Protein AF-A0A804KHV7-F1 (afdb_monomer_lite)

Organism: Musa acuminata subsp. malaccensis (NCBI:txid214687)

InterPro domains:
  IPR037490 WPP domain-associated protein [PTHR33883] (45-618)

Sequence (886 aa):
MQAETENFPVLDEKIGVPVMENMLSSSSFKGSDHVGDDSASYEKFILDMDSYWDELNDRLSLSRMVNDTVIKGMVSAMVEEAAEKIASKEAEIAVLNEKLMSCKSHVAAGQNLEITSSQSLMMEAEIDERRLESCKSCLSSCGDCKYVNNVSRLRIMVENQIQWLKNDLQHLKSLDIVSREGIGPCNILHETKSIKKLLEVDQKVDVLKDILGLVFKEICAIICSKKVVLSELQWEHELQREINTIVLQDYVRGLQDEYETKLYHQTVFIKNSNKNWQKKASELKAMRDELHAIMEEVNYYENFEEWTVTKRKDHFPAKVLGNHNFPSQPEENETMMMEKSGDSGENMLDFAHLNHMNKEELLFYFKTEMTKMRRRHDSALLEKTEELFRLKREFLKERGSSVLRKDKELEHLREKVPGFILKLDEILVEKETLLELYNHDDELQSFKEKNCSLAYENKRVRNLLMEKTNELKCLSAQISDAANQKALHSSAEANYLNQLRKLASVIEDGKTETNFRDQLCNIILRGLIDEHRCIMQDTEIKIKLLMGINTTIFRGVICDAITCMNPTISKYSKEKLSLEALLLQKENALRSEIEENCKLKQDVVSLSSSMKEKENLNMSFEATLLEKENALRLEIEKNSKLKQVIASISSSLEEKERLASESGSTLLQQKQQLDIVHRELNMLRDHKSMQEEQLSSCKLELISLTSKLNKTLQQNHYYELELDKLNEKLKLVSDALKEEETQKTMLLGVIEGKDGEQVKQLRSISESMVELSKGFADLERHLIESSKRNESRLKVLSHQLNPLVQLASQQKKNCFLYKKKIETSWSNLQKAEAEVDLLGDDVEALLGLLGKIYLALDHYSPVLQHYPGVMEILKLVQRELNGENK

pLDDT: mean 71.76, std 19.01, range [26.03, 93.5]

Radius of gyration: 79.36 Å; chains: 1; bounding box: 224×85×242 Å

Structure (mmCIF, N/CA/C/O backbone):
data_AF-A0A804KHV7-F1
#
_entry.id   AF-A0A804KHV7-F1
#
loop_
_atom_site.group_PDB
_atom_site.id
_atom_site.type_symbol
_atom_site.label_atom_id
_atom_site.label_alt_id
_atom_site.label_comp_id
_atom_site.label_asym_id
_atom_site.label_entity_id
_atom_site.label_seq_id
_atom_site.pdbx_PDB_ins_code
_atom_site.Cartn_x
_atom_site.Cartn_y
_atom_site.Cartn_z
_atom_site.occupancy
_atom_site.B_iso_or_equiv
_atom_site.auth_seq_id
_atom_site.auth_comp_id
_atom_site.auth_asym_id
_atom_site.auth_atom_id
_atom_site.pdbx_PDB_model_num
ATOM 1 N N . MET A 1 1 ? 37.352 -23.693 11.778 1.00 35.28 1 MET A N 1
ATOM 2 C CA . MET A 1 1 ? 37.648 -25.022 11.208 1.00 35.28 1 MET A CA 1
ATOM 3 C C . MET A 1 1 ? 37.489 -24.915 9.704 1.00 35.28 1 MET A C 1
ATOM 5 O O . MET A 1 1 ? 36.445 -24.451 9.280 1.00 35.28 1 MET A O 1
ATOM 9 N N . GLN A 1 2 ? 38.567 -25.266 8.995 1.00 31.67 2 GLN A N 1
ATOM 10 C CA . GLN A 1 2 ? 38.747 -25.460 7.547 1.00 31.67 2 GLN A CA 1
ATOM 11 C C . GLN A 1 2 ? 38.339 -24.332 6.585 1.00 31.67 2 GLN A C 1
ATOM 13 O O . GLN A 1 2 ? 37.187 -24.171 6.207 1.00 31.67 2 GLN A O 1
ATOM 18 N N . ALA A 1 3 ? 39.371 -23.592 6.171 1.00 32.25 3 ALA A N 1
ATOM 19 C CA . ALA A 1 3 ? 39.434 -22.848 4.925 1.00 32.25 3 ALA A CA 1
ATOM 20 C C . ALA A 1 3 ? 39.929 -23.799 3.822 1.00 32.25 3 ALA A C 1
ATOM 22 O O . ALA A 1 3 ? 40.967 -24.438 4.002 1.00 32.25 3 ALA A O 1
ATOM 23 N N . GLU A 1 4 ? 39.210 -23.873 2.706 1.00 30.56 4 GLU A N 1
ATOM 24 C CA . GLU A 1 4 ? 39.674 -24.510 1.472 1.00 30.56 4 GLU A CA 1
ATOM 25 C C . GLU A 1 4 ? 39.982 -23.414 0.448 1.00 30.56 4 GLU A C 1
ATOM 27 O O . GLU A 1 4 ? 39.105 -22.774 -0.125 1.00 30.56 4 GLU A O 1
ATOM 32 N N . THR A 1 5 ? 41.276 -23.149 0.300 1.00 33.22 5 THR A N 1
ATOM 33 C CA . THR A 1 5 ? 41.893 -22.480 -0.844 1.00 33.22 5 THR A CA 1
ATOM 34 C C . THR A 1 5 ? 41.994 -23.477 -1.993 1.00 33.22 5 THR A C 1
ATOM 36 O O . THR A 1 5 ? 42.780 -24.421 -1.897 1.00 33.22 5 THR A O 1
ATOM 39 N N . GLU A 1 6 ? 41.258 -23.254 -3.080 1.00 32.47 6 GLU A N 1
ATOM 40 C CA . GLU A 1 6 ? 41.487 -23.954 -4.346 1.00 32.47 6 GLU A CA 1
ATOM 41 C C . GLU A 1 6 ? 42.303 -23.089 -5.313 1.00 32.47 6 GLU A C 1
ATOM 43 O O . GLU A 1 6 ? 42.045 -21.904 -5.532 1.00 32.47 6 GLU A O 1
ATOM 48 N N . ASN A 1 7 ? 43.347 -23.733 -5.830 1.00 30.48 7 ASN A N 1
ATOM 49 C CA . ASN A 1 7 ? 44.374 -23.231 -6.726 1.00 30.48 7 ASN A CA 1
ATOM 50 C C . ASN A 1 7 ? 43.846 -23.071 -8.160 1.00 30.48 7 ASN A C 1
ATOM 52 O O . ASN A 1 7 ? 43.249 -23.999 -8.699 1.00 30.48 7 ASN A O 1
ATOM 56 N N . PHE A 1 8 ? 44.204 -21.972 -8.826 1.00 28.52 8 PHE A N 1
ATOM 57 C CA . PHE A 1 8 ? 44.210 -21.884 -10.290 1.00 28.52 8 PHE A CA 1
ATOM 58 C C . PHE A 1 8 ? 45.661 -21.930 -10.795 1.00 28.52 8 PHE A C 1
ATOM 60 O O . PHE A 1 8 ? 46.489 -21.171 -10.280 1.00 28.52 8 PHE A O 1
ATOM 67 N N . PRO A 1 9 ? 46.007 -22.777 -11.785 1.00 34.88 9 PRO A N 1
ATOM 68 C CA . PRO A 1 9 ? 47.331 -22.761 -12.383 1.00 34.88 9 PRO A CA 1
ATOM 69 C C . PRO A 1 9 ? 47.429 -21.635 -13.420 1.00 34.88 9 PRO A C 1
ATOM 71 O O . PRO A 1 9 ? 46.638 -21.544 -14.357 1.00 34.88 9 PRO A O 1
ATOM 74 N N . VAL A 1 10 ? 48.434 -20.785 -13.233 1.00 30.91 10 VAL A N 1
ATOM 75 C CA . VAL A 1 10 ? 48.926 -19.823 -14.220 1.00 30.91 10 VAL A CA 1
ATOM 76 C C . VAL A 1 10 ? 49.689 -20.610 -15.286 1.00 30.91 10 VAL A C 1
ATOM 78 O O . VAL A 1 10 ? 50.712 -21.220 -14.977 1.00 30.91 10 VAL A O 1
ATOM 81 N N . LEU A 1 11 ? 49.194 -20.612 -16.524 1.00 31.12 11 LEU A N 1
ATOM 82 C CA . LEU A 1 11 ? 49.962 -21.043 -17.690 1.00 31.12 11 LEU A CA 1
ATOM 83 C C . LEU A 1 11 ? 50.580 -19.808 -18.349 1.00 31.12 11 LEU A C 1
ATOM 85 O O . LEU A 1 11 ? 49.893 -18.956 -18.907 1.00 31.12 11 LEU A O 1
ATOM 89 N N . ASP A 1 12 ? 51.895 -19.732 -18.190 1.00 32.19 12 ASP A N 1
ATOM 90 C CA . ASP A 1 12 ? 52.832 -18.811 -18.817 1.00 32.19 12 ASP A CA 1
ATOM 91 C C . ASP A 1 12 ? 53.153 -19.358 -20.218 1.00 32.19 12 ASP A C 1
ATOM 93 O O . ASP A 1 12 ? 53.807 -20.394 -20.340 1.00 32.19 12 ASP A O 1
ATOM 97 N N . GLU A 1 13 ? 52.666 -18.710 -21.278 1.00 30.97 13 GLU A N 1
ATOM 98 C CA . GLU A 1 13 ? 53.008 -19.074 -22.657 1.00 30.97 13 GLU A CA 1
ATOM 99 C C . GLU A 1 13 ? 53.696 -17.889 -23.347 1.00 30.97 13 GLU A C 1
ATOM 101 O O . GLU A 1 13 ? 53.089 -16.997 -23.942 1.00 30.97 13 GLU A O 1
ATOM 106 N N . LYS A 1 14 ? 55.027 -17.882 -23.216 1.00 33.81 14 LYS A N 1
ATOM 107 C CA . LYS A 1 14 ? 55.955 -17.078 -24.013 1.00 33.81 14 LYS A CA 1
ATOM 108 C C . LYS A 1 14 ? 55.836 -17.468 -25.486 1.00 33.81 14 LYS A C 1
ATOM 110 O O . LYS A 1 14 ? 56.376 -18.492 -25.899 1.00 33.81 14 LYS A O 1
ATOM 115 N N . ILE A 1 15 ? 55.234 -16.606 -26.298 1.00 32.62 15 ILE A N 1
ATOM 116 C CA . ILE A 1 15 ? 55.357 -16.684 -27.756 1.00 32.62 15 ILE A CA 1
ATOM 117 C C . ILE A 1 15 ? 56.624 -15.926 -28.162 1.00 32.62 15 ILE A C 1
ATOM 119 O O . ILE A 1 15 ? 56.685 -14.696 -28.138 1.00 32.62 15 ILE A O 1
ATOM 123 N N . GLY A 1 16 ? 57.663 -16.696 -28.483 1.00 30.00 16 GLY A N 1
ATOM 124 C CA . GLY A 1 16 ? 58.903 -16.216 -29.078 1.00 30.00 16 GLY A CA 1
ATOM 125 C C . GLY A 1 16 ? 58.705 -15.818 -30.540 1.00 30.00 16 GLY A C 1
ATOM 126 O O . GLY A 1 16 ? 58.146 -16.564 -31.339 1.00 30.00 16 GLY A O 1
ATOM 127 N N . VAL A 1 17 ? 59.200 -14.631 -30.878 1.00 31.81 17 VAL A N 1
ATOM 128 C CA . VAL A 1 17 ? 59.386 -14.133 -32.244 1.00 31.81 17 VAL A CA 1
ATOM 129 C C . VAL A 1 17 ? 60.575 -14.864 -32.879 1.00 31.81 17 VAL A C 1
ATOM 131 O O . VAL A 1 17 ? 61.651 -14.838 -32.278 1.00 31.81 17 VAL A O 1
ATOM 134 N N . PRO A 1 18 ? 60.472 -15.446 -34.088 1.00 34.97 18 PRO A N 1
ATOM 135 C CA . PRO A 1 18 ? 61.651 -15.792 -34.858 1.00 34.97 18 PRO A CA 1
ATOM 136 C C . PRO A 1 18 ? 61.977 -14.650 -35.824 1.00 34.97 18 PRO A C 1
ATOM 138 O O . PRO A 1 18 ? 61.339 -14.459 -36.859 1.00 34.97 18 PRO A O 1
ATOM 141 N N . VAL A 1 19 ? 63.011 -13.898 -35.456 1.00 33.78 19 VAL A N 1
ATOM 142 C CA . VAL A 1 19 ? 63.902 -13.220 -36.399 1.00 33.78 19 VAL A CA 1
ATOM 143 C C . VAL A 1 19 ? 64.631 -14.322 -37.167 1.00 33.78 19 VAL A C 1
ATOM 145 O O . VAL A 1 19 ? 65.267 -15.169 -36.543 1.00 33.78 19 VAL A O 1
ATOM 148 N N . MET A 1 20 ? 64.545 -14.334 -38.498 1.00 31.25 20 MET A N 1
ATOM 149 C CA . MET A 1 20 ? 65.472 -15.111 -39.321 1.00 31.25 20 MET A CA 1
ATOM 150 C C . MET A 1 20 ? 66.292 -14.151 -40.177 1.00 31.25 20 MET A C 1
ATOM 152 O O . MET A 1 20 ? 65.833 -13.604 -41.178 1.00 31.25 20 MET A O 1
ATOM 156 N N . GLU A 1 21 ? 67.506 -13.924 -39.682 1.00 29.05 21 GLU A N 1
ATOM 157 C CA . GLU A 1 21 ? 68.639 -13.335 -40.374 1.00 29.05 21 GLU A CA 1
ATOM 158 C C . GLU A 1 21 ? 68.957 -14.095 -41.665 1.00 29.05 21 GLU A C 1
ATOM 160 O O . GLU A 1 21 ? 69.075 -15.321 -41.692 1.00 29.05 21 GLU A O 1
ATOM 165 N N . ASN A 1 22 ? 69.165 -13.323 -42.729 1.00 34.22 22 ASN A N 1
ATOM 166 C CA . ASN A 1 22 ? 69.813 -13.760 -43.953 1.00 34.22 22 ASN A CA 1
ATOM 167 C C . ASN A 1 22 ? 71.254 -14.206 -43.657 1.00 34.22 22 ASN A C 1
ATOM 169 O O . ASN A 1 22 ? 72.116 -13.374 -43.379 1.00 34.22 22 ASN A O 1
ATOM 173 N N . MET A 1 23 ? 71.537 -15.500 -43.811 1.00 30.75 23 MET A N 1
ATOM 174 C CA . MET A 1 23 ? 72.894 -16.005 -44.021 1.00 30.75 23 MET A CA 1
ATOM 175 C C . MET A 1 23 ? 73.064 -16.425 -45.482 1.00 30.75 23 MET A C 1
ATOM 177 O O . MET A 1 23 ? 72.668 -17.515 -45.883 1.00 30.75 23 MET A O 1
ATOM 181 N N . LEU A 1 24 ? 73.685 -15.552 -46.278 1.00 31.52 24 LEU A N 1
ATOM 182 C CA . LEU A 1 24 ? 74.320 -15.918 -47.541 1.00 31.52 24 LEU A CA 1
ATOM 183 C C . LEU A 1 24 ? 75.812 -16.124 -47.270 1.00 31.52 24 LEU A C 1
ATOM 185 O O . LEU A 1 24 ? 76.565 -15.160 -47.138 1.00 31.52 24 LEU A O 1
ATOM 189 N N . SER A 1 25 ? 76.225 -17.388 -47.198 1.00 29.25 25 SER A N 1
ATOM 190 C CA . SER A 1 25 ? 77.632 -17.791 -47.198 1.00 29.25 25 SER A CA 1
ATOM 191 C C . SER A 1 25 ? 77.998 -18.378 -48.558 1.00 29.25 25 SER A C 1
ATOM 193 O O . SER A 1 25 ? 77.521 -19.435 -48.961 1.00 29.25 25 SER A O 1
ATOM 195 N N . SER A 1 26 ? 78.835 -17.611 -49.251 1.00 29.91 26 SER A N 1
ATOM 196 C CA . SER A 1 26 ? 79.895 -18.006 -50.179 1.00 29.91 26 SER A CA 1
ATOM 197 C C . SER A 1 26 ? 80.128 -19.506 -50.436 1.00 29.91 26 SER A C 1
ATOM 199 O O . SER A 1 26 ? 80.486 -20.272 -49.546 1.00 29.91 26 SER A O 1
ATOM 201 N N . SER A 1 27 ? 80.172 -19.877 -51.719 1.00 28.61 27 SER A N 1
ATOM 202 C CA . SER A 1 27 ? 81.196 -20.815 -52.189 1.00 28.61 27 SER A CA 1
ATOM 203 C C . SER A 1 27 ? 81.655 -20.456 -53.603 1.00 28.61 27 SER A C 1
ATOM 205 O O . SER A 1 27 ? 80.921 -20.502 -54.584 1.00 28.61 27 SER A O 1
ATOM 207 N N . SER A 1 28 ? 82.912 -20.030 -53.676 1.00 34.06 28 SER A N 1
ATOM 208 C CA . SER A 1 28 ? 83.706 -19.959 -54.892 1.00 34.06 28 SER A CA 1
ATOM 209 C C . SER A 1 28 ? 84.052 -21.376 -55.346 1.00 34.06 28 SER A C 1
ATOM 211 O O . SER A 1 28 ? 84.602 -22.132 -54.540 1.00 34.06 28 SER A O 1
ATOM 213 N N . PHE A 1 29 ? 83.860 -21.712 -56.622 1.00 31.45 29 PHE A N 1
ATOM 214 C CA . PHE A 1 29 ? 84.530 -22.875 -57.199 1.00 31.45 29 PHE A CA 1
ATOM 215 C C . PHE A 1 29 ? 85.285 -22.501 -58.471 1.00 31.45 29 PHE A C 1
ATOM 217 O O . PHE A 1 29 ? 84.760 -21.894 -59.400 1.00 31.45 29 PHE A O 1
ATOM 224 N N . LYS A 1 30 ? 86.577 -22.819 -58.417 1.00 34.72 30 LYS A N 1
ATOM 225 C CA . LYS A 1 30 ? 87.605 -22.636 -59.434 1.00 34.72 30 LYS A CA 1
ATOM 226 C C . LYS A 1 30 ? 87.319 -23.538 -60.629 1.00 34.72 30 LYS A C 1
ATOM 228 O O . LYS A 1 30 ? 87.054 -24.723 -60.448 1.00 34.72 30 LYS A O 1
ATOM 233 N N . GLY A 1 31 ? 87.483 -22.982 -61.826 1.00 32.75 31 GLY A N 1
ATOM 234 C CA . GLY A 1 31 ? 87.606 -23.757 -63.053 1.00 32.75 31 GLY A CA 1
ATOM 235 C C . GLY A 1 31 ? 88.819 -24.686 -62.989 1.00 32.75 31 GLY A C 1
ATOM 236 O O . GLY A 1 31 ? 89.920 -24.271 -62.621 1.00 32.75 31 GLY A O 1
ATOM 237 N N . SER A 1 32 ? 88.584 -25.947 -63.328 1.00 33.31 32 SER A N 1
ATOM 238 C CA . SER A 1 32 ? 89.599 -26.942 -63.640 1.00 33.31 32 SER A CA 1
ATOM 239 C C . SER A 1 32 ? 89.068 -27.731 -64.823 1.00 33.31 32 SER A C 1
ATOM 241 O O . SER A 1 32 ? 88.134 -28.517 -64.679 1.00 33.31 32 SER A O 1
ATOM 243 N N . ASP A 1 33 ? 89.665 -27.483 -65.981 1.00 39.06 33 ASP A N 1
ATOM 244 C CA . ASP A 1 33 ? 89.420 -28.190 -67.226 1.00 39.06 33 ASP A CA 1
ATOM 245 C C . ASP A 1 33 ? 89.655 -29.696 -67.056 1.00 39.06 33 ASP A C 1
ATOM 247 O O . ASP A 1 33 ? 90.768 -30.137 -66.762 1.00 39.06 33 ASP A O 1
ATOM 251 N N . HIS A 1 34 ? 88.619 -30.497 -67.293 1.00 38.12 34 HIS A N 1
ATOM 252 C CA . HIS A 1 34 ? 88.805 -31.844 -67.813 1.00 38.12 34 HIS A CA 1
ATOM 253 C C . HIS A 1 34 ? 87.618 -32.211 -68.703 1.00 38.12 34 HIS A C 1
ATOM 255 O O . HIS A 1 34 ? 86.507 -32.446 -68.239 1.00 38.12 34 HIS A O 1
ATOM 261 N N . VAL A 1 35 ? 87.882 -32.238 -70.007 1.00 48.12 35 VAL A N 1
ATOM 262 C CA . VAL A 1 35 ? 87.002 -32.804 -71.030 1.00 48.12 35 VAL A CA 1
ATOM 263 C C . VAL A 1 35 ? 86.885 -34.303 -70.757 1.00 48.12 35 VAL A C 1
ATOM 265 O O . VAL A 1 35 ? 87.901 -35.002 -70.701 1.00 48.12 35 VAL A O 1
ATOM 268 N N . GLY A 1 36 ? 85.659 -34.778 -70.548 1.00 44.97 36 GLY A N 1
ATOM 269 C CA . GLY A 1 36 ? 85.364 -36.185 -70.306 1.00 44.97 36 GLY A CA 1
ATOM 270 C C . GLY A 1 36 ? 83.913 -36.418 -69.891 1.00 44.97 36 GLY A C 1
ATOM 271 O O . GLY A 1 36 ? 83.615 -36.422 -68.705 1.00 44.97 36 GLY A O 1
ATOM 272 N N . ASP A 1 37 ? 83.074 -36.694 -70.891 1.00 48.19 37 ASP A N 1
ATOM 273 C CA . ASP A 1 37 ? 81.790 -37.410 -70.797 1.00 48.19 37 ASP A CA 1
ATOM 274 C C . ASP A 1 37 ? 80.527 -36.607 -70.395 1.00 48.19 37 ASP A C 1
ATOM 276 O O . ASP A 1 37 ? 79.935 -36.783 -69.330 1.00 48.19 37 ASP A O 1
ATOM 280 N N . ASP A 1 38 ? 80.049 -35.765 -71.322 1.00 49.25 38 ASP A N 1
ATOM 281 C CA . ASP A 1 38 ? 78.792 -34.996 -71.213 1.00 49.25 38 ASP A CA 1
ATOM 282 C C . ASP A 1 38 ? 77.510 -35.857 -71.214 1.00 49.25 38 ASP A C 1
ATOM 284 O O . ASP A 1 38 ? 76.415 -35.332 -71.015 1.00 49.25 38 ASP A O 1
ATOM 288 N N . SER A 1 39 ? 77.604 -37.181 -71.395 1.00 52.91 39 SER A N 1
ATOM 289 C CA . SER A 1 39 ? 76.431 -38.063 -71.299 1.00 52.91 39 SER A CA 1
ATOM 290 C C . SER A 1 39 ? 76.088 -38.423 -69.849 1.00 52.91 39 SER A C 1
ATOM 292 O O . SER A 1 39 ? 74.913 -38.501 -69.503 1.00 52.91 39 SER A O 1
ATOM 294 N N . ALA A 1 40 ? 77.089 -38.600 -68.978 1.00 54.06 40 ALA A N 1
ATOM 295 C CA . ALA A 1 40 ? 76.873 -39.030 -67.593 1.00 54.06 40 ALA A CA 1
ATOM 296 C C . ALA A 1 40 ? 76.444 -37.878 -66.663 1.00 54.06 40 ALA A C 1
ATOM 298 O O . ALA A 1 40 ? 75.754 -38.105 -65.667 1.00 54.06 40 ALA A O 1
ATOM 299 N N . SER A 1 41 ? 76.824 -36.634 -66.981 1.00 54.62 41 SER A N 1
ATOM 300 C CA . SER A 1 41 ? 76.408 -35.456 -66.205 1.00 54.62 41 SER A CA 1
ATOM 301 C C . SER A 1 41 ? 74.944 -35.090 -66.466 1.00 54.62 41 SER A C 1
ATOM 303 O O . SER A 1 41 ? 74.239 -34.719 -65.530 1.00 54.62 41 SER A O 1
ATOM 305 N N . TYR A 1 42 ? 74.467 -35.273 -67.702 1.00 53.47 42 TYR A N 1
ATOM 306 C CA . TYR A 1 42 ? 73.080 -35.012 -68.080 1.00 53.47 42 TYR A CA 1
ATOM 307 C C . TYR A 1 42 ? 72.129 -36.070 -67.506 1.00 53.47 42 TYR A C 1
ATOM 309 O O . TYR A 1 42 ? 71.077 -35.725 -66.980 1.00 53.47 42 TYR A O 1
ATOM 317 N N . GLU A 1 43 ? 72.526 -37.347 -67.506 1.00 58.00 43 GLU A N 1
ATOM 318 C CA . GLU A 1 43 ? 71.741 -38.434 -66.901 1.00 58.00 43 GLU A CA 1
ATOM 319 C C . GLU A 1 43 ? 71.659 -38.301 -65.371 1.00 58.00 43 GLU A C 1
ATOM 321 O O . GLU A 1 43 ? 70.593 -38.479 -64.785 1.00 58.00 43 GLU A O 1
ATOM 326 N N . LYS A 1 44 ? 72.755 -37.888 -64.718 1.00 59.47 44 LYS A N 1
ATOM 327 C CA . LYS A 1 44 ? 72.765 -37.584 -63.280 1.00 59.47 44 LYS A CA 1
ATOM 328 C C . LYS A 1 44 ? 71.946 -36.335 -62.937 1.00 59.47 44 LYS A C 1
ATOM 330 O O . LYS A 1 44 ? 71.268 -36.332 -61.920 1.00 59.47 44 LYS A O 1
ATOM 335 N N . PHE A 1 45 ? 71.977 -35.301 -63.777 1.00 59.16 45 PHE A N 1
ATOM 336 C CA . PHE A 1 45 ? 71.165 -34.095 -63.592 1.00 59.16 45 PHE A CA 1
ATOM 337 C C . PHE A 1 45 ? 69.668 -34.374 -63.789 1.00 59.16 45 PHE A C 1
ATOM 339 O O . PHE A 1 45 ? 68.851 -33.820 -63.063 1.00 59.16 45 PHE A O 1
ATOM 346 N N . ILE A 1 46 ? 69.298 -35.262 -64.720 1.00 61.41 46 ILE A N 1
ATOM 347 C CA . ILE A 1 46 ? 67.907 -35.708 -64.889 1.00 61.41 46 ILE A CA 1
ATOM 348 C C . ILE A 1 46 ? 67.459 -36.552 -63.691 1.00 61.41 46 ILE A C 1
ATOM 350 O O . ILE A 1 46 ? 66.394 -36.281 -63.153 1.00 61.41 46 ILE A O 1
ATOM 354 N N . LEU A 1 47 ? 68.278 -37.494 -63.211 1.00 63.59 47 LEU A N 1
ATOM 355 C CA . LEU A 1 47 ? 67.955 -38.290 -62.019 1.00 63.59 47 LEU A CA 1
ATOM 356 C C . LEU A 1 47 ? 67.863 -37.442 -60.737 1.00 63.59 47 LEU A C 1
ATOM 358 O O . LEU A 1 47 ? 66.987 -37.690 -59.911 1.00 63.59 47 LEU A O 1
ATOM 362 N N . ASP A 1 48 ? 68.718 -36.425 -60.576 1.00 62.50 48 ASP A N 1
ATOM 363 C CA . ASP A 1 48 ? 68.629 -35.471 -59.459 1.00 62.50 48 ASP A CA 1
ATOM 364 C C . ASP A 1 48 ? 67.377 -34.583 -59.578 1.00 62.50 48 ASP A C 1
ATOM 366 O O . ASP A 1 48 ? 66.751 -34.275 -58.566 1.00 62.50 48 ASP A O 1
ATOM 370 N N . MET A 1 49 ? 66.967 -34.202 -60.794 1.00 67.19 49 MET A N 1
ATOM 371 C CA . MET A 1 49 ? 65.728 -33.447 -61.022 1.00 67.19 49 MET A CA 1
ATOM 372 C C . MET A 1 49 ? 64.478 -34.306 -60.810 1.00 67.19 49 MET A C 1
ATOM 374 O O . MET A 1 49 ? 63.515 -33.811 -60.229 1.00 67.19 49 MET A O 1
ATOM 378 N N . ASP A 1 50 ? 64.496 -35.579 -61.208 1.00 71.75 50 ASP A N 1
ATOM 379 C CA . ASP A 1 50 ? 63.418 -36.534 -60.934 1.00 71.75 50 ASP A CA 1
ATOM 380 C C . ASP A 1 50 ? 63.298 -36.788 -59.423 1.00 71.75 50 ASP A C 1
ATOM 382 O O . ASP A 1 50 ? 62.202 -36.704 -58.876 1.00 71.75 50 ASP A O 1
ATOM 386 N N . SER A 1 51 ? 64.423 -36.945 -58.711 1.00 71.94 51 SER A N 1
ATOM 387 C CA . SER A 1 51 ? 64.438 -37.024 -57.243 1.00 71.94 51 SER A CA 1
ATOM 388 C C . SER A 1 51 ? 63.888 -35.757 -56.578 1.00 71.94 51 SER A C 1
ATOM 390 O O . SER A 1 51 ? 63.228 -35.850 -55.544 1.00 71.94 51 SER A O 1
ATOM 392 N N . TYR A 1 52 ? 64.156 -34.573 -57.137 1.00 74.12 52 TYR A N 1
ATOM 393 C CA . TYR A 1 52 ? 63.644 -33.303 -56.615 1.00 74.12 52 TYR A CA 1
ATOM 394 C C . TYR A 1 52 ? 62.141 -33.141 -56.879 1.00 74.12 52 TYR A C 1
ATOM 396 O O . TYR A 1 52 ? 61.412 -32.598 -56.047 1.00 74.12 52 TYR A O 1
ATOM 404 N N . TRP A 1 53 ? 61.664 -33.619 -58.031 1.00 76.88 53 TRP A N 1
ATOM 405 C CA . TRP A 1 53 ? 60.242 -33.657 -58.366 1.00 76.88 53 TRP A CA 1
ATOM 406 C C . TRP A 1 53 ? 59.476 -34.656 -57.506 1.00 76.88 53 TRP A C 1
ATOM 408 O O . TRP A 1 53 ? 58.370 -34.330 -57.069 1.00 76.88 53 TRP A O 1
ATOM 418 N N . ASP A 1 54 ? 60.067 -35.811 -57.210 1.00 77.81 54 ASP A N 1
ATOM 419 C CA . ASP A 1 54 ? 59.512 -36.798 -56.287 1.00 77.81 54 ASP A CA 1
ATOM 420 C C . ASP A 1 54 ? 59.461 -36.243 -54.857 1.00 77.81 54 ASP A C 1
ATOM 422 O O . ASP A 1 54 ? 58.404 -36.284 -54.229 1.00 77.81 54 ASP A O 1
ATOM 426 N N . GLU A 1 55 ? 60.528 -35.595 -54.370 1.00 77.44 55 GLU A N 1
ATOM 427 C CA . GLU A 1 55 ? 60.526 -34.940 -53.053 1.00 77.44 55 GLU A CA 1
ATOM 428 C C . GLU A 1 55 ? 59.492 -33.802 -52.979 1.00 77.44 55 GLU A C 1
ATOM 430 O O . GLU A 1 55 ? 58.787 -33.643 -51.975 1.00 77.44 55 GLU A O 1
ATOM 435 N N . LEU A 1 56 ? 59.349 -33.011 -54.047 1.00 77.50 56 LEU A N 1
ATOM 436 C CA . LEU A 1 56 ? 58.328 -31.971 -54.115 1.00 77.50 56 LEU A CA 1
ATOM 437 C C . LEU A 1 56 ? 56.922 -32.579 -54.106 1.00 77.50 56 LEU A C 1
ATOM 439 O O . LEU A 1 56 ? 56.065 -32.073 -53.382 1.00 77.50 56 LEU A O 1
ATOM 443 N N . ASN A 1 57 ? 56.682 -33.661 -54.851 1.00 79.00 57 ASN A N 1
ATOM 444 C CA . ASN A 1 57 ? 55.405 -34.377 -54.865 1.00 79.00 57 ASN A CA 1
ATOM 445 C C . ASN A 1 57 ? 55.083 -35.020 -53.513 1.00 79.00 57 ASN A C 1
ATOM 447 O O . ASN A 1 57 ? 53.930 -34.958 -53.078 1.00 79.00 57 ASN A O 1
ATOM 451 N N . ASP A 1 58 ? 56.077 -35.574 -52.823 1.00 82.06 58 ASP A N 1
ATOM 452 C CA . ASP A 1 58 ? 55.932 -36.125 -51.477 1.00 82.06 58 ASP A CA 1
ATOM 453 C C . ASP A 1 58 ? 55.597 -35.021 -50.473 1.00 82.06 58 ASP A C 1
ATOM 455 O O . ASP A 1 58 ? 54.669 -35.167 -49.676 1.00 82.06 58 ASP A O 1
ATOM 459 N N . ARG A 1 59 ? 56.260 -33.859 -50.554 1.00 79.38 59 ARG A N 1
ATOM 460 C CA . ARG A 1 59 ? 55.934 -32.688 -49.720 1.00 79.38 59 ARG A CA 1
ATOM 461 C C . ARG A 1 59 ? 54.552 -32.119 -50.026 1.00 79.38 59 ARG A C 1
ATOM 463 O O . ARG A 1 59 ? 53.848 -31.716 -49.100 1.00 79.38 59 ARG A O 1
ATOM 470 N N . LEU A 1 60 ? 54.135 -32.099 -51.291 1.00 76.69 60 LEU A N 1
ATOM 471 C CA . LEU A 1 60 ? 52.802 -31.644 -51.701 1.00 76.69 60 LEU A CA 1
ATOM 472 C C . LEU A 1 60 ? 51.715 -32.631 -51.258 1.00 76.69 60 LEU A C 1
ATOM 474 O O . LEU A 1 60 ? 50.643 -32.212 -50.820 1.00 76.69 60 LEU A O 1
ATOM 478 N N . SER A 1 61 ? 52.009 -33.930 -51.304 1.00 80.06 61 SER A N 1
ATOM 479 C CA . SER A 1 61 ? 51.132 -34.999 -50.820 1.00 80.06 61 SER A CA 1
ATOM 480 C C . SER A 1 61 ? 51.023 -34.992 -49.297 1.00 80.06 61 SER A C 1
ATOM 482 O O . SER A 1 61 ? 49.916 -35.079 -48.773 1.00 80.06 61 SER A O 1
ATOM 484 N N . LEU A 1 62 ? 52.131 -34.788 -48.578 1.00 78.12 62 LEU A N 1
ATOM 485 C CA . LEU A 1 62 ? 52.142 -34.566 -47.130 1.00 78.12 62 LEU A CA 1
ATOM 486 C C . LEU A 1 62 ? 51.365 -33.300 -46.762 1.00 78.12 62 LEU A C 1
ATOM 488 O O . LEU A 1 62 ? 50.551 -33.339 -45.849 1.00 78.12 62 LEU A O 1
ATOM 492 N N . SER A 1 63 ? 51.554 -32.194 -47.487 1.00 81.56 63 SER A N 1
ATOM 493 C CA . SER A 1 63 ? 50.817 -30.948 -47.247 1.00 81.56 63 SER A CA 1
ATOM 494 C C . SER A 1 63 ? 49.313 -31.116 -47.477 1.00 81.56 63 SER A C 1
ATOM 496 O O . SER A 1 63 ? 48.524 -30.669 -46.643 1.00 81.56 63 SER A O 1
ATOM 498 N N . ARG A 1 64 ? 48.902 -31.814 -48.546 1.00 82.44 64 ARG A N 1
ATOM 499 C CA . ARG A 1 64 ? 47.492 -32.172 -48.771 1.00 82.44 64 ARG A CA 1
ATOM 500 C C . ARG A 1 64 ? 46.959 -33.082 -47.675 1.00 82.44 64 ARG A C 1
ATOM 502 O O . ARG A 1 64 ? 45.915 -32.784 -47.121 1.00 82.44 64 ARG A O 1
ATOM 509 N N . MET A 1 65 ? 47.689 -34.129 -47.306 1.00 83.69 65 MET A N 1
ATOM 510 C CA . MET A 1 65 ? 47.273 -35.071 -46.267 1.00 83.69 65 MET A CA 1
ATOM 511 C C . MET A 1 65 ? 47.163 -34.405 -44.891 1.00 83.69 65 MET A C 1
ATOM 513 O O . MET A 1 65 ? 46.216 -34.679 -44.156 1.00 83.69 65 MET A O 1
ATOM 517 N N . VAL A 1 66 ? 48.077 -33.496 -44.543 1.00 85.44 66 VAL A N 1
ATOM 518 C CA . VAL A 1 66 ? 48.002 -32.700 -43.310 1.00 85.44 66 VAL A CA 1
ATOM 519 C C . VAL A 1 66 ? 46.804 -31.757 -43.360 1.00 85.44 66 VAL A C 1
ATOM 521 O O . VAL A 1 66 ? 46.032 -31.740 -42.406 1.00 85.44 66 VAL A O 1
ATOM 524 N N . ASN A 1 67 ? 46.585 -31.038 -44.465 1.00 80.81 67 ASN A N 1
ATOM 525 C CA . ASN A 1 67 ? 45.409 -30.177 -44.614 1.00 80.81 67 ASN A CA 1
ATOM 526 C C . ASN A 1 67 ? 44.102 -30.971 -44.536 1.00 80.81 67 ASN A C 1
ATOM 528 O O . ASN A 1 67 ? 43.202 -30.573 -43.805 1.00 80.81 67 ASN A O 1
ATOM 532 N N . ASP A 1 68 ? 44.010 -32.115 -45.208 1.00 85.19 68 ASP A N 1
ATOM 533 C CA . ASP A 1 68 ? 42.839 -32.989 -45.154 1.00 85.19 68 ASP A CA 1
ATOM 534 C C . ASP A 1 68 ? 42.621 -33.535 -43.739 1.00 85.19 68 ASP A C 1
ATOM 536 O O . ASP A 1 68 ? 41.484 -33.621 -43.281 1.00 85.19 68 ASP A O 1
ATOM 540 N N . THR A 1 69 ? 43.692 -33.845 -43.003 1.00 84.81 69 THR A N 1
ATOM 541 C CA . THR A 1 69 ? 43.605 -34.311 -41.610 1.00 84.81 69 THR A CA 1
ATOM 542 C C . THR A 1 69 ? 43.162 -33.193 -40.665 1.00 84.81 69 THR A C 1
ATOM 544 O O . THR A 1 69 ? 42.314 -33.427 -39.806 1.00 84.81 69 THR A O 1
ATOM 547 N N . VAL A 1 70 ? 43.671 -31.970 -40.842 1.00 84.56 70 VAL A N 1
ATOM 548 C CA . VAL A 1 70 ? 43.271 -30.791 -40.056 1.00 84.56 70 VAL A CA 1
ATOM 549 C C . VAL A 1 70 ? 41.820 -30.420 -40.348 1.00 84.56 70 VAL A C 1
ATOM 551 O O . VAL A 1 70 ? 41.036 -30.268 -39.414 1.00 84.56 70 VAL A O 1
ATOM 554 N N . ILE A 1 71 ? 41.427 -30.356 -41.623 1.00 85.81 71 ILE A N 1
ATOM 555 C CA . ILE A 1 71 ? 40.043 -30.089 -42.030 1.00 85.81 71 ILE A CA 1
ATOM 556 C C . ILE A 1 71 ? 39.124 -31.183 -41.489 1.00 85.81 71 ILE A C 1
ATOM 558 O O . ILE A 1 71 ? 38.088 -30.874 -40.910 1.00 85.81 71 ILE A O 1
ATOM 562 N N . LYS A 1 72 ? 39.508 -32.460 -41.591 1.00 89.00 72 LYS A N 1
ATOM 563 C CA . LYS A 1 72 ? 38.729 -33.571 -41.035 1.00 89.00 72 LYS A CA 1
ATOM 564 C C . LYS A 1 72 ? 38.618 -33.494 -39.511 1.00 89.00 72 LYS A C 1
ATOM 566 O O . LYS A 1 72 ? 37.546 -33.780 -38.986 1.00 89.00 72 LYS A O 1
ATOM 571 N N . GLY A 1 73 ? 39.675 -33.084 -38.810 1.00 87.50 73 GLY A N 1
ATOM 572 C CA . GLY A 1 73 ? 39.658 -32.844 -37.366 1.00 87.50 73 GLY A CA 1
ATOM 573 C C . GLY A 1 73 ? 38.713 -31.707 -36.977 1.00 87.50 73 GLY A C 1
ATOM 574 O O . GLY A 1 73 ? 37.868 -31.889 -36.106 1.00 87.50 73 GLY A O 1
ATOM 575 N N . MET A 1 74 ? 38.778 -30.574 -37.684 1.00 82.75 74 MET A N 1
ATOM 576 C CA . MET A 1 74 ? 37.870 -29.439 -37.484 1.00 82.75 74 MET A CA 1
ATOM 577 C C . MET A 1 74 ? 36.415 -29.814 -37.773 1.00 82.75 74 MET A C 1
ATOM 579 O O . MET A 1 74 ? 35.537 -29.524 -36.969 1.00 82.75 74 MET A O 1
ATOM 583 N N . VAL A 1 75 ? 36.156 -30.502 -38.887 1.00 87.12 75 VAL A N 1
ATOM 584 C CA . VAL A 1 75 ? 34.813 -30.971 -39.250 1.00 87.12 75 VAL A CA 1
ATOM 585 C C . VAL A 1 75 ? 34.296 -31.970 -38.218 1.00 87.12 75 VAL A C 1
ATOM 587 O O . VAL A 1 75 ? 33.138 -31.874 -37.833 1.00 87.12 75 VAL A O 1
ATOM 590 N N . SER A 1 76 ? 35.133 -32.883 -37.718 1.00 83.81 76 SER A N 1
ATOM 591 C CA . SER A 1 76 ? 34.722 -33.841 -36.682 1.00 83.81 76 SER A CA 1
ATOM 592 C C . SER A 1 76 ? 34.377 -33.135 -35.368 1.00 83.81 76 SER A C 1
ATOM 594 O O . SER A 1 76 ? 33.331 -33.422 -34.799 1.00 83.81 76 SER A O 1
ATOM 596 N N . ALA A 1 77 ? 35.182 -32.156 -34.942 1.00 84.88 77 ALA A N 1
ATOM 597 C CA . ALA A 1 77 ? 34.903 -31.354 -33.750 1.00 84.88 77 ALA A CA 1
ATOM 598 C C . ALA A 1 77 ? 33.620 -30.517 -33.900 1.00 84.88 77 ALA A C 1
ATOM 600 O O . ALA A 1 77 ? 32.800 -30.470 -32.988 1.00 84.88 77 ALA A O 1
ATOM 601 N N . MET A 1 78 ? 33.398 -29.911 -35.071 1.00 82.94 78 MET A N 1
ATOM 602 C CA . MET A 1 78 ? 32.160 -29.179 -35.362 1.00 82.94 78 MET A CA 1
ATOM 603 C C . MET A 1 78 ? 30.933 -30.098 -35.391 1.00 82.94 78 MET A C 1
ATOM 605 O O . MET A 1 78 ? 29.859 -29.698 -34.950 1.00 82.94 78 MET A O 1
ATOM 609 N N . VAL A 1 79 ? 31.071 -31.320 -35.916 1.00 89.44 79 VAL A N 1
ATOM 610 C CA . VAL A 1 79 ? 29.996 -32.323 -35.926 1.00 89.44 79 VAL A CA 1
ATOM 611 C C . VAL A 1 79 ? 29.678 -32.791 -34.508 1.00 89.44 79 VAL A C 1
ATOM 613 O O . VAL A 1 79 ? 28.504 -32.931 -34.179 1.00 89.44 79 VAL A O 1
ATOM 616 N N . GLU A 1 80 ? 30.687 -32.993 -33.663 1.00 89.25 80 GLU A N 1
ATOM 617 C CA . GLU A 1 80 ? 30.508 -33.384 -32.263 1.00 89.25 80 GLU A CA 1
ATOM 618 C C . GLU A 1 80 ? 29.845 -32.264 -31.443 1.00 89.25 80 GLU A C 1
ATOM 620 O O . GLU A 1 80 ? 28.846 -32.512 -30.771 1.00 89.25 80 GLU A O 1
ATOM 625 N N . GLU A 1 81 ? 30.285 -31.011 -31.606 1.00 89.69 81 GLU A N 1
ATOM 626 C CA . GLU A 1 81 ? 29.651 -29.841 -30.977 1.00 89.69 81 GLU A CA 1
ATOM 627 C C . GLU A 1 81 ? 28.196 -29.652 -31.451 1.00 89.69 81 GLU A C 1
ATOM 629 O O . GLU A 1 81 ? 27.299 -29.330 -30.666 1.00 89.69 81 GLU A O 1
ATOM 634 N N . ALA A 1 82 ? 27.931 -29.869 -32.744 1.00 86.75 82 ALA A N 1
ATOM 635 C CA . ALA A 1 82 ? 26.580 -29.816 -33.290 1.00 86.75 82 ALA A CA 1
ATOM 636 C C . ALA A 1 82 ? 25.703 -30.951 -32.743 1.00 86.75 82 ALA A C 1
ATOM 638 O O . ALA A 1 82 ? 24.551 -30.703 -32.390 1.00 86.75 82 ALA A O 1
ATOM 639 N N . ALA A 1 83 ? 26.235 -32.170 -32.632 1.00 87.25 83 ALA A N 1
ATOM 640 C CA . ALA A 1 83 ? 25.527 -33.309 -32.058 1.00 87.25 83 ALA A CA 1
ATOM 641 C C . ALA A 1 83 ? 25.197 -33.080 -30.575 1.00 87.25 83 ALA A C 1
ATOM 643 O O . ALA A 1 83 ? 24.077 -33.363 -30.155 1.00 87.25 83 ALA A O 1
ATOM 644 N N . GLU A 1 84 ? 26.115 -32.499 -29.800 1.00 87.25 84 GLU A N 1
ATOM 645 C CA . GLU A 1 84 ? 25.886 -32.154 -28.394 1.00 87.25 84 GLU A CA 1
ATOM 646 C C . GLU A 1 84 ? 24.815 -31.059 -28.241 1.00 87.25 84 GLU A C 1
ATOM 648 O O . GLU A 1 84 ? 23.901 -31.184 -27.420 1.00 87.25 84 GLU A O 1
ATOM 653 N N . LYS A 1 85 ? 24.846 -30.022 -29.091 1.00 88.81 85 LYS A N 1
ATOM 654 C CA . LYS A 1 85 ? 23.797 -28.986 -29.142 1.00 88.81 85 LYS A CA 1
ATOM 655 C C . LYS A 1 85 ? 22.436 -29.553 -29.542 1.00 88.81 85 LYS A C 1
ATOM 657 O O . LYS A 1 85 ? 21.427 -29.162 -28.955 1.00 88.81 85 LYS A O 1
ATOM 662 N N . ILE A 1 86 ? 22.395 -30.466 -30.514 1.00 87.88 86 ILE A N 1
ATOM 663 C CA . ILE A 1 86 ? 21.163 -31.150 -30.927 1.00 87.88 86 ILE A CA 1
ATOM 664 C C . ILE A 1 86 ? 20.633 -32.001 -29.774 1.00 87.88 86 ILE A C 1
ATOM 666 O O . ILE A 1 86 ? 19.479 -31.826 -29.403 1.00 87.88 86 ILE A O 1
ATOM 670 N N . ALA A 1 87 ? 21.467 -32.825 -29.136 1.00 87.69 87 ALA A N 1
ATOM 671 C CA . ALA A 1 87 ? 21.064 -33.653 -27.999 1.00 87.69 87 ALA A CA 1
ATOM 672 C C . ALA A 1 87 ? 20.556 -32.810 -26.813 1.00 87.69 87 ALA A C 1
ATOM 674 O O . ALA A 1 87 ? 19.548 -33.144 -26.190 1.00 87.69 87 ALA A O 1
ATOM 675 N N . SER A 1 88 ? 21.204 -31.675 -26.531 1.00 89.50 88 SER A N 1
ATOM 676 C CA . SER A 1 88 ? 20.750 -30.710 -25.523 1.00 89.50 88 SER A CA 1
ATOM 677 C C . SER A 1 88 ? 19.364 -30.142 -25.857 1.00 89.50 88 SER A C 1
ATOM 679 O O . SER A 1 88 ? 18.484 -30.100 -24.994 1.00 89.50 88 SER A O 1
ATOM 681 N N . LYS A 1 89 ? 19.133 -29.760 -27.120 1.00 88.56 89 LYS A N 1
ATOM 682 C CA . LYS A 1 89 ? 17.832 -29.257 -27.580 1.00 88.56 89 LYS A CA 1
ATOM 683 C C . LYS A 1 89 ? 16.758 -30.339 -27.637 1.00 88.56 89 LYS A C 1
ATOM 685 O O . LYS A 1 89 ? 15.616 -30.059 -27.287 1.00 88.56 89 LYS A O 1
ATOM 690 N N . GLU A 1 90 ? 17.099 -31.568 -27.998 1.00 89.75 90 GLU A N 1
ATOM 691 C CA . GLU A 1 90 ? 16.187 -32.713 -27.952 1.00 89.75 90 GLU A CA 1
ATOM 692 C C . GLU A 1 90 ? 15.766 -33.043 -26.514 1.00 89.75 90 GLU A C 1
ATOM 694 O O . GLU A 1 90 ? 14.587 -33.306 -26.273 1.00 89.75 90 GLU A O 1
ATOM 699 N N . ALA A 1 91 ? 16.678 -32.942 -25.540 1.00 84.75 91 ALA A N 1
ATOM 700 C CA . ALA A 1 91 ? 16.347 -33.080 -24.122 1.00 84.75 91 ALA A CA 1
ATOM 701 C C . ALA A 1 91 ? 15.411 -31.958 -23.632 1.00 84.75 91 ALA A C 1
ATOM 703 O O . ALA A 1 91 ? 14.441 -32.224 -22.921 1.00 84.75 91 ALA A O 1
ATOM 704 N N . GLU A 1 92 ? 15.643 -30.710 -24.052 1.00 87.75 92 GLU A N 1
ATOM 705 C CA . GLU A 1 92 ? 14.758 -29.574 -23.753 1.00 87.75 92 GLU A CA 1
ATOM 706 C C . GLU A 1 92 ? 13.357 -29.772 -24.365 1.00 87.75 92 GLU A C 1
ATOM 708 O O . GLU A 1 92 ? 12.342 -29.580 -23.690 1.00 87.75 92 GLU A O 1
ATOM 713 N N . ILE A 1 93 ? 13.288 -30.250 -25.613 1.00 82.38 93 ILE A N 1
ATOM 714 C CA . ILE A 1 93 ? 12.036 -30.603 -26.300 1.00 82.38 93 ILE A CA 1
ATOM 715 C C . ILE A 1 93 ? 11.319 -31.755 -25.587 1.00 82.38 93 ILE A C 1
ATOM 717 O O . ILE A 1 93 ? 10.096 -31.715 -25.462 1.00 82.38 93 ILE A O 1
ATOM 721 N N . ALA A 1 94 ? 12.036 -32.764 -25.090 1.00 86.25 94 ALA A N 1
ATOM 722 C CA . ALA A 1 94 ? 11.442 -33.864 -24.332 1.00 86.25 94 ALA A CA 1
ATOM 723 C C . ALA A 1 94 ? 10.786 -33.368 -23.031 1.00 86.25 94 ALA A C 1
ATOM 725 O O . ALA A 1 94 ? 9.638 -33.719 -22.760 1.00 86.25 94 ALA A O 1
ATOM 726 N N . VAL A 1 95 ? 11.454 -32.478 -22.287 1.00 81.31 95 VAL A N 1
ATOM 727 C CA . VAL A 1 95 ? 10.904 -31.850 -21.069 1.00 81.31 95 VAL A CA 1
ATOM 728 C C . VAL A 1 95 ? 9.690 -30.970 -21.389 1.00 81.31 95 VAL A C 1
ATOM 730 O O . VAL A 1 95 ? 8.693 -30.984 -20.664 1.00 81.31 95 VAL A O 1
ATOM 733 N N . LEU A 1 96 ? 9.736 -30.208 -22.485 1.00 78.50 96 LEU A N 1
ATOM 734 C CA . LEU A 1 96 ? 8.597 -29.407 -22.942 1.00 78.50 96 LEU A CA 1
ATOM 735 C C . LEU A 1 96 ? 7.421 -30.283 -23.384 1.00 78.50 96 LEU A C 1
ATOM 737 O O . LEU A 1 96 ? 6.276 -29.968 -23.064 1.00 78.50 96 LEU A O 1
ATOM 741 N N . ASN A 1 97 ? 7.683 -31.404 -24.054 1.00 75.81 97 ASN A N 1
ATOM 742 C CA . ASN A 1 97 ? 6.656 -32.369 -24.429 1.00 75.81 97 ASN A CA 1
ATOM 743 C C . ASN A 1 97 ? 6.056 -33.069 -23.208 1.00 75.81 97 ASN A C 1
ATOM 745 O O . ASN A 1 97 ? 4.845 -33.256 -23.167 1.00 75.81 97 ASN A O 1
ATOM 749 N N . GLU A 1 98 ? 6.843 -33.397 -22.186 1.00 78.94 98 GLU A N 1
ATOM 750 C CA . GLU A 1 98 ? 6.327 -33.932 -20.923 1.00 78.94 98 GLU A CA 1
ATOM 751 C C . GLU A 1 98 ? 5.400 -32.918 -20.227 1.00 78.94 98 GLU A C 1
ATOM 753 O O . GLU A 1 98 ? 4.287 -33.262 -19.818 1.00 78.94 98 GLU A O 1
ATOM 758 N N . LYS A 1 99 ? 5.784 -31.632 -20.203 1.00 75.44 99 LYS A N 1
ATOM 759 C CA . LYS A 1 99 ? 4.927 -30.533 -19.718 1.00 75.44 99 LYS A CA 1
ATOM 760 C C . LYS A 1 99 ? 3.662 -30.353 -20.564 1.00 75.44 99 LYS A C 1
ATOM 762 O O . LYS A 1 99 ? 2.582 -30.139 -20.014 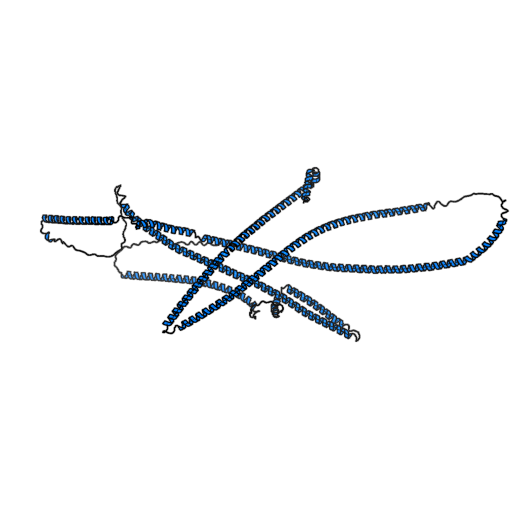1.00 75.44 99 LYS A O 1
ATOM 767 N N . LEU A 1 100 ? 3.762 -30.489 -21.886 1.00 68.00 100 LEU A N 1
ATOM 768 C CA . LEU A 1 100 ? 2.623 -30.431 -22.805 1.00 68.00 100 LEU A CA 1
ATOM 769 C C . LEU A 1 100 ? 1.675 -31.622 -22.607 1.00 68.00 100 LEU A C 1
ATOM 771 O O . LEU A 1 100 ? 0.459 -31.456 -22.662 1.00 68.00 100 LEU A O 1
ATOM 775 N N . MET A 1 101 ? 2.206 -32.818 -22.351 1.00 64.69 101 MET A N 1
ATOM 776 C CA . MET A 1 101 ? 1.413 -34.016 -22.064 1.00 64.69 101 MET A CA 1
ATOM 777 C C . MET A 1 101 ? 0.735 -33.931 -20.692 1.00 64.69 101 MET A C 1
ATOM 779 O O . MET A 1 101 ? -0.418 -34.344 -20.565 1.00 64.69 101 MET A O 1
ATOM 783 N N . SER A 1 102 ? 1.384 -33.298 -19.711 1.00 58.75 102 SER A N 1
ATOM 784 C CA . SER A 1 102 ? 0.769 -32.908 -18.435 1.00 58.75 102 SER A CA 1
ATOM 785 C C . SER A 1 102 ? -0.353 -31.868 -18.618 1.00 58.75 102 SER A C 1
ATOM 787 O O . SER A 1 102 ? -1.388 -31.939 -17.961 1.00 58.75 102 SER A O 1
ATOM 789 N N . CYS A 1 103 ? -0.231 -30.954 -19.589 1.00 50.94 103 CYS A N 1
ATOM 790 C CA . CYS A 1 103 ? -1.325 -30.047 -19.962 1.00 50.94 103 CYS A CA 1
ATOM 791 C C . CYS A 1 103 ? -2.453 -30.765 -20.727 1.00 50.94 103 CYS A C 1
ATOM 793 O O . CYS A 1 103 ? -3.631 -30.483 -20.517 1.00 50.94 103 CYS A O 1
ATOM 795 N N . LYS A 1 104 ? -2.128 -31.730 -21.597 1.00 46.81 104 LYS A N 1
ATOM 796 C CA . LYS A 1 104 ? -3.123 -32.497 -22.365 1.00 46.81 104 LYS A CA 1
ATOM 797 C C . LYS A 1 104 ? -3.940 -33.457 -21.505 1.00 46.81 104 LYS A C 1
ATOM 799 O O . LYS A 1 104 ? -5.108 -33.657 -21.821 1.00 46.81 104 LYS A O 1
ATOM 804 N N . SER A 1 105 ? -3.397 -34.010 -20.420 1.00 48.72 105 SER A N 1
ATOM 805 C CA . SER A 1 105 ? -4.183 -34.840 -19.493 1.00 48.72 105 SER A CA 1
ATOM 806 C C . SER A 1 105 ? -5.276 -34.039 -18.766 1.00 48.72 105 SER A C 1
ATOM 808 O O . SER A 1 105 ? -6.318 -34.605 -18.442 1.00 48.72 105 SER A O 1
ATOM 810 N N . HIS A 1 106 ? -5.107 -32.719 -18.612 1.00 44.50 106 HIS A N 1
ATOM 811 C CA . HIS A 1 106 ? -6.156 -31.804 -18.143 1.00 44.50 106 HIS A CA 1
ATOM 812 C C . HIS A 1 106 ? -7.152 -31.381 -19.240 1.00 44.50 106 HIS A C 1
ATOM 814 O O . HIS A 1 106 ? -8.312 -31.108 -18.937 1.00 44.50 106 HIS A O 1
ATOM 820 N N . VAL A 1 107 ? -6.740 -31.368 -20.512 1.00 40.94 107 VAL A N 1
ATOM 821 C CA . VAL A 1 107 ? -7.590 -30.974 -21.658 1.00 40.94 107 VAL A CA 1
ATOM 822 C C . VAL A 1 107 ? -8.372 -32.154 -22.256 1.00 40.94 107 VAL A C 1
ATOM 824 O O . VAL A 1 107 ? -9.430 -31.954 -22.847 1.00 40.94 107 VAL A O 1
ATOM 827 N N . ALA A 1 108 ? -7.932 -33.398 -22.057 1.00 36.66 108 ALA A N 1
ATOM 828 C CA . ALA A 1 108 ? -8.627 -34.589 -22.558 1.00 36.66 108 ALA A CA 1
ATOM 829 C C . ALA A 1 108 ? -9.997 -34.844 -21.889 1.00 36.66 108 ALA A C 1
ATOM 831 O O . ALA A 1 108 ? -10.808 -35.588 -22.432 1.00 36.66 108 ALA A O 1
ATOM 832 N N . ALA A 1 109 ? -10.296 -34.191 -20.759 1.00 44.09 109 ALA A N 1
ATOM 833 C CA . ALA A 1 109 ? -11.637 -34.173 -20.164 1.00 44.09 109 ALA A CA 1
ATOM 834 C C . ALA A 1 109 ? -12.548 -33.058 -20.729 1.00 44.09 109 ALA A C 1
ATOM 836 O O . ALA A 1 109 ? -13.715 -32.974 -20.355 1.00 44.09 109 ALA A O 1
ATOM 837 N N . GLY A 1 110 ? -12.025 -32.202 -21.614 1.00 44.88 110 GLY A N 1
ATOM 838 C CA . GLY A 1 110 ? -12.676 -30.987 -22.110 1.00 44.88 110 GLY A CA 1
ATOM 839 C C . GLY A 1 110 ? -12.758 -30.882 -23.634 1.00 44.88 110 GLY A C 1
ATOM 840 O O . GLY A 1 110 ? -12.880 -29.780 -24.158 1.00 44.88 110 GLY A O 1
ATOM 841 N N . GLN A 1 111 ? -12.684 -31.989 -24.374 1.00 39.19 111 GLN A N 1
ATOM 842 C CA . GLN A 1 111 ? -12.901 -31.958 -25.821 1.00 39.19 111 GLN A CA 1
ATOM 843 C C . GLN A 1 111 ? -14.360 -32.257 -26.144 1.00 39.19 111 GLN A C 1
ATOM 845 O O . GLN A 1 111 ? -14.745 -33.410 -26.294 1.00 39.19 111 GLN A O 1
ATOM 850 N N . ASN A 1 112 ? -15.160 -31.191 -26.193 1.00 40.03 112 ASN A N 1
ATOM 851 C CA . ASN A 1 112 ? -16.174 -30.952 -27.223 1.00 40.03 112 ASN A CA 1
ATOM 852 C C . ASN A 1 112 ? -16.845 -29.604 -26.948 1.00 40.03 112 ASN A C 1
ATOM 854 O O . ASN A 1 112 ? -17.950 -29.559 -26.419 1.00 40.03 112 ASN A O 1
ATOM 858 N N . LEU A 1 113 ? -16.191 -28.500 -27.307 1.00 36.59 113 LEU A N 1
ATOM 859 C CA . LEU A 1 113 ? -16.920 -27.285 -27.658 1.00 36.59 113 LEU A CA 1
ATOM 860 C C . LEU A 1 113 ? -16.063 -26.412 -28.573 1.00 36.59 113 LEU A C 1
ATOM 862 O O . LEU A 1 113 ? -14.985 -25.949 -28.204 1.00 36.59 113 LEU A O 1
ATOM 866 N N . GLU A 1 114 ? -16.562 -26.265 -29.797 1.00 34.19 114 GLU A N 1
ATOM 867 C CA . GLU A 1 114 ? -16.084 -25.338 -30.808 1.00 34.19 114 GLU A CA 1
ATOM 868 C C . GLU A 1 114 ? -16.046 -23.910 -30.265 1.00 34.19 114 GLU A C 1
ATOM 870 O O . GLU A 1 114 ? -16.924 -23.445 -29.537 1.00 34.19 114 GLU A O 1
ATOM 875 N N . ILE A 1 115 ? -14.980 -23.225 -30.652 1.00 39.22 115 ILE A N 1
ATOM 876 C CA . ILE A 1 115 ? -14.694 -21.840 -30.329 1.00 39.22 115 ILE A CA 1
ATOM 877 C C . ILE A 1 115 ? -15.644 -20.957 -31.142 1.00 39.22 115 ILE A C 1
ATOM 879 O O . ILE A 1 115 ? -15.487 -20.832 -32.354 1.00 39.22 115 ILE A O 1
ATOM 883 N N . THR A 1 116 ? -16.572 -20.275 -30.473 1.00 31.14 116 THR A N 1
ATOM 884 C CA . THR A 1 116 ? -17.176 -19.045 -31.002 1.00 31.14 116 THR A CA 1
ATOM 885 C C . THR A 1 116 ? -17.002 -17.907 -30.008 1.00 31.14 116 THR A C 1
ATOM 887 O O . THR A 1 116 ? -17.598 -17.883 -28.936 1.00 31.14 116 THR A O 1
ATOM 890 N N . SER A 1 117 ? -16.109 -17.010 -30.422 1.00 35.59 117 SER A N 1
ATOM 891 C CA . SER A 1 117 ? -15.908 -15.605 -30.065 1.00 35.59 117 SER A CA 1
ATOM 892 C C . SER A 1 117 ? -16.848 -14.968 -29.036 1.00 35.59 117 SER A C 1
ATOM 894 O O . SER A 1 117 ? -18.058 -14.861 -29.226 1.00 35.59 117 SER A O 1
ATOM 896 N N . SER A 1 118 ? -16.204 -14.409 -28.018 1.00 39.00 118 SER A N 1
ATOM 897 C CA . SER A 1 118 ? -16.704 -13.521 -26.978 1.00 39.00 118 SER A CA 1
ATOM 898 C C . SER A 1 118 ? -17.621 -12.394 -27.476 1.00 39.00 118 SER A C 1
ATOM 900 O O . SER A 1 118 ? -17.190 -11.504 -28.208 1.00 39.00 118 SER A O 1
ATOM 902 N N . GLN A 1 119 ? -18.846 -12.348 -26.952 1.00 32.12 119 GLN A N 1
ATOM 903 C CA . GLN A 1 119 ? -19.619 -11.117 -26.786 1.00 32.12 119 GLN A CA 1
ATOM 904 C C . GLN A 1 119 ? -20.079 -11.036 -25.329 1.00 32.12 119 GLN A C 1
ATOM 906 O O . GLN A 1 119 ? -20.944 -11.779 -24.877 1.00 32.12 119 GLN A O 1
ATOM 911 N N . SER A 1 120 ? -19.431 -10.143 -24.585 1.00 35.81 120 SER A N 1
ATOM 912 C CA . SER A 1 120 ? -19.793 -9.768 -23.223 1.00 35.81 120 SER A CA 1
ATOM 913 C C . SER A 1 120 ? -20.903 -8.724 -23.281 1.00 35.81 120 SER A C 1
ATOM 915 O O . SER A 1 120 ? -20.647 -7.579 -23.649 1.00 35.81 120 SER A O 1
ATOM 917 N N . LEU A 1 121 ? -22.125 -9.115 -22.920 1.00 32.34 121 LEU A N 1
ATOM 918 C CA . LEU A 1 121 ? -23.168 -8.207 -22.452 1.00 32.34 121 LEU A CA 1
ATOM 919 C C . LEU A 1 121 ? -23.965 -8.882 -21.333 1.00 32.34 121 LEU A C 1
ATOM 921 O O . LEU A 1 121 ? -24.170 -10.092 -21.325 1.00 32.34 121 LEU A O 1
ATOM 925 N N . MET A 1 122 ? -24.361 -8.053 -20.371 1.00 32.88 122 MET A N 1
ATOM 926 C CA . MET A 1 122 ? -25.129 -8.386 -19.177 1.00 32.88 122 MET A CA 1
ATOM 927 C C . MET A 1 122 ? -26.280 -9.364 -19.433 1.00 32.88 122 MET A C 1
ATOM 929 O O . MET A 1 122 ? -27.124 -9.103 -20.286 1.00 32.88 122 MET A O 1
ATOM 933 N N . MET A 1 123 ? -26.395 -10.396 -18.594 1.00 28.19 123 MET A N 1
ATOM 934 C CA . MET A 1 123 ? -27.682 -11.032 -18.323 1.00 28.19 123 MET A CA 1
ATOM 935 C C . MET A 1 123 ? -27.691 -11.614 -16.905 1.00 28.19 123 MET A C 1
ATOM 937 O O . MET A 1 123 ? -26.916 -12.507 -16.564 1.00 28.19 123 MET A O 1
ATOM 941 N N . GLU A 1 124 ? -28.546 -11.037 -16.060 1.00 31.95 124 GLU A N 1
ATOM 942 C CA . GLU A 1 124 ? -29.091 -11.710 -14.885 1.00 31.95 124 GLU A CA 1
ATOM 943 C C . GLU A 1 124 ? -29.832 -12.986 -15.308 1.00 31.95 124 GLU A C 1
ATOM 945 O O . GLU A 1 124 ? -30.422 -13.036 -16.382 1.00 31.95 124 GLU A O 1
ATOM 950 N N . ALA A 1 125 ? -29.853 -13.954 -14.389 1.00 39.50 125 ALA A N 1
ATOM 951 C CA . ALA A 1 125 ? -30.793 -15.070 -14.322 1.00 39.50 125 ALA A CA 1
ATOM 952 C C . ALA A 1 125 ? -30.799 -16.059 -15.503 1.00 39.50 125 ALA A C 1
ATOM 954 O O . ALA A 1 125 ? -31.637 -15.981 -16.387 1.00 39.50 125 ALA A O 1
ATOM 955 N N . GLU A 1 126 ? -29.941 -17.078 -15.416 1.00 35.16 126 GLU A N 1
ATOM 956 C CA . GLU A 1 126 ? -30.354 -18.488 -15.526 1.00 35.16 126 GLU A CA 1
ATOM 957 C C . GLU A 1 126 ? -29.168 -19.380 -15.132 1.00 35.16 126 GLU A C 1
ATOM 959 O O . GLU A 1 126 ? -28.084 -19.333 -15.718 1.00 35.16 126 GLU A O 1
ATOM 964 N N . ILE A 1 127 ? -29.343 -20.158 -14.061 1.00 40.84 127 ILE A N 1
ATOM 965 C CA . ILE A 1 127 ? -28.369 -21.167 -13.641 1.00 40.84 127 ILE A CA 1
ATOM 966 C C . ILE A 1 127 ? -28.484 -22.315 -14.647 1.00 40.84 127 ILE A C 1
ATOM 968 O O . ILE A 1 127 ? -29.320 -23.200 -14.498 1.00 40.84 127 ILE A O 1
ATOM 972 N N . ASP A 1 128 ? -27.670 -22.255 -15.702 1.00 35.59 128 ASP A N 1
ATOM 973 C CA . ASP A 1 128 ? -27.556 -23.310 -16.709 1.00 35.59 128 ASP A CA 1
ATOM 974 C C . ASP A 1 128 ? -27.101 -24.614 -16.029 1.00 35.59 128 ASP A C 1
ATOM 976 O O . ASP A 1 128 ? -26.037 -24.686 -15.402 1.00 35.59 128 ASP A O 1
ATOM 980 N N . GLU A 1 129 ? -27.922 -25.654 -16.154 1.00 42.62 129 GLU A N 1
ATOM 981 C CA . GLU A 1 129 ? -27.729 -27.000 -15.608 1.00 42.62 129 GLU A CA 1
ATOM 982 C C . GLU A 1 129 ? -26.393 -27.623 -16.072 1.00 42.62 129 GLU A C 1
ATOM 984 O O . GLU A 1 129 ? -25.793 -28.436 -15.365 1.00 42.62 129 GLU A O 1
ATOM 989 N N . ARG A 1 130 ? -25.824 -27.135 -17.187 1.00 43.06 130 ARG A N 1
ATOM 990 C CA . ARG A 1 130 ? -24.473 -27.492 -17.657 1.00 43.06 130 ARG A CA 1
ATOM 991 C C . ARG A 1 130 ? -23.332 -27.008 -16.756 1.00 43.06 130 ARG A C 1
ATOM 993 O O . ARG A 1 130 ? -22.308 -27.687 -16.672 1.00 43.06 130 ARG A O 1
ATOM 1000 N N . ARG A 1 131 ? -23.487 -25.896 -16.023 1.00 43.78 131 ARG A N 1
ATOM 1001 C CA . ARG A 1 131 ? -22.483 -25.450 -15.029 1.00 43.78 131 ARG A CA 1
ATOM 1002 C C . ARG A 1 131 ? -22.452 -26.357 -13.797 1.00 43.78 131 ARG A C 1
ATOM 1004 O O . ARG A 1 131 ? -21.405 -26.496 -13.166 1.00 43.78 131 ARG A O 1
ATOM 1011 N N . LEU A 1 132 ? -23.569 -27.011 -13.472 1.00 43.59 132 LEU A N 1
ATOM 1012 C CA . LEU A 1 132 ? -23.665 -27.929 -12.336 1.00 43.59 132 LEU A CA 1
ATOM 1013 C C . LEU A 1 132 ? -22.885 -29.232 -12.582 1.00 43.59 132 LEU A C 1
ATOM 1015 O O . LEU A 1 132 ? -22.288 -29.773 -11.650 1.00 43.59 132 LEU A O 1
ATOM 1019 N N . GLU A 1 133 ? -22.836 -29.697 -13.832 1.00 42.84 133 GLU A N 1
ATOM 1020 C CA . GLU A 1 133 ? -22.113 -30.914 -14.222 1.00 42.84 133 GLU A CA 1
ATOM 1021 C C . GLU A 1 133 ? -20.589 -30.701 -14.199 1.00 42.84 133 GLU A C 1
ATOM 1023 O O . GLU A 1 133 ? -19.857 -31.540 -13.674 1.00 42.84 133 GLU A O 1
ATOM 1028 N N . SER A 1 134 ? -20.109 -29.527 -14.631 1.00 43.56 134 SER A N 1
ATOM 1029 C CA . SER A 1 134 ? -18.691 -29.147 -14.504 1.00 43.56 134 SER A CA 1
ATOM 1030 C C . SER A 1 134 ? -18.257 -28.959 -13.041 1.00 43.56 134 SER A C 1
ATOM 1032 O O . SER A 1 134 ? -17.106 -29.215 -12.700 1.00 43.56 134 SER A O 1
ATOM 1034 N N . CYS A 1 135 ? -19.171 -28.569 -12.145 1.00 41.25 135 CYS A N 1
ATOM 1035 C CA . CYS A 1 135 ? -18.898 -28.453 -10.708 1.00 41.25 135 CYS A CA 1
ATOM 1036 C C . CYS A 1 135 ? -18.807 -29.810 -9.980 1.00 41.25 135 CYS A C 1
ATOM 1038 O O . CYS A 1 135 ? -18.250 -29.870 -8.880 1.00 41.25 135 CYS A O 1
ATOM 1040 N N . LYS A 1 136 ? -19.312 -30.910 -10.562 1.00 47.12 136 LYS A N 1
ATOM 1041 C CA . LYS A 1 136 ? -19.213 -32.253 -9.957 1.00 47.12 136 LYS A CA 1
ATOM 1042 C C . LYS A 1 136 ? -17.775 -32.766 -9.891 1.00 47.12 136 LYS A C 1
ATOM 1044 O O . LYS A 1 136 ? -17.431 -33.414 -8.906 1.00 47.12 136 LYS A O 1
ATOM 1049 N N . SER A 1 137 ? -16.922 -32.435 -10.863 1.00 46.59 137 SER A N 1
ATOM 1050 C CA . SER A 1 137 ? -15.500 -32.816 -10.819 1.00 46.59 137 SER A CA 1
ATOM 1051 C C . SER A 1 137 ? -14.716 -32.020 -9.764 1.00 46.59 137 SER A C 1
ATOM 1053 O O . SER A 1 137 ? -13.794 -32.547 -9.142 1.00 46.59 137 SER A O 1
ATOM 1055 N N . CYS A 1 138 ? -15.130 -30.780 -9.473 1.00 41.47 138 CYS A N 1
ATOM 1056 C CA . CYS A 1 138 ? -14.550 -29.971 -8.399 1.00 41.47 138 CYS A CA 1
ATOM 1057 C C . CYS A 1 138 ? -14.987 -30.426 -6.997 1.00 41.47 138 CYS A C 1
ATOM 1059 O O . CYS A 1 138 ? -14.242 -30.232 -6.038 1.00 41.47 138 CYS A O 1
ATOM 1061 N N . LEU A 1 139 ? -16.170 -31.034 -6.852 1.00 43.66 139 LEU A N 1
ATOM 1062 C CA . LEU A 1 139 ? -16.679 -31.524 -5.563 1.00 43.66 139 LEU A CA 1
ATOM 1063 C C . LEU A 1 139 ? -15.801 -32.639 -4.970 1.00 43.66 139 LEU A C 1
ATOM 1065 O O . LEU A 1 139 ? -15.615 -32.667 -3.755 1.00 43.66 139 LEU A O 1
ATOM 1069 N N . SER A 1 140 ? -15.195 -33.501 -5.795 1.00 48.53 140 SER A N 1
ATOM 1070 C CA . SER A 1 140 ? -14.291 -34.562 -5.321 1.00 48.53 140 SER A CA 1
ATOM 1071 C C . SER A 1 140 ? -12.907 -34.064 -4.894 1.00 48.53 140 SER A C 1
ATOM 1073 O O . SER A 1 140 ? -12.259 -34.723 -4.088 1.00 48.53 140 SER A O 1
ATOM 1075 N N . SER A 1 141 ? -12.459 -32.896 -5.371 1.00 46.88 141 SER A N 1
ATOM 1076 C CA . SER A 1 141 ? -11.199 -32.276 -4.924 1.00 46.88 141 SER A CA 1
ATOM 1077 C C . SER A 1 141 ? -11.407 -31.235 -3.809 1.00 46.88 141 SER A C 1
ATOM 1079 O O . SER A 1 141 ? -10.463 -30.567 -3.386 1.00 46.88 141 SER A O 1
ATOM 1081 N N . CYS A 1 142 ? -12.646 -31.060 -3.331 1.00 45.19 142 CYS A N 1
ATOM 1082 C CA . CYS A 1 142 ? -13.033 -30.032 -2.363 1.00 45.19 142 CYS A CA 1
ATOM 1083 C C . CYS A 1 142 ? -12.974 -30.520 -0.904 1.00 45.19 142 CYS A C 1
ATOM 1085 O O . CYS A 1 142 ? -13.833 -30.171 -0.100 1.00 45.19 142 CYS A O 1
ATOM 1087 N N . GLY A 1 143 ? -11.966 -31.316 -0.540 1.00 49.38 143 GLY A N 1
ATOM 1088 C CA . GLY A 1 143 ? -11.761 -31.730 0.857 1.00 49.38 143 GLY A CA 1
ATOM 1089 C C . GLY A 1 143 ? -11.436 -30.561 1.804 1.00 49.38 143 GLY A C 1
ATOM 1090 O O . GLY A 1 143 ? -11.804 -30.590 2.978 1.00 49.38 143 GLY A O 1
ATOM 1091 N N . ASP A 1 144 ? -10.833 -29.486 1.281 1.00 52.16 144 ASP A N 1
ATOM 1092 C CA . ASP A 1 144 ? -10.171 -28.460 2.106 1.00 52.16 144 ASP A CA 1
ATOM 1093 C C . ASP A 1 144 ? -10.887 -27.098 2.175 1.00 52.16 144 ASP A C 1
ATOM 1095 O O . ASP A 1 144 ? -10.347 -26.120 2.699 1.00 52.16 144 ASP A O 1
ATOM 1099 N N . CYS A 1 145 ? -12.113 -26.967 1.658 1.00 59.16 145 CYS A N 1
ATOM 1100 C CA . CYS A 1 145 ? -12.841 -25.702 1.789 1.00 59.16 145 CYS A CA 1
ATOM 1101 C C . CYS A 1 145 ? -13.536 -25.610 3.159 1.00 59.16 145 CYS A C 1
ATOM 1103 O O . CYS A 1 145 ? -14.592 -26.207 3.372 1.00 59.16 145 CYS A O 1
ATOM 1105 N N . LYS A 1 146 ? -12.991 -24.789 4.075 1.00 64.50 146 LYS A N 1
ATOM 1106 C CA . LYS A 1 146 ? -13.602 -24.491 5.393 1.00 64.50 146 LYS A CA 1
ATOM 1107 C C . LYS A 1 146 ? -15.095 -24.138 5.299 1.00 64.50 146 LYS A C 1
ATOM 1109 O O . LYS A 1 146 ? -15.872 -24.551 6.154 1.00 64.50 146 LYS A O 1
ATOM 1114 N N . TYR A 1 147 ? -15.506 -23.409 4.260 1.00 65.56 147 TYR A N 1
ATOM 1115 C CA . TYR A 1 147 ? -16.902 -23.011 4.058 1.00 65.56 147 TYR A CA 1
ATOM 1116 C C . TYR A 1 147 ? -17.799 -24.181 3.643 1.00 65.56 147 TYR A C 1
ATOM 1118 O O . TYR A 1 147 ? -18.881 -24.326 4.206 1.00 65.56 147 TYR A O 1
ATOM 1126 N N . VAL A 1 148 ? -17.336 -25.058 2.744 1.00 67.94 148 VAL A N 1
ATOM 1127 C CA . VAL A 1 148 ? -18.067 -26.285 2.375 1.00 67.94 148 VAL A CA 1
ATOM 1128 C C . VAL A 1 148 ? -18.199 -27.203 3.590 1.00 67.94 148 VAL A C 1
ATOM 1130 O O . VAL A 1 148 ? -19.292 -27.686 3.865 1.00 67.94 148 VAL A O 1
ATOM 1133 N N . ASN A 1 149 ? -17.148 -27.344 4.404 1.00 69.31 149 ASN A N 1
ATOM 1134 C CA . ASN A 1 149 ? -17.213 -28.123 5.645 1.00 69.31 149 ASN A CA 1
ATOM 1135 C C . ASN A 1 149 ? -18.208 -27.548 6.666 1.00 69.31 149 ASN A C 1
ATOM 1137 O O . ASN A 1 149 ? -18.929 -28.304 7.317 1.00 69.31 149 ASN A O 1
ATOM 1141 N N . ASN A 1 150 ? -18.305 -26.223 6.792 1.00 72.00 150 ASN A N 1
ATOM 1142 C CA . ASN A 1 150 ? -19.294 -25.589 7.668 1.00 72.00 150 ASN A CA 1
ATOM 1143 C C . ASN A 1 150 ? -20.731 -25.812 7.176 1.00 72.00 150 ASN A C 1
ATOM 1145 O O . ASN A 1 150 ? -21.611 -26.109 7.985 1.00 72.00 150 ASN A O 1
ATOM 1149 N N . VAL A 1 151 ? -20.963 -25.724 5.863 1.00 77.81 151 VAL A N 1
ATOM 1150 C CA . VAL A 1 151 ? -22.270 -26.007 5.251 1.00 77.81 151 VAL A CA 1
ATOM 1151 C C . VAL A 1 151 ? -22.643 -27.483 5.421 1.00 77.81 151 VAL A C 1
ATOM 1153 O O . VAL A 1 151 ? -23.780 -27.783 5.777 1.00 77.81 151 VAL A O 1
ATOM 1156 N N . SER A 1 152 ? -21.687 -28.404 5.280 1.00 75.25 152 SER A N 1
ATOM 1157 C CA . SER A 1 152 ? -21.887 -29.835 5.547 1.00 75.25 152 SER A CA 1
ATOM 1158 C C . SER A 1 152 ? -22.238 -30.112 7.013 1.00 75.25 152 SER A C 1
ATOM 1160 O O . SER A 1 152 ? -23.151 -30.883 7.294 1.00 75.25 152 SER A O 1
ATOM 1162 N N . ARG A 1 153 ? -21.578 -29.442 7.969 1.00 77.19 153 ARG A N 1
ATOM 1163 C CA . ARG A 1 153 ? -21.921 -29.549 9.400 1.00 77.19 153 ARG A CA 1
ATOM 1164 C C . ARG A 1 153 ? -23.324 -29.021 9.702 1.00 77.19 153 ARG A C 1
ATOM 1166 O O . ARG A 1 153 ? -24.050 -29.640 10.475 1.00 77.19 153 ARG A O 1
ATOM 1173 N N . LEU A 1 154 ? -23.708 -27.899 9.091 1.00 79.44 154 LEU A N 1
ATOM 1174 C CA . LEU A 1 154 ? -25.057 -27.334 9.192 1.00 79.44 154 LEU A CA 1
ATOM 1175 C C . LEU A 1 154 ? -26.111 -28.278 8.610 1.00 79.44 154 LEU A C 1
ATOM 1177 O O . LEU A 1 154 ? -27.130 -28.505 9.256 1.00 79.44 154 LEU A O 1
ATOM 1181 N N . ARG A 1 155 ? -25.841 -28.875 7.444 1.00 85.44 155 ARG A N 1
ATOM 1182 C CA . ARG A 1 155 ? -26.711 -29.882 6.826 1.00 85.44 155 ARG A CA 1
ATOM 1183 C C . ARG A 1 155 ? -26.973 -31.045 7.782 1.00 85.44 155 ARG A C 1
ATOM 1185 O O . ARG A 1 155 ? -28.130 -31.334 8.059 1.00 85.44 155 ARG A O 1
ATOM 1192 N N . ILE A 1 156 ? -25.919 -31.637 8.348 1.00 80.31 156 ILE A N 1
ATOM 1193 C CA . ILE A 1 156 ? -26.038 -32.760 9.293 1.00 80.31 156 ILE A CA 1
ATOM 1194 C C . ILE A 1 156 ? -26.854 -32.354 10.533 1.00 80.31 156 ILE A C 1
ATOM 1196 O O . ILE A 1 156 ? -27.710 -33.105 10.992 1.00 80.31 156 ILE A O 1
ATOM 1200 N N . MET A 1 157 ? -26.631 -31.149 11.071 1.00 79.19 157 MET A N 1
ATOM 1201 C CA . MET A 1 157 ? -27.392 -30.640 12.219 1.00 79.19 157 MET A CA 1
ATOM 1202 C C . MET A 1 157 ? -28.890 -30.515 11.905 1.00 79.19 157 MET A C 1
ATOM 1204 O O . MET A 1 157 ? -29.727 -30.923 12.708 1.00 79.19 157 MET A O 1
ATOM 1208 N N . VAL A 1 158 ? -29.229 -29.961 10.739 1.00 81.94 158 VAL A N 1
ATOM 1209 C CA . VAL A 1 158 ? -30.618 -29.776 10.303 1.00 81.94 158 VAL A CA 1
ATOM 1210 C C . VAL A 1 158 ? -31.287 -31.115 9.996 1.00 81.94 158 VAL A C 1
ATOM 1212 O O . VAL A 1 158 ? -32.425 -31.330 10.406 1.00 81.94 158 VAL A O 1
ATOM 1215 N N . GLU A 1 159 ? -30.581 -32.045 9.354 1.00 84.31 159 GLU A N 1
ATOM 1216 C CA . GLU A 1 159 ? -31.070 -33.406 9.110 1.00 84.31 159 GLU A CA 1
ATOM 1217 C C . GLU A 1 159 ? -31.376 -34.139 10.424 1.00 84.31 159 GLU A C 1
ATOM 1219 O O . GLU A 1 159 ? -32.429 -34.766 10.538 1.00 84.31 159 GLU A O 1
ATOM 1224 N N . ASN A 1 160 ? -30.525 -33.988 11.444 1.00 82.19 160 ASN A N 1
ATOM 1225 C CA . ASN A 1 160 ? -30.759 -34.559 12.772 1.00 82.19 160 ASN A CA 1
ATOM 1226 C C . ASN A 1 160 ? -31.995 -33.956 13.463 1.00 82.19 160 ASN A C 1
ATOM 1228 O O . ASN A 1 160 ? -32.771 -34.690 14.071 1.00 82.19 160 ASN A O 1
ATOM 1232 N N . GLN A 1 161 ? -32.207 -32.641 13.354 1.00 81.62 161 GLN A N 1
ATOM 1233 C CA . GLN A 1 161 ? -33.388 -31.967 13.914 1.00 81.62 161 GLN A CA 1
ATOM 1234 C C . GLN A 1 161 ? -34.683 -32.394 13.210 1.00 81.62 161 GLN A C 1
ATOM 1236 O O . GLN A 1 161 ? -35.682 -32.675 13.869 1.00 81.62 161 GLN A O 1
ATOM 1241 N N . ILE A 1 162 ? -34.661 -32.514 11.878 1.00 86.44 162 ILE A N 1
ATOM 1242 C CA . ILE A 1 162 ? -35.796 -33.036 11.102 1.00 86.44 162 ILE A CA 1
ATOM 1243 C C . ILE A 1 162 ? -36.085 -34.486 11.490 1.00 86.44 162 ILE A C 1
ATOM 1245 O O . ILE A 1 162 ? -37.246 -34.855 11.654 1.00 86.44 162 ILE A O 1
ATOM 1249 N N . GLN A 1 163 ? -35.048 -35.305 11.681 1.00 85.69 163 GLN A N 1
ATOM 1250 C CA . GLN A 1 163 ? -35.213 -36.693 12.104 1.00 85.69 163 GLN A CA 1
ATOM 1251 C C . GLN A 1 163 ? -35.830 -36.795 13.504 1.00 85.69 163 GLN A C 1
ATOM 1253 O O . GLN A 1 163 ? -36.684 -37.650 13.731 1.00 85.69 163 GLN A O 1
ATOM 1258 N N . TRP A 1 164 ? -35.447 -35.908 14.423 1.00 82.62 164 TRP A N 1
ATOM 1259 C CA . TRP A 1 164 ? -36.043 -35.827 15.756 1.00 82.62 164 TRP A CA 1
ATOM 1260 C C . TRP A 1 164 ? -37.530 -35.455 15.688 1.00 82.62 164 TRP A C 1
ATOM 1262 O O . TRP A 1 164 ? -38.366 -36.168 16.237 1.00 82.62 164 TRP A O 1
ATOM 1272 N N . LEU A 1 165 ? -37.873 -34.431 14.897 1.00 83.62 165 LEU A N 1
ATOM 1273 C CA . LEU A 1 165 ? -39.261 -34.030 14.644 1.00 83.62 165 LEU A CA 1
ATOM 1274 C C . LEU A 1 165 ? -40.093 -35.183 14.055 1.00 83.62 165 LEU A C 1
ATOM 1276 O O . LEU A 1 165 ? -41.260 -35.358 14.396 1.00 83.62 165 LEU A O 1
ATOM 1280 N N . LYS A 1 166 ? -39.480 -35.992 13.185 1.00 83.81 166 LYS A N 1
ATOM 1281 C CA . LYS A 1 166 ? -40.117 -37.158 12.566 1.00 83.81 166 LYS A CA 1
ATOM 1282 C C . LYS A 1 166 ? -40.389 -38.275 13.575 1.00 83.81 166 LYS A C 1
ATOM 1284 O O . LYS A 1 166 ? -41.449 -38.898 13.529 1.00 83.81 166 LYS A O 1
ATOM 1289 N N . ASN A 1 167 ? -39.462 -38.500 14.504 1.00 81.94 167 ASN A N 1
ATOM 1290 C CA . ASN A 1 167 ? -39.634 -39.469 15.584 1.00 81.94 167 ASN A CA 1
ATOM 1291 C C . ASN A 1 167 ? -40.765 -39.037 16.533 1.00 81.94 167 ASN A C 1
ATOM 1293 O O . ASN A 1 167 ? -41.638 -39.846 16.839 1.00 81.94 167 ASN A O 1
ATOM 1297 N N . ASP A 1 168 ? -40.826 -37.760 16.919 1.00 79.81 168 ASP A N 1
ATOM 1298 C CA . ASP A 1 168 ? -41.916 -37.215 17.743 1.00 79.81 168 ASP A CA 1
ATOM 1299 C C . ASP A 1 168 ? -43.281 -37.347 17.055 1.00 79.81 168 ASP A C 1
ATOM 1301 O O . ASP A 1 168 ? -44.277 -37.733 17.675 1.00 79.81 168 ASP A O 1
ATOM 1305 N N . LEU A 1 169 ? -43.331 -37.101 15.744 1.00 81.75 169 LEU A N 1
ATOM 1306 C CA . LEU A 1 169 ? -44.549 -37.267 14.957 1.00 81.75 169 LEU A CA 1
ATOM 1307 C C . LEU A 1 169 ? -44.988 -38.740 14.862 1.00 81.75 169 LEU A C 1
ATOM 1309 O O . LEU A 1 169 ? -46.187 -39.030 14.868 1.00 81.75 169 LEU A O 1
ATOM 1313 N N . GLN A 1 170 ? -44.036 -39.681 14.816 1.00 76.56 170 GLN A N 1
ATOM 1314 C CA . GLN A 1 170 ? -44.324 -41.114 14.921 1.00 76.56 170 GLN A CA 1
ATOM 1315 C C . GLN A 1 170 ? -44.826 -41.505 16.314 1.00 76.56 170 GLN A C 1
ATOM 1317 O O . GLN A 1 170 ? -45.774 -42.287 16.413 1.00 76.56 170 GLN A O 1
ATOM 1322 N N . HIS A 1 171 ? -44.260 -40.939 17.382 1.00 72.69 171 HIS A N 1
ATOM 1323 C CA . HIS A 1 171 ? -44.749 -41.164 18.740 1.00 72.69 171 HIS A CA 1
ATOM 1324 C C . HIS A 1 171 ? -46.194 -40.675 18.899 1.00 72.69 171 HIS A C 1
ATOM 1326 O O . HIS A 1 171 ? -47.030 -41.419 19.411 1.00 72.69 171 HIS A O 1
ATOM 1332 N N . LEU A 1 172 ? -46.535 -39.502 18.362 1.00 71.81 172 LEU A N 1
ATOM 1333 C CA . LEU A 1 172 ? -47.911 -38.993 18.349 1.00 71.81 172 LEU A CA 1
ATOM 1334 C C . LEU A 1 172 ? -48.866 -39.881 17.534 1.00 71.81 172 LEU A C 1
ATOM 1336 O O . LEU A 1 172 ? -49.987 -40.123 17.977 1.00 71.81 172 LEU A O 1
ATOM 1340 N N . LYS A 1 173 ? -48.418 -40.444 16.399 1.00 67.12 173 LYS A N 1
ATOM 1341 C CA . LYS A 1 173 ? -49.184 -41.471 15.660 1.00 67.12 173 LYS A CA 1
ATOM 1342 C C . LYS A 1 173 ? -49.403 -42.743 16.488 1.00 67.12 173 LYS A C 1
ATOM 1344 O O . LYS A 1 173 ? -50.429 -43.394 16.322 1.00 67.12 173 LYS A O 1
ATOM 1349 N N . SER A 1 174 ? -48.452 -43.113 17.350 1.00 63.06 174 SER A N 1
ATOM 1350 C CA . SER A 1 174 ? -48.528 -44.327 18.175 1.00 63.06 174 SER A CA 1
ATOM 1351 C C . SER A 1 174 ? -49.400 -44.173 19.429 1.00 63.06 174 SER A C 1
ATOM 1353 O O . SER A 1 174 ? -50.077 -45.126 19.804 1.00 63.06 174 SER A O 1
ATOM 1355 N N . LEU A 1 175 ? -49.441 -42.982 20.042 1.00 58.28 175 LEU A N 1
ATOM 1356 C CA . LEU A 1 175 ? -50.262 -42.703 21.229 1.00 58.28 175 LEU A CA 1
ATOM 1357 C C . LEU A 1 175 ? -51.770 -42.724 20.928 1.00 58.28 175 LEU A C 1
ATOM 1359 O O . LEU A 1 175 ? -52.547 -43.174 21.767 1.00 58.28 175 LEU A O 1
ATOM 1363 N N . ASP A 1 176 ? -52.182 -42.313 19.727 1.00 52.50 176 ASP A N 1
ATOM 1364 C CA . ASP A 1 176 ? -53.600 -42.277 19.322 1.00 52.50 176 ASP A CA 1
ATOM 1365 C C . ASP A 1 176 ? -54.189 -43.687 19.090 1.00 52.50 176 ASP A C 1
ATOM 1367 O O . ASP A 1 176 ? -55.394 -43.897 19.180 1.00 52.50 176 ASP A O 1
ATOM 1371 N N . ILE A 1 177 ? -53.346 -44.699 18.840 1.00 53.66 177 ILE A N 1
ATOM 1372 C CA . ILE A 1 177 ? -53.787 -46.090 18.619 1.00 53.66 177 ILE A CA 1
ATOM 1373 C C . ILE A 1 177 ? -54.055 -46.817 19.953 1.00 53.66 177 ILE A C 1
ATOM 1375 O O . ILE A 1 177 ? -54.838 -47.768 19.993 1.00 53.66 177 ILE A O 1
ATOM 1379 N N . VAL A 1 178 ? -53.437 -46.367 21.053 1.00 48.84 178 VAL A N 1
ATOM 1380 C CA . VAL A 1 178 ? -53.473 -47.044 22.365 1.00 48.84 178 VAL A CA 1
ATOM 1381 C C . VAL A 1 178 ? -54.681 -46.632 23.222 1.00 48.84 178 VAL A C 1
ATOM 1383 O O . VAL A 1 178 ? -55.060 -47.374 24.121 1.00 48.84 178 VAL A O 1
ATOM 1386 N N . SER A 1 179 ? -55.397 -45.548 22.896 1.00 49.69 179 SER A N 1
ATOM 1387 C CA . SER A 1 179 ? -56.636 -45.141 23.602 1.00 49.69 179 SER A CA 1
ATOM 1388 C C . SER A 1 179 ? -57.849 -46.056 23.339 1.00 49.69 179 SER A C 1
ATOM 1390 O O . SER A 1 179 ? -58.984 -45.743 23.707 1.00 49.69 179 SER A O 1
ATOM 1392 N N . ARG A 1 180 ? -57.637 -47.211 22.701 1.00 49.97 180 ARG A N 1
ATOM 1393 C CA . ARG A 1 180 ? -58.679 -48.128 22.240 1.00 49.97 180 ARG A CA 1
ATOM 1394 C C . ARG A 1 180 ? -59.090 -49.141 23.305 1.00 49.97 180 ARG A C 1
ATOM 1396 O O . ARG A 1 180 ? -59.105 -50.333 23.037 1.00 49.97 180 ARG A O 1
ATOM 1403 N N . GLU A 1 181 ? -59.497 -48.680 24.477 1.00 46.22 181 GLU A N 1
ATOM 1404 C CA . GLU A 1 181 ? -60.168 -49.537 25.461 1.00 46.22 181 GLU A CA 1
ATOM 1405 C C . GLU A 1 181 ? -61.293 -48.758 26.154 1.00 46.22 181 GLU A C 1
ATOM 1407 O O . GLU A 1 181 ? -61.245 -48.399 27.324 1.00 46.22 181 GLU A O 1
ATOM 1412 N N . GLY A 1 182 ? -62.343 -48.501 25.366 1.00 50.16 182 GLY A N 1
ATOM 1413 C CA . GLY A 1 182 ? -63.687 -48.210 25.862 1.00 50.16 182 GLY A CA 1
ATOM 1414 C C . GLY A 1 182 ? -64.150 -46.764 25.718 1.00 50.16 182 GLY A C 1
ATOM 1415 O O . GLY A 1 182 ? -64.063 -46.021 26.678 1.00 50.16 182 GLY A O 1
ATOM 1416 N N . ILE A 1 183 ? -64.743 -46.393 24.574 1.00 47.56 183 ILE A N 1
ATOM 1417 C CA . ILE A 1 183 ? -65.741 -45.308 24.439 1.00 47.56 183 ILE A CA 1
ATOM 1418 C C . ILE A 1 183 ? -66.559 -45.536 23.147 1.00 47.56 183 ILE A C 1
ATOM 1420 O O . ILE A 1 183 ? -66.052 -46.045 22.150 1.00 47.56 183 ILE A O 1
ATOM 1424 N N . GLY A 1 184 ? -67.856 -45.207 23.203 1.00 48.56 184 GLY A N 1
ATOM 1425 C CA . GLY A 1 184 ? -68.891 -45.519 22.209 1.00 48.56 184 GLY A CA 1
ATOM 1426 C C . GLY A 1 184 ? -68.830 -44.792 20.846 1.00 48.56 184 GLY A C 1
ATOM 1427 O O . GLY A 1 184 ? -67.941 -43.980 20.591 1.00 48.56 184 GLY A O 1
ATOM 1428 N N . PRO A 1 185 ? -69.816 -45.046 19.957 1.00 49.00 185 PRO A N 1
ATOM 1429 C CA . PRO A 1 185 ? -69.715 -44.820 18.504 1.00 49.00 185 PRO A CA 1
ATOM 1430 C C . PRO A 1 185 ? -69.607 -43.360 18.023 1.00 49.00 185 PRO A C 1
ATOM 1432 O O . PRO A 1 185 ? -69.453 -43.136 16.825 1.00 49.00 185 PRO A O 1
ATOM 1435 N N . CYS A 1 186 ? -69.687 -42.359 18.907 1.00 43.38 186 CYS A N 1
ATOM 1436 C CA . CYS A 1 186 ? -69.747 -40.942 18.521 1.00 43.38 186 CYS A CA 1
ATOM 1437 C C . CYS A 1 186 ? -68.387 -40.226 18.388 1.00 43.38 186 CYS A C 1
ATOM 1439 O O . CYS A 1 186 ? -68.366 -39.117 17.860 1.00 43.38 186 CYS A O 1
ATOM 1441 N N . ASN A 1 187 ? -67.258 -40.828 18.787 1.00 50.59 187 ASN A N 1
ATOM 1442 C CA . ASN A 1 187 ? -65.946 -40.144 18.758 1.00 50.59 187 ASN A CA 1
ATOM 1443 C C . ASN A 1 187 ? -65.035 -40.520 17.568 1.00 50.59 187 ASN A C 1
ATOM 1445 O O . ASN A 1 187 ? -64.066 -39.816 17.287 1.00 50.59 187 ASN A O 1
ATOM 1449 N N . ILE A 1 188 ? -65.395 -41.546 16.788 1.00 50.31 188 ILE A N 1
ATOM 1450 C CA . ILE A 1 188 ? -64.576 -42.102 15.687 1.00 50.31 188 ILE A CA 1
ATOM 1451 C C . ILE A 1 188 ? -64.360 -41.089 14.536 1.00 50.31 188 ILE A C 1
ATOM 1453 O O . ILE A 1 188 ? -63.345 -41.120 13.834 1.00 50.31 188 ILE A O 1
ATOM 1457 N N . LEU A 1 189 ? -65.297 -40.151 14.340 1.00 49.25 189 LEU A N 1
ATOM 1458 C CA . LEU A 1 189 ? -65.250 -39.165 13.250 1.00 49.25 189 LEU A CA 1
ATOM 1459 C C . LEU A 1 189 ? -64.268 -38.004 13.516 1.00 49.25 189 LEU A C 1
ATOM 1461 O O . LEU A 1 189 ? -63.749 -37.398 12.578 1.00 49.25 189 LEU A O 1
ATOM 1465 N N . HIS A 1 190 ? -64.020 -37.669 14.786 1.00 52.53 190 HIS A N 1
ATOM 1466 C CA . HIS A 1 190 ? -63.118 -36.572 15.157 1.00 52.53 190 HIS A CA 1
ATOM 1467 C C . HIS A 1 190 ? -61.650 -37.033 15.188 1.00 52.53 190 HIS A C 1
ATOM 1469 O O . HIS A 1 190 ? -60.759 -36.286 14.787 1.00 52.53 190 HIS A O 1
ATOM 1475 N N . GLU A 1 191 ? -61.423 -38.288 15.572 1.00 52.66 191 GLU A N 1
ATOM 1476 C CA . GLU A 1 191 ? -60.117 -38.953 15.677 1.00 52.66 191 GLU A CA 1
ATOM 1477 C C . GLU A 1 191 ? -59.494 -39.225 14.290 1.00 52.66 191 GLU A C 1
ATOM 1479 O O . GLU A 1 191 ? -58.344 -38.876 14.020 1.00 52.66 191 GLU A O 1
ATOM 1484 N N . THR A 1 192 ? -60.299 -39.686 13.324 1.00 56.72 192 THR A N 1
ATOM 1485 C CA . THR A 1 192 ? -59.871 -39.865 11.919 1.00 56.72 192 THR A CA 1
ATOM 1486 C C . THR A 1 192 ? -59.430 -38.559 11.244 1.00 56.72 192 THR A C 1
ATOM 1488 O O . THR A 1 192 ? -58.533 -38.564 10.395 1.00 56.72 192 THR A O 1
ATOM 1491 N N . LYS A 1 193 ? -60.007 -37.416 11.636 1.00 66.25 193 LYS A N 1
ATOM 1492 C CA . LYS A 1 193 ? -59.617 -36.088 11.134 1.00 66.25 193 LYS A CA 1
ATOM 1493 C C . LYS A 1 193 ? -58.281 -35.613 11.722 1.00 66.25 193 LYS A C 1
ATOM 1495 O O . LYS A 1 193 ? -57.532 -34.928 11.025 1.00 66.25 193 LYS A O 1
ATOM 1500 N N . SER A 1 194 ? -57.976 -35.980 12.965 1.00 66.94 194 SER A N 1
ATOM 1501 C CA . SER A 1 194 ? -56.711 -35.662 13.644 1.00 66.94 194 SER A CA 1
ATOM 1502 C C . SER A 1 194 ? -55.542 -36.468 13.074 1.00 66.94 194 SER A C 1
ATOM 1504 O O . SER A 1 194 ? -54.521 -35.883 12.711 1.00 66.94 194 SER A O 1
ATOM 1506 N N . ILE A 1 195 ? -55.728 -37.774 12.861 1.00 71.06 195 ILE A N 1
ATOM 1507 C CA . ILE A 1 195 ? -54.723 -38.659 12.244 1.00 71.06 195 ILE A CA 1
ATOM 1508 C C . ILE A 1 195 ? -54.390 -38.206 10.816 1.00 71.06 195 ILE A C 1
ATOM 1510 O O . ILE A 1 195 ? -53.221 -38.160 10.428 1.00 71.06 195 ILE A O 1
ATOM 1514 N N . LYS A 1 196 ? -55.404 -37.802 10.037 1.00 74.00 196 LYS A N 1
ATOM 1515 C CA . LYS A 1 196 ? -55.200 -37.274 8.681 1.00 74.00 196 LYS A CA 1
ATOM 1516 C C . LYS A 1 196 ? -54.360 -35.992 8.681 1.00 74.00 196 LYS A C 1
ATOM 1518 O O . LYS A 1 196 ? -53.434 -35.880 7.885 1.00 74.00 196 LYS A O 1
ATOM 1523 N N . LYS A 1 197 ? -54.626 -35.059 9.603 1.00 78.06 197 LYS A N 1
ATOM 1524 C CA . LYS A 1 197 ? -53.814 -33.840 9.761 1.00 78.06 197 LYS A CA 1
ATOM 1525 C C . LYS A 1 197 ? -52.373 -34.151 10.172 1.00 78.06 197 LYS A C 1
ATOM 1527 O O . LYS A 1 197 ? -51.459 -33.498 9.686 1.00 78.06 197 LYS A O 1
ATOM 1532 N N . LEU A 1 198 ? -52.157 -35.145 11.032 1.00 78.44 198 LEU A N 1
ATOM 1533 C CA . LEU A 1 198 ? -50.814 -35.551 11.452 1.00 78.44 198 LEU A CA 1
ATOM 1534 C C . LEU A 1 198 ? -50.023 -36.188 10.294 1.00 78.44 198 LEU A C 1
ATOM 1536 O O . LEU A 1 198 ? -48.832 -35.933 10.146 1.00 78.44 198 LEU A O 1
ATOM 1540 N N . LEU A 1 199 ? -50.691 -36.957 9.427 1.00 76.75 199 LEU A N 1
ATOM 1541 C CA . LEU A 1 199 ? -50.109 -37.486 8.188 1.00 76.75 199 LEU A CA 1
ATOM 1542 C C . LEU A 1 199 ? -49.757 -36.367 7.188 1.00 76.75 199 LEU A C 1
ATOM 1544 O O . LEU A 1 199 ? -48.700 -36.415 6.566 1.00 76.75 199 LEU A O 1
ATOM 1548 N N . GLU A 1 200 ? -50.610 -35.345 7.068 1.00 78.31 200 GLU A N 1
ATOM 1549 C CA . GLU A 1 200 ? -50.337 -34.151 6.253 1.00 78.31 200 GLU A CA 1
ATOM 1550 C C . GLU A 1 200 ? -49.136 -33.349 6.790 1.00 78.31 200 GLU A C 1
ATOM 1552 O O . GLU A 1 200 ? -48.355 -32.812 6.006 1.00 78.31 200 GLU A O 1
ATOM 1557 N N . VAL A 1 201 ? -48.955 -33.277 8.114 1.00 81.81 201 VAL A N 1
ATOM 1558 C CA . VAL A 1 201 ? -47.778 -32.642 8.734 1.00 81.81 201 VAL A CA 1
ATOM 1559 C C . VAL A 1 201 ? -46.504 -33.445 8.452 1.00 81.81 201 VAL A C 1
ATOM 1561 O O . VAL A 1 201 ? -45.506 -32.844 8.072 1.00 81.81 201 VAL A O 1
ATOM 1564 N N . ASP A 1 202 ? -46.546 -34.777 8.544 1.00 82.00 202 ASP A N 1
ATOM 1565 C CA . ASP A 1 202 ? -45.413 -35.670 8.226 1.00 82.00 202 ASP A CA 1
ATOM 1566 C C . ASP A 1 202 ? -44.936 -35.476 6.779 1.00 82.00 202 ASP A C 1
ATOM 1568 O O . ASP A 1 202 ? -43.752 -35.275 6.516 1.00 82.00 202 ASP A O 1
ATOM 1572 N N . GLN A 1 203 ? -45.885 -35.417 5.837 1.00 83.25 203 GLN A N 1
ATOM 1573 C CA . GLN A 1 203 ? -45.592 -35.138 4.430 1.00 83.25 203 GLN A CA 1
ATOM 1574 C C . GLN A 1 203 ? -44.981 -33.749 4.224 1.00 83.25 203 GLN A C 1
ATOM 1576 O O . GLN A 1 203 ? -44.058 -33.599 3.427 1.00 83.25 203 GLN A O 1
ATOM 1581 N N . LYS A 1 204 ? -45.451 -32.721 4.942 1.00 83.00 204 LYS A N 1
ATOM 1582 C CA . LYS A 1 204 ? -44.858 -31.375 4.862 1.00 83.00 204 LYS A CA 1
ATOM 1583 C C . LYS A 1 204 ? -43.439 -31.324 5.426 1.00 83.00 204 LYS A C 1
ATOM 1585 O O . LYS A 1 204 ? -42.630 -30.552 4.919 1.00 83.00 204 LYS A O 1
ATOM 1590 N N . VAL A 1 205 ? -43.131 -32.131 6.441 1.00 86.00 205 VAL A N 1
ATOM 1591 C CA . VAL A 1 205 ? -41.774 -32.265 6.995 1.00 86.00 205 VAL A CA 1
ATOM 1592 C C . VAL A 1 205 ? -40.839 -32.938 5.987 1.00 86.00 205 VAL A C 1
ATOM 1594 O O . VAL A 1 205 ? -39.702 -32.496 5.836 1.00 86.00 205 VAL A O 1
ATOM 1597 N N . ASP A 1 206 ? -41.323 -33.932 5.239 1.00 81.94 206 ASP A N 1
ATOM 1598 C CA . ASP A 1 206 ? -40.557 -34.548 4.148 1.00 81.94 206 ASP A CA 1
ATOM 1599 C C . ASP A 1 206 ? -40.303 -33.577 2.990 1.00 81.94 206 ASP A C 1
ATOM 1601 O O . ASP A 1 206 ? -39.162 -33.415 2.563 1.00 81.94 206 ASP A O 1
ATOM 1605 N N . VAL A 1 207 ? -41.322 -32.822 2.570 1.00 80.94 207 VAL A N 1
ATOM 1606 C CA . VAL A 1 207 ? -41.150 -31.754 1.570 1.00 80.94 207 VAL A CA 1
ATOM 1607 C C . VAL A 1 207 ? -40.145 -30.700 2.053 1.00 80.94 207 VAL A C 1
ATOM 1609 O O . VAL A 1 207 ? -39.307 -30.237 1.282 1.00 80.94 207 VAL A O 1
ATOM 1612 N N . LEU A 1 208 ? -40.182 -30.334 3.337 1.00 85.56 208 LEU A N 1
ATOM 1613 C CA . LEU A 1 208 ? -39.226 -29.395 3.924 1.00 85.56 208 LEU A CA 1
ATOM 1614 C C . LEU A 1 208 ? -37.792 -29.950 3.915 1.00 85.56 208 LEU A C 1
ATOM 1616 O O . LEU A 1 208 ? -36.857 -29.204 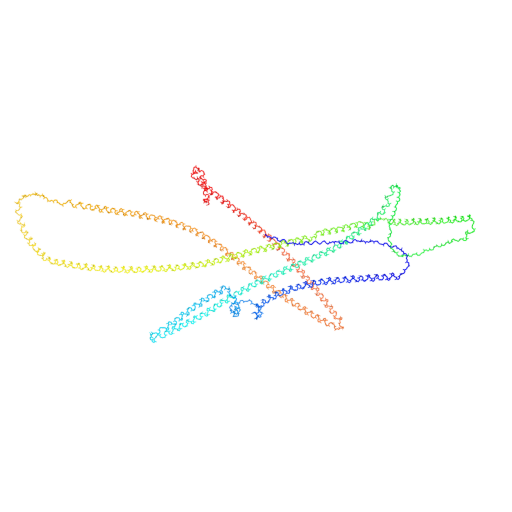3.621 1.00 85.56 208 LEU A O 1
ATOM 1620 N N . LYS A 1 209 ? -37.613 -31.245 4.199 1.00 86.88 209 LYS A N 1
ATOM 1621 C CA . LYS A 1 209 ? -36.316 -31.932 4.123 1.00 86.88 209 LYS A CA 1
ATOM 1622 C C . LYS A 1 209 ? -35.739 -31.877 2.710 1.00 86.88 209 LYS A C 1
ATOM 1624 O O . LYS A 1 209 ? -34.563 -31.549 2.551 1.00 86.88 209 LYS A O 1
ATOM 1629 N N . ASP A 1 210 ? -36.568 -32.133 1.704 1.00 80.62 210 ASP A N 1
ATOM 1630 C CA . ASP A 1 210 ? -36.158 -32.102 0.299 1.00 80.62 210 ASP A CA 1
ATOM 1631 C C . ASP A 1 210 ? -35.784 -30.682 -0.153 1.00 80.62 210 ASP A C 1
ATOM 1633 O O . ASP A 1 210 ? -34.734 -30.486 -0.773 1.00 80.62 210 ASP A O 1
ATOM 1637 N N . ILE A 1 211 ? -36.575 -29.671 0.234 1.00 78.88 211 ILE A N 1
ATOM 1638 C CA . ILE A 1 211 ? -36.276 -28.252 -0.034 1.00 78.88 211 ILE A CA 1
ATOM 1639 C C . ILE A 1 211 ? -34.939 -27.851 0.599 1.00 78.88 211 ILE A C 1
ATOM 1641 O O . ILE A 1 211 ? -34.097 -27.242 -0.060 1.00 78.88 211 ILE A O 1
ATOM 1645 N N . LEU A 1 212 ? -34.703 -28.216 1.861 1.00 83.75 212 LEU A N 1
ATOM 1646 C CA . LEU A 1 212 ? -33.436 -27.937 2.541 1.00 83.75 212 LEU A CA 1
ATOM 1647 C C . LEU A 1 212 ? -32.256 -28.644 1.866 1.00 83.75 212 LEU A C 1
ATOM 1649 O O . LEU A 1 212 ? -31.195 -28.041 1.705 1.00 83.75 212 LEU A O 1
ATOM 1653 N N . GLY A 1 213 ? -32.436 -29.888 1.419 1.00 79.00 213 GLY A N 1
ATOM 1654 C CA . GLY A 1 213 ? -31.428 -30.624 0.656 1.00 79.00 213 GLY A CA 1
ATOM 1655 C C . GLY A 1 213 ? -31.032 -29.917 -0.646 1.00 79.00 213 GLY A C 1
ATOM 1656 O O . GLY A 1 213 ? -29.837 -29.803 -0.945 1.00 79.00 213 GLY A O 1
ATOM 1657 N N . LEU A 1 214 ? -32.017 -29.395 -1.384 1.00 79.12 214 LEU A N 1
ATOM 1658 C CA . LEU A 1 214 ? -31.822 -28.578 -2.588 1.00 79.12 214 LEU A CA 1
ATOM 1659 C C . LEU A 1 214 ? -31.059 -27.284 -2.281 1.00 79.12 214 LEU A C 1
ATOM 1661 O O . LEU A 1 214 ? -30.023 -27.033 -2.896 1.00 79.12 214 LEU A O 1
ATOM 1665 N N . VAL A 1 215 ? -31.487 -26.530 -1.266 1.00 78.62 215 VAL A N 1
ATOM 1666 C CA . VAL A 1 215 ? -30.831 -25.279 -0.846 1.00 78.62 215 VAL A CA 1
ATOM 1667 C C . VAL A 1 215 ? -29.371 -25.519 -0.457 1.00 78.62 215 VAL A C 1
ATOM 1669 O O . VAL A 1 215 ? -28.479 -24.797 -0.898 1.00 78.62 215 VAL A O 1
ATOM 1672 N N . PHE A 1 216 ? -29.079 -26.565 0.321 1.00 80.12 216 PHE A N 1
ATOM 1673 C CA . PHE A 1 216 ? -27.697 -26.883 0.682 1.00 80.12 216 PHE A CA 1
ATOM 1674 C C . PHE A 1 216 ? -26.850 -27.305 -0.522 1.00 80.12 216 PHE A C 1
ATOM 1676 O O . PHE A 1 216 ? -25.647 -27.050 -0.538 1.00 80.12 216 PHE A O 1
ATOM 1683 N N . LYS A 1 217 ? -27.439 -27.972 -1.519 1.00 78.00 217 LYS A N 1
ATOM 1684 C CA . LYS A 1 217 ? -26.740 -28.340 -2.758 1.00 78.00 217 LYS A CA 1
ATOM 1685 C C . LYS A 1 217 ? -26.402 -27.098 -3.585 1.00 78.00 217 LYS A C 1
ATOM 1687 O O . LYS A 1 217 ? -25.287 -26.995 -4.090 1.00 78.00 217 LYS A O 1
ATOM 1692 N N . GLU A 1 218 ? -27.324 -26.149 -3.658 1.00 76.25 218 GLU A N 1
ATOM 1693 C CA . GLU A 1 218 ? -27.160 -24.894 -4.389 1.00 76.25 218 GLU A CA 1
ATOM 1694 C C . GLU A 1 218 ? -26.132 -23.968 -3.727 1.00 76.25 218 GLU A C 1
ATOM 1696 O O . GLU A 1 218 ? -25.238 -23.454 -4.395 1.00 76.25 218 GLU A O 1
ATOM 1701 N N . ILE A 1 219 ? -26.148 -23.866 -2.393 1.00 77.50 219 ILE A N 1
ATOM 1702 C CA . ILE A 1 219 ? -25.114 -23.151 -1.630 1.00 77.50 219 ILE A CA 1
ATOM 1703 C C . ILE A 1 219 ? -23.726 -23.750 -1.894 1.00 77.50 219 ILE A C 1
ATOM 1705 O O . ILE A 1 219 ? -22.778 -23.007 -2.154 1.00 77.50 219 ILE A O 1
ATOM 1709 N N . CYS A 1 220 ? -23.588 -25.080 -1.868 1.00 71.81 220 CYS A N 1
ATOM 1710 C CA . CYS A 1 220 ? -22.314 -25.725 -2.191 1.00 71.81 220 CYS A CA 1
ATOM 1711 C C . CYS A 1 220 ? -21.880 -25.435 -3.636 1.00 71.81 220 CYS A C 1
ATOM 1713 O O . CYS A 1 220 ? -20.712 -25.123 -3.858 1.00 71.81 220 CYS A O 1
ATOM 1715 N N . ALA A 1 221 ? -22.802 -25.469 -4.603 1.00 72.25 221 ALA A N 1
ATOM 1716 C CA . ALA A 1 221 ? -22.506 -25.146 -5.998 1.00 72.25 221 ALA A CA 1
ATOM 1717 C C . ALA A 1 221 ? -22.023 -23.694 -6.177 1.00 72.25 221 ALA A C 1
ATOM 1719 O O . ALA A 1 221 ? -21.048 -23.465 -6.891 1.00 72.25 221 ALA A O 1
ATOM 1720 N N . ILE A 1 222 ? -22.635 -22.728 -5.480 1.00 75.62 222 ILE A N 1
ATOM 1721 C CA . ILE A 1 222 ? -22.229 -21.311 -5.488 1.00 75.62 222 ILE A CA 1
ATOM 1722 C C . ILE A 1 222 ? -20.840 -21.116 -4.860 1.00 75.62 222 ILE A C 1
ATOM 1724 O O . ILE A 1 222 ? -20.033 -20.319 -5.341 1.00 75.62 222 ILE A O 1
ATOM 1728 N N . ILE A 1 223 ? -20.538 -21.828 -3.772 1.00 73.06 223 ILE A N 1
ATOM 1729 C CA . ILE A 1 223 ? -19.221 -21.753 -3.123 1.00 73.06 223 ILE A CA 1
ATOM 1730 C C . ILE A 1 223 ? -18.141 -22.354 -4.033 1.00 73.06 223 ILE A C 1
ATOM 1732 O O . ILE A 1 223 ? -17.069 -21.766 -4.189 1.00 73.06 223 ILE A O 1
ATOM 1736 N N . CYS A 1 224 ? -18.424 -23.499 -4.658 1.00 67.62 224 CYS A N 1
ATOM 1737 C CA . CYS A 1 224 ? -17.514 -24.146 -5.599 1.00 67.62 224 CYS A CA 1
ATOM 1738 C C . CYS A 1 224 ? -17.268 -23.280 -6.842 1.00 67.62 224 CYS A C 1
ATOM 1740 O O . CYS A 1 224 ? -16.111 -23.089 -7.210 1.00 67.62 224 CYS A O 1
ATOM 1742 N N . SER A 1 225 ? -18.311 -22.693 -7.437 1.00 66.44 225 SER A N 1
ATOM 1743 C CA . SER A 1 225 ? -18.170 -21.836 -8.621 1.00 66.44 225 SER A CA 1
ATOM 1744 C C . SER A 1 225 ? -17.344 -20.581 -8.334 1.00 66.44 225 SER A C 1
ATOM 1746 O O . SER A 1 225 ? -16.442 -20.257 -9.102 1.00 66.44 225 SER A O 1
ATOM 1748 N N . LYS A 1 226 ? -17.548 -19.926 -7.182 1.00 68.50 226 LYS A N 1
ATOM 1749 C CA . LYS A 1 226 ? -16.702 -18.797 -6.757 1.00 68.50 226 LYS A CA 1
ATOM 1750 C C . LYS A 1 226 ? -15.232 -19.183 -6.604 1.00 68.50 226 LYS A C 1
ATOM 1752 O O . LYS A 1 226 ? -14.363 -18.380 -6.929 1.00 68.50 226 LYS A O 1
ATOM 1757 N N . LYS A 1 227 ? -14.939 -20.391 -6.113 1.00 67.81 227 LYS A N 1
ATOM 1758 C CA . LYS A 1 227 ? -13.557 -20.875 -5.984 1.00 67.81 227 LYS A CA 1
ATOM 1759 C C . LYS A 1 227 ? -12.904 -21.093 -7.352 1.00 67.81 227 LYS A C 1
ATOM 1761 O O . LYS A 1 227 ? -11.753 -20.708 -7.513 1.00 67.81 227 LYS A O 1
ATOM 1766 N N . VAL A 1 228 ? -13.634 -21.656 -8.318 1.00 68.38 228 VAL A N 1
ATOM 1767 C CA . VAL A 1 228 ? -13.149 -21.849 -9.698 1.00 68.38 228 VAL A CA 1
ATOM 1768 C C . VAL A 1 228 ? -12.824 -20.507 -10.351 1.00 68.38 228 VAL A C 1
ATOM 1770 O O . VAL A 1 228 ? -11.708 -20.332 -10.826 1.00 68.38 228 VAL A O 1
ATOM 1773 N N . VAL A 1 229 ? -13.729 -19.527 -10.256 1.00 68.38 229 VAL A N 1
ATOM 1774 C CA . VAL A 1 229 ? -13.508 -18.174 -10.799 1.00 68.38 229 VAL A CA 1
ATOM 1775 C C . VAL A 1 229 ? -12.277 -17.509 -10.176 1.00 68.38 229 VAL A C 1
ATOM 1777 O O . VAL A 1 229 ? -11.491 -16.883 -10.877 1.00 68.38 229 VAL A O 1
ATOM 1780 N N . LEU A 1 230 ? -12.063 -17.663 -8.864 1.00 68.38 230 LEU A N 1
ATOM 1781 C CA . LEU A 1 230 ? -10.865 -17.134 -8.203 1.00 68.38 230 LEU A CA 1
ATOM 1782 C C . LEU A 1 230 ? -9.577 -17.809 -8.693 1.00 68.38 230 LEU A C 1
ATOM 1784 O O . LEU A 1 230 ? -8.558 -17.139 -8.835 1.00 68.38 230 LEU A O 1
ATOM 1788 N N . SER A 1 231 ? -9.611 -19.120 -8.944 1.00 69.44 231 SER A N 1
ATOM 1789 C CA . SER A 1 231 ? -8.468 -19.845 -9.503 1.00 69.44 231 SER A CA 1
ATOM 1790 C C . SER A 1 231 ? -8.177 -19.430 -10.946 1.00 69.44 231 SER A C 1
ATOM 1792 O O . SER A 1 231 ? -7.015 -19.217 -11.274 1.00 69.44 231 SER A O 1
ATOM 1794 N N . GLU A 1 232 ? -9.199 -19.258 -11.784 1.00 70.06 232 GLU A N 1
ATOM 1795 C CA . GLU A 1 232 ? -9.050 -18.754 -13.158 1.00 70.06 232 GLU A CA 1
ATOM 1796 C C . GLU A 1 232 ? -8.419 -17.358 -13.177 1.00 70.06 232 GLU A C 1
ATOM 1798 O O . GLU A 1 232 ? -7.422 -17.152 -13.865 1.00 70.06 232 GLU A O 1
ATOM 1803 N N . LEU A 1 233 ? -8.915 -16.440 -12.340 1.00 70.88 233 LEU A N 1
ATOM 1804 C CA . LEU A 1 233 ? -8.369 -15.084 -12.221 1.00 70.88 233 LEU A CA 1
ATOM 1805 C C . LEU A 1 233 ? -6.898 -15.095 -11.776 1.00 70.88 233 LEU A C 1
ATOM 1807 O O . LEU A 1 233 ? -6.086 -14.283 -12.215 1.00 70.88 233 LEU A O 1
ATOM 1811 N N . GLN A 1 234 ? -6.538 -16.031 -10.894 1.00 69.00 234 GLN A N 1
ATOM 1812 C CA . GLN A 1 234 ? -5.168 -16.186 -10.421 1.00 69.00 234 GLN A CA 1
ATOM 1813 C C . GLN A 1 234 ? -4.229 -16.680 -11.530 1.00 69.00 234 GLN A C 1
ATOM 1815 O O . GLN A 1 234 ? -3.140 -16.127 -11.682 1.00 69.00 234 GLN A O 1
ATOM 1820 N N . TRP A 1 235 ? -4.643 -17.674 -12.319 1.00 69.94 235 TRP A N 1
ATOM 1821 C CA . TRP A 1 235 ? -3.857 -18.152 -13.460 1.00 69.94 235 TRP A CA 1
ATOM 1822 C C . TRP A 1 235 ? -3.766 -17.115 -14.581 1.00 69.94 235 TRP A C 1
ATOM 1824 O O . TRP A 1 235 ? -2.701 -16.971 -15.173 1.00 69.94 235 TRP A O 1
ATOM 1834 N N . GLU A 1 236 ? -4.830 -16.351 -14.838 1.00 76.44 236 GLU A N 1
ATOM 1835 C CA . GLU A 1 236 ? -4.817 -15.242 -15.799 1.00 76.44 236 GLU A CA 1
ATOM 1836 C C . GLU A 1 236 ? -3.782 -14.179 -15.407 1.00 76.44 236 GLU A C 1
ATOM 1838 O O . GLU A 1 236 ? -2.974 -13.759 -16.236 1.00 76.44 236 GLU A O 1
ATOM 1843 N N . HIS A 1 237 ? -3.731 -13.797 -14.128 1.00 73.06 237 HIS A N 1
ATOM 1844 C CA . HIS A 1 237 ? -2.722 -12.861 -13.632 1.00 73.06 237 HIS A CA 1
ATOM 1845 C C . HIS A 1 237 ? -1.290 -13.409 -13.704 1.00 73.06 237 HIS A C 1
ATOM 1847 O O . HIS A 1 237 ? -0.366 -12.649 -14.008 1.00 73.06 237 HIS A O 1
ATOM 1853 N N . GLU A 1 238 ? -1.083 -14.697 -13.422 1.00 80.88 238 GLU A N 1
ATOM 1854 C CA . GLU A 1 238 ? 0.233 -15.341 -13.528 1.00 80.88 238 GLU A CA 1
ATOM 1855 C C . GLU A 1 238 ? 0.694 -15.386 -14.996 1.00 80.88 238 GLU A C 1
ATOM 1857 O O . GLU A 1 238 ? 1.803 -14.952 -15.310 1.00 80.88 238 GLU A O 1
ATOM 1862 N N . LEU A 1 239 ? -0.199 -15.778 -15.910 1.00 84.12 239 LEU A N 1
ATOM 1863 C CA . LEU A 1 239 ? 0.055 -15.799 -17.350 1.00 84.12 239 LEU A CA 1
ATOM 1864 C C . LEU A 1 239 ? 0.347 -14.395 -17.889 1.00 84.12 239 LEU A C 1
ATOM 1866 O O . LEU A 1 239 ? 1.297 -14.203 -18.643 1.00 84.12 239 LEU A O 1
ATOM 1870 N N . GLN A 1 240 ? -0.426 -13.389 -17.478 1.00 83.56 240 GLN A N 1
ATOM 1871 C CA . GLN A 1 240 ? -0.204 -12.003 -17.884 1.00 83.56 240 GLN A CA 1
ATOM 1872 C C . GLN A 1 240 ? 1.154 -11.483 -17.391 1.00 83.56 240 GLN A C 1
ATOM 1874 O O . GLN A 1 240 ? 1.847 -10.765 -18.113 1.00 83.56 240 GLN A O 1
ATOM 1879 N N . ARG A 1 241 ? 1.569 -11.860 -16.175 1.00 81.12 241 ARG A N 1
ATOM 1880 C CA . ARG A 1 241 ? 2.899 -11.532 -15.642 1.00 81.12 241 ARG A CA 1
ATOM 1881 C C . ARG A 1 241 ? 4.006 -12.185 -16.468 1.00 81.12 241 ARG A C 1
ATOM 1883 O O . ARG A 1 241 ? 5.006 -11.527 -16.760 1.00 81.12 241 ARG A O 1
ATOM 1890 N N . GLU A 1 242 ? 3.836 -13.447 -16.841 1.00 86.94 242 GLU A N 1
ATOM 1891 C CA . GLU A 1 242 ? 4.821 -14.198 -17.617 1.00 86.94 242 GLU A CA 1
ATOM 1892 C C . GLU A 1 242 ? 4.935 -13.662 -19.050 1.00 86.94 242 GLU A C 1
ATOM 1894 O O . GLU A 1 242 ? 6.039 -13.337 -19.485 1.00 86.94 242 GLU A O 1
ATOM 1899 N N . ILE A 1 243 ? 3.807 -13.410 -19.725 1.00 86.44 243 ILE A N 1
ATOM 1900 C CA . ILE A 1 243 ? 3.765 -12.754 -21.043 1.00 86.44 243 ILE A CA 1
ATOM 1901 C C . ILE A 1 243 ? 4.452 -11.388 -20.984 1.00 86.44 243 ILE A C 1
ATOM 1903 O O . ILE A 1 243 ? 5.314 -11.102 -21.809 1.00 86.44 243 ILE A O 1
ATOM 1907 N N . ASN A 1 244 ? 4.133 -10.555 -19.989 1.00 85.19 244 ASN A N 1
ATOM 1908 C CA . ASN A 1 244 ? 4.776 -9.249 -19.841 1.00 85.19 244 ASN A CA 1
ATOM 1909 C C . ASN A 1 244 ? 6.286 -9.376 -19.608 1.00 85.19 244 ASN A C 1
ATOM 1911 O O . ASN A 1 244 ? 7.053 -8.558 -20.108 1.00 85.19 244 ASN A O 1
ATOM 1915 N N . THR A 1 245 ? 6.723 -10.394 -18.867 1.00 87.81 245 THR A N 1
ATOM 1916 C CA . THR A 1 245 ? 8.149 -10.646 -18.630 1.00 87.81 245 THR A CA 1
ATOM 1917 C C . THR A 1 245 ? 8.855 -11.031 -19.926 1.00 87.81 245 THR A C 1
ATOM 1919 O O . THR A 1 245 ? 9.906 -10.465 -20.215 1.00 87.81 245 THR A O 1
ATOM 1922 N N . ILE A 1 246 ? 8.262 -11.923 -20.725 1.00 90.31 246 ILE A N 1
ATOM 1923 C CA . ILE A 1 246 ? 8.795 -12.338 -22.030 1.00 90.31 246 ILE A CA 1
ATOM 1924 C C . ILE A 1 246 ? 8.850 -11.143 -22.986 1.00 90.31 246 ILE A C 1
ATOM 1926 O O . ILE A 1 246 ? 9.908 -10.845 -23.525 1.00 90.31 246 ILE A O 1
ATOM 1930 N N . VAL A 1 247 ? 7.754 -10.391 -23.129 1.00 88.94 247 VAL A N 1
ATOM 1931 C CA . VAL A 1 247 ? 7.688 -9.220 -24.022 1.00 88.94 247 VAL A CA 1
ATOM 1932 C C . VAL A 1 247 ? 8.721 -8.162 -23.635 1.00 88.94 247 VAL A C 1
ATOM 1934 O O . VAL A 1 247 ? 9.394 -7.604 -24.500 1.00 88.94 247 VAL A O 1
ATOM 1937 N N . LEU A 1 248 ? 8.881 -7.885 -22.338 1.00 87.94 248 LEU A N 1
ATOM 1938 C CA . LEU A 1 248 ? 9.892 -6.938 -21.868 1.00 87.94 248 LEU A CA 1
ATOM 1939 C C . LEU A 1 248 ? 11.314 -7.464 -22.087 1.00 87.94 248 LEU A C 1
ATOM 1941 O O . LEU A 1 248 ? 12.191 -6.678 -22.440 1.00 87.94 248 LEU A O 1
ATOM 1945 N N . GLN A 1 249 ? 11.557 -8.763 -21.893 1.00 88.06 249 GLN A N 1
ATOM 1946 C CA . GLN A 1 249 ? 12.857 -9.376 -22.166 1.00 88.06 249 GLN A CA 1
ATOM 1947 C C . GLN A 1 249 ? 13.210 -9.317 -23.653 1.00 88.06 249 GLN A C 1
ATOM 1949 O O . GLN A 1 249 ? 14.315 -8.884 -23.972 1.00 88.06 249 GLN A O 1
ATOM 1954 N N . ASP A 1 250 ? 12.280 -9.662 -24.541 1.00 90.69 250 ASP A N 1
ATOM 1955 C CA . ASP A 1 250 ? 12.472 -9.605 -25.993 1.00 90.69 250 ASP A CA 1
ATOM 1956 C C . ASP A 1 250 ? 12.680 -8.170 -26.475 1.00 90.69 250 ASP A C 1
ATOM 1958 O O . ASP A 1 250 ? 13.573 -7.906 -27.277 1.00 90.69 250 ASP A O 1
ATOM 1962 N N . TYR A 1 251 ? 11.924 -7.210 -25.937 1.00 85.62 251 TYR A N 1
ATOM 1963 C CA . TYR A 1 251 ? 12.105 -5.799 -26.270 1.00 85.62 251 TYR A CA 1
ATOM 1964 C C . TYR A 1 251 ? 13.478 -5.273 -25.828 1.00 85.62 251 TYR A C 1
ATOM 1966 O O . TYR A 1 251 ? 14.169 -4.596 -26.589 1.00 85.62 251 TYR A O 1
ATOM 1974 N N . VAL A 1 252 ? 13.906 -5.601 -24.604 1.00 85.50 252 VAL A N 1
ATOM 1975 C CA . VAL A 1 252 ? 15.232 -5.213 -24.100 1.00 85.50 252 VAL A CA 1
ATOM 1976 C C . VAL A 1 252 ? 16.342 -5.898 -24.896 1.00 85.50 252 VAL A C 1
ATOM 1978 O O . VAL A 1 252 ? 17.337 -5.247 -25.209 1.00 85.50 252 VAL A O 1
ATOM 1981 N N . ARG A 1 253 ? 16.169 -7.177 -25.252 1.00 90.06 253 ARG A N 1
ATOM 1982 C CA . ARG A 1 253 ? 17.110 -7.927 -26.090 1.00 90.06 253 ARG A CA 1
ATOM 1983 C C . ARG A 1 253 ? 17.234 -7.299 -27.474 1.00 90.06 253 ARG A C 1
ATOM 1985 O O . ARG A 1 253 ? 18.343 -6.999 -27.888 1.00 90.06 253 ARG A O 1
ATOM 1992 N N . GLY A 1 254 ? 16.114 -7.006 -28.132 1.00 88.94 254 GLY A N 1
ATOM 1993 C CA . GLY A 1 254 ? 16.105 -6.375 -29.451 1.00 88.94 254 GLY A CA 1
ATOM 1994 C C . GLY A 1 254 ? 16.785 -5.006 -29.452 1.00 88.94 254 GLY A C 1
ATOM 1995 O O . GLY A 1 254 ? 17.567 -4.709 -30.351 1.00 88.94 254 GLY A O 1
ATOM 1996 N N . LEU A 1 255 ? 16.567 -4.196 -28.409 1.00 83.12 255 LEU A N 1
ATOM 1997 C CA . LEU A 1 255 ? 17.298 -2.939 -28.246 1.00 83.12 255 LEU A CA 1
ATOM 1998 C C . LEU A 1 255 ? 18.802 -3.176 -28.068 1.00 83.12 255 LEU A C 1
ATOM 2000 O O . LEU A 1 255 ? 19.596 -2.484 -28.699 1.00 83.12 255 LEU A O 1
ATOM 2004 N N . GLN A 1 256 ? 19.204 -4.127 -27.221 1.00 82.56 256 GLN A N 1
ATOM 2005 C CA . GLN A 1 256 ? 20.618 -4.462 -27.028 1.00 82.56 256 GLN A CA 1
ATOM 2006 C C . GLN A 1 256 ? 21.280 -4.881 -28.343 1.00 82.56 256 GLN A C 1
ATOM 2008 O O . GLN A 1 256 ? 22.307 -4.305 -28.694 1.00 82.56 256 GLN A O 1
ATOM 2013 N N . ASP A 1 257 ? 20.654 -5.785 -29.092 1.00 84.94 257 ASP A N 1
ATOM 2014 C CA . ASP A 1 257 ? 21.174 -6.289 -30.362 1.00 84.94 257 ASP A CA 1
ATOM 2015 C C . ASP A 1 257 ? 21.264 -5.166 -31.413 1.00 84.94 257 ASP A C 1
ATOM 2017 O O . ASP A 1 257 ? 22.258 -5.058 -32.133 1.00 84.94 257 ASP A O 1
ATOM 2021 N N . GLU A 1 258 ? 20.271 -4.269 -31.480 1.00 86.38 258 GLU A N 1
ATOM 2022 C CA . GLU A 1 258 ? 20.293 -3.115 -32.388 1.00 86.38 258 GLU A CA 1
ATOM 2023 C C . GLU A 1 258 ? 21.421 -2.132 -32.032 1.00 86.38 258 GLU A C 1
ATOM 2025 O O . GLU A 1 258 ? 22.129 -1.638 -32.918 1.00 86.38 258 GLU A O 1
ATOM 2030 N N . TYR A 1 259 ? 21.619 -1.853 -30.740 1.00 76.44 259 TYR A N 1
ATOM 2031 C CA . TYR A 1 259 ? 22.708 -0.997 -30.269 1.00 76.44 259 TYR A CA 1
ATOM 2032 C C . TYR A 1 259 ? 24.080 -1.629 -30.512 1.00 76.44 259 TYR A C 1
ATOM 2034 O O . TYR A 1 259 ? 24.986 -0.940 -30.979 1.00 76.44 259 TYR A O 1
ATOM 2042 N N . GLU A 1 260 ? 24.235 -2.924 -30.247 1.00 81.19 260 GLU A N 1
ATOM 2043 C CA . GLU A 1 260 ? 25.482 -3.656 -30.466 1.00 81.19 260 GLU A CA 1
ATOM 2044 C C . GLU A 1 260 ? 25.821 -3.737 -31.959 1.00 81.19 260 GLU A C 1
ATOM 2046 O O . GLU A 1 260 ? 26.960 -3.482 -32.350 1.00 81.19 260 GLU A O 1
ATOM 2051 N N . THR A 1 261 ? 24.818 -3.944 -32.816 1.00 82.38 261 THR A N 1
ATOM 2052 C CA . THR A 1 261 ? 24.976 -3.930 -34.277 1.00 82.38 261 THR A CA 1
ATOM 2053 C C . THR A 1 261 ? 25.384 -2.543 -34.784 1.00 82.38 261 THR A C 1
ATOM 2055 O O . THR A 1 261 ? 26.307 -2.422 -35.594 1.00 82.38 261 THR A O 1
ATOM 2058 N N . LYS A 1 262 ? 24.759 -1.467 -34.280 1.00 84.12 262 LYS A N 1
ATOM 2059 C CA . LYS A 1 262 ? 25.148 -0.084 -34.621 1.00 84.12 262 LYS A CA 1
ATOM 2060 C C . LYS A 1 262 ? 26.572 0.232 -34.177 1.00 84.12 262 LYS A C 1
ATOM 2062 O O . LYS A 1 262 ? 27.329 0.797 -34.967 1.00 84.12 262 LYS A O 1
ATOM 2067 N N . LEU A 1 263 ? 26.949 -0.161 -32.960 1.00 75.12 263 LEU A N 1
ATOM 2068 C CA . LEU A 1 263 ? 28.311 0.008 -32.454 1.00 75.12 263 LEU A CA 1
ATOM 2069 C C . LEU A 1 263 ? 29.310 -0.776 -33.301 1.00 75.12 263 LEU A C 1
ATOM 2071 O O . LEU A 1 263 ? 30.298 -0.202 -33.743 1.00 75.12 263 LEU A O 1
ATOM 2075 N N . TYR A 1 264 ? 29.025 -2.039 -33.619 1.00 79.19 264 TYR A N 1
ATOM 2076 C CA . TYR A 1 264 ? 29.876 -2.860 -34.475 1.00 79.19 264 TYR A CA 1
ATOM 2077 C C . TYR A 1 264 ? 30.087 -2.221 -35.853 1.00 79.19 264 TYR A C 1
ATOM 2079 O O . TYR A 1 264 ? 31.227 -2.069 -36.298 1.00 79.19 264 TYR A O 1
ATOM 2087 N N . HIS A 1 265 ? 29.015 -1.773 -36.517 1.00 76.88 265 HIS A N 1
ATOM 2088 C CA . HIS A 1 265 ? 29.126 -1.085 -37.805 1.00 76.88 265 HIS A CA 1
ATOM 2089 C C . HIS A 1 265 ? 29.924 0.216 -37.704 1.00 76.88 265 HIS A C 1
ATOM 2091 O O . HIS A 1 265 ? 30.743 0.492 -38.582 1.00 76.88 265 HIS A O 1
ATOM 2097 N N . GLN A 1 266 ? 29.737 0.989 -36.634 1.00 74.94 266 GLN A N 1
ATOM 2098 C CA . GLN A 1 266 ? 30.485 2.220 -36.402 1.00 74.94 266 GLN A CA 1
ATOM 2099 C C . GLN A 1 266 ? 31.974 1.933 -36.153 1.00 74.94 266 GLN A C 1
ATOM 2101 O O . GLN A 1 266 ? 32.830 2.560 -36.775 1.00 74.94 266 GLN A O 1
ATOM 2106 N N . THR A 1 267 ? 32.306 0.929 -35.339 1.00 74.31 267 THR A N 1
ATOM 2107 C CA . THR A 1 267 ? 33.686 0.489 -35.086 1.00 74.31 267 THR A CA 1
ATOM 2108 C C . THR A 1 267 ? 34.359 -0.026 -36.358 1.00 74.31 267 THR A C 1
ATOM 2110 O O . THR A 1 267 ? 35.507 0.325 -36.632 1.00 74.31 267 THR A O 1
ATOM 2113 N N . VAL A 1 268 ? 33.662 -0.820 -37.178 1.00 76.50 268 VAL A N 1
ATOM 2114 C CA . VAL A 1 268 ? 34.183 -1.305 -38.467 1.00 76.50 268 VAL A CA 1
ATOM 2115 C C . VAL A 1 268 ? 34.388 -0.148 -39.446 1.00 76.50 268 VAL A C 1
ATOM 2117 O O . VAL A 1 268 ? 35.428 -0.085 -40.104 1.00 76.50 268 VAL A O 1
ATOM 2120 N N . PHE A 1 269 ? 33.444 0.795 -39.518 1.00 75.81 269 PHE A N 1
ATOM 2121 C CA . PHE A 1 269 ? 33.558 1.990 -40.353 1.00 75.81 269 PHE A CA 1
ATOM 2122 C C . PHE A 1 269 ? 34.761 2.852 -39.952 1.00 75.81 269 PHE A C 1
ATOM 2124 O O . PHE A 1 269 ? 35.540 3.256 -40.818 1.00 75.81 269 PHE A O 1
ATOM 2131 N N . ILE A 1 270 ? 34.969 3.073 -38.650 1.00 72.56 270 ILE A N 1
ATOM 2132 C CA . ILE A 1 270 ? 36.121 3.814 -38.120 1.00 72.56 270 ILE A CA 1
ATOM 2133 C C . ILE A 1 270 ? 37.421 3.059 -38.411 1.00 72.56 270 ILE A C 1
ATOM 2135 O O . ILE A 1 270 ? 38.367 3.646 -38.929 1.00 72.56 270 ILE A O 1
ATOM 2139 N N . LYS A 1 271 ? 37.469 1.742 -38.177 1.00 74.44 271 LYS A N 1
ATOM 2140 C CA . LYS A 1 271 ? 38.656 0.916 -38.450 1.00 74.44 271 LYS A CA 1
ATOM 2141 C C . LYS A 1 271 ? 39.038 0.930 -39.932 1.00 74.44 271 LYS A C 1
ATOM 2143 O O . LYS A 1 271 ? 40.219 1.043 -40.260 1.00 74.44 271 LYS A O 1
ATOM 2148 N N . ASN A 1 272 ? 38.059 0.844 -40.831 1.00 75.94 272 ASN A N 1
ATOM 2149 C CA . ASN A 1 272 ? 38.293 0.914 -42.273 1.00 75.94 272 ASN A CA 1
ATOM 2150 C C . ASN A 1 272 ? 38.700 2.322 -42.719 1.00 75.94 272 ASN A C 1
ATOM 2152 O O . ASN A 1 272 ? 39.611 2.459 -43.537 1.00 75.94 272 ASN A O 1
ATOM 2156 N N . SER A 1 273 ? 38.089 3.361 -42.147 1.00 71.94 273 SER A N 1
ATOM 2157 C CA . SER A 1 273 ? 38.464 4.754 -42.405 1.00 71.94 273 SER A CA 1
ATOM 2158 C C . SER A 1 273 ? 39.897 5.031 -41.949 1.00 71.94 273 SER A C 1
ATOM 2160 O O . SER A 1 273 ? 40.686 5.554 -42.731 1.00 71.94 273 SER A O 1
ATOM 2162 N N . ASN A 1 274 ? 40.282 4.580 -40.752 1.00 74.69 274 ASN A N 1
ATOM 2163 C CA . ASN A 1 274 ? 41.643 4.711 -40.231 1.00 74.69 274 ASN A CA 1
ATOM 2164 C C . ASN A 1 274 ? 42.666 3.974 -41.099 1.00 74.69 274 ASN A C 1
ATOM 2166 O O . ASN A 1 274 ? 43.706 4.544 -41.411 1.00 74.69 274 ASN A O 1
ATOM 2170 N N . LYS A 1 275 ? 42.368 2.753 -41.566 1.00 76.25 275 LYS A N 1
ATOM 2171 C CA . LYS A 1 275 ? 43.244 2.028 -42.507 1.00 76.25 275 LYS A CA 1
ATOM 2172 C C . LYS A 1 275 ? 43.411 2.766 -43.839 1.00 76.25 275 LYS A C 1
ATOM 2174 O O . LYS A 1 275 ? 44.524 2.870 -44.348 1.00 76.25 275 LYS A O 1
ATOM 2179 N N . ASN A 1 276 ? 42.322 3.294 -44.400 1.00 77.31 276 ASN A N 1
ATOM 2180 C CA . ASN A 1 276 ? 42.361 4.051 -45.654 1.00 77.31 276 ASN A CA 1
ATOM 2181 C C . ASN A 1 276 ? 43.172 5.350 -45.501 1.00 77.31 276 ASN A C 1
ATOM 2183 O O . ASN A 1 276 ? 44.004 5.677 -46.344 1.00 77.31 276 ASN A O 1
ATOM 2187 N N . TRP A 1 277 ? 42.993 6.063 -44.389 1.00 74.62 277 TRP A N 1
ATOM 2188 C CA . TRP A 1 277 ? 43.758 7.271 -44.084 1.00 74.62 277 TRP A CA 1
ATOM 2189 C C . TRP A 1 277 ? 45.219 6.991 -43.732 1.00 74.62 277 TRP A C 1
ATOM 2191 O O . TRP A 1 277 ? 46.082 7.776 -44.107 1.00 74.62 277 TRP A O 1
ATOM 2201 N N . GLN A 1 278 ? 45.534 5.867 -43.081 1.00 77.56 278 GLN A N 1
ATOM 2202 C CA . GLN A 1 278 ? 46.917 5.418 -42.887 1.00 77.56 278 GLN A CA 1
ATOM 2203 C C . GLN A 1 278 ? 47.613 5.188 -44.227 1.00 77.56 278 GLN A C 1
ATOM 2205 O O . GLN A 1 278 ? 48.724 5.680 -44.407 1.00 77.56 278 GLN A O 1
ATOM 2210 N N . LYS A 1 279 ? 46.935 4.535 -45.178 1.00 81.94 279 LYS A N 1
ATOM 2211 C CA . LYS A 1 279 ? 47.449 4.341 -46.537 1.00 81.94 279 LYS A CA 1
ATOM 2212 C C . LYS A 1 279 ? 47.696 5.677 -47.252 1.00 81.94 279 LYS A C 1
ATOM 2214 O O . LYS A 1 279 ? 48.797 5.917 -47.740 1.00 81.94 279 LYS A O 1
ATOM 2219 N N . LYS A 1 280 ? 46.720 6.590 -47.230 1.00 81.06 280 LYS A N 1
ATOM 2220 C CA . LYS A 1 280 ? 46.883 7.938 -47.805 1.00 81.06 280 LYS A CA 1
ATOM 2221 C C . LYS A 1 280 ? 47.993 8.742 -47.127 1.00 81.06 280 LYS A C 1
ATOM 2223 O O . LYS A 1 280 ? 48.705 9.480 -47.790 1.00 81.06 280 LYS A O 1
ATOM 2228 N N . ALA A 1 281 ? 48.168 8.596 -45.816 1.00 79.25 281 ALA A N 1
ATOM 2229 C CA . ALA A 1 281 ? 49.240 9.261 -45.083 1.00 79.25 281 ALA A CA 1
ATOM 2230 C C . ALA A 1 281 ? 50.623 8.696 -45.438 1.00 79.25 281 ALA A C 1
ATOM 2232 O O . ALA A 1 281 ? 51.569 9.467 -45.547 1.00 79.25 281 ALA A O 1
ATOM 2233 N N . SER A 1 282 ? 50.753 7.380 -45.653 1.00 81.56 282 SER A N 1
ATOM 2234 C CA . SER A 1 282 ? 52.003 6.804 -46.166 1.00 81.56 282 SER A CA 1
ATOM 2235 C C . SER A 1 282 ? 52.312 7.270 -47.589 1.00 81.56 282 SER A C 1
ATOM 2237 O O . SER A 1 282 ? 53.466 7.553 -47.883 1.00 81.56 282 SER A O 1
ATOM 2239 N N . GLU A 1 283 ? 51.293 7.425 -48.439 1.00 85.44 283 GLU A N 1
ATOM 2240 C CA . GLU A 1 283 ? 51.442 7.989 -49.788 1.00 85.44 283 GLU A CA 1
ATOM 2241 C C . GLU A 1 283 ? 51.851 9.474 -49.734 1.00 85.44 283 GLU A C 1
ATOM 2243 O O . GLU A 1 283 ? 52.768 9.886 -50.436 1.00 85.44 283 GLU A O 1
ATOM 2248 N N . LEU A 1 284 ? 51.237 10.274 -48.851 1.00 85.12 284 LEU A N 1
ATOM 2249 C CA . LEU A 1 284 ? 51.616 11.676 -48.622 1.00 85.12 284 LEU A CA 1
ATOM 2250 C C . LEU A 1 284 ? 53.046 11.811 -48.096 1.00 85.12 284 LEU A C 1
ATOM 2252 O O . LEU A 1 284 ? 53.773 12.694 -48.542 1.00 85.12 284 LEU A O 1
ATOM 2256 N N . LYS A 1 285 ? 53.459 10.927 -47.182 1.00 84.88 285 LYS A N 1
ATOM 2257 C CA . LYS A 1 285 ? 54.831 10.886 -46.674 1.00 84.88 285 LYS A CA 1
ATOM 2258 C C . LYS A 1 285 ? 55.826 10.524 -47.780 1.00 84.88 285 LYS A C 1
ATOM 2260 O O . LYS A 1 285 ? 56.831 11.207 -47.913 1.00 84.88 285 LYS A O 1
ATOM 2265 N N . ALA A 1 286 ? 55.518 9.521 -48.603 1.00 87.00 286 ALA A N 1
ATOM 2266 C CA . ALA A 1 286 ? 56.353 9.157 -49.747 1.00 87.00 286 ALA A CA 1
ATOM 2267 C C . ALA A 1 286 ? 56.504 10.328 -50.733 1.00 87.00 286 ALA A C 1
ATOM 2269 O O . ALA A 1 286 ? 57.624 10.686 -51.080 1.00 87.00 286 ALA A O 1
ATOM 2270 N N . MET A 1 287 ? 55.404 11.005 -51.089 1.00 86.88 287 MET A N 1
ATOM 2271 C CA . MET A 1 287 ? 55.459 12.207 -51.933 1.00 86.88 287 MET A CA 1
ATOM 2272 C C . MET A 1 287 ? 56.281 13.331 -51.293 1.00 86.88 287 MET A C 1
ATOM 2274 O O . MET A 1 287 ? 57.031 14.014 -51.985 1.00 86.88 287 MET A O 1
ATOM 2278 N N . ARG A 1 288 ? 56.152 13.539 -49.978 1.00 88.56 288 ARG A N 1
ATOM 2279 C CA . ARG A 1 288 ? 56.941 14.526 -49.231 1.00 88.56 288 ARG A CA 1
ATOM 2280 C C . ARG A 1 288 ? 58.436 14.208 -49.299 1.00 88.56 288 ARG A C 1
ATOM 2282 O O . ARG A 1 288 ? 59.229 15.121 -49.515 1.00 88.56 288 ARG A O 1
ATOM 2289 N N . ASP A 1 289 ? 58.809 12.942 -49.133 1.00 85.00 289 ASP A N 1
ATOM 2290 C CA . ASP A 1 289 ? 60.201 12.489 -49.177 1.00 85.00 289 ASP A CA 1
ATOM 2291 C C . ASP A 1 289 ? 60.781 12.570 -50.604 1.00 85.00 289 ASP A C 1
ATOM 2293 O O . ASP A 1 289 ? 61.910 13.028 -50.776 1.00 85.00 289 ASP A O 1
ATOM 2297 N N . GLU A 1 290 ? 59.994 12.256 -51.639 1.00 86.56 290 GLU A N 1
ATOM 2298 C CA . GLU A 1 290 ? 60.367 12.456 -53.050 1.00 86.56 290 GLU A CA 1
ATOM 2299 C C . GLU A 1 290 ? 60.572 13.942 -53.394 1.00 86.56 290 GLU A C 1
ATOM 2301 O O . GLU A 1 290 ? 61.588 14.312 -53.981 1.00 86.56 290 GLU A O 1
ATOM 2306 N N . LEU A 1 291 ? 59.651 14.824 -52.982 1.00 85.56 291 LEU A N 1
ATOM 2307 C CA . LEU A 1 291 ? 59.783 16.281 -53.146 1.00 85.56 291 LEU A CA 1
ATOM 2308 C C . LEU A 1 291 ? 61.027 16.828 -52.438 1.00 85.56 291 LEU A C 1
ATOM 2310 O O . LEU A 1 291 ? 61.667 17.758 -52.933 1.00 85.56 291 LEU A O 1
ATOM 2314 N N . HIS A 1 292 ? 61.369 16.257 -51.284 1.00 82.62 292 HIS A N 1
ATOM 2315 C CA . HIS A 1 292 ? 62.571 16.621 -50.549 1.00 82.62 292 HIS A CA 1
ATOM 2316 C C . HIS A 1 292 ? 63.847 16.165 -51.272 1.00 82.62 292 HIS A C 1
ATOM 2318 O O . HIS A 1 292 ? 64.771 16.964 -51.406 1.00 82.62 292 HIS A O 1
ATOM 2324 N N . ALA A 1 293 ? 63.873 14.942 -51.809 1.00 83.62 293 ALA A N 1
ATOM 2325 C CA . ALA A 1 293 ? 64.995 14.430 -52.598 1.00 83.62 293 ALA A CA 1
ATOM 2326 C C . ALA A 1 293 ? 65.231 15.255 -53.878 1.00 83.62 293 ALA A C 1
ATOM 2328 O O . ALA A 1 293 ? 66.363 15.639 -54.166 1.00 83.62 293 ALA A O 1
ATOM 2329 N N . ILE A 1 294 ? 64.160 15.623 -54.593 1.00 80.00 294 ILE A N 1
ATOM 2330 C CA . ILE A 1 294 ? 64.238 16.520 -55.760 1.00 80.00 294 ILE A CA 1
ATOM 2331 C C . ILE A 1 294 ? 64.828 17.879 -55.358 1.00 80.00 294 ILE A C 1
ATOM 2333 O O . ILE A 1 294 ? 65.651 18.444 -56.077 1.00 80.00 294 ILE A O 1
ATOM 2337 N N . MET A 1 295 ? 64.438 18.415 -54.198 1.00 79.69 295 MET A N 1
ATOM 2338 C CA . MET A 1 295 ? 64.983 19.676 -53.695 1.00 79.69 295 MET A CA 1
ATOM 2339 C C . MET A 1 295 ? 66.477 19.580 -53.349 1.00 79.69 295 MET A C 1
ATOM 2341 O O . MET A 1 295 ? 67.225 20.529 -53.600 1.00 79.69 295 MET A O 1
ATOM 2345 N N . GLU A 1 296 ? 66.928 18.458 -52.783 1.00 75.00 296 GLU A N 1
ATOM 2346 C CA . GLU A 1 296 ? 68.354 18.227 -52.539 1.00 75.00 296 GLU A CA 1
ATOM 2347 C C . GLU A 1 296 ? 69.154 18.167 -53.843 1.00 75.00 296 GLU A C 1
ATOM 2349 O O . GLU A 1 296 ? 70.194 18.821 -53.934 1.00 75.00 296 GLU A O 1
ATOM 2354 N N . GLU A 1 297 ? 68.655 17.476 -54.873 1.00 72.62 297 GLU A N 1
ATOM 2355 C CA . GLU A 1 297 ? 69.311 17.441 -56.185 1.00 72.62 297 GLU A CA 1
ATOM 2356 C C . GLU A 1 297 ? 69.394 18.832 -56.824 1.00 72.62 297 GLU A C 1
ATOM 2358 O O . GLU A 1 297 ? 70.472 19.243 -57.255 1.00 72.62 297 GLU A O 1
ATOM 2363 N N . VAL A 1 298 ? 68.298 19.603 -56.816 1.00 67.25 298 VAL A N 1
ATOM 2364 C CA . VAL A 1 298 ? 68.261 20.982 -57.342 1.00 67.25 298 VAL A CA 1
ATOM 2365 C C . VAL A 1 298 ? 69.270 21.888 -56.624 1.00 67.25 298 VAL A C 1
ATOM 2367 O O . VAL A 1 298 ? 69.917 22.717 -57.264 1.00 67.25 298 VAL A O 1
ATOM 2370 N N . ASN A 1 299 ? 69.468 21.711 -55.314 1.00 65.31 299 ASN A N 1
ATOM 2371 C CA . ASN A 1 299 ? 70.481 22.452 -54.557 1.00 65.31 299 ASN A CA 1
ATOM 2372 C C . ASN A 1 299 ? 71.922 21.978 -54.831 1.00 65.31 299 ASN A C 1
ATOM 2374 O O . ASN A 1 299 ? 72.857 22.768 -54.696 1.00 65.31 299 ASN A O 1
ATOM 2378 N N . TYR A 1 300 ? 72.127 20.721 -55.232 1.00 59.62 300 TYR A N 1
ATOM 2379 C CA . TYR A 1 300 ? 73.454 20.170 -55.534 1.00 59.62 300 TYR A CA 1
ATOM 2380 C C . TYR A 1 300 ? 74.065 20.767 -56.817 1.00 59.62 300 TYR A C 1
ATOM 2382 O O . TYR A 1 300 ? 75.278 20.988 -56.877 1.00 59.62 300 TYR A O 1
ATOM 2390 N N . TYR A 1 301 ? 73.236 21.092 -57.819 1.00 56.84 301 TYR A N 1
ATOM 2391 C CA . TYR A 1 301 ? 73.677 21.688 -59.089 1.00 56.84 301 TYR A CA 1
ATOM 2392 C C . TYR A 1 301 ? 74.255 23.112 -58.942 1.00 56.84 301 TYR A C 1
ATOM 2394 O O . TYR A 1 301 ? 75.163 23.471 -59.690 1.00 56.84 301 TYR A O 1
ATOM 2402 N N . GLU A 1 302 ? 73.811 23.906 -57.958 1.00 50.81 302 GLU A N 1
ATOM 2403 C CA . GLU A 1 302 ? 74.382 25.240 -57.668 1.00 50.81 302 GLU A CA 1
ATOM 2404 C C . GLU A 1 302 ? 75.743 25.154 -56.951 1.00 50.81 302 GLU A C 1
ATOM 2406 O O . GLU A 1 302 ? 76.670 25.909 -57.262 1.00 50.81 302 GLU A O 1
ATOM 2411 N N . ASN A 1 303 ? 75.922 24.183 -56.047 1.00 49.38 303 ASN A N 1
ATOM 2412 C CA . ASN A 1 303 ? 77.178 24.027 -55.302 1.00 49.38 303 ASN A CA 1
ATOM 2413 C C . ASN A 1 303 ? 78.361 23.595 -56.188 1.00 49.38 303 ASN A C 1
ATOM 2415 O O . ASN A 1 303 ? 79.521 23.795 -55.811 1.00 49.38 303 ASN A O 1
ATOM 2419 N N . PHE A 1 304 ? 78.097 23.034 -57.372 1.00 43.84 304 PHE A N 1
ATOM 2420 C CA . PHE A 1 304 ? 79.146 22.672 -58.327 1.00 43.84 304 PHE A CA 1
ATOM 2421 C C . PHE A 1 304 ? 79.787 23.907 -58.990 1.00 43.84 304 PHE A C 1
ATOM 2423 O O . PHE A 1 304 ? 80.985 23.885 -59.286 1.00 43.84 304 PHE A O 1
ATOM 2430 N N . GLU A 1 305 ? 79.046 25.013 -59.161 1.00 47.44 305 GLU A N 1
ATOM 2431 C CA . GLU A 1 305 ? 79.626 26.283 -59.627 1.00 47.44 305 GLU A CA 1
ATOM 2432 C C . GLU A 1 305 ? 80.402 27.002 -58.507 1.00 47.44 305 GLU A C 1
ATOM 2434 O O . GLU A 1 305 ? 81.478 27.549 -58.773 1.00 47.44 305 GLU A O 1
ATOM 2439 N N . GLU A 1 306 ? 79.958 26.927 -57.247 1.00 41.66 306 GLU A N 1
ATOM 2440 C CA . GLU A 1 306 ? 80.627 27.618 -56.131 1.00 41.66 306 GLU A CA 1
ATOM 2441 C C . GLU A 1 306 ? 81.926 26.924 -55.657 1.00 41.66 306 GLU A C 1
ATOM 2443 O O . GLU A 1 306 ? 82.899 27.602 -55.303 1.00 41.66 306 GLU A O 1
ATOM 2448 N N . TRP A 1 307 ? 82.023 25.587 -55.748 1.00 35.62 307 TRP A N 1
ATOM 2449 C CA . TRP A 1 307 ? 83.227 24.827 -55.355 1.00 35.62 307 TRP A CA 1
ATOM 2450 C C . TRP A 1 307 ? 84.477 25.191 -56.179 1.00 35.62 307 TRP A C 1
ATOM 2452 O O . TRP A 1 307 ? 85.612 25.059 -55.708 1.00 35.62 307 TRP A O 1
ATOM 2462 N N . THR A 1 308 ? 84.306 25.679 -57.413 1.00 43.12 308 THR A N 1
ATOM 2463 C CA . THR A 1 308 ? 85.439 25.982 -58.306 1.00 43.12 308 THR A CA 1
ATOM 2464 C C . THR A 1 308 ? 86.105 27.339 -58.047 1.00 43.12 308 THR A C 1
ATOM 2466 O O . THR A 1 308 ? 87.230 27.555 -58.510 1.00 43.12 308 THR A O 1
ATOM 2469 N N . VAL A 1 309 ? 85.480 28.244 -57.279 1.00 43.91 309 VAL A N 1
ATOM 2470 C CA . VAL A 1 309 ? 85.917 29.652 -57.190 1.00 43.91 309 VAL A CA 1
ATOM 2471 C C . VAL A 1 309 ? 86.629 30.005 -55.872 1.00 43.91 309 VAL A C 1
ATOM 2473 O O . VAL A 1 309 ? 87.477 30.898 -55.866 1.00 43.91 309 VAL A O 1
ATOM 2476 N N . THR A 1 310 ? 86.406 29.291 -54.764 1.00 44.41 310 THR A N 1
ATOM 2477 C CA . THR A 1 310 ? 86.788 29.788 -53.419 1.00 44.41 310 THR A CA 1
ATOM 2478 C C . THR A 1 310 ? 87.974 29.109 -52.714 1.00 44.41 310 THR A C 1
ATOM 2480 O O . THR A 1 310 ? 88.311 29.507 -51.602 1.00 44.41 310 THR A O 1
ATOM 2483 N N . LYS A 1 311 ? 88.711 28.171 -53.336 1.00 41.78 311 LYS A N 1
ATOM 2484 C CA . LYS A 1 311 ? 89.911 27.542 -52.714 1.00 41.78 311 LYS A CA 1
ATOM 2485 C C . LYS A 1 311 ? 91.202 27.554 -53.552 1.00 41.78 311 LYS A C 1
ATOM 2487 O O . LYS A 1 311 ? 92.006 26.631 -53.467 1.00 41.78 311 LYS A O 1
ATOM 2492 N N . ARG A 1 312 ? 91.469 28.608 -54.337 1.00 39.50 312 ARG A N 1
ATOM 2493 C CA . ARG A 1 312 ? 92.763 28.758 -55.055 1.00 39.50 312 ARG A CA 1
ATOM 2494 C C . ARG A 1 312 ? 93.764 29.722 -54.399 1.00 39.50 312 ARG A C 1
ATOM 2496 O O . ARG A 1 312 ? 94.682 30.198 -55.063 1.00 39.50 312 ARG A O 1
ATOM 2503 N N . LYS A 1 313 ? 93.632 30.016 -53.107 1.00 38.81 313 LYS A N 1
ATOM 2504 C CA . LYS A 1 313 ? 94.605 30.866 -52.414 1.00 38.81 313 LYS A CA 1
ATOM 2505 C C . LYS A 1 313 ? 94.728 30.468 -50.951 1.00 38.81 313 LYS A C 1
ATOM 2507 O O . LYS A 1 313 ? 93.969 30.931 -50.117 1.00 38.81 313 LYS A O 1
ATOM 2512 N N . ASP A 1 314 ? 95.595 29.492 -50.709 1.00 35.72 314 ASP A N 1
ATOM 2513 C CA . ASP A 1 314 ? 96.671 29.544 -49.712 1.00 35.72 314 ASP A CA 1
ATOM 2514 C C . ASP A 1 314 ? 97.071 28.133 -49.255 1.00 35.72 314 ASP A C 1
ATOM 2516 O O . ASP A 1 314 ? 96.238 27.286 -48.945 1.00 35.72 314 ASP A O 1
ATOM 2520 N N . HIS A 1 315 ? 98.392 27.933 -49.222 1.00 32.09 315 HIS A N 1
ATOM 2521 C CA . HIS A 1 315 ? 99.151 26.781 -48.721 1.00 32.09 315 HIS A CA 1
ATOM 2522 C C . HIS A 1 315 ? 99.312 25.553 -49.641 1.00 32.09 315 HIS A C 1
ATOM 2524 O O . HIS A 1 315 ? 98.542 24.601 -49.621 1.00 32.09 315 HIS A O 1
ATOM 2530 N N . PHE A 1 316 ? 100.455 25.512 -50.338 1.00 30.41 316 PHE A N 1
ATOM 2531 C CA . PHE A 1 316 ? 101.218 24.262 -50.463 1.00 30.41 316 PHE A CA 1
ATOM 2532 C C . PHE A 1 316 ? 101.936 24.000 -49.129 1.00 30.41 316 PHE A C 1
ATOM 2534 O O . PHE A 1 316 ? 102.532 24.931 -48.577 1.00 30.41 316 PHE A O 1
ATOM 2541 N N . PRO A 1 317 ? 101.921 22.753 -48.624 1.00 37.72 317 PRO A N 1
ATOM 2542 C CA . PRO A 1 317 ? 103.134 21.945 -48.762 1.00 37.72 317 PRO A CA 1
ATOM 2543 C C . PRO A 1 317 ? 102.903 20.442 -49.044 1.00 37.72 317 PRO A C 1
ATOM 2545 O O . PRO A 1 317 ? 102.095 19.770 -48.423 1.00 37.72 317 PRO A O 1
ATOM 2548 N N . ALA A 1 318 ? 103.703 19.952 -49.993 1.00 30.17 318 ALA A N 1
ATOM 2549 C CA . ALA A 1 318 ? 104.375 18.653 -50.109 1.00 30.17 318 ALA A CA 1
ATOM 2550 C C . ALA A 1 318 ? 103.841 17.357 -49.430 1.00 30.17 318 ALA A C 1
ATOM 2552 O O . ALA A 1 318 ? 103.858 17.220 -48.213 1.00 30.17 318 ALA A O 1
ATOM 2553 N N . LYS A 1 319 ? 103.751 16.333 -50.306 1.00 32.47 319 LYS A N 1
ATOM 2554 C CA . LYS A 1 319 ? 104.240 14.933 -50.197 1.00 32.47 319 LYS A CA 1
ATOM 2555 C C . LYS A 1 319 ? 103.310 13.807 -49.674 1.00 32.47 319 LYS A C 1
ATOM 2557 O O . LYS A 1 319 ? 102.873 13.809 -48.537 1.00 32.47 319 LYS A O 1
ATOM 2562 N N . VAL A 1 320 ? 103.291 12.749 -50.509 1.00 29.55 320 VAL A N 1
ATOM 2563 C CA . VAL A 1 320 ? 103.114 11.295 -50.250 1.00 29.55 320 VAL A CA 1
ATOM 2564 C C . VAL A 1 320 ? 101.711 10.685 -50.462 1.00 29.55 320 VAL A C 1
ATOM 2566 O O . VAL A 1 320 ? 100.832 10.803 -49.627 1.00 29.55 320 VAL A O 1
ATOM 2569 N N . LEU A 1 321 ? 101.597 9.981 -51.604 1.00 32.03 321 LEU A N 1
ATOM 2570 C CA . LEU A 1 321 ? 101.133 8.591 -51.820 1.00 32.03 321 LEU A CA 1
ATOM 2571 C C . LEU A 1 321 ? 99.850 8.078 -51.122 1.00 32.03 321 LEU A C 1
ATOM 2573 O O . LEU A 1 321 ? 99.801 8.000 -49.901 1.00 32.03 321 LEU A O 1
ATOM 2577 N N . GLY A 1 322 ? 98.919 7.513 -51.908 1.00 27.91 322 GLY A N 1
ATOM 2578 C CA . GLY A 1 322 ? 97.990 6.490 -51.400 1.00 27.91 322 GLY A CA 1
ATOM 2579 C C . GLY A 1 322 ? 96.657 6.330 -52.141 1.00 27.91 322 GLY A C 1
ATOM 2580 O O . GLY A 1 322 ? 95.689 6.984 -51.793 1.00 27.91 322 GLY A O 1
ATOM 2581 N N . ASN A 1 323 ? 96.638 5.416 -53.116 1.00 29.39 323 ASN A N 1
ATOM 2582 C CA . ASN A 1 323 ? 95.583 4.452 -53.475 1.00 29.39 323 ASN A CA 1
ATOM 2583 C C . ASN A 1 323 ? 94.075 4.820 -53.496 1.00 29.39 323 ASN A C 1
ATOM 2585 O O . ASN A 1 323 ? 93.425 4.927 -52.467 1.00 29.39 323 ASN A O 1
ATOM 2589 N N . HIS A 1 324 ? 93.541 4.722 -54.722 1.00 30.92 324 HIS A N 1
ATOM 2590 C CA . HIS A 1 324 ? 92.420 3.873 -55.169 1.00 30.92 324 HIS A CA 1
ATOM 2591 C C . HIS A 1 324 ? 90.952 4.113 -54.742 1.00 30.92 324 HIS A C 1
ATOM 2593 O O . HIS A 1 324 ? 90.574 3.991 -53.585 1.00 30.92 324 HIS A O 1
ATOM 2599 N N . ASN A 1 325 ? 90.144 4.172 -55.816 1.00 29.83 325 ASN A N 1
ATOM 2600 C CA . ASN A 1 325 ? 88.815 3.585 -56.049 1.00 29.83 325 ASN A CA 1
ATOM 2601 C C . ASN A 1 325 ? 87.559 4.390 -55.681 1.00 29.83 325 ASN A C 1
ATOM 2603 O O . ASN A 1 325 ? 87.134 4.409 -54.534 1.00 29.83 325 ASN A O 1
ATOM 2607 N N . PHE A 1 326 ? 86.857 4.845 -56.728 1.00 26.03 326 PHE A N 1
ATOM 2608 C CA . PHE A 1 326 ? 85.410 4.639 -56.832 1.00 26.03 326 PHE A CA 1
ATOM 2609 C C . PHE A 1 326 ? 85.041 4.012 -58.192 1.00 26.03 326 PHE A C 1
ATOM 2611 O O . PHE A 1 326 ? 85.787 4.202 -59.158 1.00 26.03 326 PHE A O 1
ATOM 2618 N N . PRO A 1 327 ? 83.954 3.216 -58.246 1.00 34.44 327 PRO A N 1
ATOM 2619 C CA . PRO A 1 327 ? 83.684 2.219 -59.272 1.00 34.44 327 PRO A CA 1
ATOM 2620 C C . PRO A 1 327 ? 82.676 2.668 -60.345 1.00 34.44 327 PRO A C 1
ATOM 2622 O O . PRO A 1 327 ? 82.034 3.709 -60.268 1.00 34.44 327 PRO A O 1
ATOM 2625 N N . SER A 1 328 ? 82.596 1.787 -61.334 1.00 32.16 328 SER A N 1
ATOM 2626 C CA . SER A 1 328 ? 81.807 1.665 -62.561 1.00 32.16 328 SER A CA 1
ATOM 2627 C C . SER A 1 328 ? 80.280 1.866 -62.501 1.00 32.16 328 SER A C 1
ATOM 2629 O O . SER A 1 328 ? 79.629 1.232 -61.680 1.00 32.16 328 SER A O 1
ATOM 2631 N N . GLN A 1 329 ? 79.791 2.641 -63.490 1.00 36.94 329 GLN A N 1
ATOM 2632 C CA . GLN A 1 329 ? 78.646 2.469 -64.426 1.00 36.94 329 GLN A CA 1
ATOM 2633 C C . GLN A 1 329 ? 77.243 2.022 -63.940 1.00 36.94 329 GLN A C 1
ATOM 2635 O O . GLN A 1 329 ? 77.105 1.275 -62.978 1.00 36.94 329 GLN A O 1
ATOM 2640 N N . PRO A 1 330 ? 76.185 2.458 -64.659 1.00 39.28 330 PRO A N 1
ATOM 2641 C CA . PRO A 1 330 ? 75.635 1.615 -65.730 1.00 39.28 330 PRO A CA 1
ATOM 2642 C C . PRO A 1 330 ? 75.346 2.349 -67.052 1.00 39.28 330 PRO A C 1
ATOM 2644 O O . PRO A 1 330 ? 75.086 3.549 -67.104 1.00 39.28 330 PRO A O 1
ATOM 2647 N N . GLU A 1 331 ? 75.428 1.562 -68.121 1.00 32.12 331 GLU A N 1
ATOM 2648 C CA . GLU A 1 331 ? 74.948 1.827 -69.475 1.00 32.12 331 GLU A CA 1
ATOM 2649 C C . GLU A 1 331 ? 73.414 1.799 -69.527 1.00 32.12 331 GLU A C 1
ATOM 2651 O O . GLU A 1 331 ? 72.808 0.975 -68.851 1.00 32.12 331 GLU A O 1
ATOM 2656 N N . GLU A 1 332 ? 72.808 2.598 -70.410 1.00 31.73 332 GLU A N 1
ATOM 2657 C CA . GLU A 1 332 ? 71.786 2.091 -71.335 1.00 31.73 332 GLU A CA 1
ATOM 2658 C C . GLU A 1 332 ? 71.592 3.042 -72.535 1.00 31.73 332 GLU A C 1
ATOM 2660 O O . GLU A 1 332 ? 71.222 4.203 -72.404 1.00 31.73 332 GLU A O 1
ATOM 2665 N N . ASN A 1 333 ? 71.956 2.512 -73.704 1.00 30.88 333 ASN A N 1
ATOM 2666 C CA . ASN A 1 333 ? 71.327 2.613 -75.023 1.00 30.88 333 ASN A CA 1
ATOM 2667 C C . ASN A 1 333 ? 70.387 3.789 -75.345 1.00 30.88 333 ASN A C 1
ATOM 2669 O O . ASN A 1 333 ? 69.259 3.834 -74.874 1.00 30.88 333 ASN A O 1
ATOM 2673 N N . GLU A 1 334 ? 70.737 4.546 -76.391 1.00 29.47 334 GLU A N 1
ATOM 2674 C CA . GLU A 1 334 ? 69.750 4.953 -77.397 1.00 29.47 334 GLU A CA 1
ATOM 2675 C C . GLU A 1 334 ? 70.381 5.037 -78.798 1.00 29.47 334 GLU A C 1
ATOM 2677 O O . GLU A 1 334 ? 71.574 5.274 -78.978 1.00 29.47 334 GLU A O 1
ATOM 2682 N N . THR A 1 335 ? 69.570 4.697 -79.795 1.00 29.34 335 THR A N 1
ATOM 2683 C CA . THR A 1 335 ? 69.951 4.163 -81.109 1.00 29.34 335 THR A CA 1
ATOM 2684 C C . THR A 1 335 ? 69.699 5.172 -82.238 1.00 29.34 335 THR A C 1
ATOM 2686 O O . THR A 1 335 ? 68.675 5.840 -82.231 1.00 29.34 335 THR A O 1
ATOM 2689 N N . MET A 1 336 ? 70.580 5.156 -83.257 1.00 27.31 336 MET A N 1
ATOM 2690 C CA . MET A 1 336 ? 70.478 5.774 -84.605 1.00 27.31 336 MET A CA 1
ATOM 2691 C C . MET A 1 336 ? 70.506 7.317 -84.655 1.00 27.31 336 MET A C 1
ATOM 2693 O O . MET A 1 336 ? 69.730 7.998 -84.012 1.00 27.31 336 MET A O 1
ATOM 2697 N N . MET A 1 337 ? 71.400 7.946 -85.424 1.00 27.92 337 MET A N 1
ATOM 2698 C CA . MET A 1 337 ? 71.374 7.958 -86.891 1.00 27.92 337 MET A CA 1
ATOM 2699 C C . MET A 1 337 ? 72.780 8.056 -87.506 1.00 27.92 337 MET A C 1
ATOM 2701 O O . MET A 1 337 ? 73.599 8.882 -87.112 1.00 27.92 337 MET A O 1
ATOM 2705 N N . MET A 1 338 ? 73.029 7.243 -88.537 1.00 31.61 338 MET A N 1
ATOM 2706 C CA . MET A 1 338 ? 74.101 7.481 -89.502 1.00 31.61 338 MET A CA 1
ATOM 2707 C C . MET A 1 338 ? 73.838 8.782 -90.266 1.00 31.61 338 MET A C 1
ATOM 2709 O O . MET A 1 338 ? 72.800 8.897 -90.915 1.00 31.61 338 MET A O 1
ATOM 2713 N N . GLU A 1 339 ? 74.843 9.650 -90.354 1.00 31.80 339 GLU A N 1
ATOM 2714 C CA . GLU A 1 339 ? 75.016 10.514 -91.520 1.00 31.80 339 GLU A CA 1
ATOM 2715 C C . GLU A 1 339 ? 76.365 10.229 -92.181 1.00 31.80 339 GLU A C 1
ATOM 2717 O O . GLU A 1 339 ? 77.440 10.341 -91.593 1.00 31.80 339 GLU A O 1
ATOM 2722 N N . LYS A 1 340 ? 76.270 9.784 -93.433 1.00 31.19 340 LYS A N 1
ATOM 2723 C CA . LYS A 1 340 ? 77.374 9.630 -94.374 1.00 31.19 340 LYS A CA 1
ATOM 2724 C C . LYS A 1 340 ? 77.744 10.997 -94.938 1.00 31.19 340 LYS A C 1
ATOM 2726 O O . LYS A 1 340 ? 76.864 11.709 -95.407 1.00 31.19 340 LYS A O 1
ATOM 2731 N N . SER A 1 341 ? 79.041 11.265 -95.028 1.00 31.44 341 SER A N 1
ATOM 2732 C CA . SER A 1 341 ? 79.762 11.929 -96.136 1.00 31.44 341 SER A CA 1
ATOM 2733 C C . SER A 1 341 ? 81.035 12.554 -95.555 1.00 31.44 341 SER A C 1
ATOM 2735 O O . SER A 1 341 ? 81.038 13.010 -94.424 1.00 31.44 341 SER A O 1
ATOM 2737 N N . GLY A 1 342 ? 82.185 12.582 -96.209 1.00 28.14 342 GLY A N 1
ATOM 2738 C CA . GLY A 1 342 ? 82.605 12.087 -97.504 1.00 28.14 342 GLY A CA 1
ATOM 2739 C C . GLY A 1 342 ? 84.092 12.432 -97.640 1.00 28.14 342 GLY A C 1
ATOM 2740 O O . GLY A 1 342 ? 84.527 13.477 -97.173 1.00 28.14 342 GLY A O 1
ATOM 2741 N N . ASP A 1 343 ? 84.839 11.515 -98.242 1.00 27.52 343 ASP A N 1
ATOM 2742 C CA . ASP A 1 343 ? 85.929 11.807 -99.176 1.00 27.52 343 ASP A CA 1
ATOM 2743 C C . ASP A 1 343 ? 87.090 12.735 -98.741 1.00 27.52 343 ASP A C 1
ATOM 2745 O O . ASP A 1 343 ? 87.037 13.958 -98.827 1.00 27.52 343 ASP A O 1
ATOM 2749 N N . SER A 1 344 ? 88.209 12.120 -98.356 1.00 35.25 344 SER A N 1
ATOM 2750 C CA . SER A 1 344 ? 89.511 12.335 -99.019 1.00 35.25 344 SER A CA 1
ATOM 2751 C C . SER A 1 344 ? 90.445 11.206 -98.551 1.00 35.25 344 SER A C 1
ATOM 2753 O O . SER A 1 344 ? 90.705 11.043 -97.363 1.00 35.25 344 SER A O 1
ATOM 2755 N N . GLY A 1 345 ? 90.842 10.263 -99.403 1.00 33.53 345 GLY A N 1
ATOM 2756 C CA . GLY A 1 345 ? 91.678 10.530 -100.569 1.00 33.53 345 GLY A CA 1
ATOM 2757 C C . GLY A 1 345 ? 93.124 10.639 -100.074 1.00 33.53 345 GLY A C 1
ATOM 2758 O O . GLY A 1 345 ? 93.599 11.721 -99.761 1.00 33.53 345 GLY A O 1
ATOM 2759 N N . GLU A 1 346 ? 93.746 9.517 -99.715 1.00 36.06 346 GLU A N 1
ATOM 2760 C CA . GLU A 1 346 ? 94.677 8.842 -100.629 1.00 36.06 346 GLU A CA 1
ATOM 2761 C C . GLU A 1 346 ? 95.967 9.657 -100.826 1.00 36.06 346 GLU A C 1
ATOM 2763 O O . GLU A 1 346 ? 95.987 10.672 -101.508 1.00 36.06 346 GLU A O 1
ATOM 2768 N N . ASN A 1 347 ? 97.053 9.210 -100.191 1.00 38.06 347 ASN A N 1
ATOM 2769 C CA . ASN A 1 347 ? 98.415 9.346 -100.712 1.00 38.06 347 ASN A CA 1
ATOM 2770 C C . ASN A 1 347 ? 99.283 8.259 -100.076 1.00 38.06 347 ASN A C 1
ATOM 2772 O O . ASN A 1 347 ? 99.961 8.437 -99.063 1.00 38.06 347 ASN A O 1
ATOM 2776 N N . MET A 1 348 ? 99.175 7.096 -100.706 1.00 38.97 348 MET A N 1
ATOM 2777 C CA . MET A 1 348 ? 100.114 5.988 -100.682 1.00 38.97 348 MET A CA 1
ATOM 2778 C C . MET A 1 348 ? 101.540 6.541 -100.874 1.00 38.97 348 MET A C 1
ATOM 2780 O O . MET A 1 348 ? 101.824 7.193 -101.877 1.00 38.97 348 MET A O 1
ATOM 2784 N N . LEU A 1 349 ? 102.435 6.338 -99.905 1.00 47.81 349 LEU A N 1
ATOM 2785 C CA . LEU A 1 349 ? 103.854 6.640 -100.100 1.00 47.81 349 LEU A CA 1
ATOM 2786 C C . LEU A 1 349 ? 104.425 5.598 -101.064 1.00 47.81 349 LEU A C 1
ATOM 2788 O O . LEU A 1 349 ? 104.589 4.434 -100.704 1.00 47.81 349 LEU A O 1
ATOM 2792 N N . ASP A 1 350 ? 104.697 6.022 -102.294 1.00 46.78 350 ASP A N 1
ATOM 2793 C CA . ASP A 1 350 ? 105.324 5.196 -103.317 1.00 46.78 350 ASP A CA 1
ATOM 2794 C C . ASP A 1 350 ? 106.816 5.004 -102.980 1.00 46.78 350 ASP A C 1
ATOM 2796 O O . ASP A 1 350 ? 107.655 5.892 -103.160 1.00 46.78 350 ASP A O 1
ATOM 2800 N N . PHE A 1 351 ? 107.150 3.843 -102.409 1.00 52.88 351 PHE A N 1
ATOM 2801 C CA . PHE A 1 351 ? 108.500 3.503 -101.941 1.00 52.88 351 PHE A CA 1
ATOM 2802 C C . PHE A 1 351 ? 109.533 3.378 -103.078 1.00 52.88 351 PHE A C 1
ATOM 2804 O O . PHE A 1 351 ? 110.732 3.285 -102.805 1.00 52.88 351 PHE A O 1
ATOM 2811 N N . ALA A 1 352 ? 109.112 3.412 -104.347 1.00 58.69 352 ALA A N 1
ATOM 2812 C CA . ALA A 1 352 ? 110.000 3.264 -105.497 1.00 58.69 352 ALA A CA 1
ATOM 2813 C C . ALA A 1 352 ? 110.962 4.457 -105.702 1.00 58.69 352 ALA A C 1
ATOM 2815 O O . ALA A 1 352 ? 112.072 4.264 -106.198 1.00 58.69 352 ALA A O 1
ATOM 2816 N N . HIS A 1 353 ? 110.607 5.673 -105.265 1.00 60.44 353 HIS A N 1
ATOM 2817 C CA . HIS A 1 353 ? 111.436 6.876 -105.466 1.00 60.44 353 HIS A CA 1
ATOM 2818 C C . HIS A 1 353 ? 112.552 7.091 -104.425 1.00 60.44 353 HIS A C 1
ATOM 2820 O O . HIS A 1 353 ? 113.432 7.925 -104.638 1.00 60.44 353 HIS A O 1
ATOM 2826 N N . LEU A 1 354 ? 112.562 6.334 -103.322 1.00 58.66 354 LEU A N 1
ATOM 2827 C CA . LEU A 1 354 ? 113.529 6.504 -102.224 1.00 58.66 354 LEU A CA 1
ATOM 2828 C C . LEU A 1 354 ? 114.855 5.750 -102.444 1.00 58.66 354 LEU A C 1
ATOM 2830 O O . LEU A 1 354 ? 115.860 6.088 -101.826 1.00 58.66 354 LEU A O 1
ATOM 2834 N N . ASN A 1 355 ? 114.888 4.763 -103.346 1.00 59.09 355 ASN A N 1
ATOM 2835 C CA . ASN A 1 355 ? 116.050 3.887 -103.561 1.00 59.09 355 ASN A CA 1
ATOM 2836 C C . ASN A 1 355 ? 117.163 4.497 -104.440 1.00 59.09 355 ASN A C 1
ATOM 2838 O O . ASN A 1 355 ? 118.181 3.844 -104.667 1.00 59.09 355 ASN A O 1
ATOM 2842 N N . HIS A 1 356 ? 116.978 5.705 -104.986 1.00 58.69 356 HIS A N 1
ATOM 2843 C CA . HIS A 1 356 ? 117.917 6.332 -105.937 1.00 58.69 356 HIS A CA 1
ATOM 2844 C C . HIS A 1 356 ? 118.511 7.664 -105.447 1.00 58.69 356 HIS A C 1
ATOM 2846 O O . HIS A 1 356 ? 119.281 8.286 -106.172 1.00 58.69 356 HIS A O 1
ATOM 2852 N N . MET A 1 357 ? 118.187 8.089 -104.223 1.00 61.53 357 MET A N 1
ATOM 2853 C CA . MET A 1 357 ? 118.717 9.313 -103.611 1.00 61.53 357 MET A CA 1
ATOM 2854 C C . MET A 1 357 ? 119.970 9.017 -102.778 1.00 61.53 357 MET A C 1
ATOM 2856 O O . MET A 1 357 ? 120.034 8.003 -102.077 1.00 61.53 357 MET A O 1
ATOM 2860 N N . ASN A 1 358 ? 120.970 9.903 -102.820 1.00 75.12 358 ASN A N 1
ATOM 2861 C CA . ASN A 1 358 ? 122.136 9.795 -101.934 1.00 75.12 358 ASN A CA 1
ATOM 2862 C C . ASN A 1 358 ? 121.758 10.123 -100.468 1.00 75.12 358 ASN A C 1
ATOM 2864 O O . ASN A 1 358 ? 120.671 10.629 -100.187 1.00 75.12 358 ASN A O 1
ATOM 2868 N N . LYS A 1 359 ? 122.636 9.821 -99.497 1.00 73.62 359 LYS A N 1
ATOM 2869 C CA . LYS A 1 359 ? 122.330 10.015 -98.063 1.00 73.62 359 LYS A CA 1
ATOM 2870 C C . LYS A 1 359 ? 121.979 11.466 -97.710 1.00 73.62 359 LYS A C 1
ATOM 2872 O O . LYS A 1 359 ? 121.108 11.669 -96.863 1.00 73.62 359 LYS A O 1
ATOM 2877 N N . GLU A 1 360 ? 122.628 12.458 -98.324 1.00 74.75 360 GLU A N 1
ATOM 2878 C CA . GLU A 1 360 ? 122.313 13.871 -98.089 1.00 74.75 360 GLU A CA 1
ATOM 2879 C C . GLU A 1 360 ? 120.954 14.279 -98.684 1.00 74.75 360 GLU A C 1
ATOM 2881 O O . GLU A 1 360 ? 120.193 14.999 -98.036 1.00 74.75 360 GLU A O 1
ATOM 2886 N N . GLU A 1 361 ? 120.607 13.778 -99.870 1.00 72.75 361 GLU A N 1
ATOM 2887 C CA . GLU A 1 361 ? 119.319 13.997 -100.540 1.00 72.75 361 GLU A CA 1
ATOM 2888 C C . GLU A 1 361 ? 118.168 13.329 -99.788 1.00 72.75 361 GLU A C 1
ATOM 2890 O O . GLU A 1 361 ? 117.112 13.938 -99.621 1.00 72.75 361 GLU A O 1
ATOM 2895 N N . LEU A 1 362 ? 118.387 12.128 -99.245 1.00 74.81 362 LEU A N 1
ATOM 2896 C CA . LEU A 1 362 ? 117.414 11.431 -98.405 1.00 74.81 362 LEU A CA 1
ATOM 2897 C C . LEU A 1 362 ? 117.148 12.215 -97.109 1.00 74.81 362 LEU A C 1
ATOM 2899 O O . LEU A 1 362 ? 115.999 12.399 -96.706 1.00 74.81 362 LEU A O 1
ATOM 2903 N N . LEU A 1 363 ? 118.206 12.735 -96.474 1.00 76.75 363 LEU A N 1
ATOM 2904 C CA . LEU A 1 363 ? 118.096 13.601 -95.297 1.00 76.75 363 LEU A CA 1
ATOM 2905 C C . LEU A 1 363 ? 117.375 14.914 -95.620 1.00 76.75 363 LEU A C 1
ATOM 2907 O O . LEU A 1 363 ? 116.550 15.363 -94.824 1.00 76.75 363 LEU A O 1
ATOM 2911 N N . PHE A 1 364 ? 117.645 15.525 -96.776 1.00 80.06 364 PHE A N 1
ATOM 2912 C CA . PHE A 1 364 ? 116.956 16.738 -97.214 1.00 80.06 364 PHE A CA 1
ATOM 2913 C C . PHE A 1 364 ? 115.480 16.476 -97.537 1.00 80.06 364 PHE A C 1
ATOM 2915 O O . PHE A 1 364 ? 114.624 17.266 -97.132 1.00 80.06 364 PHE A O 1
ATOM 2922 N N . TYR A 1 365 ? 115.158 15.353 -98.181 1.00 79.81 365 TYR A N 1
ATOM 2923 C CA . TYR A 1 365 ? 113.789 14.916 -98.448 1.00 79.81 365 TYR A CA 1
ATOM 2924 C C . TYR A 1 365 ? 113.021 14.660 -97.148 1.00 79.81 365 TYR A C 1
ATOM 2926 O O . TYR A 1 365 ? 111.975 15.268 -96.937 1.00 79.81 365 TYR A O 1
ATOM 2934 N N . PHE A 1 366 ? 113.570 13.875 -96.212 1.00 78.31 366 PHE A N 1
ATOM 2935 C CA . PHE A 1 366 ? 112.932 13.641 -94.912 1.00 78.31 366 PHE A CA 1
ATOM 2936 C C . PHE A 1 366 ? 112.829 14.908 -94.065 1.00 78.31 366 PHE A C 1
ATOM 2938 O O . PHE A 1 366 ? 111.850 15.074 -93.345 1.00 78.31 366 PHE A O 1
ATOM 2945 N N . LYS A 1 367 ? 113.787 15.837 -94.151 1.00 80.06 367 LYS A N 1
ATOM 2946 C CA . LYS A 1 367 ? 113.707 17.140 -93.470 1.00 80.06 367 LYS A CA 1
ATOM 2947 C C . LYS A 1 367 ? 112.634 18.034 -94.094 1.00 80.06 367 LYS A C 1
ATOM 2949 O O . LYS A 1 367 ? 111.929 18.743 -93.372 1.00 80.06 367 LYS A O 1
ATOM 2954 N N . THR A 1 368 ? 112.476 17.977 -95.413 1.00 80.69 368 THR A N 1
ATOM 2955 C CA . THR A 1 368 ? 111.443 18.707 -96.158 1.00 80.69 368 THR A CA 1
ATOM 2956 C C . THR A 1 368 ? 110.059 18.113 -95.897 1.00 80.69 368 THR A C 1
ATOM 2958 O O . THR A 1 368 ? 109.124 18.863 -95.628 1.00 80.69 368 THR A O 1
ATOM 2961 N N . GLU A 1 369 ? 109.918 16.787 -95.851 1.00 78.31 369 GLU A N 1
ATOM 2962 C CA . GLU A 1 369 ? 108.654 16.152 -95.478 1.00 78.31 369 GLU A CA 1
ATOM 2963 C C . GLU A 1 369 ? 108.348 16.252 -93.985 1.00 78.31 369 GLU A C 1
ATOM 2965 O O . GLU A 1 369 ? 107.205 16.511 -93.629 1.00 78.31 369 GLU A O 1
ATOM 2970 N N . MET A 1 370 ? 109.337 16.203 -93.087 1.00 74.88 370 MET A N 1
ATOM 2971 C CA . MET A 1 370 ? 109.111 16.529 -91.673 1.00 74.88 370 MET A CA 1
ATOM 2972 C C . MET A 1 370 ? 108.653 17.974 -91.494 1.00 74.88 370 MET A C 1
ATOM 2974 O O . MET A 1 370 ? 107.801 18.238 -90.651 1.00 74.88 370 MET A O 1
ATOM 2978 N N . THR A 1 371 ? 109.188 18.925 -92.264 1.00 78.94 371 THR A N 1
ATOM 2979 C CA . THR A 1 371 ? 108.730 20.321 -92.190 1.00 78.94 371 THR A CA 1
ATOM 2980 C C . THR A 1 371 ? 107.368 20.525 -92.845 1.00 78.94 371 THR A C 1
ATOM 2982 O O . THR A 1 371 ? 106.600 21.349 -92.354 1.00 78.94 371 THR A O 1
ATOM 2985 N N . LYS A 1 372 ? 107.008 19.770 -93.890 1.00 80.62 372 LYS A N 1
ATOM 2986 C CA . LYS A 1 372 ? 105.640 19.758 -94.434 1.00 80.62 372 LYS A CA 1
ATOM 2987 C C . LYS A 1 372 ? 104.645 19.091 -93.482 1.00 80.62 372 LYS A C 1
ATOM 2989 O O . LYS A 1 372 ? 103.595 19.676 -93.238 1.00 80.62 372 LYS A O 1
ATOM 2994 N N . MET A 1 373 ? 104.975 17.942 -92.886 1.00 78.19 373 MET A N 1
ATOM 2995 C CA . MET A 1 373 ? 104.158 17.300 -91.847 1.00 78.19 373 MET A CA 1
ATOM 2996 C C . MET A 1 373 ? 103.999 18.198 -90.623 1.00 78.19 373 MET A C 1
ATOM 2998 O O . MET A 1 373 ? 102.885 18.356 -90.143 1.00 78.19 373 MET A O 1
ATOM 3002 N N . ARG A 1 374 ? 105.076 18.846 -90.159 1.00 79.19 374 ARG A N 1
ATOM 3003 C CA . ARG A 1 374 ? 105.010 19.802 -89.047 1.00 79.19 374 ARG A CA 1
ATOM 3004 C C . ARG A 1 374 ? 104.102 20.980 -89.380 1.00 79.19 374 ARG A C 1
ATOM 3006 O O . ARG A 1 374 ? 103.219 21.278 -88.598 1.00 79.19 374 ARG A O 1
ATOM 3013 N N . ARG A 1 375 ? 104.237 21.587 -90.566 1.00 79.94 375 ARG A N 1
ATOM 3014 C CA . ARG A 1 375 ? 103.334 22.670 -90.996 1.00 79.94 375 ARG A CA 1
ATOM 3015 C C . ARG A 1 375 ? 101.877 22.216 -91.112 1.00 79.94 375 ARG A C 1
ATOM 3017 O O . ARG A 1 375 ? 100.997 22.975 -90.730 1.00 79.94 375 ARG A O 1
ATOM 3024 N N . ARG A 1 376 ? 101.608 21.000 -91.604 1.00 79.25 376 ARG A N 1
ATOM 3025 C CA . ARG A 1 376 ? 100.245 20.434 -91.643 1.00 79.25 376 ARG A CA 1
ATOM 3026 C C . ARG A 1 376 ? 99.687 20.206 -90.239 1.00 79.25 376 ARG A C 1
ATOM 3028 O O . ARG A 1 376 ? 98.548 20.570 -89.989 1.00 79.25 376 ARG A O 1
ATOM 3035 N N . HIS A 1 377 ? 100.491 19.667 -89.326 1.00 81.56 377 HIS A N 1
ATOM 3036 C CA . HIS A 1 377 ? 100.099 19.456 -87.934 1.00 81.56 377 HIS A CA 1
ATOM 3037 C C . HIS A 1 377 ? 99.877 20.780 -87.192 1.00 81.56 377 HIS A C 1
ATOM 3039 O O . HIS A 1 377 ? 98.877 20.926 -86.501 1.00 81.56 377 HIS A O 1
ATOM 3045 N N . ASP A 1 378 ? 100.753 21.768 -87.379 1.00 79.44 378 ASP A N 1
ATOM 3046 C CA . ASP A 1 378 ? 100.606 23.103 -86.795 1.00 79.44 378 ASP A CA 1
ATOM 3047 C C . ASP A 1 378 ? 99.373 23.822 -87.365 1.00 79.44 378 ASP A C 1
ATOM 3049 O O . ASP A 1 378 ? 98.661 24.492 -86.624 1.00 79.44 378 ASP A O 1
ATOM 3053 N N . SER A 1 379 ? 99.064 23.634 -88.654 1.00 81.94 379 SER A N 1
ATOM 3054 C CA . SER A 1 379 ? 97.838 24.152 -89.275 1.00 81.94 379 SER A CA 1
ATOM 3055 C C . SER A 1 379 ? 96.581 23.457 -88.748 1.00 81.94 379 SER A C 1
ATOM 3057 O O . SER A 1 379 ? 95.603 24.138 -88.469 1.00 81.94 379 SER A O 1
ATOM 3059 N N . ALA A 1 380 ? 96.605 22.133 -88.564 1.00 81.81 380 ALA A N 1
ATOM 3060 C CA . ALA A 1 380 ? 95.497 21.378 -87.976 1.00 81.81 380 ALA A CA 1
ATOM 3061 C C . ALA A 1 380 ? 95.301 21.714 -86.488 1.00 81.81 380 ALA A C 1
ATOM 3063 O O . ALA A 1 380 ? 94.173 21.796 -86.011 1.00 81.81 380 ALA A O 1
ATOM 3064 N N . LEU A 1 381 ? 96.388 21.963 -85.751 1.00 79.44 381 LEU A N 1
ATOM 3065 C CA . LEU A 1 381 ? 96.333 22.478 -84.385 1.00 79.44 381 LEU A CA 1
ATOM 3066 C C . LEU A 1 381 ? 95.747 23.884 -84.351 1.00 79.44 381 LEU A C 1
ATOM 3068 O O . LEU A 1 381 ? 94.914 24.152 -83.492 1.00 79.44 381 LEU A O 1
ATOM 3072 N N . LEU A 1 382 ? 96.150 24.769 -85.266 1.00 79.75 382 LEU A N 1
ATOM 3073 C CA . LEU A 1 382 ? 95.597 26.118 -85.363 1.00 79.75 382 LEU A CA 1
ATOM 3074 C C . LEU A 1 382 ? 94.107 26.071 -85.712 1.00 79.75 382 LEU A C 1
ATOM 3076 O O . LEU A 1 382 ? 93.325 26.776 -85.092 1.00 79.75 382 LEU A O 1
ATOM 3080 N N . GLU A 1 383 ? 93.710 25.197 -86.636 1.00 82.25 383 GLU A N 1
ATOM 3081 C CA . GLU A 1 383 ? 92.315 24.969 -87.007 1.00 82.25 383 GLU A CA 1
ATOM 3082 C C . GLU A 1 383 ? 91.510 24.418 -85.831 1.00 82.25 383 GLU A C 1
ATOM 3084 O O . GLU A 1 383 ? 90.496 25.003 -85.481 1.00 82.25 383 GLU A O 1
ATOM 3089 N N . LYS A 1 384 ? 91.986 23.380 -85.130 1.00 80.12 384 LYS A N 1
ATOM 3090 C CA . LYS A 1 384 ? 91.315 22.854 -83.928 1.00 80.12 384 LYS A CA 1
ATOM 3091 C C . LYS A 1 384 ? 91.288 23.856 -82.781 1.00 80.12 384 LYS A C 1
ATOM 3093 O O . LYS A 1 384 ? 90.330 23.883 -82.017 1.00 80.12 384 LYS A O 1
ATOM 3098 N N . THR A 1 385 ? 92.304 24.704 -82.673 1.00 78.69 385 THR A N 1
ATOM 3099 C CA . THR A 1 385 ? 92.352 25.794 -81.696 1.00 78.69 385 THR A CA 1
ATOM 3100 C C . THR A 1 385 ? 91.352 26.891 -82.059 1.00 78.69 385 THR A C 1
ATOM 3102 O O . THR A 1 385 ? 90.640 27.369 -81.182 1.00 78.69 385 THR A O 1
ATOM 3105 N N . GLU A 1 386 ? 91.224 27.248 -83.337 1.00 82.25 386 GLU A N 1
ATOM 3106 C CA . GLU A 1 386 ? 90.227 28.202 -83.828 1.00 82.25 386 GLU A CA 1
ATOM 3107 C C . GLU A 1 386 ? 88.812 27.616 -83.748 1.00 82.25 386 GLU A C 1
ATOM 3109 O O . GLU A 1 386 ? 87.899 28.340 -83.374 1.00 82.25 386 GLU A O 1
ATOM 3114 N N . GLU A 1 387 ? 88.615 26.315 -83.992 1.00 82.44 387 GLU A N 1
ATOM 3115 C CA . GLU A 1 387 ? 87.358 25.603 -83.732 1.00 82.44 387 GLU A CA 1
ATOM 3116 C C . GLU A 1 387 ? 87.028 25.605 -82.245 1.00 82.44 387 GLU A C 1
ATOM 3118 O O . GLU A 1 387 ? 85.889 25.875 -81.893 1.00 82.44 387 GLU A O 1
ATOM 3123 N N . LEU A 1 388 ? 88.007 25.397 -81.361 1.00 76.75 388 LEU A N 1
ATOM 3124 C CA . LEU A 1 388 ? 87.818 25.493 -79.916 1.00 76.75 388 LEU A CA 1
ATOM 3125 C C . LEU A 1 388 ? 87.480 26.930 -79.508 1.00 76.75 388 LEU A C 1
ATOM 3127 O O . LEU A 1 388 ? 86.591 27.133 -78.691 1.00 76.75 388 LEU A O 1
ATOM 3131 N N . PHE A 1 389 ? 88.109 27.946 -80.102 1.00 73.69 389 PHE A N 1
ATOM 3132 C CA . PHE A 1 389 ? 87.758 29.350 -79.871 1.00 73.69 389 PHE A CA 1
ATOM 3133 C C . PHE A 1 389 ? 86.448 29.774 -80.551 1.00 73.69 389 PHE A C 1
ATOM 3135 O O . PHE A 1 389 ? 85.815 30.725 -80.086 1.00 73.69 389 PHE A O 1
ATOM 3142 N N . ARG A 1 390 ? 86.020 29.100 -81.623 1.00 81.44 390 ARG A N 1
ATOM 3143 C CA . ARG A 1 390 ? 84.726 29.278 -82.295 1.00 81.44 390 ARG A CA 1
ATOM 3144 C C . ARG A 1 390 ? 83.625 28.639 -81.463 1.00 81.44 390 ARG A C 1
ATOM 3146 O O . ARG A 1 390 ? 82.715 29.367 -81.101 1.00 81.44 390 ARG A O 1
ATOM 3153 N N . LEU A 1 391 ? 83.777 27.383 -81.036 1.00 78.75 391 LEU A N 1
ATOM 3154 C CA . LEU A 1 391 ? 82.899 26.719 -80.068 1.00 78.75 391 LEU A CA 1
ATOM 3155 C C . LEU A 1 391 ? 82.869 27.487 -78.755 1.00 78.75 391 LEU A C 1
ATOM 3157 O O . LEU A 1 391 ? 81.812 27.661 -78.190 1.00 78.75 391 LEU A O 1
ATOM 3161 N N . LYS A 1 392 ? 83.997 28.009 -78.269 1.00 71.56 392 LYS A N 1
ATOM 3162 C CA . LYS A 1 392 ? 84.021 28.832 -77.055 1.00 71.56 392 LYS A CA 1
ATOM 3163 C C . LYS A 1 392 ? 83.318 30.170 -77.269 1.00 71.56 392 LYS A C 1
ATOM 3165 O O . LYS A 1 392 ? 82.664 30.643 -76.351 1.00 71.56 392 LYS A O 1
ATOM 3170 N N . ARG A 1 393 ? 83.413 30.787 -78.455 1.00 75.25 393 ARG A N 1
ATOM 3171 C CA . ARG A 1 393 ? 82.640 31.994 -78.806 1.00 75.25 393 ARG A CA 1
ATOM 3172 C C . ARG A 1 393 ? 81.160 31.696 -79.030 1.00 75.25 393 ARG A C 1
ATOM 3174 O O . ARG A 1 393 ? 80.358 32.562 -78.712 1.00 75.25 393 ARG A O 1
ATOM 3181 N N . GLU A 1 394 ? 80.801 30.526 -79.545 1.00 68.94 394 GLU A N 1
ATOM 3182 C CA . GLU A 1 394 ? 79.418 30.061 -79.677 1.00 68.94 394 GLU A CA 1
ATOM 3183 C C . GLU A 1 394 ? 78.845 29.702 -78.314 1.00 68.94 394 GLU A C 1
ATOM 3185 O O . GLU A 1 394 ? 77.868 30.317 -77.934 1.00 68.94 394 GLU A O 1
ATOM 3190 N N . PHE A 1 395 ? 79.526 28.894 -77.506 1.00 63.25 395 PHE A N 1
ATOM 3191 C CA . PHE A 1 395 ? 79.189 28.587 -76.114 1.00 63.25 395 PHE A CA 1
ATOM 3192 C C . PHE A 1 395 ? 79.055 29.856 -75.263 1.00 63.25 395 PHE A C 1
ATOM 3194 O O . PHE A 1 395 ? 78.143 29.963 -74.453 1.00 63.25 395 PHE A O 1
ATOM 3201 N N . LEU A 1 396 ? 79.913 30.867 -75.467 1.00 59.38 396 LEU A N 1
ATOM 3202 C CA . LEU A 1 396 ? 79.792 32.178 -74.810 1.00 59.38 396 LEU A CA 1
ATOM 3203 C C . LEU A 1 396 ? 78.747 33.108 -75.454 1.00 59.38 396 LEU A C 1
ATOM 3205 O O . LEU A 1 396 ? 78.337 34.058 -74.797 1.00 59.38 396 LEU A O 1
ATOM 3209 N N . LYS A 1 397 ? 78.297 32.876 -76.695 1.00 58.44 397 LYS A N 1
ATOM 3210 C CA . LYS A 1 397 ? 77.154 33.578 -77.322 1.00 58.44 397 LYS A CA 1
ATOM 3211 C C . LYS A 1 397 ? 75.814 32.927 -76.959 1.00 58.44 397 LYS A C 1
ATOM 3213 O O . LYS A 1 397 ? 74.836 33.650 -76.784 1.00 58.44 397 LYS A O 1
ATOM 3218 N N . GLU A 1 398 ? 75.795 31.610 -76.769 1.00 53.72 398 GLU A N 1
ATOM 3219 C CA . GLU A 1 398 ? 74.719 30.828 -76.159 1.00 53.72 398 GLU A CA 1
ATOM 3220 C C . GLU A 1 398 ? 74.558 31.265 -74.697 1.00 53.72 398 GLU A C 1
ATOM 3222 O O . GLU A 1 398 ? 73.499 31.768 -74.330 1.00 53.72 398 GLU A O 1
ATOM 3227 N N . ARG A 1 399 ? 75.652 31.295 -73.913 1.00 49.69 399 ARG A N 1
ATOM 3228 C CA . ARG A 1 399 ? 75.667 31.917 -72.570 1.00 49.69 399 ARG A CA 1
ATOM 3229 C C . ARG A 1 399 ? 75.465 33.434 -72.578 1.00 49.69 399 ARG A C 1
ATOM 3231 O O . ARG A 1 399 ? 74.998 33.992 -71.596 1.00 49.69 399 ARG A O 1
ATOM 3238 N N . GLY A 1 400 ? 75.806 34.123 -73.663 1.00 45.22 400 GLY A N 1
ATOM 3239 C CA . GLY A 1 400 ? 75.592 35.565 -73.817 1.00 45.22 400 GLY A CA 1
ATOM 3240 C C . GLY A 1 400 ? 74.123 35.931 -74.045 1.00 45.22 400 GLY A C 1
ATOM 3241 O O . GLY A 1 400 ? 73.726 37.057 -73.749 1.00 45.22 400 GLY A O 1
ATOM 3242 N N . SER A 1 401 ? 73.317 34.974 -74.518 1.00 47.91 401 SER A N 1
ATOM 3243 C CA . SER A 1 401 ? 71.856 35.087 -74.619 1.00 47.91 401 SER A CA 1
ATOM 3244 C C . SER A 1 401 ? 71.134 34.451 -73.428 1.00 47.91 401 SER A C 1
ATOM 3246 O O . SER A 1 401 ? 70.006 34.837 -73.133 1.00 47.91 401 SER A O 1
ATOM 3248 N N . SER A 1 402 ? 71.799 33.569 -72.677 1.00 46.06 402 SER A N 1
ATOM 3249 C CA . SER A 1 402 ? 71.388 33.142 -71.342 1.00 46.06 402 SER A CA 1
ATOM 3250 C C . SER A 1 402 ? 72.319 33.739 -70.280 1.00 46.06 402 SER A C 1
ATOM 3252 O O . SER A 1 402 ? 73.062 33.037 -69.588 1.00 46.06 402 SER A O 1
ATOM 3254 N N . VAL A 1 403 ? 72.199 35.054 -70.053 1.00 42.81 403 VAL A N 1
ATOM 3255 C CA . VAL A 1 403 ? 72.173 35.490 -68.652 1.00 42.81 403 VAL A CA 1
ATOM 3256 C C . VAL A 1 403 ? 71.192 34.525 -68.003 1.00 42.81 403 VAL A C 1
ATOM 3258 O O . VAL A 1 403 ? 70.028 34.508 -68.407 1.00 42.81 403 VAL A O 1
ATOM 3261 N N . LEU A 1 404 ? 71.667 33.683 -67.082 1.00 50.00 404 LEU A N 1
ATOM 3262 C CA . LEU A 1 404 ? 70.835 33.096 -66.044 1.00 50.00 404 LEU A CA 1
ATOM 3263 C C . LEU A 1 404 ? 70.155 34.289 -65.361 1.00 50.00 404 LEU A C 1
ATOM 3265 O O . LEU A 1 404 ? 70.544 34.765 -64.298 1.00 50.00 404 LEU A O 1
ATOM 3269 N N . ARG A 1 405 ? 69.097 34.814 -65.991 1.00 47.88 405 ARG A N 1
ATOM 3270 C CA . ARG A 1 405 ? 67.903 35.142 -65.255 1.00 47.88 405 ARG A CA 1
ATOM 3271 C C . ARG A 1 405 ? 67.670 33.829 -64.555 1.00 47.88 405 ARG A C 1
ATOM 3273 O O . ARG A 1 405 ? 67.343 32.874 -65.247 1.00 47.88 405 ARG A O 1
ATOM 3280 N N . LYS A 1 406 ? 68.004 33.766 -63.262 1.00 50.78 406 LYS A N 1
ATOM 3281 C CA . LYS A 1 406 ? 67.076 33.282 -62.247 1.00 50.78 406 LYS A CA 1
ATOM 3282 C C . LYS A 1 406 ? 65.919 32.624 -62.957 1.00 50.78 406 LYS A C 1
ATOM 3284 O O . LYS A 1 406 ? 65.014 33.359 -63.375 1.00 50.78 406 LYS A O 1
ATOM 3289 N N . ASP A 1 407 ? 66.100 31.365 -63.349 1.00 52.19 407 ASP A N 1
ATOM 3290 C CA . ASP A 1 407 ? 65.165 30.758 -64.276 1.00 52.19 407 ASP A CA 1
ATOM 3291 C C . ASP A 1 407 ? 63.875 30.772 -63.480 1.00 52.19 407 ASP A C 1
ATOM 3293 O O . ASP A 1 407 ? 63.819 30.190 -62.395 1.00 52.19 407 ASP A O 1
ATOM 3297 N N . LYS A 1 408 ? 62.946 31.666 -63.853 1.00 62.31 408 LYS A N 1
ATOM 3298 C CA . LYS A 1 408 ? 61.905 32.118 -62.915 1.00 62.31 408 LYS A CA 1
ATOM 3299 C C . LYS A 1 408 ? 61.112 30.917 -62.432 1.00 62.31 408 LYS A C 1
ATOM 3301 O O . LYS A 1 408 ? 60.555 30.963 -61.350 1.00 62.31 408 LYS A O 1
ATOM 3306 N N . GLU A 1 409 ? 61.099 29.865 -63.237 1.00 58.62 409 GLU A N 1
ATOM 3307 C CA . GLU A 1 409 ? 60.520 28.565 -62.975 1.00 58.62 409 GLU A CA 1
ATOM 3308 C C . GLU A 1 409 ? 61.320 27.752 -61.944 1.00 58.62 409 GLU A C 1
ATOM 3310 O O . GLU A 1 409 ? 60.706 27.293 -60.986 1.00 58.62 409 GLU A O 1
ATOM 3315 N N . LEU A 1 410 ? 62.654 27.645 -62.039 1.00 64.62 410 LEU A N 1
ATOM 3316 C CA . LEU A 1 410 ? 63.501 26.999 -61.015 1.00 64.62 410 LEU A CA 1
ATOM 3317 C C . LEU A 1 410 ? 63.506 27.767 -59.694 1.00 64.62 410 LEU A C 1
ATOM 3319 O O . LEU A 1 410 ? 63.429 27.158 -58.631 1.00 64.62 410 LEU A O 1
ATOM 3323 N N . GLU A 1 411 ? 63.561 29.097 -59.733 1.00 65.00 411 GLU A N 1
ATOM 3324 C CA . GLU A 1 411 ? 63.561 29.895 -58.505 1.00 65.00 411 GLU A CA 1
ATOM 3325 C C . GLU A 1 411 ? 62.176 29.919 -57.843 1.00 65.00 411 GLU A C 1
ATOM 3327 O O . GLU A 1 411 ? 62.073 29.844 -56.621 1.00 65.00 411 GLU A O 1
ATOM 3332 N N . HIS A 1 412 ? 61.099 29.895 -58.634 1.00 68.69 412 HIS A N 1
ATOM 3333 C CA . HIS A 1 412 ? 59.733 29.699 -58.134 1.00 68.69 412 HIS A CA 1
ATOM 3334 C C . HIS A 1 412 ? 59.494 28.281 -57.621 1.00 68.69 412 HIS A C 1
ATOM 3336 O O . HIS A 1 412 ? 58.770 28.108 -56.642 1.00 68.69 412 HIS A O 1
ATOM 3342 N N . LEU A 1 413 ? 60.104 27.264 -58.234 1.00 70.38 413 LEU A N 1
ATOM 3343 C CA . LEU A 1 413 ? 60.102 25.899 -57.712 1.00 70.38 413 LEU A CA 1
ATOM 3344 C C . LEU A 1 413 ? 60.841 25.856 -56.367 1.00 70.38 413 LEU A C 1
ATOM 3346 O O . LEU A 1 413 ? 60.312 25.310 -55.404 1.00 70.38 413 LEU A O 1
ATOM 3350 N N . ARG A 1 414 ? 61.990 26.528 -56.251 1.00 70.88 414 ARG A N 1
ATOM 3351 C CA . ARG A 1 414 ? 62.765 26.629 -55.007 1.00 70.88 414 ARG A CA 1
ATOM 3352 C C . ARG A 1 414 ? 62.037 27.394 -53.901 1.00 70.88 414 ARG A C 1
ATOM 3354 O O . ARG A 1 414 ? 62.176 27.046 -52.734 1.00 70.88 414 ARG A O 1
ATOM 3361 N N . GLU A 1 415 ? 61.244 28.406 -54.244 1.00 75.69 415 GLU A N 1
ATOM 3362 C CA . GLU A 1 415 ? 60.426 29.143 -53.274 1.00 75.69 415 GLU A CA 1
ATOM 3363 C C . GLU A 1 415 ? 59.174 28.347 -52.858 1.00 75.69 415 GLU A C 1
ATOM 3365 O O . GLU A 1 415 ? 58.780 28.358 -51.691 1.00 75.69 415 GLU A O 1
ATOM 3370 N N . LYS A 1 416 ? 58.552 27.606 -53.787 1.00 78.12 416 LYS A N 1
ATOM 3371 C CA . LYS A 1 416 ? 57.285 26.903 -53.533 1.00 78.12 416 LYS A CA 1
ATOM 3372 C C . LYS A 1 416 ? 57.423 25.489 -52.985 1.00 78.12 416 LYS A C 1
ATOM 3374 O O . LYS A 1 416 ? 56.579 25.098 -52.183 1.00 78.12 416 LYS A O 1
ATOM 3379 N N . VAL A 1 417 ? 58.436 24.723 -53.385 1.00 80.19 417 VAL A N 1
ATOM 3380 C CA . VAL A 1 417 ? 58.636 23.330 -52.941 1.00 80.19 417 VAL A CA 1
ATOM 3381 C C . VAL A 1 417 ? 58.803 23.219 -51.420 1.00 80.19 417 VAL A C 1
ATOM 3383 O O . VAL A 1 417 ? 58.090 22.404 -50.837 1.00 80.19 417 VAL A O 1
ATOM 3386 N N . PRO A 1 418 ? 59.593 24.067 -50.726 1.00 81.31 418 PRO A N 1
ATOM 3387 C CA . PRO A 1 418 ? 59.626 24.081 -49.262 1.00 81.31 418 PRO A CA 1
ATOM 3388 C C . PRO A 1 418 ? 58.263 24.401 -48.658 1.00 81.31 418 PRO A C 1
ATOM 3390 O O . PRO A 1 418 ? 57.871 23.798 -47.668 1.00 81.31 418 PRO A O 1
ATOM 3393 N N . GLY A 1 419 ? 57.510 25.317 -49.276 1.00 80.06 419 GLY A N 1
ATOM 3394 C CA . GLY A 1 419 ? 56.151 25.645 -48.853 1.00 80.06 419 GLY A CA 1
ATOM 3395 C C . GLY A 1 419 ? 55.173 24.479 -49.022 1.00 80.06 419 GLY A C 1
ATOM 3396 O O . GLY A 1 419 ? 54.277 24.314 -48.199 1.00 80.06 419 GLY A O 1
ATOM 3397 N N . PHE A 1 420 ? 55.334 23.652 -50.058 1.00 83.94 420 PHE A N 1
ATOM 3398 C CA . PHE A 1 420 ? 54.552 22.428 -50.232 1.00 83.94 420 PHE A CA 1
ATOM 3399 C C . PHE A 1 420 ? 54.963 21.339 -49.240 1.00 83.94 420 PHE A C 1
ATOM 3401 O O . PHE A 1 420 ? 54.081 20.717 -48.658 1.00 83.94 420 PHE A O 1
ATOM 3408 N N . ILE A 1 421 ? 56.263 21.161 -48.988 1.00 83.94 421 ILE A N 1
ATOM 3409 C CA . ILE A 1 421 ? 56.775 20.236 -47.967 1.00 83.94 421 ILE A CA 1
ATOM 3410 C C . ILE A 1 421 ? 56.254 20.635 -46.581 1.00 83.94 421 ILE A C 1
ATOM 3412 O O . ILE A 1 421 ? 55.703 19.792 -45.889 1.00 83.94 421 ILE A O 1
ATOM 3416 N N . LEU A 1 422 ? 56.314 21.919 -46.215 1.00 84.50 422 LEU A N 1
ATOM 3417 C CA . LEU A 1 422 ? 55.787 22.417 -44.939 1.00 84.50 422 LEU A CA 1
ATOM 3418 C C . LEU A 1 422 ? 54.277 22.203 -44.800 1.00 84.50 422 LEU A C 1
ATOM 3420 O O . LEU A 1 422 ? 53.819 21.837 -43.726 1.00 84.50 422 LEU A O 1
ATOM 3424 N N . LYS A 1 423 ? 53.501 22.385 -45.876 1.00 85.31 423 LYS A N 1
ATOM 3425 C CA . LYS A 1 423 ? 52.059 22.088 -45.865 1.00 85.31 423 LYS A CA 1
ATOM 3426 C C . LYS A 1 423 ? 51.775 20.595 -45.729 1.00 85.31 423 LYS A C 1
ATOM 3428 O O . LYS A 1 423 ? 50.826 20.222 -45.051 1.00 85.31 423 LYS A O 1
ATOM 3433 N N . LEU A 1 424 ? 52.566 19.740 -46.378 1.00 85.44 424 LEU A N 1
ATOM 3434 C CA . LEU A 1 424 ? 52.457 18.290 -46.217 1.00 85.44 424 LEU A CA 1
ATOM 3435 C C . LEU A 1 424 ? 52.831 17.872 -44.790 1.00 85.44 424 LEU A C 1
ATOM 3437 O O . LEU A 1 424 ? 52.121 17.063 -44.203 1.00 85.44 424 LEU A O 1
ATOM 3441 N N . ASP A 1 425 ? 53.877 18.468 -44.216 1.00 82.75 425 ASP A N 1
ATOM 3442 C CA . ASP A 1 425 ? 54.299 18.240 -42.833 1.00 82.75 425 ASP A CA 1
ATOM 3443 C C . ASP A 1 425 ? 53.219 18.722 -41.840 1.00 82.75 425 ASP A C 1
ATOM 3445 O O . ASP A 1 425 ? 52.890 18.001 -40.903 1.00 82.75 425 ASP A O 1
ATOM 3449 N N . GLU A 1 426 ? 52.582 19.874 -42.079 1.00 83.31 426 GLU A N 1
ATOM 3450 C CA . GLU A 1 426 ? 51.458 20.380 -41.276 1.00 83.31 426 GLU A CA 1
ATOM 3451 C C . GLU A 1 426 ? 50.252 19.426 -41.316 1.00 83.31 426 GLU A C 1
ATOM 3453 O O . GLU A 1 426 ? 49.728 19.058 -40.268 1.00 83.31 426 GLU A O 1
ATOM 3458 N N . ILE A 1 427 ? 49.875 18.931 -42.501 1.00 82.31 427 ILE A N 1
ATOM 3459 C CA . ILE A 1 427 ? 48.790 17.944 -42.669 1.00 82.31 427 ILE A CA 1
ATOM 3460 C C . ILE A 1 427 ? 49.130 16.609 -41.980 1.00 82.31 427 ILE A C 1
ATOM 3462 O O . ILE A 1 427 ? 48.253 15.947 -41.420 1.00 82.31 427 ILE A O 1
ATOM 3466 N N . LEU A 1 428 ? 50.397 16.184 -42.021 1.00 80.88 428 LEU A N 1
ATOM 3467 C CA . LEU A 1 428 ? 50.850 14.951 -41.374 1.00 80.88 428 LEU A CA 1
ATOM 3468 C C . LEU A 1 428 ? 50.874 15.078 -39.840 1.00 80.88 428 LEU A C 1
ATOM 3470 O O . LEU A 1 428 ? 50.501 14.120 -39.164 1.00 80.88 428 LEU A O 1
ATOM 3474 N N . VAL A 1 429 ? 51.237 16.244 -39.298 1.00 77.88 429 VAL A N 1
ATOM 3475 C CA . VAL A 1 429 ? 51.218 16.538 -37.852 1.00 77.88 429 VAL A CA 1
ATOM 3476 C C . VAL A 1 429 ? 49.789 16.718 -37.330 1.00 77.88 429 VAL A C 1
ATOM 3478 O O . VAL A 1 429 ? 49.452 16.199 -36.267 1.00 77.88 429 VAL A O 1
ATOM 3481 N N . GLU A 1 430 ? 48.911 17.386 -38.084 1.00 71.06 430 GLU A N 1
ATOM 3482 C CA . GLU A 1 430 ? 47.489 17.537 -37.740 1.00 71.06 430 GLU A CA 1
ATOM 3483 C C . GLU A 1 430 ? 46.775 16.174 -37.651 1.00 71.06 430 GLU A C 1
ATOM 3485 O O . GLU A 1 430 ? 45.867 15.977 -36.850 1.00 71.06 430 GLU A O 1
ATOM 3490 N N . LYS A 1 431 ? 47.233 15.168 -38.403 1.00 64.88 431 LYS A N 1
ATOM 3491 C CA . LYS A 1 431 ? 46.764 13.783 -38.254 1.00 64.88 431 LYS A CA 1
ATOM 3492 C C . LYS A 1 431 ? 47.219 13.146 -36.938 1.00 64.88 431 LYS A C 1
ATOM 3494 O O . LYS A 1 431 ? 46.442 12.411 -36.333 1.00 64.88 431 LYS A O 1
ATOM 3499 N N . GLU A 1 432 ? 48.471 13.345 -36.538 1.00 63.56 432 GLU A N 1
ATOM 3500 C CA . GLU A 1 432 ? 49.021 12.755 -35.310 1.00 63.56 432 GLU A CA 1
ATOM 3501 C C . GLU A 1 432 ? 48.271 13.289 -34.080 1.00 63.56 432 GLU A C 1
ATOM 3503 O O . GLU A 1 432 ? 47.861 12.510 -33.221 1.00 63.56 432 GLU A O 1
ATOM 3508 N N . THR A 1 433 ? 47.914 14.576 -34.099 1.00 60.53 433 THR A N 1
ATOM 3509 C CA . THR A 1 433 ? 47.054 15.196 -33.081 1.00 60.53 433 THR A CA 1
ATOM 3510 C C . THR A 1 433 ? 45.583 14.774 -33.185 1.00 60.53 433 THR A C 1
ATOM 3512 O O . THR A 1 433 ? 44.936 14.565 -32.160 1.00 60.53 433 THR A O 1
ATOM 3515 N N . LEU A 1 434 ? 45.029 14.574 -34.389 1.00 57.91 434 LEU A N 1
ATOM 3516 C CA . LEU A 1 434 ? 43.670 14.034 -34.563 1.00 57.91 434 LEU A CA 1
ATOM 3517 C C . LEU A 1 434 ? 43.541 12.572 -34.108 1.00 57.91 434 LEU A C 1
ATOM 3519 O O . LEU A 1 434 ? 42.467 12.183 -33.652 1.00 57.91 434 LEU A O 1
ATOM 3523 N N . LEU A 1 435 ? 44.606 11.771 -34.205 1.00 58.50 435 LEU A N 1
ATOM 3524 C CA . LEU A 1 435 ? 44.638 10.395 -33.703 1.00 58.50 435 LEU A CA 1
ATOM 3525 C C . LEU A 1 435 ? 44.661 10.357 -32.164 1.00 58.50 435 LEU A C 1
ATOM 3527 O O . LEU A 1 435 ? 44.031 9.480 -31.582 1.00 58.50 435 LEU A O 1
ATOM 3531 N N . GLU A 1 436 ? 45.311 11.332 -31.518 1.00 54.44 436 GLU A N 1
ATOM 3532 C CA . GLU A 1 436 ? 45.283 11.525 -30.058 1.00 54.44 436 GLU A CA 1
ATOM 3533 C C . GLU A 1 436 ? 43.950 12.112 -29.552 1.00 54.44 436 GLU A C 1
ATOM 3535 O O . GLU A 1 436 ? 43.500 11.772 -28.458 1.00 54.44 436 GLU A O 1
ATOM 3540 N N . LEU A 1 437 ? 43.279 12.953 -30.349 1.00 49.81 437 LEU A N 1
ATOM 3541 C CA . LEU A 1 437 ? 41.960 13.524 -30.030 1.00 49.81 437 LEU A CA 1
ATOM 3542 C C . LEU A 1 437 ? 40.795 12.534 -30.223 1.00 49.81 437 LEU A C 1
ATOM 3544 O O . LEU A 1 437 ? 39.751 12.704 -29.596 1.00 49.81 437 LEU A O 1
ATOM 3548 N N . TYR A 1 438 ? 40.959 11.499 -31.053 1.00 52.38 438 TYR A N 1
ATOM 3549 C CA . TYR A 1 438 ? 39.962 10.445 -31.307 1.00 52.38 438 TYR A CA 1
ATOM 3550 C C . TYR A 1 438 ? 40.243 9.145 -30.530 1.00 52.38 438 TYR A C 1
ATOM 3552 O O . TYR A 1 438 ? 40.044 8.037 -31.037 1.00 52.38 438 TYR A O 1
ATOM 3560 N N . ASN A 1 439 ? 40.645 9.255 -29.263 1.00 52.72 439 ASN A N 1
ATOM 3561 C CA . ASN A 1 439 ? 40.628 8.121 -28.341 1.00 52.72 439 ASN A CA 1
ATOM 3562 C C . ASN A 1 439 ? 39.180 7.800 -27.925 1.00 52.72 439 ASN A C 1
ATOM 3564 O O . ASN A 1 439 ? 38.705 8.192 -26.863 1.00 52.72 439 ASN A O 1
ATOM 3568 N N . HIS A 1 440 ? 38.463 7.044 -28.765 1.00 53.34 440 HIS A N 1
ATOM 3569 C CA . HIS A 1 440 ? 37.152 6.465 -28.425 1.00 53.34 440 HIS A CA 1
ATOM 3570 C C . HIS A 1 440 ? 37.192 5.528 -27.205 1.00 53.34 440 HIS A C 1
ATOM 3572 O O . HIS A 1 440 ? 36.133 5.176 -26.686 1.00 53.34 440 HIS A O 1
ATOM 3578 N N . ASP A 1 441 ? 38.382 5.144 -26.735 1.00 60.00 441 ASP A N 1
ATOM 3579 C CA . ASP A 1 441 ? 38.542 4.356 -25.518 1.00 60.00 441 ASP A CA 1
ATOM 3580 C C . ASP A 1 441 ? 38.034 5.100 -24.278 1.00 60.00 441 ASP A C 1
ATOM 3582 O O . ASP A 1 441 ? 37.396 4.465 -23.448 1.00 60.00 441 ASP A O 1
ATOM 3586 N N . ASP A 1 442 ? 38.180 6.426 -24.171 1.00 59.28 442 ASP A N 1
ATOM 3587 C CA . ASP A 1 442 ? 37.755 7.159 -22.966 1.00 59.28 442 ASP A CA 1
ATOM 3588 C C . ASP A 1 442 ? 36.227 7.303 -22.863 1.00 59.28 442 ASP A C 1
ATOM 3590 O O . ASP A 1 442 ? 35.650 7.136 -21.786 1.00 59.28 442 ASP A O 1
ATOM 3594 N N . GLU A 1 443 ? 35.530 7.561 -23.976 1.00 61.59 443 GLU A N 1
ATOM 3595 C CA . GLU A 1 443 ? 34.059 7.595 -23.992 1.00 61.59 443 GLU A CA 1
ATOM 3596 C C . GLU A 1 443 ? 33.456 6.197 -23.831 1.00 61.59 443 GLU A C 1
ATOM 3598 O O . GLU A 1 443 ? 32.471 6.036 -23.105 1.00 61.59 443 GLU A O 1
ATOM 3603 N N . LEU A 1 444 ? 34.052 5.175 -24.455 1.00 62.12 444 LEU A N 1
ATOM 3604 C CA . LEU A 1 444 ? 33.623 3.785 -24.306 1.00 62.12 444 LEU A CA 1
ATOM 3605 C C . LEU A 1 444 ? 33.873 3.282 -22.877 1.00 62.12 444 LEU A C 1
ATOM 3607 O O . LEU A 1 444 ? 33.018 2.600 -22.312 1.00 62.12 444 LEU A O 1
ATOM 3611 N N . GLN A 1 445 ? 34.995 3.664 -22.266 1.00 67.81 445 GLN A N 1
ATOM 3612 C CA . GLN A 1 445 ? 35.341 3.350 -20.882 1.00 67.81 445 GLN A CA 1
ATOM 3613 C C . GLN A 1 445 ? 34.431 4.090 -19.895 1.00 67.81 445 GLN A C 1
ATOM 3615 O O . GLN A 1 445 ? 33.876 3.458 -19.000 1.00 67.81 445 GLN A O 1
ATOM 3620 N N . SER A 1 446 ? 34.162 5.378 -20.114 1.00 71.75 446 SER A N 1
ATOM 3621 C CA . SER A 1 446 ? 33.164 6.163 -19.370 1.00 71.75 446 SER A CA 1
ATOM 3622 C C . SER A 1 446 ? 31.771 5.532 -19.448 1.00 71.75 446 SER A C 1
ATOM 3624 O O . SER A 1 446 ? 31.078 5.375 -18.436 1.00 71.75 446 SER A O 1
ATOM 3626 N N . PHE A 1 447 ? 31.355 5.098 -20.640 1.00 69.06 447 PHE A N 1
ATOM 3627 C CA . PHE A 1 447 ? 30.063 4.446 -20.829 1.00 69.06 447 PHE A CA 1
ATOM 3628 C C . PHE A 1 447 ? 30.022 3.072 -20.154 1.00 69.06 447 PHE A C 1
ATOM 3630 O O . PHE A 1 447 ? 29.033 2.738 -19.501 1.00 69.06 447 PHE A O 1
ATOM 3637 N N . LYS A 1 448 ? 31.109 2.298 -20.239 1.00 76.50 448 LYS A N 1
ATOM 3638 C CA . LYS A 1 448 ? 31.279 1.007 -19.563 1.00 76.50 448 LYS A CA 1
ATOM 3639 C C . LYS A 1 448 ? 31.248 1.158 -18.043 1.00 76.50 448 LYS A C 1
ATOM 3641 O O . LYS A 1 448 ? 30.527 0.417 -17.382 1.00 76.50 448 LYS A O 1
ATOM 3646 N N . GLU A 1 449 ? 31.933 2.151 -17.485 1.00 78.62 449 GLU A N 1
ATOM 3647 C CA . GLU A 1 449 ? 31.912 2.481 -16.056 1.00 78.62 449 GLU A CA 1
ATOM 3648 C C . GLU A 1 449 ? 30.518 2.902 -15.592 1.00 78.62 449 GLU A C 1
ATOM 3650 O O . GLU A 1 449 ? 30.036 2.440 -14.554 1.00 78.62 449 GLU A O 1
ATOM 3655 N N . LYS A 1 450 ? 29.812 3.702 -16.396 1.00 86.19 450 LYS A N 1
ATOM 3656 C CA . LYS A 1 450 ? 28.430 4.105 -16.121 1.00 86.19 450 LYS A CA 1
ATOM 3657 C C . LYS A 1 450 ? 27.468 2.920 -16.162 1.00 86.19 450 LYS A C 1
ATOM 3659 O O . LYS A 1 450 ? 26.583 2.826 -15.314 1.00 86.19 450 LYS A O 1
ATOM 3664 N N . ASN A 1 451 ? 27.661 1.988 -17.094 1.00 74.12 451 ASN A N 1
ATOM 3665 C CA . ASN A 1 451 ? 26.861 0.768 -17.185 1.00 74.12 451 ASN A CA 1
ATOM 3666 C C . ASN A 1 451 ? 27.149 -0.182 -16.008 1.00 74.12 451 ASN A C 1
ATOM 3668 O O . ASN A 1 451 ? 26.221 -0.724 -15.411 1.00 74.12 451 ASN A O 1
ATOM 3672 N N . CYS A 1 452 ? 28.416 -0.316 -15.602 1.00 79.06 452 CYS A N 1
ATOM 3673 C CA . CYS A 1 452 ? 28.816 -1.048 -14.397 1.00 79.06 452 CYS A CA 1
ATOM 3674 C C . CYS A 1 452 ? 28.219 -0.427 -13.122 1.00 79.06 452 CYS A C 1
ATOM 3676 O O . CYS A 1 452 ? 27.698 -1.149 -12.271 1.00 79.06 452 CYS A O 1
ATOM 3678 N N . SER A 1 453 ? 28.225 0.906 -13.009 1.00 86.56 453 SER A N 1
ATOM 3679 C CA . SER A 1 453 ? 27.593 1.638 -11.906 1.00 86.56 453 SER A CA 1
ATOM 3680 C C . SER A 1 453 ? 26.079 1.404 -11.868 1.00 86.56 453 SER A C 1
ATOM 3682 O O . SER A 1 453 ? 25.539 1.057 -10.819 1.00 86.56 453 SER A O 1
ATOM 3684 N N . LEU A 1 454 ? 25.397 1.487 -13.015 1.00 84.06 454 LEU A N 1
ATOM 3685 C CA . LEU A 1 454 ? 23.963 1.206 -13.118 1.00 84.06 454 LEU A CA 1
ATOM 3686 C C . LEU A 1 454 ? 23.625 -0.255 -12.803 1.00 84.06 454 LEU A C 1
ATOM 3688 O O . LEU A 1 454 ? 22.615 -0.510 -12.151 1.00 84.06 454 LEU A O 1
ATOM 3692 N N . ALA A 1 455 ? 24.452 -1.216 -13.220 1.00 83.38 455 ALA A N 1
ATOM 3693 C CA . ALA A 1 455 ? 24.272 -2.630 -12.897 1.00 83.38 455 ALA A CA 1
ATOM 3694 C C . ALA A 1 455 ? 24.427 -2.895 -11.390 1.00 83.38 455 ALA A C 1
ATOM 3696 O O . ALA A 1 455 ? 23.636 -3.644 -10.807 1.00 83.38 455 ALA A O 1
ATOM 3697 N N . TYR A 1 456 ? 25.396 -2.241 -10.744 1.00 85.50 456 TYR A N 1
ATOM 3698 C CA . TYR A 1 456 ? 25.566 -2.288 -9.293 1.00 85.50 456 TYR A CA 1
ATOM 3699 C C . TYR A 1 456 ? 24.374 -1.658 -8.560 1.00 85.50 456 TYR A C 1
ATOM 3701 O O . TYR A 1 456 ? 23.829 -2.268 -7.638 1.00 85.50 456 TYR A O 1
ATOM 3709 N N . GLU A 1 457 ? 23.907 -0.491 -9.011 1.00 83.56 457 GLU A N 1
ATOM 3710 C CA . GLU A 1 457 ? 22.728 0.188 -8.463 1.00 83.56 457 GLU A CA 1
ATOM 3711 C C . GLU A 1 457 ? 21.476 -0.699 -8.600 1.00 83.56 457 GLU A C 1
ATOM 3713 O O . GLU A 1 457 ? 20.742 -0.892 -7.632 1.00 83.56 457 GLU A O 1
ATOM 3718 N N . ASN A 1 458 ? 21.271 -1.332 -9.762 1.00 82.62 458 ASN A N 1
ATOM 3719 C CA . ASN A 1 458 ? 20.170 -2.273 -9.996 1.00 82.62 458 ASN A CA 1
ATOM 3720 C C . ASN A 1 458 ? 20.238 -3.485 -9.058 1.00 82.62 458 ASN A C 1
ATOM 3722 O O . ASN A 1 458 ? 19.224 -3.901 -8.494 1.00 82.62 458 ASN A O 1
ATOM 3726 N N . LYS A 1 459 ? 21.435 -4.050 -8.855 1.00 89.12 459 LYS A N 1
ATOM 3727 C CA . LYS A 1 459 ? 21.651 -5.146 -7.900 1.00 89.12 459 LYS A CA 1
ATOM 3728 C C . LYS A 1 459 ? 21.337 -4.701 -6.472 1.00 89.12 459 LYS A C 1
ATOM 3730 O O . LYS A 1 459 ? 20.648 -5.420 -5.752 1.00 89.12 459 LYS A O 1
ATOM 3735 N N . ARG A 1 460 ? 21.770 -3.501 -6.078 1.00 92.56 460 ARG A N 1
ATOM 3736 C CA . ARG A 1 460 ? 21.466 -2.922 -4.763 1.00 92.56 460 ARG A CA 1
ATOM 3737 C C . ARG A 1 460 ? 19.962 -2.739 -4.566 1.00 92.56 460 ARG A C 1
ATOM 3739 O O . ARG A 1 460 ? 19.440 -3.137 -3.531 1.00 92.56 460 ARG A O 1
ATOM 3746 N N . VAL A 1 461 ? 19.262 -2.194 -5.562 1.00 88.62 461 VAL A N 1
ATOM 3747 C CA . VAL A 1 461 ? 17.803 -2.006 -5.523 1.00 88.62 461 VAL A CA 1
ATOM 3748 C C . VAL A 1 461 ? 17.078 -3.348 -5.429 1.00 88.62 461 VAL A C 1
ATOM 3750 O O . VAL A 1 461 ? 16.165 -3.478 -4.619 1.00 88.62 461 VAL A O 1
ATOM 3753 N N . ARG A 1 462 ? 17.501 -4.372 -6.181 1.00 88.88 462 ARG A N 1
ATOM 3754 C CA . ARG A 1 462 ? 16.933 -5.728 -6.070 1.00 88.88 462 ARG A CA 1
ATOM 3755 C C . ARG A 1 462 ? 17.135 -6.337 -4.685 1.00 88.88 462 ARG A C 1
ATOM 3757 O O . ARG A 1 462 ? 16.199 -6.924 -4.152 1.00 88.88 462 ARG A O 1
ATOM 3764 N N . ASN A 1 463 ? 18.317 -6.174 -4.094 1.00 88.69 463 ASN A N 1
ATOM 3765 C CA . ASN A 1 463 ? 18.591 -6.661 -2.742 1.00 88.69 463 ASN A CA 1
ATOM 3766 C C . ASN A 1 463 ? 17.719 -5.943 -1.704 1.00 88.69 463 ASN A C 1
ATOM 3768 O O . ASN A 1 463 ? 17.098 -6.602 -0.876 1.00 88.69 463 ASN A O 1
ATOM 3772 N N . LEU A 1 464 ? 17.600 -4.615 -1.804 1.00 92.12 464 LEU A N 1
ATOM 3773 C CA . LEU A 1 464 ? 16.735 -3.822 -0.930 1.00 92.12 464 LEU A CA 1
ATOM 3774 C C . LEU A 1 464 ? 15.259 -4.221 -1.085 1.00 92.12 464 LEU A C 1
ATOM 3776 O O . LEU A 1 464 ? 14.530 -4.330 -0.103 1.00 92.12 464 LEU A O 1
ATOM 3780 N N . LEU A 1 465 ? 14.812 -4.491 -2.314 1.00 88.50 465 LEU A N 1
ATOM 3781 C CA . LEU A 1 465 ? 13.457 -4.968 -2.584 1.00 88.50 465 LEU A CA 1
ATOM 3782 C C . LEU A 1 465 ? 13.217 -6.354 -1.970 1.00 88.50 465 LEU A C 1
ATOM 3784 O O . LEU A 1 465 ? 12.152 -6.599 -1.405 1.00 88.50 465 LEU A O 1
ATOM 3788 N N . MET A 1 466 ? 14.199 -7.254 -2.049 1.00 89.19 466 MET A N 1
ATOM 3789 C CA . MET A 1 466 ? 14.134 -8.581 -1.434 1.00 89.19 466 MET A CA 1
ATOM 3790 C C . MET A 1 466 ? 14.059 -8.485 0.095 1.00 89.19 466 MET A C 1
ATOM 3792 O O . MET A 1 466 ? 13.226 -9.150 0.708 1.00 89.19 466 MET A O 1
ATOM 3796 N N . GLU A 1 467 ? 14.862 -7.611 0.701 1.00 90.56 467 GLU A N 1
ATOM 3797 C CA . GLU A 1 467 ? 14.836 -7.324 2.137 1.00 90.56 467 GLU A CA 1
ATOM 3798 C C . GLU A 1 467 ? 13.4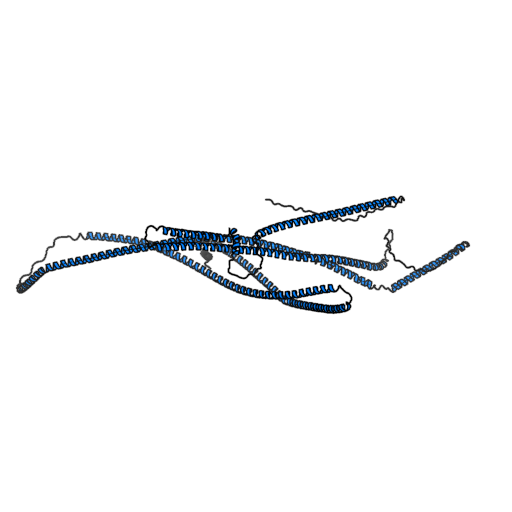69 -6.778 2.575 1.00 90.56 467 GLU A C 1
ATOM 3800 O O . GLU A 1 467 ? 12.844 -7.342 3.473 1.00 90.56 467 GLU A O 1
ATOM 3805 N N . LYS A 1 468 ? 12.927 -5.779 1.863 1.00 90.38 468 LYS A N 1
ATOM 3806 C CA . LYS A 1 468 ? 11.577 -5.248 2.129 1.00 90.38 468 LYS A CA 1
ATOM 3807 C C . LYS A 1 468 ? 10.464 -6.266 1.900 1.00 90.38 468 LYS A C 1
ATOM 3809 O O . LYS A 1 468 ? 9.477 -6.273 2.631 1.00 90.38 468 LYS A O 1
ATOM 3814 N N . THR A 1 469 ? 10.624 -7.169 0.938 1.00 88.88 469 THR A N 1
ATOM 3815 C CA . THR A 1 469 ? 9.680 -8.275 0.724 1.00 88.88 469 THR A CA 1
ATOM 3816 C C . THR A 1 469 ? 9.714 -9.268 1.888 1.00 88.88 469 THR A C 1
ATOM 3818 O O . THR A 1 469 ? 8.669 -9.770 2.302 1.00 88.88 469 THR A O 1
ATOM 3821 N N . ASN A 1 470 ? 10.892 -9.540 2.451 1.00 86.69 470 ASN A N 1
ATOM 3822 C CA . ASN A 1 470 ? 11.035 -10.407 3.619 1.00 86.69 470 ASN A CA 1
ATOM 3823 C C . ASN A 1 470 ? 10.495 -9.742 4.894 1.00 86.69 470 ASN A C 1
ATOM 3825 O O . ASN A 1 470 ? 9.786 -10.402 5.651 1.00 86.69 470 ASN A O 1
ATOM 3829 N N . GLU A 1 471 ? 10.724 -8.438 5.090 1.00 90.25 471 GLU A N 1
ATOM 3830 C CA . GLU A 1 471 ? 10.064 -7.661 6.152 1.00 90.25 471 GLU A CA 1
ATOM 3831 C C . GLU A 1 471 ? 8.536 -7.744 6.031 1.00 90.25 471 GLU A C 1
ATOM 3833 O O . GLU A 1 471 ? 7.858 -8.043 7.013 1.00 90.25 471 GLU A O 1
ATOM 3838 N N . LEU A 1 472 ? 7.984 -7.556 4.826 1.00 85.81 472 LEU A N 1
ATOM 3839 C CA . LEU A 1 472 ? 6.544 -7.685 4.581 1.00 85.81 472 LEU A CA 1
ATOM 3840 C C . LEU A 1 472 ? 6.017 -9.086 4.905 1.00 85.81 472 LEU A C 1
ATOM 3842 O O . LEU A 1 472 ? 4.941 -9.205 5.487 1.00 85.81 472 LEU A O 1
ATOM 3846 N N . LYS A 1 473 ? 6.762 -10.148 4.578 1.00 87.75 473 LYS A N 1
ATOM 3847 C CA . LYS A 1 473 ? 6.397 -11.524 4.957 1.00 87.75 473 LYS A CA 1
ATOM 3848 C C . LYS A 1 473 ? 6.389 -11.710 6.476 1.00 87.75 473 LYS A C 1
ATOM 3850 O O . LYS A 1 473 ? 5.443 -12.295 6.999 1.00 87.75 473 LYS A O 1
ATOM 3855 N N . CYS A 1 474 ? 7.386 -11.181 7.186 1.00 86.19 474 CYS A N 1
ATOM 3856 C CA . CYS A 1 474 ? 7.436 -11.220 8.649 1.00 86.19 474 CYS A CA 1
ATOM 3857 C C . CYS A 1 474 ? 6.272 -10.445 9.282 1.00 86.19 474 CYS A C 1
ATOM 3859 O O . CYS A 1 474 ? 5.602 -10.965 10.172 1.00 86.19 474 CYS A O 1
ATOM 3861 N N . LEU A 1 475 ? 5.980 -9.237 8.794 1.00 87.81 475 LEU A N 1
ATOM 3862 C CA . LEU A 1 475 ? 4.846 -8.434 9.261 1.00 87.81 475 LEU A CA 1
ATOM 3863 C C . LEU A 1 475 ? 3.508 -9.111 8.950 1.00 87.81 475 LEU A C 1
ATOM 3865 O O . LEU A 1 475 ? 2.621 -9.134 9.796 1.00 87.81 475 LEU A O 1
ATOM 3869 N N . SER A 1 476 ? 3.366 -9.727 7.775 1.00 84.06 476 SER A N 1
ATOM 3870 C CA . SER A 1 476 ? 2.184 -10.519 7.428 1.00 84.06 476 SER A CA 1
ATOM 3871 C C . SER A 1 476 ? 1.995 -11.706 8.373 1.00 84.06 476 SER A C 1
ATOM 3873 O O . SER A 1 476 ? 0.862 -11.989 8.759 1.00 84.06 476 SER A O 1
ATOM 3875 N N . ALA A 1 477 ? 3.074 -12.397 8.754 1.00 84.94 477 ALA A N 1
ATOM 3876 C CA . ALA A 1 477 ? 3.015 -13.482 9.730 1.00 84.94 477 ALA A CA 1
ATOM 3877 C C . ALA A 1 477 ? 2.578 -12.959 11.108 1.00 84.94 477 ALA A C 1
ATOM 3879 O O . ALA A 1 477 ? 1.641 -13.498 11.687 1.00 84.94 477 ALA A O 1
ATOM 3880 N N . GLN A 1 478 ? 3.149 -11.842 11.572 1.00 88.88 478 GLN A N 1
ATOM 3881 C CA . GLN A 1 478 ? 2.753 -11.202 12.833 1.00 88.88 478 GLN A CA 1
ATOM 3882 C C . GLN A 1 478 ? 1.289 -10.745 12.832 1.00 88.88 478 GLN A C 1
ATOM 3884 O O . GLN A 1 478 ? 0.585 -10.943 13.819 1.00 88.88 478 GLN A O 1
ATOM 3889 N N . ILE A 1 479 ? 0.799 -10.170 11.729 1.00 81.75 479 ILE A N 1
ATOM 3890 C CA . ILE A 1 479 ? -0.610 -9.778 11.585 1.00 81.75 479 ILE A CA 1
ATOM 3891 C C . ILE A 1 479 ? -1.512 -11.014 11.608 1.00 81.75 479 ILE A C 1
ATOM 3893 O O . ILE A 1 479 ? -2.568 -10.988 12.238 1.00 81.75 479 ILE A O 1
ATOM 3897 N N . SER A 1 480 ? -1.104 -12.104 10.955 1.00 83.12 480 SER A N 1
ATOM 3898 C CA . SER A 1 480 ? -1.858 -13.358 10.967 1.00 83.12 480 SER A CA 1
ATOM 3899 C C . SER A 1 480 ? -1.888 -13.989 12.364 1.00 83.12 480 SER A C 1
ATOM 3901 O O . SER A 1 480 ? -2.939 -14.464 12.795 1.00 83.12 480 SER A O 1
ATOM 3903 N N . ASP A 1 481 ? -0.780 -13.948 13.101 1.00 85.00 481 ASP A N 1
ATOM 3904 C CA . ASP A 1 481 ? -0.700 -14.430 14.481 1.00 85.00 481 ASP A CA 1
ATOM 3905 C C . ASP A 1 481 ? -1.528 -13.560 15.432 1.00 85.00 481 ASP A C 1
ATOM 3907 O O . ASP A 1 481 ? -2.301 -14.086 16.234 1.00 85.00 481 ASP A O 1
ATOM 3911 N N . ALA A 1 482 ? -1.467 -12.235 15.287 1.00 83.88 482 ALA A N 1
ATOM 3912 C CA . ALA A 1 482 ? -2.310 -11.303 16.032 1.00 83.88 482 ALA A CA 1
ATOM 3913 C C . ALA A 1 482 ? -3.803 -11.504 15.716 1.00 83.88 482 ALA A C 1
ATOM 3915 O O . ALA A 1 482 ? -4.642 -11.460 16.617 1.00 83.88 482 ALA A O 1
ATOM 3916 N N . ALA A 1 483 ? -4.156 -11.784 14.458 1.00 81.94 483 ALA A N 1
ATOM 3917 C CA . ALA A 1 483 ? -5.524 -12.111 14.062 1.00 81.94 483 ALA A CA 1
ATOM 3918 C C . ALA A 1 483 ? -5.998 -13.439 14.679 1.00 81.94 483 ALA A C 1
ATOM 3920 O O . ALA A 1 483 ? -7.131 -13.520 15.158 1.00 81.94 483 ALA A O 1
ATOM 3921 N N . ASN A 1 484 ? -5.132 -14.454 14.734 1.00 81.38 484 ASN A N 1
ATOM 3922 C CA . ASN A 1 484 ? -5.419 -15.731 15.392 1.00 81.38 484 ASN A CA 1
ATOM 3923 C C . ASN A 1 484 ? -5.585 -15.568 16.912 1.00 81.38 484 ASN A C 1
ATOM 3925 O O . ASN A 1 484 ? -6.528 -16.114 17.488 1.00 81.38 484 ASN A O 1
ATOM 3929 N N . GLN A 1 485 ? -4.732 -14.770 17.563 1.00 85.00 485 GLN A N 1
ATOM 3930 C CA . GLN A 1 485 ? -4.879 -14.426 18.981 1.00 85.00 485 GLN A CA 1
ATOM 3931 C C . GLN A 1 485 ? -6.174 -13.655 19.241 1.00 85.00 485 GLN A C 1
ATOM 3933 O O . GLN A 1 485 ? -6.904 -13.975 20.177 1.00 85.00 485 GLN A O 1
ATOM 3938 N N . LYS A 1 486 ? -6.522 -12.693 18.381 1.00 82.94 486 LYS A N 1
ATOM 3939 C CA . LYS A 1 486 ? -7.792 -11.963 18.466 1.00 82.94 486 LYS A CA 1
ATOM 3940 C C . LYS A 1 486 ? -8.992 -12.902 18.334 1.00 82.94 486 LYS A C 1
ATOM 3942 O O . LYS A 1 486 ? -9.940 -12.777 19.102 1.00 82.94 486 LYS A O 1
ATOM 3947 N N . ALA A 1 487 ? -8.943 -13.870 17.419 1.00 77.00 487 ALA A N 1
ATOM 3948 C CA . ALA A 1 487 ? -9.996 -14.874 17.273 1.00 77.00 487 ALA A CA 1
ATOM 3949 C C . ALA A 1 487 ? -10.125 -15.774 18.518 1.00 77.00 487 ALA A C 1
ATOM 3951 O O . ALA A 1 487 ? -11.241 -16.054 18.961 1.00 77.00 487 ALA A O 1
ATOM 3952 N N . LEU A 1 488 ? -9.001 -16.179 19.123 1.00 80.25 488 LEU A N 1
ATOM 3953 C CA . LEU A 1 488 ? -8.977 -16.900 20.402 1.00 80.25 488 LEU A CA 1
ATOM 3954 C C . LEU A 1 488 ? -9.588 -16.065 21.536 1.00 80.25 488 LEU A C 1
ATOM 3956 O O . LEU A 1 488 ? -10.433 -16.570 22.278 1.00 80.25 488 LEU A O 1
ATOM 3960 N N . HIS A 1 489 ? -9.233 -14.782 21.634 1.00 79.62 489 HIS A N 1
ATOM 3961 C CA . HIS A 1 489 ? -9.818 -13.861 22.609 1.00 79.62 489 HIS A CA 1
ATOM 3962 C C . HIS A 1 489 ? -11.325 -13.679 22.401 1.00 79.62 489 HIS A C 1
ATOM 3964 O O . HIS A 1 489 ? -12.073 -13.790 23.368 1.00 79.62 489 HIS A O 1
ATOM 3970 N N . SER A 1 490 ? -11.797 -13.511 21.162 1.00 79.69 490 SER A N 1
ATOM 3971 C CA . SER A 1 490 ? -13.235 -13.437 20.867 1.00 79.69 490 SER A CA 1
ATOM 3972 C C . SER A 1 490 ? -13.979 -14.725 21.236 1.00 79.69 490 SER A C 1
ATOM 3974 O O . SER A 1 490 ? -15.115 -14.669 21.703 1.00 79.69 490 SER A O 1
ATOM 3976 N N . SER A 1 491 ? -13.350 -15.896 21.086 1.00 80.56 491 SER A N 1
ATOM 3977 C CA . SER A 1 491 ? -13.933 -17.160 21.553 1.00 80.56 491 SER A CA 1
ATOM 3978 C C . SER A 1 491 ? -14.021 -17.232 23.082 1.00 80.56 491 SER A C 1
ATOM 3980 O O . SER A 1 491 ? -15.005 -17.753 23.610 1.00 80.56 491 SER A O 1
ATOM 3982 N N . ALA A 1 492 ? -13.009 -16.742 23.802 1.00 81.19 492 ALA A N 1
ATOM 3983 C CA . ALA A 1 492 ? -13.028 -16.688 25.262 1.00 81.19 492 ALA A CA 1
ATOM 3984 C C . ALA A 1 492 ? -14.078 -15.686 25.773 1.00 81.19 492 ALA A C 1
ATOM 3986 O O . ALA A 1 492 ? -14.848 -16.000 26.677 1.00 81.19 492 ALA A O 1
ATOM 3987 N N . GLU A 1 493 ? -14.173 -14.518 25.141 1.00 84.38 493 GLU A N 1
ATOM 3988 C CA . GLU A 1 493 ? -15.170 -13.487 25.433 1.00 84.38 493 GLU A CA 1
ATOM 3989 C C . GLU A 1 493 ? -16.602 -13.993 25.213 1.00 84.38 493 GLU A C 1
ATOM 3991 O O . GLU A 1 493 ? -17.462 -13.814 26.076 1.00 84.38 493 GLU A O 1
ATOM 3996 N N . ALA A 1 494 ? -16.854 -14.723 24.120 1.00 83.00 494 ALA A N 1
ATOM 3997 C CA . ALA A 1 494 ? -18.147 -15.361 23.870 1.00 83.00 494 ALA A CA 1
ATOM 3998 C C . ALA A 1 494 ? -18.523 -16.375 24.969 1.00 83.00 494 ALA A C 1
ATOM 4000 O O . ALA A 1 494 ? -19.688 -16.452 25.370 1.00 83.00 494 ALA A O 1
ATOM 4001 N N . ASN A 1 495 ? -17.547 -17.121 25.498 1.00 88.00 495 ASN A N 1
ATOM 4002 C CA . ASN A 1 495 ? -17.769 -18.034 26.620 1.00 88.00 495 ASN A CA 1
ATOM 4003 C C . ASN A 1 495 ? -18.112 -17.283 27.914 1.00 88.00 495 ASN A C 1
ATOM 4005 O O . ASN A 1 495 ? -19.069 -17.667 28.592 1.00 88.00 495 ASN A O 1
ATOM 4009 N N . TYR A 1 496 ? -17.399 -16.199 28.236 1.00 84.25 496 TYR A N 1
ATOM 4010 C CA . TYR A 1 496 ? -17.709 -15.368 29.405 1.00 84.25 496 TYR A CA 1
ATOM 4011 C C . TYR A 1 496 ? -19.076 -14.687 29.288 1.00 84.25 496 TYR A C 1
ATOM 4013 O O . TYR A 1 496 ? -19.845 -14.703 30.247 1.00 84.25 496 TYR A O 1
ATOM 4021 N N . LEU A 1 497 ? -19.442 -14.177 28.109 1.00 85.25 497 LEU A N 1
ATOM 4022 C CA . LEU A 1 497 ? -20.778 -13.630 27.843 1.00 85.25 497 LEU A CA 1
ATOM 4023 C C . LEU A 1 497 ? -21.879 -14.673 28.055 1.00 85.25 497 LEU A C 1
ATOM 4025 O O . LEU A 1 497 ? -22.939 -14.363 28.600 1.00 85.25 497 LEU A O 1
ATOM 4029 N N . ASN A 1 498 ? -21.634 -15.921 27.656 1.00 88.12 498 ASN A N 1
ATOM 4030 C CA . ASN A 1 498 ? -22.593 -17.000 27.861 1.00 88.12 498 ASN A CA 1
ATOM 4031 C C . ASN A 1 498 ? -22.718 -17.378 29.350 1.00 88.12 498 ASN A C 1
ATOM 4033 O O . ASN A 1 498 ? -23.819 -17.659 29.821 1.00 88.12 498 ASN A O 1
ATOM 4037 N N . GLN A 1 499 ? -21.621 -17.338 30.116 1.00 89.06 499 GLN A N 1
ATOM 4038 C CA . GLN A 1 499 ? -21.654 -17.509 31.576 1.00 89.06 499 GLN A CA 1
ATOM 4039 C C . GLN A 1 499 ? -22.399 -16.361 32.270 1.00 89.06 499 GLN A C 1
ATOM 4041 O O . GLN A 1 499 ? -23.247 -16.620 33.120 1.00 89.06 499 GLN A O 1
ATOM 4046 N N . LEU A 1 500 ? -22.158 -15.112 31.860 1.00 86.69 500 LEU A N 1
ATOM 4047 C CA . LEU A 1 500 ? -22.880 -13.932 32.345 1.00 86.69 500 LEU A CA 1
ATOM 4048 C C . LEU A 1 500 ? -24.381 -14.038 32.080 1.00 86.69 500 LEU A C 1
ATOM 4050 O O . LEU A 1 500 ? -25.176 -13.766 32.973 1.00 86.69 500 LEU A O 1
ATOM 4054 N N . ARG A 1 501 ? -24.780 -14.493 30.886 1.00 88.38 501 ARG A N 1
ATOM 4055 C CA . ARG A 1 501 ? -26.193 -14.711 30.550 1.00 88.38 501 ARG A CA 1
ATOM 4056 C C . ARG A 1 501 ? -26.839 -15.782 31.433 1.00 88.38 501 ARG A C 1
ATOM 4058 O O . ARG A 1 501 ? -27.968 -15.589 31.869 1.00 88.38 501 ARG A O 1
ATOM 4065 N N . LYS A 1 502 ? -26.125 -16.877 31.725 1.00 89.44 502 LYS A N 1
ATOM 4066 C CA . LYS A 1 502 ? -26.593 -17.922 32.654 1.00 89.44 502 LYS A CA 1
ATOM 4067 C C . LYS A 1 502 ? -26.718 -17.409 34.091 1.00 89.44 502 LYS A C 1
ATOM 4069 O O . LYS A 1 502 ? -27.686 -17.728 34.765 1.00 89.44 502 LYS A O 1
ATOM 4074 N N . LEU A 1 503 ? -25.765 -16.609 34.572 1.00 89.31 503 LEU A N 1
ATOM 4075 C CA . LEU A 1 503 ? -25.880 -15.989 35.896 1.00 89.31 503 LEU A CA 1
ATOM 4076 C C . LEU A 1 503 ? -27.036 -14.988 35.950 1.00 89.31 503 LEU A C 1
ATOM 4078 O O . LEU A 1 503 ? -27.772 -14.969 36.930 1.00 89.31 503 LEU A O 1
ATOM 4082 N N . ALA A 1 504 ? -27.222 -14.193 34.896 1.00 89.56 504 ALA A N 1
ATOM 4083 C CA . ALA A 1 504 ? -28.330 -13.253 34.799 1.00 89.56 504 ALA A CA 1
ATOM 4084 C C . ALA A 1 504 ? -29.684 -13.970 34.874 1.00 89.56 504 ALA A C 1
ATOM 4086 O O . ALA A 1 504 ? -30.536 -13.531 35.637 1.00 89.56 504 ALA A O 1
ATOM 4087 N N . SER A 1 505 ? -29.861 -15.102 34.176 1.00 86.69 505 SER A N 1
ATOM 4088 C CA . SER A 1 505 ? -31.101 -15.883 34.287 1.00 86.69 505 SER A CA 1
ATOM 4089 C C . SER A 1 505 ? -31.321 -16.419 35.704 1.00 86.69 505 SER A C 1
ATOM 4091 O O . SER A 1 505 ? -32.419 -16.288 36.224 1.00 86.69 505 SER A O 1
ATOM 4093 N N . VAL A 1 506 ? -30.277 -16.924 36.374 1.00 91.56 506 VAL A N 1
ATOM 4094 C CA . VAL A 1 506 ? -30.381 -17.399 37.770 1.00 91.56 506 VAL A CA 1
ATOM 4095 C C . VAL A 1 506 ? -30.747 -16.264 38.739 1.00 91.56 506 VAL A C 1
ATOM 4097 O O . VAL A 1 506 ? -31.514 -16.473 39.676 1.00 91.56 506 VAL A O 1
ATOM 4100 N N . ILE A 1 507 ? -30.223 -15.053 38.526 1.00 88.94 507 ILE A N 1
ATOM 4101 C CA . ILE A 1 507 ? -30.572 -13.875 39.336 1.00 88.94 507 ILE A CA 1
ATOM 4102 C C . ILE A 1 507 ? -32.022 -13.444 39.083 1.00 88.94 507 ILE A C 1
ATOM 4104 O O . ILE A 1 507 ? -32.721 -13.087 40.033 1.00 88.94 507 ILE A O 1
ATOM 4108 N N . GLU A 1 508 ? -32.474 -13.459 37.827 1.00 91.19 508 GLU A N 1
ATOM 4109 C CA . GLU A 1 508 ? -33.858 -13.141 37.457 1.00 91.19 508 GLU A CA 1
ATOM 4110 C C . GLU A 1 508 ? -34.828 -14.139 38.107 1.00 91.19 508 GLU A C 1
ATOM 4112 O O . GLU A 1 508 ? -35.770 -13.727 38.787 1.00 91.19 508 GLU A O 1
ATOM 4117 N N . ASP A 1 509 ? -34.531 -15.438 38.007 1.00 88.25 509 ASP A N 1
ATOM 4118 C CA . ASP A 1 509 ? -35.298 -16.510 38.645 1.00 88.25 509 ASP A CA 1
ATOM 4119 C C . ASP A 1 509 ? -35.358 -16.299 40.165 1.00 88.25 509 ASP A C 1
ATOM 4121 O O . ASP A 1 509 ? -36.446 -16.266 40.744 1.00 88.25 509 ASP A O 1
ATOM 4125 N N . GLY A 1 510 ? -34.219 -16.020 40.810 1.00 89.25 510 GLY A N 1
ATOM 4126 C CA . GLY A 1 510 ? -34.161 -15.723 42.243 1.00 89.25 510 GLY A CA 1
ATOM 4127 C C . GLY A 1 510 ? -34.996 -14.502 42.653 1.00 89.25 510 GLY A C 1
ATOM 4128 O O . GLY A 1 510 ? -35.679 -14.541 43.676 1.00 89.25 510 GLY A O 1
ATOM 4129 N N . LYS A 1 511 ? -35.011 -13.430 41.847 1.00 89.06 511 LYS A N 1
ATOM 4130 C CA . LYS A 1 511 ? -35.874 -12.256 42.085 1.00 89.06 511 LYS A CA 1
ATOM 4131 C C . LYS A 1 511 ? -37.356 -12.599 41.964 1.00 89.06 511 LYS A C 1
ATOM 4133 O O . LYS A 1 511 ? -38.161 -12.124 42.771 1.00 89.06 511 LYS A O 1
ATOM 4138 N N . THR A 1 512 ? -37.733 -13.406 40.970 1.00 88.38 512 THR A N 1
ATOM 4139 C CA . THR A 1 512 ? -39.127 -13.850 40.831 1.00 88.38 512 THR A CA 1
ATOM 4140 C C . THR A 1 512 ? -39.545 -14.720 42.011 1.00 88.38 512 THR A C 1
ATOM 4142 O O . THR A 1 512 ? -40.614 -14.490 42.572 1.00 88.38 512 THR A O 1
ATOM 4145 N N . GLU A 1 513 ? -38.677 -15.624 42.474 1.00 91.56 513 GLU A N 1
ATOM 4146 C CA . GLU A 1 513 ? -38.913 -16.449 43.659 1.00 91.56 513 GLU A CA 1
ATOM 4147 C C . GLU A 1 513 ? -39.079 -15.592 44.920 1.00 91.56 513 GLU A C 1
ATOM 4149 O O . GLU A 1 513 ? -40.031 -15.790 45.677 1.00 91.56 513 GLU A O 1
ATOM 4154 N N . THR A 1 514 ? -38.211 -14.594 45.136 1.00 87.81 514 THR A N 1
ATOM 4155 C CA . THR A 1 514 ? -38.354 -13.681 46.280 1.00 87.81 514 THR A CA 1
ATOM 4156 C C . THR A 1 514 ? -39.663 -12.902 46.223 1.00 87.81 514 THR A C 1
ATOM 4158 O O . THR A 1 514 ? -40.342 -12.793 47.237 1.00 87.81 514 THR A O 1
ATOM 4161 N N . ASN A 1 515 ? -40.072 -12.441 45.037 1.00 92.31 515 ASN A N 1
ATOM 4162 C CA . ASN A 1 515 ? -41.331 -11.721 44.859 1.00 92.31 515 ASN A CA 1
ATOM 4163 C C . ASN A 1 515 ? -42.546 -12.629 45.120 1.00 92.31 515 ASN A C 1
ATOM 4165 O O . ASN A 1 515 ? -43.475 -12.231 45.818 1.00 92.31 515 ASN A O 1
ATOM 4169 N N . PHE A 1 516 ? -42.530 -13.873 44.627 1.00 91.19 516 PHE A N 1
ATOM 4170 C CA . PHE A 1 516 ? -43.574 -14.853 44.934 1.00 91.19 516 PHE A CA 1
ATOM 4171 C C . PHE A 1 516 ? -43.646 -15.159 46.429 1.00 91.19 516 PHE A C 1
ATOM 4173 O O . PHE A 1 516 ? -44.739 -15.188 46.993 1.00 91.19 516 PHE A O 1
ATOM 4180 N N . ARG A 1 517 ? -42.497 -15.347 47.085 1.00 92.19 517 ARG A N 1
ATOM 4181 C CA . ARG A 1 517 ? -42.428 -15.587 48.529 1.00 92.19 517 ARG A CA 1
ATOM 4182 C C . ARG A 1 517 ? -42.977 -14.403 49.323 1.00 92.19 517 ARG A C 1
ATOM 4184 O O . ARG A 1 517 ? -43.776 -14.614 50.230 1.00 92.19 517 ARG A O 1
ATOM 4191 N N . ASP A 1 518 ? -42.615 -13.177 48.961 1.00 91.12 518 ASP A N 1
ATOM 4192 C CA . ASP A 1 518 ? -43.100 -11.966 49.629 1.00 91.12 518 ASP A CA 1
ATOM 4193 C C . ASP A 1 518 ? -44.609 -11.775 49.424 1.00 91.12 518 ASP A C 1
ATOM 4195 O O . ASP A 1 518 ? -45.335 -11.447 50.366 1.00 91.12 518 ASP A O 1
ATOM 4199 N N . GLN A 1 519 ? -45.118 -12.050 48.219 1.00 91.69 519 GLN A N 1
ATOM 4200 C CA . GLN A 1 519 ? -46.557 -12.060 47.950 1.00 91.69 519 GLN A CA 1
ATOM 4201 C C . GLN A 1 519 ? -47.284 -13.122 48.780 1.00 91.69 519 GLN A C 1
ATOM 4203 O O . GLN A 1 519 ? -48.328 -12.825 49.362 1.00 91.69 519 GLN A O 1
ATOM 4208 N N . LEU A 1 520 ? -46.727 -14.330 48.892 1.00 92.31 520 LEU A N 1
ATOM 4209 C CA . LEU A 1 520 ? -47.288 -15.402 49.712 1.00 92.31 520 LEU A CA 1
ATOM 4210 C C . LEU A 1 520 ? -47.332 -15.004 51.196 1.00 92.31 520 LEU A C 1
ATOM 4212 O O . LEU A 1 520 ? -48.374 -15.138 51.837 1.00 92.31 520 LEU A O 1
ATOM 4216 N N . CYS A 1 521 ? -46.237 -14.447 51.726 1.00 89.81 521 CYS A N 1
ATOM 4217 C CA . CYS A 1 521 ? -46.164 -13.922 53.090 1.00 89.81 521 CYS A CA 1
ATOM 4218 C C . CYS A 1 521 ? -47.215 -12.832 53.336 1.00 89.81 521 CYS A C 1
ATOM 4220 O O . CYS A 1 521 ? -47.901 -12.865 54.356 1.00 89.81 521 CYS A O 1
ATOM 4222 N N . ASN A 1 522 ? -47.398 -11.905 52.391 1.00 91.75 522 ASN A N 1
ATOM 4223 C CA . ASN A 1 522 ? -48.418 -10.861 52.488 1.00 91.75 522 ASN A CA 1
ATOM 4224 C C . ASN A 1 522 ? -49.844 -11.426 52.481 1.00 91.75 522 ASN A C 1
ATOM 4226 O O . ASN A 1 522 ? -50.687 -10.948 53.239 1.00 91.75 522 ASN A O 1
ATOM 4230 N N . ILE A 1 523 ? -50.125 -12.443 51.660 1.00 91.88 523 ILE A N 1
ATOM 4231 C CA . ILE A 1 523 ? -51.432 -13.117 51.637 1.00 91.88 523 ILE A CA 1
ATOM 4232 C C . ILE A 1 523 ? -51.702 -13.802 52.981 1.00 91.88 523 ILE A C 1
ATOM 4234 O O . ILE A 1 523 ? -52.782 -13.624 53.543 1.00 91.88 523 ILE A O 1
ATOM 4238 N N . ILE A 1 524 ? -50.722 -14.532 53.524 1.00 91.31 524 ILE A N 1
ATOM 4239 C CA . ILE A 1 524 ? -50.846 -15.226 54.816 1.00 91.31 524 ILE A CA 1
ATOM 4240 C C . ILE A 1 524 ? -51.050 -14.220 55.955 1.00 91.31 524 ILE A C 1
ATOM 4242 O O . ILE A 1 524 ? -51.979 -14.370 56.746 1.00 91.31 524 ILE A O 1
ATOM 4246 N N . LEU A 1 525 ? -50.227 -13.167 56.018 1.00 90.94 525 LEU A N 1
ATOM 4247 C CA . LEU A 1 525 ? -50.351 -12.112 57.027 1.00 90.94 525 LEU A CA 1
ATOM 4248 C C . LEU A 1 525 ? -51.715 -11.428 56.952 1.00 90.94 525 LEU A C 1
ATOM 4250 O O . LEU A 1 525 ? -52.360 -11.230 57.978 1.00 90.94 525 LEU A O 1
ATOM 4254 N N . ARG A 1 526 ? -52.188 -11.106 55.746 1.00 93.31 526 ARG A N 1
ATOM 4255 C CA . ARG A 1 526 ? -53.511 -10.510 55.551 1.00 93.31 526 ARG A CA 1
ATOM 4256 C C . ARG A 1 526 ? -54.630 -11.447 56.004 1.00 93.31 526 ARG A C 1
ATOM 4258 O O . ARG A 1 526 ? -55.526 -10.987 56.701 1.00 93.31 526 ARG A O 1
ATOM 4265 N N . GLY A 1 527 ? -54.540 -12.742 55.698 1.00 90.50 527 GLY A N 1
ATOM 4266 C CA . GLY A 1 527 ? -55.480 -13.752 56.193 1.00 90.50 527 GLY A CA 1
ATOM 4267 C C . GLY A 1 527 ? -55.540 -13.810 57.723 1.00 90.50 527 GLY A C 1
ATOM 4268 O O . GLY A 1 527 ? -56.625 -13.732 58.292 1.00 90.50 527 GLY A O 1
ATOM 4269 N N . LEU A 1 528 ? -54.384 -13.845 58.395 1.00 90.69 528 LEU A N 1
ATOM 4270 C CA . LEU A 1 528 ? -54.302 -13.850 59.863 1.00 90.69 528 LEU A CA 1
ATOM 4271 C C . LEU A 1 528 ? -54.859 -12.565 60.492 1.00 90.69 528 LEU A C 1
ATOM 4273 O O . LEU A 1 528 ? -55.549 -12.616 61.510 1.00 90.69 528 LEU A O 1
ATOM 4277 N N . ILE A 1 529 ? -54.578 -11.403 59.894 1.00 91.38 529 ILE A N 1
ATOM 4278 C CA . ILE A 1 529 ? -55.117 -10.115 60.353 1.00 91.38 529 ILE A CA 1
ATOM 4279 C C . ILE A 1 529 ? -56.641 -10.086 60.197 1.00 91.38 529 ILE A C 1
ATOM 4281 O O . ILE A 1 529 ? -57.344 -9.597 61.084 1.00 91.38 529 ILE A O 1
ATOM 4285 N N . ASP A 1 530 ? -57.159 -10.599 59.083 1.00 90.50 530 ASP A N 1
ATOM 4286 C CA . ASP A 1 530 ? -58.592 -10.655 58.809 1.00 90.50 530 ASP A CA 1
ATOM 4287 C C . ASP A 1 530 ? -59.309 -11.606 59.785 1.00 90.50 530 ASP A C 1
ATOM 4289 O O . ASP A 1 530 ? -60.373 -11.259 60.307 1.00 90.50 530 ASP A O 1
ATOM 4293 N N . GLU A 1 531 ? -58.696 -12.745 60.117 1.00 92.12 531 GLU A N 1
ATOM 4294 C CA . GLU A 1 531 ? -59.192 -13.697 61.117 1.00 92.12 531 GLU A CA 1
ATOM 4295 C C . GLU A 1 531 ? -59.203 -13.097 62.533 1.00 92.12 531 GLU A C 1
ATOM 4297 O O . GLU A 1 531 ? -60.243 -13.095 63.199 1.00 92.12 531 GLU A O 1
ATOM 4302 N N . HIS A 1 532 ? -58.095 -12.491 62.973 1.00 88.06 532 HIS A N 1
ATOM 4303 C CA . HIS A 1 532 ? -58.032 -11.789 64.260 1.00 88.06 532 HIS A CA 1
ATOM 4304 C C . HIS A 1 532 ? -59.063 -10.661 64.354 1.00 88.06 532 HIS A C 1
ATOM 4306 O O . HIS A 1 532 ? -59.681 -10.469 65.405 1.00 88.06 532 HIS A O 1
ATOM 4312 N N . ARG A 1 533 ? -59.280 -9.926 63.258 1.00 92.56 533 ARG A N 1
ATOM 4313 C CA . ARG A 1 533 ? -60.295 -8.871 63.192 1.00 92.56 533 ARG A CA 1
ATOM 4314 C C . ARG A 1 533 ? -61.706 -9.434 63.359 1.00 92.56 533 ARG A C 1
ATOM 4316 O O . ARG A 1 533 ? -62.484 -8.840 64.104 1.00 92.56 533 ARG A O 1
ATOM 4323 N N . CYS A 1 534 ? -62.019 -10.572 62.736 1.00 89.06 534 CYS A N 1
ATOM 4324 C CA . CYS A 1 534 ? -63.304 -11.252 62.922 1.00 89.06 534 CYS A CA 1
ATOM 4325 C C . CYS A 1 534 ? -63.499 -11.683 64.381 1.00 89.06 534 CYS A C 1
ATOM 4327 O O . CYS A 1 534 ? -64.537 -11.387 64.968 1.00 89.06 534 CYS A O 1
ATOM 4329 N N . ILE A 1 535 ? -62.486 -12.304 64.996 1.00 91.00 535 ILE A N 1
ATOM 4330 C CA . ILE A 1 535 ? -62.540 -12.730 66.403 1.00 91.00 535 ILE A CA 1
ATOM 4331 C C . ILE A 1 535 ? -62.774 -11.531 67.329 1.00 91.00 535 ILE A C 1
ATOM 4333 O O . ILE A 1 535 ? -63.637 -11.595 68.204 1.00 91.00 535 ILE A O 1
ATOM 4337 N N . MET A 1 536 ? -62.055 -10.420 67.131 1.00 87.69 536 MET A N 1
ATOM 4338 C CA . MET A 1 536 ? -62.256 -9.215 67.940 1.00 87.69 536 MET A CA 1
ATOM 4339 C C . MET A 1 536 ? -63.680 -8.668 67.816 1.00 87.69 536 MET A C 1
ATOM 4341 O O . MET A 1 536 ? -64.307 -8.392 68.838 1.00 87.69 536 MET A O 1
ATOM 4345 N N . GLN A 1 537 ? -64.214 -8.555 66.597 1.00 89.94 537 GLN A N 1
ATOM 4346 C CA . GLN A 1 537 ? -65.594 -8.106 66.382 1.00 89.94 537 GLN A CA 1
ATOM 4347 C C . GLN A 1 537 ? -66.600 -9.020 67.092 1.00 89.94 537 GLN A C 1
ATOM 4349 O O . GLN A 1 537 ? -67.518 -8.537 67.754 1.00 89.94 537 GLN A O 1
ATOM 4354 N N . ASP A 1 538 ? -66.390 -10.333 67.028 1.00 88.12 538 ASP A N 1
ATOM 4355 C CA . ASP A 1 538 ? -67.242 -11.326 67.681 1.00 88.12 538 ASP A CA 1
ATOM 4356 C C . ASP A 1 538 ? -67.204 -11.192 69.217 1.00 88.12 538 ASP A C 1
ATOM 4358 O O . ASP A 1 538 ? -68.236 -11.230 69.895 1.00 88.12 538 ASP A O 1
ATOM 4362 N N . THR A 1 539 ? -66.016 -10.954 69.787 1.00 87.75 539 THR A N 1
ATOM 4363 C CA . THR A 1 539 ? -65.867 -10.664 71.223 1.00 87.75 539 THR A CA 1
ATOM 4364 C C . THR A 1 539 ? -66.497 -9.332 71.623 1.00 87.75 539 THR A C 1
ATOM 4366 O O . THR A 1 539 ? -67.133 -9.256 72.673 1.00 87.75 539 THR A O 1
ATOM 4369 N N . GLU A 1 540 ? -66.396 -8.298 70.786 1.00 90.38 540 GLU A N 1
ATOM 4370 C CA . GLU A 1 540 ? -67.015 -6.996 71.037 1.00 90.38 540 GLU A CA 1
ATOM 4371 C C . GLU A 1 540 ? -68.545 -7.111 71.061 1.00 90.38 540 GLU A C 1
ATOM 4373 O O . GLU A 1 540 ? -69.196 -6.572 71.960 1.00 90.38 540 GLU A O 1
ATOM 4378 N N . ILE A 1 541 ? -69.129 -7.867 70.124 1.00 90.38 541 ILE A N 1
ATOM 4379 C CA . ILE A 1 541 ? -70.566 -8.168 70.104 1.00 90.38 541 ILE A CA 1
ATOM 4380 C C . ILE A 1 541 ? -70.971 -8.921 71.379 1.00 90.38 541 ILE A C 1
ATOM 4382 O O . ILE A 1 541 ? -71.958 -8.544 72.017 1.00 90.38 541 ILE A O 1
ATOM 4386 N N . LYS A 1 542 ? -70.198 -9.932 71.804 1.00 89.19 542 LYS A N 1
ATOM 4387 C CA . LYS A 1 542 ? -70.446 -10.672 73.058 1.00 89.19 542 LYS A CA 1
ATOM 4388 C C . LYS A 1 542 ? -70.407 -9.759 74.286 1.00 89.19 542 LYS A C 1
ATOM 4390 O O . LYS A 1 542 ? -71.296 -9.853 75.131 1.00 89.19 542 LYS A O 1
ATOM 4395 N N . ILE A 1 543 ? -69.434 -8.848 74.373 1.00 85.75 543 ILE A N 1
ATOM 4396 C CA . ILE A 1 543 ? -69.332 -7.866 75.466 1.00 85.75 543 ILE A CA 1
ATOM 4397 C C . ILE A 1 543 ? -70.552 -6.937 75.471 1.00 85.75 543 ILE A C 1
ATOM 4399 O O . ILE A 1 543 ? -71.168 -6.750 76.522 1.00 85.75 543 ILE A O 1
ATOM 4403 N N . LYS A 1 544 ? -70.950 -6.398 74.309 1.00 88.12 544 LYS A N 1
ATOM 4404 C CA . LYS A 1 544 ? -72.135 -5.530 74.184 1.00 88.12 544 LYS A CA 1
ATOM 4405 C C . LYS A 1 544 ? -73.418 -6.251 74.602 1.00 88.12 544 LYS A C 1
ATOM 4407 O O . LYS A 1 544 ? -74.228 -5.673 75.327 1.00 88.12 544 LYS A O 1
ATOM 4412 N N . LEU A 1 545 ? -73.587 -7.512 74.200 1.00 88.56 545 LEU A N 1
ATOM 4413 C CA . LEU A 1 545 ? -74.728 -8.339 74.597 1.00 88.56 545 LEU A CA 1
ATOM 4414 C C . LEU A 1 545 ? -74.753 -8.559 76.118 1.00 88.56 545 LEU A C 1
ATOM 4416 O O . LEU A 1 545 ? -75.785 -8.348 76.753 1.00 88.56 545 LEU A O 1
ATOM 4420 N N . LEU A 1 546 ? -73.611 -8.925 76.712 1.00 88.62 546 LEU A N 1
ATOM 4421 C CA . LEU A 1 546 ? -73.487 -9.160 78.152 1.00 88.62 546 LEU A CA 1
ATOM 4422 C C . LEU A 1 546 ? -73.766 -7.890 78.966 1.00 88.62 546 LEU A C 1
ATOM 4424 O O . LEU A 1 546 ? -74.501 -7.942 79.952 1.00 88.62 546 LEU A O 1
ATOM 4428 N N . MET A 1 547 ? -73.232 -6.740 78.539 1.00 86.75 547 MET A N 1
ATOM 4429 C CA . MET A 1 547 ? -73.540 -5.445 79.151 1.00 86.75 547 MET A CA 1
ATOM 4430 C C . MET A 1 547 ? -75.040 -5.147 79.086 1.00 86.75 547 MET A C 1
ATOM 4432 O O . MET A 1 547 ? -75.625 -4.804 80.109 1.00 86.75 547 MET A O 1
ATOM 4436 N N . GLY A 1 548 ? -75.681 -5.339 77.926 1.00 85.81 548 GLY A N 1
ATOM 4437 C CA . GLY A 1 548 ? -77.122 -5.117 77.762 1.00 85.81 548 GLY A CA 1
ATOM 4438 C C . GLY A 1 548 ? -77.984 -6.007 78.666 1.00 85.81 548 GLY A C 1
ATOM 4439 O O . GLY A 1 548 ? -78.938 -5.525 79.286 1.00 85.81 548 GLY A O 1
ATOM 4440 N N . ILE A 1 549 ? -77.621 -7.287 78.801 1.00 84.38 549 ILE A N 1
ATOM 4441 C CA . ILE A 1 549 ? -78.277 -8.225 79.724 1.00 84.38 549 ILE A CA 1
ATOM 4442 C C . ILE A 1 549 ? -78.110 -7.742 81.170 1.00 84.38 549 ILE A C 1
ATOM 4444 O O . ILE A 1 549 ? -79.107 -7.582 81.876 1.00 84.38 549 ILE A O 1
ATOM 4448 N N . ASN A 1 550 ? -76.880 -7.431 81.592 1.00 80.38 550 ASN A N 1
ATOM 4449 C CA . ASN A 1 550 ? -76.595 -6.964 82.949 1.00 80.38 550 ASN A CA 1
ATOM 4450 C C . ASN A 1 550 ? -77.353 -5.673 83.281 1.00 80.38 550 ASN A C 1
ATOM 4452 O O . ASN A 1 550 ? -77.976 -5.588 84.337 1.00 80.38 550 ASN A O 1
ATOM 4456 N N . THR A 1 551 ? -77.379 -4.685 82.381 1.00 87.25 551 THR A N 1
ATOM 4457 C CA . THR A 1 551 ? -78.146 -3.444 82.579 1.00 87.25 551 THR A CA 1
ATOM 4458 C C . THR A 1 551 ? -79.641 -3.719 82.740 1.00 87.25 551 THR A C 1
ATOM 4460 O O . THR A 1 551 ? -80.292 -3.101 83.582 1.00 87.25 551 THR A O 1
ATOM 4463 N N . THR A 1 552 ? -80.195 -4.661 81.973 1.00 83.56 552 THR A N 1
ATOM 4464 C CA . THR A 1 552 ? -81.617 -5.024 82.060 1.00 83.56 552 THR A CA 1
ATOM 4465 C C . THR A 1 552 ? -81.942 -5.707 83.389 1.00 83.56 552 THR A C 1
ATOM 4467 O O . THR A 1 552 ? -82.941 -5.355 84.017 1.00 83.56 552 THR A O 1
ATOM 4470 N N . ILE A 1 553 ? -81.075 -6.616 83.852 1.00 84.25 553 ILE A N 1
ATOM 4471 C CA . ILE A 1 553 ? -81.200 -7.283 85.157 1.00 84.25 553 ILE A CA 1
ATOM 4472 C C . ILE A 1 553 ? -81.113 -6.259 86.292 1.00 84.25 553 ILE A C 1
ATOM 4474 O O . ILE A 1 553 ? -82.018 -6.201 87.121 1.00 84.25 553 ILE A O 1
ATOM 4478 N N . PHE A 1 554 ? -80.078 -5.408 86.309 1.00 81.31 554 PHE A N 1
ATOM 4479 C CA . PHE A 1 554 ? -79.928 -4.372 87.337 1.00 81.31 554 PHE A CA 1
ATOM 4480 C C . PHE A 1 554 ? -81.130 -3.426 87.369 1.00 81.31 554 PHE A C 1
ATOM 4482 O O . PHE A 1 554 ? -81.621 -3.103 88.447 1.00 81.31 554 PHE A O 1
ATOM 4489 N N . ARG A 1 555 ? -81.653 -3.022 86.204 1.00 87.06 555 ARG A N 1
ATOM 4490 C CA . ARG A 1 555 ? -82.861 -2.192 86.125 1.00 87.06 555 ARG A CA 1
ATOM 4491 C C . ARG A 1 555 ? -84.084 -2.906 86.705 1.00 87.06 555 ARG A C 1
ATOM 4493 O O . ARG A 1 555 ? -84.825 -2.275 87.448 1.00 87.06 555 ARG A O 1
ATOM 4500 N N . GLY A 1 556 ? -84.274 -4.194 86.409 1.00 83.75 556 GLY A N 1
ATOM 4501 C CA . GLY A 1 556 ? -85.348 -5.009 86.989 1.00 83.75 556 GLY A CA 1
ATOM 4502 C C . GLY A 1 556 ? -85.266 -5.080 88.516 1.00 83.75 556 GLY A C 1
ATOM 4503 O O . GLY A 1 556 ? -86.217 -4.710 89.194 1.00 83.75 556 GLY A O 1
ATOM 4504 N N . VAL A 1 557 ? -84.091 -5.425 89.055 1.00 81.94 557 VAL A N 1
ATOM 4505 C CA . VAL A 1 557 ? -83.847 -5.498 90.508 1.00 81.94 557 VAL A CA 1
ATOM 4506 C C . VAL A 1 557 ? -84.091 -4.149 91.194 1.00 81.94 557 VAL A C 1
ATOM 4508 O O . VAL A 1 557 ? -84.705 -4.096 92.259 1.00 81.94 557 VAL A O 1
ATOM 4511 N N . ILE A 1 558 ? -83.646 -3.044 90.585 1.00 81.00 558 ILE A N 1
ATOM 4512 C CA . ILE A 1 558 ? -83.890 -1.691 91.106 1.00 81.00 558 ILE A CA 1
ATOM 4513 C C . ILE A 1 558 ? -85.392 -1.364 91.089 1.00 81.00 558 ILE A C 1
ATOM 4515 O O . ILE A 1 558 ? -85.910 -0.853 92.082 1.00 81.00 558 ILE A O 1
ATOM 4519 N N . CYS A 1 559 ? -86.110 -1.669 90.004 1.00 81.69 559 CYS A N 1
ATOM 4520 C CA . CYS A 1 559 ? -87.556 -1.451 89.911 1.00 81.69 559 CYS A CA 1
ATOM 4521 C C . CYS A 1 559 ? -88.340 -2.265 90.955 1.00 81.69 559 CYS A C 1
ATOM 4523 O O . CYS A 1 559 ? -89.246 -1.720 91.591 1.00 81.69 559 CYS A O 1
ATOM 4525 N N . ASP A 1 560 ? -87.969 -3.525 91.187 1.00 80.88 560 ASP A N 1
ATOM 4526 C CA . ASP A 1 560 ? -88.597 -4.381 92.199 1.00 80.88 560 ASP A CA 1
ATOM 4527 C C . ASP A 1 560 ? -88.337 -3.852 93.620 1.00 80.88 560 ASP A C 1
ATOM 4529 O O . ASP A 1 560 ? -89.261 -3.755 94.433 1.00 80.88 560 ASP A O 1
ATOM 4533 N N . ALA A 1 561 ? -87.105 -3.417 93.909 1.00 77.19 561 ALA A N 1
ATOM 4534 C CA . ALA A 1 561 ? -86.743 -2.804 95.187 1.00 77.19 561 ALA A CA 1
ATOM 4535 C C . ALA A 1 561 ? -87.526 -1.504 95.452 1.00 77.19 561 ALA A C 1
ATOM 4537 O O . ALA A 1 561 ? -88.037 -1.304 96.556 1.00 77.19 561 ALA A O 1
ATOM 4538 N N . ILE A 1 562 ? -87.672 -0.639 94.440 1.00 78.25 562 ILE A N 1
ATOM 4539 C CA . ILE A 1 562 ? -88.472 0.594 94.529 1.00 78.25 562 ILE A CA 1
ATOM 4540 C C . ILE A 1 562 ? -89.952 0.264 94.778 1.00 78.25 562 ILE A C 1
ATOM 4542 O O . ILE A 1 562 ? -90.588 0.873 95.642 1.00 78.25 562 ILE A O 1
ATOM 4546 N N . THR A 1 563 ? -90.497 -0.729 94.072 1.00 77.75 563 THR A N 1
ATOM 4547 C CA . THR A 1 563 ? -91.899 -1.152 94.226 1.00 77.75 563 THR A CA 1
ATOM 4548 C C . THR A 1 563 ? -92.165 -1.725 95.624 1.00 77.75 563 THR A C 1
ATOM 4550 O O . THR A 1 563 ? -93.209 -1.444 96.211 1.00 77.75 563 THR A O 1
ATOM 4553 N N . CYS A 1 564 ? -91.199 -2.447 96.202 1.00 75.56 564 CYS A N 1
ATOM 4554 C CA . CYS A 1 564 ? -91.256 -2.968 97.571 1.00 75.56 564 CYS A CA 1
ATOM 4555 C C . CYS A 1 564 ? -91.139 -1.869 98.649 1.00 75.56 564 CYS A C 1
ATOM 4557 O O . CYS A 1 564 ? -91.795 -1.945 99.688 1.00 75.56 564 CYS A O 1
ATOM 4559 N N . MET A 1 565 ? -90.343 -0.818 98.416 1.00 72.25 565 MET A N 1
ATOM 4560 C CA . MET A 1 565 ? -90.140 0.272 99.386 1.00 72.25 565 MET A CA 1
ATOM 4561 C C . MET A 1 565 ? -91.279 1.307 99.420 1.00 72.25 565 MET A C 1
ATOM 4563 O O . MET A 1 565 ? -91.566 1.864 100.483 1.00 72.25 565 MET A O 1
ATOM 4567 N N . ASN A 1 566 ? -91.961 1.554 98.297 1.00 72.88 566 ASN A N 1
ATOM 4568 C CA . ASN A 1 566 ? -93.025 2.564 98.187 1.00 72.88 566 ASN A CA 1
ATOM 4569 C C . ASN A 1 566 ? -94.173 2.459 99.223 1.00 72.88 566 ASN A C 1
ATOM 4571 O O . ASN A 1 566 ? -94.555 3.500 99.770 1.00 72.88 566 ASN A O 1
ATOM 4575 N N . PRO A 1 567 ? -94.724 1.273 99.564 1.00 72.31 567 PRO A N 1
ATOM 4576 C CA . PRO A 1 567 ? -95.751 1.170 100.603 1.00 72.31 567 PRO A CA 1
ATOM 4577 C C . PRO A 1 567 ? -95.240 1.592 101.990 1.00 72.31 567 PRO A C 1
ATOM 4579 O O . PRO A 1 567 ? -95.966 2.237 102.749 1.00 72.31 567 PRO A O 1
ATOM 4582 N N . THR A 1 568 ? -93.979 1.287 102.307 1.00 71.69 568 THR A N 1
ATOM 4583 C CA . THR A 1 568 ? -93.336 1.638 103.583 1.00 71.69 568 THR A CA 1
ATOM 4584 C C . THR A 1 568 ? -93.115 3.148 103.694 1.00 71.69 568 THR A C 1
ATOM 4586 O O . THR A 1 568 ? -93.427 3.748 104.723 1.00 71.69 568 THR A O 1
ATOM 4589 N N . ILE A 1 569 ? -92.668 3.785 102.606 1.00 68.25 569 ILE A N 1
ATOM 4590 C CA . ILE A 1 569 ? -92.487 5.243 102.526 1.00 68.25 569 ILE A CA 1
ATOM 4591 C C . ILE A 1 569 ? -93.843 5.965 102.616 1.00 68.25 569 ILE A C 1
ATOM 4593 O O . ILE A 1 569 ? -93.971 6.937 103.360 1.00 68.25 569 ILE A O 1
ATOM 4597 N N . SER A 1 570 ? -94.883 5.457 101.940 1.00 68.44 570 SER A N 1
ATOM 4598 C CA . SER A 1 570 ? -96.237 6.032 101.995 1.00 68.44 570 SER A CA 1
ATOM 4599 C C . SER A 1 570 ? -96.900 5.907 103.374 1.00 68.44 570 SER A C 1
ATOM 4601 O O . SER A 1 570 ? -97.778 6.715 103.699 1.00 68.44 570 SER A O 1
ATOM 4603 N N . LYS A 1 571 ? -96.526 4.902 104.176 1.00 71.56 571 LYS A N 1
ATOM 4604 C CA . LYS A 1 571 ? -96.980 4.764 105.565 1.00 71.56 571 LYS A CA 1
ATOM 4605 C C . LYS A 1 571 ? -96.315 5.817 106.458 1.00 71.56 571 LYS A C 1
ATOM 4607 O O . LYS A 1 571 ? -97.014 6.555 107.150 1.00 71.56 571 LYS A O 1
ATOM 4612 N N . TYR A 1 572 ? -94.994 5.959 106.349 1.00 65.81 572 TYR A N 1
ATOM 4613 C CA . TYR A 1 572 ? -94.216 6.932 107.120 1.00 65.81 572 TYR A CA 1
ATOM 4614 C C . TYR A 1 572 ? -94.629 8.386 106.823 1.00 65.81 572 TYR A C 1
ATOM 4616 O O . TYR A 1 572 ? -94.736 9.213 107.728 1.00 65.81 572 TYR A O 1
ATOM 4624 N N . SER A 1 573 ? -94.946 8.708 105.563 1.00 65.00 573 SER A N 1
ATOM 4625 C CA . SER A 1 573 ? -95.389 10.055 105.176 1.00 65.00 573 SER A CA 1
ATOM 4626 C C . SER A 1 573 ? -96.766 10.436 105.742 1.00 65.00 573 SER A C 1
ATOM 4628 O O . SER A 1 573 ? -97.000 11.610 106.021 1.00 65.00 573 SER A O 1
ATOM 4630 N N . LYS A 1 574 ? -97.673 9.468 105.946 1.00 67.25 574 LYS A N 1
ATOM 4631 C CA . LYS A 1 574 ? -98.985 9.705 106.583 1.00 67.25 574 LYS A CA 1
ATOM 4632 C C . LYS A 1 574 ? -98.865 9.891 108.096 1.00 67.25 574 LYS A C 1
ATOM 4634 O O . LYS A 1 574 ? -99.542 10.749 108.655 1.00 67.25 574 LYS A O 1
ATOM 4639 N N . GLU A 1 575 ? -97.980 9.132 108.741 1.00 67.12 575 GLU A N 1
ATOM 4640 C CA . GLU A 1 575 ? -97.695 9.261 110.177 1.00 67.12 575 GLU A CA 1
ATOM 4641 C C . GLU A 1 575 ? -97.027 10.613 110.501 1.00 67.12 575 GLU A C 1
ATOM 4643 O O . GLU A 1 575 ? -97.403 11.265 111.476 1.00 67.12 575 GLU A O 1
ATOM 4648 N N . LYS A 1 576 ? -96.126 11.102 109.633 1.00 66.38 576 LYS A N 1
ATOM 4649 C CA . LYS A 1 576 ? -95.477 12.419 109.775 1.00 66.38 576 LYS A CA 1
ATOM 4650 C C . LYS A 1 576 ? -96.470 13.592 109.762 1.00 66.38 576 LYS A C 1
ATOM 4652 O O . LYS A 1 576 ? -96.402 14.445 110.642 1.00 66.38 576 LYS A O 1
ATOM 4657 N N . LEU A 1 577 ? -97.415 13.617 108.817 1.00 70.19 577 LEU A N 1
ATOM 4658 C CA . LEU A 1 577 ? -98.412 14.698 108.708 1.00 70.19 577 LEU A CA 1
ATOM 4659 C C . LEU A 1 577 ? -99.361 14.757 109.919 1.00 70.19 577 LEU A C 1
ATOM 4661 O O . LEU A 1 577 ? -99.826 15.832 110.291 1.00 70.19 577 LEU A O 1
ATOM 4665 N N . SER A 1 578 ? -99.616 13.616 110.569 1.00 67.25 578 SER A N 1
ATOM 4666 C CA . SER A 1 578 ? -100.444 13.553 111.780 1.00 67.25 578 SER A CA 1
ATOM 4667 C C . SER A 1 578 ? -99.704 14.036 113.038 1.00 67.25 578 SER A C 1
ATOM 4669 O O . SER A 1 578 ? -100.344 14.538 113.961 1.00 67.25 578 SER A O 1
ATOM 4671 N N . LEU A 1 579 ? -98.371 13.908 113.075 1.00 67.31 579 LEU A N 1
ATOM 4672 C CA . LEU A 1 579 ? -97.514 14.410 114.156 1.00 67.31 579 LEU A CA 1
ATOM 4673 C C . LEU A 1 579 ? -97.263 15.923 114.047 1.00 67.31 579 LEU A C 1
ATOM 4675 O O . LEU A 1 579 ? -97.248 16.608 115.067 1.00 67.31 579 LEU A O 1
ATOM 4679 N N . GLU A 1 580 ? -97.144 16.461 112.829 1.00 67.50 580 GLU A N 1
ATOM 4680 C CA . GLU A 1 580 ? -96.954 17.902 112.577 1.00 67.50 580 GLU A CA 1
ATOM 4681 C C . GLU A 1 580 ? -98.160 18.750 113.039 1.00 67.50 580 GLU A C 1
ATOM 4683 O O . GLU A 1 580 ? -97.977 19.831 113.599 1.00 67.50 580 GLU A O 1
ATOM 4688 N N . ALA A 1 581 ? -99.392 18.238 112.913 1.00 66.94 581 ALA A N 1
ATOM 4689 C CA . ALA A 1 581 ? -100.601 18.928 113.382 1.00 66.94 581 ALA A CA 1
ATOM 4690 C C . ALA A 1 581 ? -100.742 18.957 114.921 1.00 66.94 581 ALA A C 1
ATOM 4692 O O . ALA A 1 581 ? -101.285 19.912 115.477 1.00 66.94 581 ALA A O 1
ATOM 4693 N N . LEU A 1 582 ? -100.230 17.934 115.618 1.00 69.44 582 LEU A N 1
ATOM 4694 C CA . LEU A 1 582 ? -100.258 17.848 117.085 1.00 69.44 582 LEU A CA 1
ATOM 4695 C C . LEU A 1 582 ? -99.214 18.780 117.733 1.00 69.44 582 LEU A C 1
ATOM 4697 O O . LEU A 1 582 ? -99.439 19.318 118.819 1.00 69.44 582 LEU A O 1
ATOM 4701 N N . LEU A 1 583 ? -98.081 18.989 117.052 1.00 68.75 583 LEU A N 1
ATOM 4702 C CA . LEU A 1 583 ? -96.957 19.797 117.531 1.00 68.75 583 LEU A CA 1
ATOM 4703 C C . LEU A 1 583 ? -97.301 21.300 117.535 1.00 68.75 583 LEU A C 1
ATOM 4705 O O . LEU A 1 583 ? -97.053 21.978 118.531 1.00 68.75 583 LEU A O 1
ATOM 4709 N N . LEU A 1 584 ? -98.023 21.785 116.516 1.00 70.94 584 LEU A N 1
ATOM 4710 C CA . LEU A 1 584 ? -98.467 23.186 116.408 1.00 70.94 584 LEU A CA 1
ATOM 4711 C C . LEU A 1 584 ? -99.477 23.599 117.505 1.00 70.94 584 LEU A C 1
ATOM 4713 O O . LEU A 1 584 ? -99.546 24.763 117.900 1.00 70.94 584 LEU A O 1
ATOM 4717 N N . GLN A 1 585 ? -100.249 22.646 118.043 1.00 63.47 585 GLN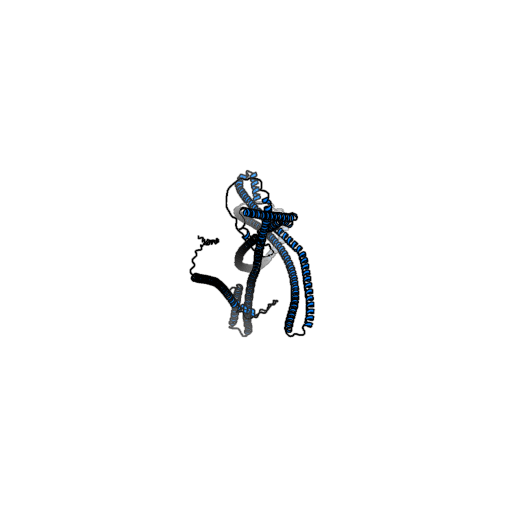 A N 1
ATOM 4718 C CA . GLN A 1 585 ? -101.212 22.892 119.127 1.00 63.47 585 GLN A CA 1
ATOM 4719 C C . GLN A 1 585 ? -100.536 22.983 120.507 1.00 63.47 585 GLN A C 1
ATOM 4721 O O . GLN A 1 585 ? -101.015 23.698 121.388 1.00 63.47 585 GLN A O 1
ATOM 4726 N N . LYS A 1 586 ? -99.419 22.270 120.707 1.00 66.25 586 LYS A N 1
ATOM 4727 C CA . LYS A 1 586 ? -98.655 22.266 121.967 1.00 66.25 586 LYS A CA 1
ATOM 4728 C C . LYS A 1 586 ? -97.660 23.428 122.059 1.00 66.25 586 LYS A C 1
ATOM 4730 O O . LYS A 1 586 ? -97.419 23.923 123.157 1.00 66.25 586 LYS A O 1
ATOM 4735 N N . GLU A 1 587 ? -97.163 23.919 120.927 1.00 62.19 587 GLU A N 1
ATOM 4736 C CA . GLU A 1 587 ? -96.193 25.021 120.847 1.00 62.19 587 GLU A CA 1
ATOM 4737 C C . GLU A 1 587 ? -96.767 26.386 121.292 1.00 62.19 587 GLU A C 1
ATOM 4739 O O . GLU A 1 587 ? -96.048 27.207 121.861 1.00 62.19 587 GLU A O 1
ATOM 4744 N N . ASN A 1 588 ? -98.082 26.607 121.156 1.00 55.16 588 ASN A N 1
ATOM 4745 C CA . ASN A 1 588 ? -98.740 27.845 121.606 1.00 55.16 588 ASN A CA 1
ATOM 4746 C C . ASN A 1 588 ? -99.024 27.899 123.121 1.00 55.16 588 ASN A C 1
ATOM 4748 O O . ASN A 1 588 ? -99.190 28.988 123.663 1.00 55.16 588 ASN A O 1
ATOM 4752 N N . ALA A 1 589 ? -99.043 26.758 123.819 1.00 55.25 589 ALA A N 1
ATOM 4753 C CA . ALA A 1 589 ? -99.216 26.706 125.276 1.00 55.25 589 ALA A CA 1
ATOM 4754 C C . ALA A 1 589 ? -97.881 26.854 126.035 1.00 55.25 589 ALA A C 1
ATOM 4756 O O . ALA A 1 589 ? -97.858 27.337 127.162 1.00 55.25 589 ALA A O 1
ATOM 4757 N N . LEU A 1 590 ? -96.761 26.492 125.398 1.00 55.94 590 LEU A N 1
ATOM 4758 C CA . LEU A 1 590 ? -95.424 26.467 126.005 1.00 55.94 590 LEU A CA 1
ATOM 4759 C C . LEU A 1 590 ? -94.735 27.850 126.057 1.00 55.94 590 LEU A C 1
ATOM 4761 O O . LEU A 1 590 ? -93.726 28.016 126.736 1.00 55.94 590 LEU A O 1
ATOM 4765 N N . ARG A 1 591 ? -95.278 28.864 125.365 1.00 53.38 591 ARG A N 1
ATOM 4766 C CA . ARG A 1 591 ? -94.687 30.215 125.258 1.00 53.38 591 ARG A CA 1
ATOM 4767 C C . ARG A 1 591 ? -94.957 31.121 126.479 1.00 53.38 591 ARG A C 1
ATOM 4769 O O . ARG A 1 591 ? -94.461 32.239 126.506 1.00 53.38 591 ARG A O 1
ATOM 4776 N N . SER A 1 592 ? -95.705 30.656 127.487 1.00 50.59 592 SER A N 1
ATOM 4777 C CA . SER A 1 592 ? -96.060 31.452 128.680 1.00 50.59 592 SER A CA 1
ATOM 4778 C C . SER A 1 592 ? -95.394 30.995 129.990 1.00 50.59 592 SER A C 1
ATOM 4780 O O . SER A 1 592 ? -95.578 31.668 130.998 1.00 50.59 592 SER A O 1
ATOM 4782 N N . GLU A 1 593 ? -94.648 29.881 130.011 1.00 47.44 593 GLU A N 1
ATOM 4783 C CA . GLU A 1 593 ? -94.233 29.225 131.273 1.00 47.44 593 GLU A CA 1
ATOM 4784 C C . GLU A 1 593 ? -92.704 29.076 131.458 1.00 47.44 593 GLU A C 1
ATOM 4786 O O . GLU A 1 593 ? -92.245 28.622 132.499 1.00 47.44 593 GLU A O 1
ATOM 4791 N N . ILE A 1 594 ? -91.871 29.490 130.493 1.00 55.84 594 ILE A N 1
ATOM 4792 C CA . ILE A 1 594 ? -90.401 29.311 130.564 1.00 55.84 594 ILE A CA 1
ATOM 4793 C C . ILE A 1 594 ? -89.676 30.669 130.496 1.00 55.84 594 ILE A C 1
ATOM 4795 O O . ILE A 1 594 ? -88.709 30.857 129.764 1.00 55.84 594 ILE A O 1
ATOM 4799 N N . GLU A 1 595 ? -90.158 31.626 131.296 1.00 47.06 595 GLU A N 1
ATOM 4800 C CA . GLU A 1 595 ? -89.388 32.791 131.774 1.00 47.06 595 GLU A CA 1
ATOM 4801 C C . GLU A 1 595 ? -88.910 32.593 133.236 1.00 47.06 595 GLU A C 1
ATOM 4803 O O . GLU A 1 595 ? -88.296 33.479 133.820 1.00 47.06 595 GLU A O 1
ATOM 4808 N N . GLU A 1 596 ? -89.094 31.403 133.830 1.00 43.06 596 GLU A N 1
ATOM 4809 C CA . GLU A 1 596 ? -88.819 31.194 135.266 1.00 43.06 596 GLU A CA 1
ATOM 4810 C C . GLU A 1 596 ? -88.045 29.915 135.641 1.00 43.06 596 GLU A C 1
ATOM 4812 O O . GLU A 1 596 ? -88.002 29.541 136.808 1.00 43.06 596 GLU A O 1
ATOM 4817 N N . ASN A 1 597 ? -87.354 29.241 134.715 1.00 42.12 597 ASN A N 1
ATOM 4818 C CA . ASN A 1 597 ? -86.470 28.130 135.109 1.00 42.12 597 ASN A CA 1
ATOM 4819 C C . ASN A 1 597 ? -85.063 28.212 134.508 1.00 42.12 597 ASN A C 1
ATOM 4821 O O . ASN A 1 597 ? -84.700 27.544 133.546 1.00 42.12 597 ASN A O 1
ATOM 4825 N N . CYS A 1 598 ? -84.270 29.067 135.153 1.00 41.41 598 CYS A N 1
ATOM 4826 C CA . CYS A 1 598 ? -82.961 28.713 135.702 1.00 41.41 598 CYS A CA 1
ATOM 4827 C C . CYS A 1 598 ? -81.973 27.942 134.808 1.00 41.41 598 CYS A C 1
ATOM 4829 O O . CYS A 1 598 ? -81.855 26.722 134.828 1.00 41.41 598 CYS A O 1
ATOM 4831 N N . LYS A 1 599 ? -81.135 28.742 134.144 1.00 34.19 599 LYS A N 1
ATOM 4832 C CA . LYS A 1 599 ? -79.665 28.771 134.282 1.00 34.19 599 LYS A CA 1
ATOM 4833 C C . LYS A 1 599 ? -79.006 27.759 135.254 1.00 34.19 599 LYS A C 1
ATOM 4835 O O . LYS A 1 599 ? -79.307 27.761 136.443 1.00 34.19 599 LYS A O 1
ATOM 4840 N N . LEU A 1 600 ? -77.912 27.177 134.728 1.00 34.28 600 LEU A N 1
ATOM 4841 C CA . LEU A 1 600 ? -76.629 26.777 135.351 1.00 34.28 600 LEU A CA 1
ATOM 4842 C C . LEU A 1 600 ? -76.422 25.317 135.811 1.00 34.28 600 LEU A C 1
ATOM 4844 O O . LEU A 1 600 ? -76.923 24.922 136.856 1.00 34.28 600 LEU A O 1
ATOM 4848 N N . LYS A 1 601 ? -75.499 24.631 135.103 1.00 35.12 601 LYS A N 1
ATOM 4849 C CA . LYS A 1 601 ? -74.273 23.923 135.581 1.00 35.12 601 LYS A CA 1
ATOM 4850 C C . LYS A 1 601 ? -74.087 22.542 134.931 1.00 35.12 601 LYS A C 1
ATOM 4852 O O . LYS A 1 601 ? -75.008 21.748 134.924 1.00 35.12 601 LYS A O 1
ATOM 4857 N N . GLN A 1 602 ? -72.913 22.134 134.463 1.00 36.56 602 GLN A N 1
ATOM 4858 C CA . GLN A 1 602 ? -71.604 22.773 134.399 1.00 36.56 602 GLN A CA 1
ATOM 4859 C C . GLN A 1 602 ? -70.713 21.930 133.484 1.00 36.56 602 GLN A C 1
ATOM 4861 O O . GLN A 1 602 ? -70.870 20.715 133.380 1.00 36.56 602 GLN A O 1
ATOM 4866 N N . ASP A 1 603 ? -69.790 22.644 132.864 1.00 37.03 603 ASP A N 1
ATOM 4867 C CA . ASP A 1 603 ? -68.600 22.221 132.151 1.00 37.03 603 ASP A CA 1
ATOM 4868 C C . ASP A 1 603 ? -67.889 20.954 132.649 1.00 37.03 603 ASP A C 1
ATOM 4870 O O . ASP A 1 603 ? -67.707 20.743 133.845 1.00 37.03 603 ASP A O 1
ATOM 4874 N N . VAL A 1 604 ? -67.394 20.212 131.649 1.00 43.06 604 VAL A N 1
ATOM 4875 C CA . VAL A 1 604 ? -65.991 19.792 131.481 1.00 43.06 604 VAL A CA 1
ATOM 4876 C C . VAL A 1 604 ? -65.345 19.076 132.673 1.00 43.06 604 VAL A C 1
ATOM 4878 O O . VAL A 1 604 ? -65.074 19.655 133.716 1.00 43.06 604 VAL A O 1
ATOM 4881 N N . VAL A 1 605 ? -64.963 17.822 132.425 1.00 41.66 605 VAL A N 1
ATOM 4882 C CA . VAL A 1 605 ? -63.581 17.294 132.472 1.00 41.66 605 VAL A CA 1
ATOM 4883 C C . VAL A 1 605 ? -63.686 15.777 132.642 1.00 41.66 605 VAL A C 1
ATOM 4885 O O . VAL A 1 605 ? -64.142 15.291 133.670 1.00 41.66 605 VAL A O 1
ATOM 4888 N N . SER A 1 606 ? -63.221 15.009 131.655 1.00 34.53 606 SER A N 1
ATOM 4889 C CA . SER A 1 606 ? -61.897 14.388 131.782 1.00 34.53 606 SER A CA 1
ATOM 4890 C C . SER A 1 606 ? -61.517 13.569 130.546 1.00 34.53 606 SER A C 1
ATOM 4892 O O . SER A 1 606 ? -62.144 12.567 130.210 1.00 34.53 606 SER A O 1
ATOM 4894 N N . LEU A 1 607 ? -60.434 14.011 129.909 1.00 38.38 607 LEU A N 1
ATOM 4895 C CA . LEU A 1 607 ? -59.520 13.218 129.094 1.00 38.38 607 LEU A CA 1
ATOM 4896 C C . LEU A 1 607 ? -58.863 12.130 129.951 1.00 38.38 607 LEU A C 1
ATOM 4898 O O . LEU A 1 607 ? -58.309 12.465 130.994 1.00 38.38 607 LEU A O 1
ATOM 4902 N N . SER A 1 608 ? -58.779 10.888 129.464 1.00 33.94 608 SER A N 1
ATOM 4903 C CA . SER A 1 608 ? -57.579 10.055 129.660 1.00 33.94 608 SER A CA 1
ATOM 4904 C C . SER A 1 608 ? -57.624 8.748 128.857 1.00 33.94 608 SER A C 1
ATOM 4906 O O . SER A 1 608 ? -58.538 7.947 129.033 1.00 33.94 608 SER A O 1
ATOM 4908 N N . SER A 1 609 ? -56.544 8.511 128.097 1.00 37.28 609 SER A N 1
ATOM 4909 C CA . SER A 1 609 ? -56.064 7.240 127.505 1.00 37.28 609 SER A CA 1
ATOM 4910 C C . SER A 1 609 ? -56.717 6.786 126.178 1.00 37.28 609 SER A C 1
ATOM 4912 O O . SER A 1 609 ? -57.929 6.794 126.057 1.00 37.28 609 SER A O 1
ATOM 4914 N N . SER A 1 610 ? -56.011 6.370 125.115 1.00 38.25 610 SER A N 1
ATOM 4915 C CA . SER A 1 610 ? -54.575 6.127 124.903 1.00 38.25 610 SER A CA 1
ATOM 4916 C C . SER A 1 610 ? -54.197 6.077 123.407 1.00 38.25 610 SER A C 1
ATOM 4918 O O . SER A 1 610 ? -54.918 5.493 122.604 1.00 38.25 610 SER A O 1
ATOM 4920 N N . MET A 1 611 ? -53.008 6.606 123.095 1.00 46.53 611 MET A N 1
ATOM 4921 C CA . MET A 1 611 ? -52.003 6.157 122.110 1.00 46.53 611 MET A CA 1
ATOM 4922 C C . MET A 1 611 ? -52.368 5.022 121.129 1.00 46.53 611 MET A C 1
ATOM 4924 O O . MET A 1 611 ? -52.470 3.869 121.546 1.00 46.53 611 MET A O 1
ATOM 4928 N N . LYS A 1 612 ? -52.369 5.321 119.815 1.00 45.34 612 LYS A N 1
ATOM 4929 C CA . LYS A 1 612 ? -52.030 4.353 118.744 1.00 45.34 612 LYS A CA 1
ATOM 4930 C C . LYS A 1 612 ? -51.767 4.995 117.366 1.00 45.34 612 LYS A C 1
ATOM 4932 O O . LYS A 1 612 ? -52.302 4.545 116.362 1.00 45.34 612 LYS A O 1
ATOM 4937 N N . GLU A 1 613 ? -50.945 6.046 117.284 1.00 52.81 613 GLU A N 1
ATOM 4938 C CA . GLU A 1 613 ? -50.731 6.729 115.988 1.00 52.81 613 GLU A CA 1
ATOM 4939 C C . GLU A 1 613 ? -49.306 7.263 115.750 1.00 52.81 613 GLU A C 1
ATOM 4941 O O . GLU A 1 613 ? -49.112 8.358 115.234 1.00 52.81 613 GLU A O 1
ATOM 4946 N N . LYS A 1 614 ? -48.267 6.496 116.112 1.00 50.66 614 LYS A N 1
ATOM 4947 C CA . LYS A 1 614 ? -46.876 6.904 115.816 1.00 50.66 614 LYS A CA 1
ATOM 4948 C C . LYS A 1 614 ? -45.963 5.824 115.223 1.00 50.66 614 LYS A C 1
ATOM 4950 O O . LYS A 1 614 ? -44.827 6.126 114.885 1.00 50.66 614 LYS A O 1
ATOM 4955 N N . GLU A 1 615 ? -46.457 4.602 115.022 1.00 48.00 615 GLU A N 1
ATOM 4956 C CA . GLU A 1 615 ? -45.623 3.461 114.597 1.00 48.00 615 GLU A CA 1
ATOM 4957 C C . GLU A 1 615 ? -45.840 3.040 113.125 1.00 48.00 615 GLU A C 1
ATOM 4959 O O . GLU A 1 615 ? -44.969 2.418 112.528 1.00 48.00 615 GLU A O 1
ATOM 4964 N N . ASN A 1 616 ? -46.924 3.485 112.470 1.00 50.72 616 ASN A N 1
ATOM 4965 C CA . ASN A 1 616 ? -47.221 3.147 111.063 1.00 50.72 616 ASN A CA 1
ATOM 4966 C C . ASN A 1 616 ? -46.645 4.120 110.014 1.00 50.72 616 ASN A C 1
ATOM 4968 O O . ASN A 1 616 ? -46.709 3.833 108.821 1.00 50.72 616 ASN A O 1
ATOM 4972 N N . LEU A 1 617 ? -46.057 5.249 110.422 1.00 54.28 617 LEU A N 1
ATOM 4973 C CA . LEU A 1 617 ? -45.475 6.234 109.494 1.00 54.28 617 LEU A CA 1
ATOM 4974 C C . LEU A 1 617 ? -43.992 5.969 109.171 1.00 54.28 617 LEU A C 1
ATOM 4976 O O . LEU A 1 617 ? -43.505 6.440 108.148 1.00 54.28 617 LEU A O 1
ATOM 4980 N N . ASN A 1 618 ? -43.286 5.174 109.986 1.00 50.75 618 ASN A N 1
ATOM 4981 C CA . ASN A 1 618 ? -41.846 4.941 109.817 1.00 50.75 618 ASN A CA 1
ATOM 4982 C C . ASN A 1 618 ? -41.526 3.850 108.772 1.00 50.75 618 ASN A C 1
ATOM 4984 O O . ASN A 1 618 ? -40.616 4.017 107.969 1.00 50.75 618 ASN A O 1
ATOM 4988 N N . MET A 1 619 ? -42.331 2.781 108.690 1.00 55.56 619 MET A N 1
ATOM 4989 C CA . MET A 1 619 ? -42.140 1.704 107.698 1.00 55.56 619 MET A CA 1
ATOM 4990 C C . MET A 1 619 ? -42.573 2.084 106.269 1.00 55.56 619 MET A C 1
ATOM 4992 O O . MET A 1 619 ? -42.089 1.505 105.300 1.00 55.56 619 MET A O 1
ATOM 4996 N N . SER A 1 620 ? -43.461 3.073 106.112 1.00 61.69 620 SER A N 1
ATOM 4997 C CA . SER A 1 620 ? -43.889 3.572 104.795 1.00 61.69 620 SER A CA 1
ATOM 4998 C C . SER A 1 620 ? -42.825 4.440 104.123 1.00 61.69 620 SER A C 1
ATOM 5000 O O . SER A 1 620 ? -42.759 4.466 102.898 1.00 61.69 620 SER A O 1
ATOM 5002 N N . PHE A 1 621 ? -42.018 5.163 104.903 1.00 62.06 621 PHE A N 1
ATOM 5003 C CA . PHE A 1 621 ? -41.033 6.106 104.373 1.00 62.06 621 PHE A CA 1
ATOM 5004 C C . PHE A 1 621 ? -39.772 5.388 103.870 1.00 62.06 621 PHE A C 1
ATOM 5006 O O . PHE A 1 621 ? -39.253 5.706 102.800 1.00 62.06 621 PHE A O 1
ATOM 5013 N N . GLU A 1 622 ? -39.334 4.353 104.590 1.00 66.12 622 GLU A N 1
ATOM 5014 C CA . GLU A 1 622 ? -38.147 3.557 104.256 1.00 66.12 622 GLU A CA 1
ATOM 5015 C C . GLU A 1 622 ? -38.359 2.702 102.990 1.00 66.12 622 GLU A C 1
ATOM 5017 O O . GLU A 1 622 ? -37.479 2.629 102.131 1.00 66.12 622 GLU A O 1
ATOM 5022 N N . ALA A 1 623 ? -39.575 2.170 102.791 1.00 66.88 623 ALA A N 1
ATOM 5023 C CA . ALA A 1 623 ? -39.959 1.466 101.564 1.00 66.88 623 ALA A CA 1
ATOM 5024 C C . ALA A 1 623 ? -39.962 2.388 100.327 1.00 66.88 623 ALA A C 1
ATOM 5026 O O . ALA A 1 623 ? -39.438 2.020 99.276 1.00 66.88 623 ALA A O 1
ATOM 5027 N N . THR A 1 624 ? -40.480 3.617 100.455 1.00 71.56 624 THR A N 1
ATOM 5028 C CA . THR A 1 624 ? -40.476 4.592 99.349 1.00 71.56 624 THR A CA 1
ATOM 5029 C C . THR A 1 624 ? -39.084 5.130 99.016 1.00 71.56 624 THR A C 1
ATOM 5031 O O . THR A 1 624 ? -38.824 5.482 97.865 1.00 71.56 624 THR A O 1
ATOM 5034 N N . LEU A 1 625 ? -38.172 5.186 99.993 1.00 71.62 625 LEU A N 1
ATOM 5035 C CA . LEU A 1 625 ? -36.806 5.670 99.788 1.00 71.62 625 LEU A CA 1
ATOM 5036 C C . LEU A 1 625 ? -35.960 4.639 99.020 1.00 71.62 625 LEU A C 1
ATOM 5038 O O . LEU A 1 625 ? -35.291 5.003 98.053 1.00 71.62 625 LEU A O 1
ATOM 5042 N N . LEU A 1 626 ? -36.096 3.350 99.354 1.00 75.69 626 LEU A N 1
ATOM 5043 C CA . LEU A 1 626 ? -35.449 2.241 98.639 1.00 75.69 626 LEU A CA 1
ATOM 5044 C C . LEU A 1 626 ? -35.954 2.101 97.188 1.00 75.69 626 LEU A C 1
ATOM 5046 O O . LEU A 1 626 ? -35.184 1.826 96.266 1.00 75.69 626 LEU A O 1
ATOM 5050 N N . GLU A 1 627 ? -37.252 2.316 96.955 1.00 76.19 627 GLU A N 1
ATOM 5051 C CA . GLU A 1 627 ? -37.853 2.239 95.617 1.00 76.19 627 GLU A CA 1
ATOM 5052 C C . GLU A 1 627 ? -37.369 3.380 94.700 1.00 76.19 627 GLU A C 1
ATOM 5054 O O . GLU A 1 627 ? -37.069 3.164 93.522 1.00 76.19 627 GLU A O 1
ATOM 5059 N N . LYS A 1 628 ? -37.198 4.590 95.251 1.00 78.38 628 LYS A N 1
ATOM 5060 C CA . LYS A 1 628 ? -36.630 5.740 94.526 1.00 78.38 628 LYS A CA 1
ATOM 5061 C C . LYS A 1 628 ? -35.131 5.591 94.256 1.00 78.38 628 LYS A C 1
ATOM 5063 O O . LYS A 1 628 ? -34.679 5.989 93.182 1.00 78.38 628 LYS A O 1
ATOM 5068 N N . GLU A 1 629 ? -34.374 4.987 95.170 1.00 77.00 629 GLU A N 1
ATOM 5069 C CA . GLU A 1 629 ? -32.950 4.688 94.973 1.00 77.00 629 GLU A CA 1
ATOM 5070 C C . GLU A 1 629 ? -32.730 3.656 93.850 1.00 77.00 629 GLU A C 1
ATOM 5072 O O . GLU A 1 629 ? -31.888 3.854 92.968 1.00 77.00 629 GLU A O 1
ATOM 5077 N N . ASN A 1 630 ? -33.553 2.604 93.799 1.00 78.62 630 ASN A N 1
ATOM 5078 C CA . ASN A 1 630 ? -33.510 1.609 92.723 1.00 78.62 630 ASN A CA 1
ATOM 5079 C 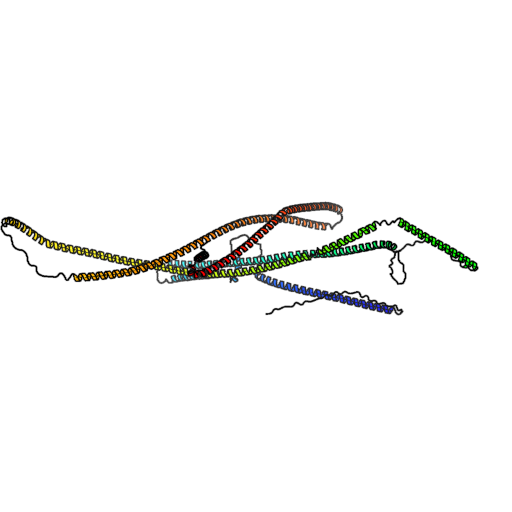C . ASN A 1 630 ? -33.918 2.191 91.357 1.00 78.62 630 ASN A C 1
ATOM 5081 O O . ASN A 1 630 ? -33.302 1.859 90.340 1.00 78.62 630 ASN A O 1
ATOM 5085 N N . ALA A 1 631 ? -34.897 3.103 91.322 1.00 81.50 631 ALA A N 1
ATOM 5086 C CA . ALA A 1 631 ? -35.274 3.816 90.100 1.00 81.50 631 ALA A CA 1
ATOM 5087 C C . ALA A 1 631 ? -34.125 4.691 89.562 1.00 81.50 631 ALA A C 1
ATOM 5089 O O . ALA A 1 631 ? -33.846 4.671 88.363 1.00 81.50 631 ALA A O 1
ATOM 5090 N N . LEU A 1 632 ? -33.404 5.398 90.441 1.00 81.69 632 LEU A N 1
ATOM 5091 C CA . LEU A 1 632 ? -32.224 6.189 90.070 1.00 81.69 632 LEU A CA 1
ATOM 5092 C C . LEU A 1 632 ? -31.074 5.319 89.544 1.00 81.69 632 LEU A C 1
ATOM 5094 O O . LEU A 1 632 ? -30.424 5.692 88.569 1.00 81.69 632 LEU A O 1
ATOM 5098 N N . ARG A 1 633 ? -30.841 4.140 90.135 1.00 80.81 633 ARG A N 1
ATOM 5099 C CA . ARG A 1 633 ? -29.827 3.188 89.649 1.00 80.81 633 ARG A CA 1
ATOM 5100 C C . ARG A 1 633 ? -30.120 2.697 88.230 1.00 80.81 633 ARG A C 1
ATOM 5102 O O . ARG A 1 633 ? -29.216 2.684 87.395 1.00 80.81 633 ARG A O 1
ATOM 5109 N N . LEU A 1 634 ? -31.376 2.350 87.942 1.00 80.56 634 LEU A N 1
ATOM 5110 C CA . LEU A 1 634 ? -31.808 1.940 86.601 1.00 80.56 634 LEU A CA 1
ATOM 5111 C C . LEU A 1 634 ? -31.694 3.080 85.579 1.00 80.56 634 LEU A C 1
ATOM 5113 O O . LEU A 1 634 ? -31.321 2.837 84.430 1.00 80.56 634 LEU A O 1
ATOM 5117 N N . GLU A 1 635 ? -31.973 4.319 85.987 1.00 79.81 635 GLU A N 1
ATOM 5118 C CA . GLU A 1 635 ? -31.835 5.500 85.129 1.00 79.81 635 GLU A CA 1
ATOM 5119 C C . GLU A 1 635 ? -30.361 5.792 84.798 1.00 79.81 635 GLU A C 1
ATOM 5121 O O . GLU A 1 635 ? -30.024 6.069 83.647 1.00 79.81 635 GLU A O 1
ATOM 5126 N N . ILE A 1 636 ? -29.456 5.654 85.776 1.00 81.88 636 ILE A N 1
ATOM 5127 C CA . ILE A 1 636 ? -28.005 5.788 85.570 1.00 81.88 636 ILE A CA 1
ATOM 5128 C C . ILE A 1 636 ? -27.487 4.705 84.612 1.00 81.88 636 ILE A C 1
ATOM 5130 O O . ILE A 1 636 ? -26.684 5.008 83.728 1.00 81.88 636 ILE A O 1
ATOM 5134 N N . GLU A 1 637 ? -27.970 3.465 84.731 1.00 84.19 637 GLU A N 1
ATOM 5135 C CA . GLU A 1 637 ? -27.586 2.374 83.827 1.00 84.19 637 GLU A CA 1
ATOM 5136 C C . GLU A 1 637 ? -28.156 2.546 82.407 1.00 84.19 637 GLU A C 1
ATOM 5138 O O . GLU A 1 637 ? -27.482 2.252 81.418 1.00 84.19 637 GLU A O 1
ATOM 5143 N N . LYS A 1 638 ? -29.374 3.081 82.262 1.00 84.62 638 LYS A N 1
ATOM 5144 C CA . LYS A 1 638 ? -29.891 3.491 80.946 1.00 84.62 638 LYS A CA 1
ATOM 5145 C C . LYS A 1 638 ? -29.050 4.611 80.340 1.00 84.62 638 LYS A C 1
ATOM 5147 O O . LYS A 1 638 ? -28.723 4.536 79.159 1.00 84.62 638 LYS A O 1
ATOM 5152 N N . ASN A 1 639 ? -28.657 5.606 81.135 1.00 82.88 639 ASN A N 1
ATOM 5153 C CA . ASN A 1 639 ? -27.825 6.717 80.672 1.00 82.88 639 ASN A CA 1
ATOM 5154 C C . ASN A 1 639 ? -26.411 6.272 80.264 1.00 82.88 639 ASN A C 1
ATOM 5156 O O . ASN A 1 639 ? -25.860 6.803 79.298 1.00 82.88 639 ASN A O 1
ATOM 5160 N N . SER A 1 640 ? -25.818 5.287 80.949 1.00 80.62 640 SER A N 1
ATOM 5161 C CA . SER A 1 640 ? -24.521 4.727 80.545 1.00 80.62 640 SER A CA 1
ATOM 5162 C C . SER A 1 640 ? -24.621 3.949 79.228 1.00 80.62 640 SER A C 1
ATOM 5164 O O . SER A 1 640 ? -23.787 4.147 78.342 1.00 80.62 640 SER A O 1
ATOM 5166 N N . LYS A 1 641 ? -25.688 3.158 79.039 1.00 85.88 641 LYS A N 1
ATOM 5167 C CA . LYS A 1 641 ? -25.979 2.465 77.770 1.00 85.88 641 LYS A CA 1
ATOM 5168 C C . LYS A 1 641 ? -26.244 3.450 76.627 1.00 85.88 641 LYS A C 1
ATOM 5170 O O . LYS A 1 641 ? -25.721 3.263 75.532 1.00 85.88 641 LYS A O 1
ATOM 5175 N N . LEU A 1 642 ? -26.978 4.537 76.878 1.00 85.94 642 LEU A N 1
ATOM 5176 C CA . LEU A 1 642 ? -27.215 5.591 75.884 1.00 85.94 642 LEU A CA 1
ATOM 5177 C C . LEU A 1 642 ? -25.915 6.276 75.448 1.00 85.94 642 LEU A C 1
ATOM 5179 O O . LEU A 1 642 ? -25.706 6.475 74.255 1.00 85.94 642 LEU A O 1
ATOM 5183 N N . LYS A 1 643 ? -25.011 6.585 76.388 1.00 86.06 643 LYS A N 1
ATOM 5184 C CA . LYS A 1 643 ? -23.689 7.146 76.060 1.00 86.06 643 LYS A CA 1
ATOM 5185 C C . LYS A 1 643 ? -22.869 6.216 75.163 1.00 86.06 643 LYS A C 1
ATOM 5187 O O . LYS A 1 643 ? -22.221 6.695 74.237 1.00 86.06 643 LYS A O 1
ATOM 5192 N N . GLN A 1 644 ? -22.926 4.906 75.399 1.00 85.81 644 GLN A N 1
ATOM 5193 C CA . GLN A 1 644 ? -22.238 3.920 74.562 1.00 85.81 644 GLN A CA 1
ATOM 5194 C C . GLN A 1 644 ? -22.826 3.859 73.141 1.00 85.81 644 GLN A C 1
ATOM 5196 O O . GLN A 1 644 ? -22.075 3.805 72.168 1.00 85.81 644 GLN A O 1
ATOM 5201 N N . VAL A 1 645 ? -24.156 3.931 73.008 1.00 88.00 645 VAL A N 1
ATOM 5202 C CA . VAL A 1 645 ? -24.838 3.979 71.701 1.00 88.00 645 VAL A CA 1
ATOM 5203 C C . VAL A 1 645 ? -24.501 5.264 70.944 1.00 88.00 645 VAL A C 1
ATOM 5205 O O . VAL A 1 645 ? -24.195 5.198 69.757 1.00 88.00 645 VAL A O 1
ATOM 5208 N N . ILE A 1 646 ? -24.486 6.418 71.619 1.00 86.38 646 ILE A N 1
ATOM 5209 C CA . ILE A 1 646 ? -24.103 7.700 71.006 1.00 86.38 646 ILE A CA 1
ATOM 5210 C C . ILE A 1 646 ? -22.667 7.635 70.474 1.00 86.38 646 ILE A C 1
ATOM 5212 O O . ILE A 1 646 ? -22.439 7.995 69.324 1.00 86.38 646 ILE A O 1
ATOM 5216 N N . ALA A 1 647 ? -21.718 7.108 71.255 1.00 85.44 647 ALA A N 1
ATOM 5217 C CA . ALA A 1 647 ? -20.332 6.951 70.809 1.00 85.44 647 ALA A CA 1
ATOM 5218 C C . ALA A 1 647 ? -20.209 6.025 69.580 1.00 85.44 647 ALA A C 1
ATOM 5220 O O . ALA A 1 647 ? -19.464 6.324 68.648 1.00 85.44 647 ALA A O 1
ATOM 5221 N N . SER A 1 648 ? -20.981 4.932 69.542 1.00 85.81 648 SER A N 1
ATOM 5222 C CA . SER A 1 648 ? -21.005 4.018 68.394 1.00 85.81 648 SER A CA 1
ATOM 5223 C C . SER A 1 648 ? -21.597 4.679 67.139 1.00 85.81 648 SER A C 1
ATOM 5225 O O . SER A 1 648 ? -21.018 4.561 66.058 1.00 85.81 648 SER A O 1
ATOM 5227 N N . ILE A 1 649 ? -22.683 5.449 67.274 1.00 87.31 649 ILE A N 1
ATOM 5228 C CA . ILE A 1 649 ? -23.282 6.208 66.163 1.00 87.31 649 ILE A CA 1
ATOM 5229 C C . ILE A 1 649 ? -22.316 7.279 65.641 1.00 87.31 649 ILE A C 1
ATOM 5231 O O . ILE A 1 649 ? -22.173 7.406 64.428 1.00 87.31 649 ILE A O 1
ATOM 5235 N N . SER A 1 650 ? -21.617 8.004 66.521 1.00 86.94 650 SER A N 1
ATOM 5236 C CA . SER A 1 650 ? -20.611 8.997 66.121 1.00 86.94 650 SER A CA 1
ATOM 5237 C C . SER A 1 650 ? -19.490 8.376 65.283 1.00 86.94 650 SER A C 1
ATOM 5239 O O . SER A 1 650 ? -19.185 8.899 64.217 1.00 86.94 650 SER A O 1
ATOM 5241 N N . SER A 1 651 ? -18.956 7.217 65.687 1.00 83.44 651 SER A N 1
ATOM 5242 C CA . SER A 1 651 ? -17.920 6.523 64.902 1.00 83.44 651 SER A CA 1
ATOM 5243 C C . SER A 1 651 ? -18.414 6.065 63.521 1.00 83.44 651 SER A C 1
ATOM 5245 O O . SER A 1 651 ? -17.711 6.207 62.524 1.00 83.44 651 SER A O 1
ATOM 5247 N N . SER A 1 652 ? -19.659 5.580 63.434 1.00 83.25 652 SER A N 1
ATOM 5248 C CA . SER A 1 652 ? -20.267 5.179 62.160 1.00 83.25 652 SER A CA 1
ATOM 5249 C C . SER A 1 652 ? -20.553 6.377 61.245 1.00 83.25 652 SER A C 1
ATOM 5251 O O . SER A 1 652 ? -20.497 6.242 60.020 1.00 83.25 652 SER A O 1
ATOM 5253 N N . LEU A 1 653 ? -20.862 7.542 61.819 1.00 87.81 653 LEU A N 1
ATOM 5254 C CA . LEU A 1 653 ? -21.093 8.773 61.070 1.00 87.81 653 LEU A CA 1
ATOM 5255 C C . LEU A 1 653 ? -19.792 9.311 60.463 1.00 87.81 653 LEU A C 1
ATOM 5257 O O . LEU A 1 653 ? -19.780 9.616 59.273 1.00 87.81 653 LEU A O 1
ATOM 5261 N N . GLU A 1 654 ? -18.704 9.350 61.238 1.00 87.62 654 GLU A N 1
ATOM 5262 C CA . GLU A 1 654 ? -17.372 9.743 60.752 1.00 87.62 654 GLU A CA 1
ATOM 5263 C C . GLU A 1 654 ? -16.890 8.823 59.620 1.00 87.62 654 GLU A C 1
ATOM 5265 O O . GLU A 1 654 ? -16.371 9.285 58.602 1.00 87.62 654 GLU A O 1
ATOM 5270 N N . GLU A 1 655 ? -17.123 7.513 59.740 1.00 85.06 655 GLU A N 1
ATOM 5271 C CA . GLU A 1 655 ? -16.791 6.563 58.679 1.00 85.06 655 GLU A CA 1
ATOM 5272 C C . GLU A 1 655 ? -17.628 6.789 57.410 1.00 85.06 655 GLU A C 1
ATOM 5274 O O . GLU A 1 655 ? -17.084 6.764 56.302 1.00 85.06 655 GLU A O 1
ATOM 5279 N N . LYS A 1 656 ? -18.933 7.070 57.546 1.00 83.50 656 LYS A N 1
ATOM 5280 C CA . LYS A 1 656 ? -19.785 7.440 56.405 1.00 83.50 656 LYS A CA 1
ATOM 5281 C C . LYS A 1 656 ? -19.346 8.745 55.748 1.00 83.50 656 LYS A C 1
ATOM 5283 O O . LYS A 1 656 ? -19.390 8.830 54.525 1.00 83.50 656 LYS A O 1
ATOM 5288 N N . GLU A 1 657 ? -18.932 9.743 56.521 1.00 87.69 657 GLU A N 1
ATOM 5289 C CA . GLU A 1 657 ? -18.454 11.029 56.003 1.00 87.69 657 GLU A CA 1
ATOM 5290 C C . GLU A 1 657 ? -17.121 10.881 55.253 1.00 87.69 657 GLU A C 1
ATOM 5292 O O . GLU A 1 657 ? -16.945 11.453 54.171 1.00 87.69 657 GLU A O 1
ATOM 5297 N N . ARG A 1 658 ? -16.222 10.020 55.747 1.00 91.31 658 ARG A N 1
ATOM 5298 C CA . ARG A 1 658 ? -14.997 9.636 55.034 1.00 91.31 658 ARG A CA 1
ATOM 5299 C C . ARG A 1 658 ? -15.308 8.934 53.709 1.00 91.31 658 ARG A C 1
ATOM 5301 O O . ARG A 1 658 ? -14.793 9.350 52.674 1.00 91.31 658 ARG A O 1
ATOM 5308 N N . LEU A 1 659 ? -16.183 7.924 53.718 1.00 87.75 659 LEU A N 1
ATOM 5309 C CA . LEU A 1 659 ? -16.584 7.207 52.499 1.00 87.75 659 LEU A CA 1
ATOM 5310 C C . LEU A 1 659 ? -17.298 8.127 51.500 1.00 87.75 659 LEU A C 1
ATOM 5312 O O . LEU A 1 659 ? -17.077 8.022 50.296 1.00 87.75 659 LEU A O 1
ATOM 5316 N N . ALA A 1 660 ? -18.121 9.063 51.981 1.00 83.62 660 ALA A N 1
ATOM 5317 C CA . ALA A 1 660 ? -18.750 10.074 51.138 1.00 83.62 660 ALA A CA 1
ATOM 5318 C C . ALA A 1 660 ? -17.697 10.979 50.476 1.00 83.62 660 ALA A C 1
ATOM 5320 O O . ALA A 1 660 ? -17.780 11.225 49.273 1.00 83.62 660 ALA A O 1
ATOM 5321 N N . SER A 1 661 ? -16.670 11.398 51.219 1.00 83.25 661 SER A N 1
ATOM 5322 C CA . SER A 1 661 ? -15.566 12.216 50.699 1.00 83.25 661 SER A CA 1
ATOM 5323 C C . SER A 1 661 ? -14.719 11.471 49.658 1.00 83.25 661 SER A C 1
ATOM 5325 O O . SER A 1 661 ? -14.418 12.028 48.602 1.00 83.25 661 SER A O 1
ATOM 5327 N N . GLU A 1 662 ? -14.398 10.196 49.898 1.00 86.31 662 GLU A N 1
ATOM 5328 C CA . GLU A 1 662 ? -13.701 9.324 48.934 1.00 86.31 662 GLU A CA 1
ATOM 5329 C C . GLU A 1 662 ? -14.547 9.048 47.679 1.00 86.31 662 GLU A C 1
ATOM 5331 O O . GLU A 1 662 ? -14.046 9.071 46.551 1.00 86.31 662 GLU A O 1
ATOM 5336 N N . SER A 1 663 ? -15.857 8.842 47.842 1.00 76.31 663 SER A N 1
ATOM 5337 C CA . SER A 1 663 ? -16.771 8.698 46.705 1.00 76.31 663 SER A CA 1
ATOM 5338 C C . SER A 1 663 ? -16.887 9.997 45.896 1.00 76.31 663 SER A C 1
ATOM 5340 O O . SER A 1 663 ? -16.947 9.962 44.671 1.00 76.31 663 SER A O 1
ATOM 5342 N N . GLY A 1 664 ? -16.845 11.160 46.555 1.00 85.25 664 GLY A N 1
ATOM 5343 C CA . GLY A 1 664 ? -16.860 12.465 45.898 1.00 85.25 664 GLY A CA 1
ATOM 5344 C C . GLY A 1 664 ? -15.588 12.742 45.094 1.00 85.25 664 GLY A C 1
ATOM 5345 O O . GLY A 1 664 ? -15.674 13.236 43.968 1.00 85.25 664 GLY A O 1
ATOM 5346 N N . SER A 1 665 ? -14.413 12.388 45.627 1.00 82.06 665 SER A N 1
ATOM 5347 C CA . SER A 1 665 ? -13.132 12.579 44.934 1.00 82.06 665 SER A CA 1
ATOM 5348 C C . SER A 1 665 ? -12.980 11.654 43.721 1.00 82.06 665 SER A C 1
ATOM 5350 O O . SER A 1 665 ? -12.558 12.105 42.654 1.00 82.06 665 SER A O 1
ATOM 5352 N N . THR A 1 666 ? -13.402 10.393 43.836 1.00 84.94 666 THR A N 1
ATOM 5353 C CA . THR A 1 666 ? -13.412 9.439 42.713 1.00 84.94 666 THR A CA 1
ATOM 5354 C C . THR A 1 666 ? -14.395 9.848 41.614 1.00 84.94 666 THR A C 1
ATOM 5356 O O . THR A 1 666 ? -14.055 9.781 40.433 1.00 84.94 666 THR A O 1
ATOM 5359 N N . LEU A 1 667 ? -15.579 10.357 41.970 1.00 85.31 667 LEU A N 1
ATOM 5360 C CA . LEU A 1 667 ? -16.554 10.869 40.999 1.00 85.31 667 LEU A CA 1
ATOM 5361 C C . LEU A 1 667 ? -16.025 12.126 40.281 1.00 85.31 667 LEU A C 1
ATOM 5363 O O . LEU A 1 667 ? -16.193 12.267 39.068 1.00 85.31 667 LEU A O 1
ATOM 5367 N N . LEU A 1 668 ? -15.310 13.009 40.990 1.00 87.25 668 LEU A N 1
ATOM 5368 C CA . LEU A 1 668 ? -14.649 14.169 40.385 1.00 87.25 668 LEU A CA 1
ATOM 5369 C C . LEU A 1 668 ? -13.560 13.752 39.379 1.00 87.25 668 LEU A C 1
ATOM 5371 O O . LEU A 1 668 ? -13.504 14.311 38.283 1.00 87.25 668 LEU A O 1
ATOM 5375 N N . GLN A 1 669 ? -12.746 12.741 39.707 1.00 85.75 669 GLN A N 1
ATOM 5376 C CA . GLN A 1 669 ? -11.753 12.176 38.782 1.00 85.75 669 GLN A CA 1
ATOM 5377 C C . GLN A 1 669 ? -12.407 11.541 37.549 1.00 85.75 669 GLN A C 1
ATOM 5379 O O . GLN A 1 669 ? -11.972 11.788 36.424 1.00 85.75 669 GLN A O 1
ATOM 5384 N N . GLN A 1 670 ? -13.485 10.770 37.728 1.00 84.88 670 GLN A N 1
ATOM 5385 C CA . GLN A 1 670 ? -14.231 10.187 36.607 1.00 84.88 670 GLN A CA 1
ATOM 5386 C C . GLN A 1 670 ? -14.829 11.260 35.693 1.00 84.88 670 GLN A C 1
ATOM 5388 O O . GLN A 1 670 ? -14.788 11.118 34.472 1.00 84.88 670 GLN A O 1
ATOM 5393 N N . LYS A 1 671 ? -15.335 12.361 36.260 1.00 88.31 671 LYS A N 1
ATOM 5394 C CA . LYS A 1 671 ? -15.833 13.502 35.483 1.00 88.31 671 LYS A CA 1
ATOM 5395 C C . LYS A 1 671 ? -14.724 14.151 34.649 1.00 88.31 671 LYS A C 1
ATOM 5397 O O . LYS A 1 671 ? -14.929 14.395 33.466 1.00 88.31 671 LYS A O 1
ATOM 5402 N N . GLN A 1 672 ? -13.545 14.375 35.232 1.00 89.25 672 GLN A N 1
ATOM 5403 C CA . GLN A 1 672 ? -12.396 14.917 34.497 1.00 89.25 672 GLN A CA 1
ATOM 5404 C C . GLN A 1 672 ? -11.959 13.994 33.353 1.00 89.25 672 GLN A C 1
ATOM 5406 O O . GLN A 1 672 ? -11.669 14.477 32.260 1.00 89.25 672 GLN A O 1
ATOM 5411 N N . GLN A 1 673 ? -11.959 12.674 33.569 1.00 85.44 673 GLN A N 1
ATOM 5412 C CA . GLN A 1 673 ? -11.676 11.715 32.501 1.00 85.44 673 GLN A CA 1
ATOM 5413 C C . GLN A 1 673 ? -12.739 11.744 31.400 1.00 85.44 673 GLN A C 1
ATOM 5415 O O . GLN A 1 673 ? -12.388 11.768 30.224 1.00 85.44 673 GLN A O 1
ATOM 5420 N N . LEU A 1 674 ? -14.025 11.817 31.755 1.00 89.44 674 LEU A N 1
ATOM 5421 C CA . LEU A 1 674 ? -15.111 11.957 30.783 1.00 89.44 674 LEU A CA 1
ATOM 5422 C C . LEU A 1 674 ? -14.942 13.227 29.931 1.00 89.44 674 LEU A C 1
ATOM 5424 O O . LEU A 1 674 ? -15.115 13.168 28.716 1.00 89.44 674 LEU A O 1
ATOM 5428 N N . ASP A 1 675 ? -14.552 14.349 30.540 1.00 90.19 675 ASP A N 1
ATOM 5429 C CA . ASP A 1 675 ? -14.309 15.614 29.836 1.00 90.19 675 ASP A CA 1
ATOM 5430 C C . ASP A 1 675 ? -13.109 15.530 28.871 1.00 90.19 675 ASP A C 1
ATOM 5432 O O . ASP A 1 675 ? -13.122 16.167 27.812 1.00 90.19 675 ASP A O 1
ATOM 5436 N N . ILE A 1 676 ? -12.078 14.745 29.211 1.00 89.12 676 ILE A N 1
ATOM 5437 C CA . ILE A 1 676 ? -10.938 14.456 28.324 1.00 89.12 676 ILE A CA 1
ATOM 5438 C C . ILE A 1 676 ? -11.400 13.603 27.139 1.00 89.12 676 ILE A C 1
ATOM 5440 O O . ILE A 1 676 ? -11.206 14.010 25.994 1.00 89.12 676 ILE A O 1
ATOM 5444 N N . VAL A 1 677 ? -12.100 12.492 27.396 1.00 87.88 677 VAL A N 1
ATOM 5445 C CA . VAL A 1 677 ? -12.637 11.619 26.338 1.00 87.88 677 VAL A CA 1
ATOM 5446 C C . VAL A 1 677 ? -13.582 12.391 25.414 1.00 87.88 677 VAL A C 1
ATOM 5448 O O . VAL A 1 677 ? -13.555 12.206 24.200 1.00 87.88 677 VAL A O 1
ATOM 5451 N N . HIS A 1 678 ? -14.400 13.299 25.951 1.00 87.75 678 HIS A N 1
ATOM 5452 C CA . HIS A 1 678 ? -15.307 14.110 25.140 1.00 87.75 678 HIS A CA 1
ATOM 5453 C C . HIS A 1 678 ? -14.554 15.080 24.217 1.00 87.75 678 HIS A C 1
ATOM 5455 O O . HIS A 1 678 ? -14.942 15.259 23.061 1.00 87.75 678 HIS A O 1
ATOM 5461 N N . ARG A 1 679 ? -13.451 15.675 24.694 1.00 89.25 679 ARG A N 1
ATOM 5462 C CA . ARG A 1 679 ? -12.561 16.507 23.867 1.00 89.25 679 ARG A CA 1
ATOM 5463 C C . ARG A 1 679 ? -11.890 15.698 22.760 1.00 89.25 679 ARG A C 1
ATOM 5465 O O . ARG A 1 679 ? -11.900 16.138 21.614 1.00 89.25 679 ARG A O 1
ATOM 5472 N N . GLU A 1 680 ? -11.373 14.515 23.073 1.00 89.44 680 GLU A N 1
ATOM 5473 C CA . GLU A 1 680 ? -10.772 13.614 22.081 1.00 89.44 680 GLU A CA 1
ATOM 5474 C C . GLU A 1 680 ? -11.788 13.175 21.019 1.00 89.44 680 GLU A C 1
ATOM 5476 O O . GLU A 1 680 ? -11.494 13.207 19.824 1.00 89.44 680 GLU A O 1
ATOM 5481 N N . LEU A 1 681 ? -13.015 12.840 21.429 1.00 90.31 681 LEU A N 1
ATOM 5482 C CA . LEU A 1 681 ? -14.096 12.459 20.518 1.00 90.31 681 LEU A CA 1
ATOM 5483 C C . LEU A 1 681 ? -14.459 13.612 19.572 1.00 90.31 681 LEU A C 1
ATOM 5485 O O . LEU A 1 681 ? -14.667 13.385 18.379 1.00 90.31 681 LEU A O 1
ATOM 5489 N N . ASN A 1 682 ? -14.481 14.849 20.072 1.00 88.31 682 ASN A N 1
ATOM 5490 C CA . ASN A 1 682 ? -14.702 16.028 19.236 1.00 88.31 682 ASN A CA 1
ATOM 5491 C C . ASN A 1 682 ? -13.565 16.230 18.223 1.00 88.31 682 ASN A C 1
ATOM 5493 O O . ASN A 1 682 ? -13.852 16.393 17.041 1.00 88.31 682 ASN A O 1
ATOM 5497 N N . MET A 1 683 ? -12.296 16.092 18.625 1.00 89.12 683 MET A N 1
ATOM 5498 C CA . MET A 1 683 ? -11.179 16.174 17.671 1.00 89.12 683 MET A CA 1
ATOM 5499 C C . MET A 1 683 ? -11.234 15.074 16.602 1.00 89.12 683 MET A C 1
ATOM 5501 O O . MET A 1 683 ? -11.002 15.335 15.423 1.00 89.12 683 MET A O 1
ATOM 5505 N N . LEU A 1 684 ? -11.583 13.841 16.986 1.00 86.62 684 LEU A N 1
ATOM 5506 C CA . LEU A 1 684 ? -11.758 12.735 16.040 1.00 86.62 684 LEU A CA 1
ATOM 5507 C C . LEU A 1 684 ? -12.922 12.983 15.073 1.00 86.62 684 LEU A C 1
ATOM 5509 O O . LEU A 1 684 ? -12.840 12.624 13.897 1.00 86.62 684 LEU A O 1
ATOM 5513 N N . ARG A 1 685 ? -14.004 13.607 15.549 1.00 91.94 685 ARG A N 1
ATOM 5514 C CA . ARG A 1 685 ? -15.139 14.007 14.713 1.00 91.94 685 ARG A CA 1
ATOM 5515 C C . ARG A 1 685 ? -14.738 15.071 13.695 1.00 91.94 685 ARG A C 1
ATOM 5517 O O . ARG A 1 685 ? -15.094 14.927 12.527 1.00 91.94 685 ARG A O 1
ATOM 5524 N N . ASP A 1 686 ? -13.973 16.071 14.112 1.00 89.62 686 ASP A N 1
ATOM 5525 C CA . ASP A 1 686 ? -13.482 17.127 13.225 1.00 89.62 686 ASP A CA 1
ATOM 5526 C C . ASP A 1 686 ? -12.517 16.558 12.175 1.00 89.62 686 ASP A C 1
ATOM 5528 O O . ASP A 1 686 ? -12.653 16.834 10.982 1.00 89.62 686 ASP A O 1
ATOM 5532 N N . HIS A 1 687 ? -11.611 15.664 12.584 1.00 87.94 687 HIS A N 1
ATOM 5533 C CA . HIS A 1 687 ? -10.713 14.966 11.664 1.00 87.94 687 HIS A CA 1
ATOM 5534 C C . HIS A 1 687 ? -11.480 14.123 10.636 1.00 87.94 687 HIS A C 1
ATOM 5536 O O . HIS A 1 687 ? -11.176 14.164 9.443 1.00 87.94 687 HIS A O 1
ATOM 5542 N N . LYS A 1 688 ? -12.512 13.388 11.072 1.00 88.62 688 LYS A N 1
ATOM 5543 C CA . LYS A 1 688 ? -13.392 12.636 10.169 1.00 88.62 688 LYS A CA 1
ATOM 5544 C C . LYS A 1 688 ? -14.094 13.563 9.173 1.00 88.62 688 LYS A C 1
ATOM 5546 O O . LYS A 1 688 ? -14.137 13.243 7.989 1.00 88.62 688 LYS A O 1
ATOM 5551 N N . SER A 1 689 ? -14.610 14.704 9.633 1.00 90.00 689 SER A N 1
ATOM 5552 C CA . SER A 1 689 ? -15.261 15.690 8.763 1.00 90.00 689 SER A CA 1
ATOM 5553 C C . SER A 1 689 ? -14.302 16.216 7.691 1.00 90.00 689 SER A C 1
ATOM 5555 O O . SER A 1 689 ? -14.664 16.284 6.519 1.00 90.00 689 SER A O 1
ATOM 5557 N N . MET A 1 690 ? -13.058 16.524 8.068 1.00 89.94 690 MET A N 1
ATOM 5558 C CA . MET A 1 690 ? -12.022 16.963 7.129 1.00 89.94 690 MET A CA 1
ATOM 5559 C C . MET A 1 690 ? -11.692 15.876 6.091 1.00 89.94 690 MET A C 1
ATOM 5561 O O . MET A 1 690 ? -11.550 16.169 4.904 1.00 89.94 690 MET A O 1
ATOM 5565 N N . GLN A 1 691 ? -11.611 14.610 6.512 1.00 87.06 691 GLN A N 1
ATOM 5566 C CA . GLN A 1 691 ? -11.393 13.487 5.596 1.00 87.06 691 GLN A CA 1
ATOM 5567 C C . GLN A 1 691 ? -12.565 13.282 4.626 1.00 87.06 691 GLN A C 1
ATOM 5569 O O . GLN A 1 691 ? -12.338 13.007 3.449 1.00 87.06 691 GLN A O 1
ATOM 5574 N N . GLU A 1 692 ? -13.811 13.428 5.085 1.00 88.62 692 GLU A N 1
ATOM 5575 C CA . GLU A 1 692 ? -15.000 13.332 4.227 1.00 88.62 692 GLU A CA 1
ATOM 5576 C C . GLU A 1 692 ? -15.029 14.442 3.161 1.00 88.62 692 GLU A C 1
ATOM 5578 O O . GLU A 1 692 ? -15.359 14.175 2.002 1.00 88.62 692 GLU A O 1
ATOM 5583 N N . GLU A 1 693 ? -14.613 15.662 3.512 1.00 90.50 693 GLU A N 1
ATOM 5584 C CA . GLU A 1 693 ? -14.502 16.780 2.568 1.00 90.50 693 GLU A CA 1
ATOM 5585 C C . GLU A 1 693 ? -13.424 16.527 1.501 1.00 90.50 693 GLU A C 1
ATOM 5587 O O . GLU A 1 693 ? -13.682 16.675 0.302 1.00 90.50 693 GLU A O 1
ATOM 5592 N N . GLN A 1 694 ? -12.246 16.046 1.912 1.00 87.25 694 GLN A N 1
ATOM 5593 C CA . GLN A 1 694 ? -11.178 15.653 0.986 1.00 87.25 694 GLN A CA 1
ATOM 5594 C C . GLN A 1 694 ? -11.622 14.523 0.049 1.00 87.25 694 GLN A C 1
ATOM 5596 O O . GLN A 1 694 ? -11.393 14.594 -1.160 1.00 87.25 694 GLN A O 1
ATOM 5601 N N . LEU A 1 695 ? -12.317 13.508 0.573 1.00 86.62 695 LEU A N 1
ATOM 5602 C CA . LEU A 1 695 ? -12.840 12.398 -0.224 1.00 86.62 695 LEU A CA 1
ATOM 5603 C C . LEU A 1 695 ? -13.865 12.883 -1.262 1.00 86.62 695 LEU A C 1
ATOM 5605 O O . LEU A 1 695 ? -13.868 12.416 -2.404 1.00 86.62 695 LEU A O 1
ATOM 5609 N N . SER A 1 696 ? -14.716 13.841 -0.885 1.00 90.06 696 SER A N 1
ATOM 5610 C CA . SER A 1 696 ? -15.678 14.474 -1.792 1.00 90.06 696 SER A CA 1
ATOM 5611 C C . SER A 1 696 ? -14.974 15.243 -2.918 1.00 90.06 696 SER A C 1
ATOM 5613 O O . SER A 1 696 ? -15.328 15.077 -4.089 1.00 90.06 696 SER A O 1
ATOM 5615 N N . SER A 1 697 ? -13.915 15.997 -2.597 1.00 87.56 697 SER A N 1
ATOM 5616 C CA . SER A 1 697 ? -13.078 16.679 -3.595 1.00 87.56 697 SER A CA 1
ATOM 5617 C C . SER A 1 697 ? -12.436 15.686 -4.568 1.00 87.56 697 SER A C 1
ATOM 5619 O O . SER A 1 697 ? -12.585 15.825 -5.784 1.00 87.56 697 SER A O 1
ATOM 5621 N N . CYS A 1 698 ? -11.807 14.621 -4.059 1.00 87.50 698 CYS A N 1
ATOM 5622 C CA . CYS A 1 698 ? -11.214 13.576 -4.897 1.00 87.50 698 CYS A CA 1
ATOM 5623 C C . CYS A 1 698 ? -12.257 12.887 -5.791 1.00 87.50 698 CYS A C 1
ATOM 5625 O O . CYS A 1 698 ? -11.980 12.578 -6.949 1.00 87.50 698 CYS A O 1
ATOM 5627 N N . LYS A 1 699 ? -13.480 12.672 -5.292 1.00 92.69 699 LYS A N 1
ATOM 5628 C CA . LYS A 1 699 ? -14.577 12.103 -6.087 1.00 92.69 699 LYS A CA 1
ATOM 5629 C C . LYS A 1 699 ? -14.973 13.021 -7.247 1.00 92.69 699 LYS A C 1
ATOM 5631 O O . LYS A 1 699 ? -15.188 12.532 -8.356 1.00 92.69 699 LYS A O 1
ATOM 5636 N N . LEU A 1 700 ? -15.050 14.334 -7.022 1.00 92.00 700 LEU A N 1
ATOM 5637 C CA . LEU A 1 700 ? -15.336 15.308 -8.081 1.00 92.00 700 LEU A CA 1
ATOM 5638 C C . LEU A 1 700 ? -14.217 15.353 -9.132 1.00 92.00 700 LEU A C 1
ATOM 5640 O O . LEU A 1 700 ? -14.500 15.385 -10.333 1.00 92.00 700 LEU A O 1
ATOM 5644 N N . GLU A 1 701 ? -12.955 15.280 -8.706 1.00 92.69 701 GLU A N 1
ATOM 5645 C CA . GLU A 1 701 ? -11.805 15.185 -9.612 1.00 92.69 701 GLU A CA 1
ATOM 5646 C C . GLU A 1 701 ? -11.830 13.901 -10.448 1.00 92.69 701 GLU A C 1
ATOM 5648 O O . GLU A 1 701 ? -11.619 13.952 -11.662 1.00 92.69 701 GLU A O 1
ATOM 5653 N N . LEU A 1 702 ? -12.165 12.761 -9.837 1.00 90.69 702 LEU A N 1
ATOM 5654 C CA . LEU A 1 702 ? -12.292 11.479 -10.529 1.00 90.69 702 LEU A CA 1
ATOM 5655 C C . LEU A 1 702 ? -13.397 11.518 -11.595 1.00 90.69 702 LEU A C 1
ATOM 5657 O O . LEU A 1 702 ? -13.196 11.053 -12.718 1.00 90.69 702 LEU A O 1
ATOM 5661 N N . ILE A 1 703 ? -14.553 12.111 -11.276 1.00 91.75 703 ILE A N 1
ATOM 5662 C CA . ILE A 1 703 ? -15.650 12.302 -12.237 1.00 91.75 703 ILE A CA 1
ATOM 5663 C C . ILE A 1 703 ? -15.185 13.193 -13.400 1.00 91.75 703 ILE A C 1
ATOM 5665 O O . ILE A 1 703 ? -15.427 12.871 -14.566 1.00 91.75 703 ILE A O 1
ATOM 5669 N N . SER A 1 704 ? -14.456 14.273 -13.105 1.00 93.00 704 SER A N 1
ATOM 5670 C CA . SER A 1 704 ? -13.872 15.157 -14.121 1.00 93.00 704 SER A CA 1
ATOM 5671 C C . SER A 1 704 ? -12.886 14.414 -15.032 1.00 93.00 704 SER A C 1
ATOM 5673 O O . SER A 1 704 ? -13.004 14.498 -16.258 1.00 93.00 704 SER A O 1
ATOM 5675 N N . LEU A 1 705 ? -11.969 13.621 -14.468 1.00 91.12 705 LEU A N 1
ATOM 5676 C CA . LEU A 1 705 ? -11.017 12.800 -15.225 1.00 91.12 705 LEU A CA 1
ATOM 5677 C C . LEU A 1 705 ? -11.714 11.742 -16.081 1.00 91.12 705 LEU A C 1
ATOM 5679 O O . LEU A 1 705 ? -11.384 11.605 -17.256 1.00 91.12 705 LEU A O 1
ATOM 5683 N N . THR A 1 706 ? -12.723 11.065 -15.537 1.00 91.69 706 THR A N 1
ATOM 5684 C CA . THR A 1 706 ? -13.527 10.077 -16.272 1.00 91.69 706 THR A CA 1
ATOM 5685 C C . THR A 1 706 ? -14.230 10.728 -17.464 1.00 91.69 706 THR A C 1
ATOM 5687 O O . THR A 1 706 ? -14.209 10.199 -18.573 1.00 91.69 706 THR A O 1
ATOM 5690 N N . SER A 1 707 ? -14.785 11.932 -17.280 1.00 89.88 707 SER A N 1
ATOM 5691 C CA . SER A 1 707 ? -15.413 12.678 -18.376 1.00 89.88 707 SER A CA 1
ATOM 5692 C C . SER A 1 707 ? -14.414 13.078 -19.470 1.00 89.88 707 SER A C 1
ATOM 5694 O O . SER A 1 707 ? -14.747 13.024 -20.654 1.00 89.88 707 SER A O 1
ATOM 5696 N N . LYS A 1 708 ? -13.178 13.448 -19.098 1.00 93.25 708 LYS A N 1
ATOM 5697 C CA . LYS A 1 708 ? -12.101 13.753 -20.053 1.00 93.25 708 LYS A CA 1
ATOM 5698 C C . LYS A 1 708 ? -11.658 12.501 -20.799 1.00 93.25 708 LYS A C 1
ATOM 5700 O O . LYS A 1 708 ? -11.535 12.556 -22.016 1.00 93.25 708 LYS A O 1
ATOM 5705 N N . LEU A 1 709 ? -11.482 11.386 -20.094 1.00 91.94 709 LEU A N 1
ATOM 5706 C CA . LEU A 1 709 ? -11.114 10.106 -20.691 1.00 91.94 709 LEU A CA 1
ATOM 5707 C C . LEU A 1 709 ? -12.153 9.657 -21.721 1.00 91.94 709 LEU A C 1
ATOM 5709 O O . LEU A 1 709 ? -11.783 9.316 -22.839 1.00 91.94 709 LEU A O 1
ATOM 5713 N N . ASN A 1 710 ? -13.443 9.747 -21.388 1.00 91.56 710 ASN A N 1
ATOM 5714 C CA . ASN A 1 710 ? -14.521 9.416 -22.320 1.00 91.56 710 ASN A CA 1
ATOM 5715 C C . ASN A 1 710 ? -14.490 10.295 -23.578 1.00 91.56 710 ASN A C 1
ATOM 5717 O O . ASN A 1 710 ? -14.670 9.785 -24.681 1.00 91.56 710 ASN A O 1
ATOM 5721 N N . LYS A 1 711 ? -14.209 11.600 -23.440 1.00 92.88 711 LYS A N 1
ATOM 5722 C CA . LYS A 1 711 ? -14.044 12.500 -24.595 1.00 92.88 711 LYS A CA 1
ATOM 5723 C C . LYS A 1 711 ? -12.853 12.099 -25.468 1.00 92.88 711 LYS A C 1
ATOM 5725 O O . LYS A 1 711 ? -12.988 12.068 -26.687 1.00 92.88 711 LYS A O 1
ATOM 5730 N N . THR A 1 712 ? -11.711 11.764 -24.867 1.00 89.62 712 THR A N 1
ATOM 5731 C CA . THR A 1 712 ? -10.528 11.298 -25.608 1.00 89.62 712 THR A CA 1
ATOM 5732 C C . THR A 1 712 ? -10.789 9.960 -26.298 1.00 89.62 712 THR A C 1
ATOM 5734 O O . THR A 1 712 ? -10.387 9.769 -27.440 1.00 89.62 712 THR A O 1
ATOM 5737 N N . LEU A 1 713 ? -11.506 9.044 -25.646 1.00 90.81 713 LEU A N 1
ATOM 5738 C CA . LEU A 1 713 ? -11.851 7.744 -26.217 1.00 90.81 713 LEU A CA 1
ATOM 5739 C C . LEU A 1 713 ? -12.799 7.887 -27.417 1.00 90.81 713 LEU A C 1
ATOM 5741 O O . LEU A 1 713 ? -12.585 7.248 -28.442 1.00 90.81 713 LEU A O 1
ATOM 5745 N N . GLN A 1 714 ? -13.777 8.796 -27.341 1.00 92.00 714 GLN A N 1
ATOM 5746 C CA . GLN A 1 714 ? -14.619 9.155 -28.489 1.00 92.00 714 GLN A CA 1
ATOM 5747 C C . GLN A 1 714 ? -13.807 9.756 -29.645 1.00 92.00 714 GLN A C 1
ATOM 5749 O O . GLN A 1 714 ? -14.062 9.431 -30.802 1.00 92.00 714 GLN A O 1
ATOM 5754 N N . GLN A 1 715 ? -12.818 10.606 -29.351 1.00 92.44 715 GLN A N 1
ATOM 5755 C CA . GLN A 1 715 ? -11.920 11.149 -30.375 1.00 92.44 715 GLN A CA 1
ATOM 5756 C C . GLN A 1 715 ? -11.056 10.063 -31.024 1.00 92.44 715 GLN A C 1
ATOM 5758 O O . GLN A 1 715 ? -10.908 10.061 -32.241 1.00 92.44 715 GLN A O 1
ATOM 5763 N N . ASN A 1 716 ? -10.528 9.117 -30.244 1.00 87.62 716 ASN A N 1
ATOM 5764 C CA . ASN A 1 716 ? -9.769 7.991 -30.788 1.00 87.62 716 ASN A CA 1
ATOM 5765 C C . ASN A 1 716 ? -10.629 7.120 -31.703 1.00 87.62 716 ASN A C 1
ATOM 5767 O O . ASN A 1 716 ? -10.180 6.777 -32.789 1.00 87.62 716 ASN A O 1
ATOM 5771 N N . HIS A 1 717 ? -11.874 6.839 -31.313 1.00 90.44 717 HIS A N 1
ATOM 5772 C CA . HIS A 1 717 ? -12.793 6.080 -32.157 1.00 90.44 717 HIS A CA 1
ATOM 5773 C C . HIS A 1 717 ? -13.113 6.806 -33.475 1.00 90.44 717 HIS A C 1
ATOM 5775 O O . HIS A 1 717 ? -13.203 6.183 -34.529 1.00 90.44 717 HIS A O 1
ATOM 5781 N N . TYR A 1 718 ? -13.227 8.139 -33.445 1.00 93.50 718 TYR A N 1
ATOM 5782 C CA . TYR A 1 718 ? -13.361 8.934 -34.668 1.00 93.50 718 TYR A CA 1
ATOM 5783 C C . TYR A 1 718 ? -12.135 8.784 -35.587 1.00 93.50 718 TYR A C 1
ATOM 5785 O O . TYR A 1 718 ? -12.298 8.573 -36.788 1.00 93.50 718 TYR A O 1
ATOM 5793 N N . TYR A 1 719 ? -10.918 8.852 -35.034 1.00 92.00 719 TYR A N 1
ATOM 5794 C CA . TYR A 1 719 ? -9.694 8.664 -35.820 1.00 92.00 719 TYR A CA 1
ATOM 5795 C C . TYR A 1 719 ? -9.538 7.237 -36.353 1.00 92.00 719 TYR A C 1
ATOM 5797 O O . TYR A 1 719 ? -9.055 7.059 -37.465 1.00 92.00 719 TYR A O 1
ATOM 5805 N N . GLU A 1 720 ? -9.968 6.231 -35.596 1.00 92.69 720 GLU A N 1
ATOM 5806 C CA . GLU A 1 720 ? -9.988 4.830 -36.024 1.00 92.69 720 GLU A CA 1
ATOM 5807 C C . GLU A 1 720 ? -10.902 4.639 -37.244 1.00 92.69 720 GLU A C 1
ATOM 5809 O O . GLU A 1 720 ? -10.465 4.116 -38.266 1.00 92.69 720 GLU A O 1
ATOM 5814 N N . LEU A 1 721 ? -12.117 5.200 -37.206 1.00 92.38 721 LEU A N 1
ATOM 5815 C CA . LEU A 1 721 ? -13.041 5.182 -38.344 1.00 92.38 721 LEU A CA 1
ATOM 5816 C C . LEU A 1 721 ? -12.464 5.902 -39.579 1.00 92.38 721 LEU A C 1
ATOM 5818 O O . LEU A 1 721 ? -12.683 5.494 -40.723 1.00 92.38 721 LEU A O 1
ATOM 5822 N N . GLU A 1 722 ? -11.740 7.002 -39.365 1.00 93.19 722 GLU A N 1
ATOM 5823 C CA . GLU A 1 722 ? -11.080 7.741 -40.442 1.00 93.19 722 GLU A CA 1
ATOM 5824 C C . GLU A 1 722 ? -9.908 6.947 -41.050 1.00 93.19 722 GLU A C 1
ATOM 5826 O O . GLU A 1 722 ? -9.738 6.956 -42.274 1.00 93.19 722 GLU A O 1
ATOM 5831 N N . LEU A 1 723 ? -9.155 6.207 -40.227 1.00 90.50 723 LEU A N 1
ATOM 5832 C CA . LEU A 1 723 ? -8.102 5.291 -40.672 1.00 90.50 723 LEU A CA 1
ATOM 5833 C C . LEU A 1 723 ? -8.666 4.119 -41.475 1.00 90.50 723 LEU A C 1
ATOM 5835 O O . LEU A 1 723 ? -8.144 3.838 -42.554 1.00 90.50 723 LEU A O 1
ATOM 5839 N N . ASP A 1 724 ? -9.753 3.495 -41.022 1.00 91.19 724 ASP A N 1
ATOM 5840 C CA . ASP A 1 724 ? -10.417 2.410 -41.754 1.00 91.19 724 ASP A CA 1
ATOM 5841 C C . ASP A 1 724 ? -10.878 2.878 -43.137 1.00 91.19 724 ASP A C 1
ATOM 5843 O O . ASP A 1 724 ? -10.607 2.235 -44.154 1.00 91.19 724 ASP A O 1
ATOM 5847 N N . LYS A 1 725 ? -11.482 4.069 -43.204 1.00 93.12 725 LYS A N 1
ATOM 5848 C CA . LYS A 1 725 ? -11.915 4.678 -44.467 1.00 93.12 725 LYS A CA 1
ATOM 5849 C C . LYS A 1 725 ? -10.746 4.979 -45.405 1.00 93.12 725 LYS A C 1
ATOM 5851 O O . LYS A 1 725 ? -10.888 4.894 -46.627 1.00 93.12 725 LYS A O 1
ATOM 5856 N N . LEU A 1 726 ? -9.596 5.378 -44.863 1.00 91.44 726 LEU A N 1
ATOM 5857 C CA . LEU A 1 726 ? -8.388 5.599 -45.655 1.00 91.44 726 LEU A CA 1
ATOM 5858 C C . LEU A 1 726 ? -7.793 4.272 -46.146 1.00 91.44 726 LEU A C 1
ATOM 5860 O O . LEU A 1 726 ? -7.353 4.188 -47.292 1.00 91.44 726 LEU A O 1
ATOM 5864 N N . ASN A 1 727 ? -7.834 3.235 -45.313 1.00 89.62 727 ASN A N 1
ATOM 5865 C CA . ASN A 1 727 ? -7.336 1.907 -45.640 1.00 89.62 727 ASN A CA 1
ATOM 5866 C C . ASN A 1 727 ? -8.191 1.222 -46.722 1.00 89.62 727 ASN A C 1
ATOM 5868 O O . ASN A 1 727 ? -7.644 0.628 -47.649 1.00 89.62 727 ASN A O 1
ATOM 5872 N N . GLU A 1 728 ? -9.519 1.384 -46.690 1.00 92.19 728 GLU A N 1
ATOM 5873 C CA . GLU A 1 728 ? -10.403 0.944 -47.782 1.00 92.19 728 GLU A CA 1
ATOM 5874 C C . GLU A 1 728 ? -10.056 1.623 -49.110 1.00 92.19 728 GLU A C 1
ATOM 5876 O O . GLU A 1 728 ? -9.951 0.959 -50.143 1.00 92.19 728 GLU A O 1
ATOM 5881 N N . LYS A 1 729 ? -9.824 2.944 -49.095 1.00 92.56 729 LYS A N 1
ATOM 5882 C CA . LYS A 1 729 ? -9.393 3.673 -50.298 1.00 92.56 729 LYS A CA 1
ATOM 5883 C C . LYS A 1 729 ? -8.056 3.159 -50.824 1.00 92.56 729 LYS A C 1
ATOM 5885 O O . LYS A 1 729 ? -7.908 3.001 -52.032 1.00 92.56 729 LYS A O 1
ATOM 5890 N N . LEU A 1 730 ? -7.098 2.891 -49.937 1.00 90.94 730 LEU A N 1
ATOM 5891 C CA . LEU A 1 730 ? -5.797 2.344 -50.317 1.00 90.94 730 LEU A CA 1
ATOM 5892 C C . LEU A 1 730 ? -5.939 0.951 -50.943 1.00 90.94 730 LEU A C 1
ATOM 5894 O O . LEU A 1 730 ? -5.299 0.667 -51.953 1.00 90.94 730 LEU A O 1
ATOM 5898 N N . LYS A 1 731 ? -6.815 0.110 -50.386 1.00 91.25 731 LYS A N 1
ATOM 5899 C CA . LYS A 1 731 ? -7.110 -1.219 -50.923 1.00 91.25 731 LYS A CA 1
ATOM 5900 C C . LYS A 1 731 ? -7.710 -1.143 -52.327 1.00 91.25 731 LYS A C 1
ATOM 5902 O O . LYS A 1 731 ? -7.208 -1.815 -53.219 1.00 91.25 731 LYS A O 1
ATOM 5907 N N . LEU A 1 732 ? -8.695 -0.267 -52.548 1.00 91.56 732 LEU A N 1
ATOM 5908 C CA . LEU A 1 732 ? -9.279 -0.045 -53.878 1.00 91.56 732 LEU A CA 1
ATOM 5909 C C . LEU A 1 732 ? -8.223 0.373 -54.912 1.00 91.56 732 LEU A C 1
ATOM 5911 O O . LEU A 1 732 ? -8.216 -0.143 -56.026 1.00 91.56 732 LEU A O 1
ATOM 5915 N N . VAL A 1 733 ? -7.307 1.274 -54.541 1.00 90.31 733 VAL A N 1
ATOM 5916 C CA . VAL A 1 733 ? -6.199 1.690 -55.418 1.00 90.31 733 VAL A CA 1
ATOM 5917 C C . VAL A 1 733 ? -5.224 0.536 -55.671 1.00 90.31 733 VAL A C 1
ATOM 5919 O O . VAL A 1 733 ? -4.779 0.349 -56.801 1.00 90.31 733 VAL A O 1
ATOM 5922 N N . SER A 1 734 ? -4.905 -0.261 -54.648 1.00 88.69 734 SER A N 1
ATOM 5923 C CA . SER A 1 734 ? -4.008 -1.411 -54.793 1.00 88.69 734 SER A CA 1
ATOM 5924 C C . SER A 1 734 ? -4.593 -2.510 -55.679 1.00 88.69 734 SER A C 1
ATOM 5926 O O . SER A 1 734 ? -3.836 -3.144 -56.412 1.00 88.69 734 SER A O 1
ATOM 5928 N N . ASP A 1 735 ? -5.896 -2.766 -55.594 1.00 88.25 735 ASP A N 1
ATOM 5929 C CA . ASP A 1 735 ? -6.563 -3.779 -56.412 1.00 88.25 735 ASP A CA 1
ATOM 5930 C C . ASP A 1 735 ? -6.654 -3.316 -57.876 1.00 88.25 735 ASP A C 1
ATOM 5932 O O . ASP A 1 735 ? -6.332 -4.091 -58.775 1.00 88.25 735 ASP A O 1
ATOM 5936 N N . ALA A 1 736 ? -6.957 -2.032 -58.118 1.00 88.12 736 ALA A N 1
ATOM 5937 C CA . ALA A 1 736 ? -6.937 -1.442 -59.461 1.00 88.12 736 ALA A CA 1
ATOM 5938 C C . ALA A 1 736 ? -5.545 -1.514 -60.118 1.00 88.12 736 ALA A C 1
ATOM 5940 O O . ALA A 1 736 ? -5.431 -1.831 -61.300 1.00 88.12 736 ALA A O 1
ATOM 5941 N N . LEU A 1 737 ? -4.477 -1.280 -59.345 1.00 87.19 737 LEU A N 1
ATOM 5942 C CA . LEU A 1 737 ? -3.100 -1.391 -59.833 1.00 87.19 737 LEU A CA 1
ATOM 5943 C C . LEU A 1 737 ? -2.744 -2.831 -60.231 1.00 87.19 737 LEU A C 1
ATOM 5945 O O . LEU A 1 737 ? -2.129 -3.052 -61.273 1.00 87.19 737 LEU A O 1
ATOM 5949 N N . LYS A 1 738 ? -3.149 -3.820 -59.423 1.00 84.75 738 LYS A N 1
ATOM 5950 C CA . LYS A 1 738 ? -2.947 -5.239 -59.755 1.00 84.75 738 LYS A CA 1
ATOM 5951 C C . LYS A 1 738 ? -3.702 -5.627 -61.022 1.00 84.75 738 LYS A C 1
ATOM 5953 O O . LYS A 1 738 ? -3.167 -6.367 -61.842 1.00 84.75 738 LYS A O 1
ATOM 5958 N N . GLU A 1 739 ? -4.923 -5.129 -61.198 1.00 83.31 739 GLU A N 1
ATOM 5959 C CA . GLU A 1 739 ? -5.703 -5.376 -62.409 1.00 83.31 739 GLU A CA 1
ATOM 5960 C C . GLU A 1 739 ? -5.002 -4.798 -63.650 1.00 83.31 739 GLU A C 1
ATOM 5962 O O . GLU A 1 739 ? -4.820 -5.511 -64.638 1.00 83.31 739 GLU A O 1
ATOM 5967 N N . GLU A 1 740 ? -4.494 -3.566 -63.577 1.00 78.69 740 GLU A N 1
ATOM 5968 C CA . GLU A 1 740 ? -3.710 -2.956 -64.659 1.00 78.69 740 GLU A CA 1
ATOM 5969 C C . GLU A 1 740 ? -2.437 -3.766 -64.981 1.00 78.69 740 GLU A C 1
ATOM 5971 O O . GLU A 1 740 ? -2.101 -3.993 -66.147 1.00 78.69 740 GLU A O 1
ATOM 5976 N N . GLU A 1 741 ? -1.755 -4.291 -63.961 1.00 78.56 741 GLU A N 1
ATOM 5977 C CA . GLU A 1 741 ? -0.564 -5.130 -64.123 1.00 78.56 741 GLU A CA 1
ATOM 5978 C C . GLU A 1 741 ? -0.884 -6.491 -64.782 1.00 78.56 741 GLU A C 1
ATOM 5980 O O . GLU A 1 741 ? -0.132 -6.977 -65.637 1.00 78.56 741 GLU A O 1
ATOM 5985 N N . THR A 1 742 ? -2.047 -7.079 -64.481 1.00 79.06 742 THR A N 1
ATOM 5986 C CA . THR A 1 742 ? -2.534 -8.286 -65.176 1.00 79.06 742 THR A CA 1
ATOM 5987 C C . THR A 1 742 ? -2.934 -8.014 -66.629 1.00 79.06 742 THR A C 1
ATOM 5989 O O . THR A 1 742 ? -2.652 -8.822 -67.517 1.00 79.06 742 THR A O 1
ATOM 5992 N N . GLN A 1 743 ? -3.515 -6.847 -66.919 1.00 77.44 743 GLN A N 1
ATOM 5993 C CA . GLN A 1 743 ? -3.825 -6.441 -68.293 1.00 77.44 743 GLN A CA 1
ATOM 5994 C C . GLN A 1 743 ? -2.544 -6.191 -69.104 1.00 77.44 743 GLN A C 1
ATOM 5996 O O . GLN A 1 743 ? -2.441 -6.621 -70.255 1.00 77.44 743 GLN A O 1
ATOM 6001 N N . LYS A 1 744 ? -1.526 -5.577 -68.490 1.00 76.88 744 LYS A N 1
ATOM 6002 C CA . LYS A 1 744 ? -0.200 -5.364 -69.089 1.00 76.88 744 LYS A CA 1
ATOM 6003 C C . LYS A 1 744 ? 0.503 -6.679 -69.437 1.00 76.88 744 LYS A C 1
ATOM 6005 O O . LYS A 1 744 ? 1.094 -6.791 -70.510 1.00 76.88 744 LYS A O 1
ATOM 6010 N N . THR A 1 745 ? 0.436 -7.677 -68.558 1.00 71.69 745 THR A N 1
ATOM 6011 C CA . THR A 1 745 ? 1.037 -9.002 -68.799 1.00 71.69 745 THR A CA 1
ATOM 6012 C C . THR A 1 745 ? 0.300 -9.788 -69.887 1.00 71.69 745 THR A C 1
ATOM 6014 O O . THR A 1 745 ? 0.954 -10.420 -70.716 1.00 71.69 745 THR A O 1
ATOM 6017 N N . MET A 1 746 ? -1.031 -9.675 -69.982 1.00 73.31 746 MET A N 1
ATOM 6018 C CA . MET A 1 746 ? -1.795 -10.221 -71.115 1.00 73.31 746 MET A CA 1
ATOM 6019 C C . MET A 1 746 ? -1.447 -9.544 -72.449 1.00 73.31 746 MET A C 1
ATOM 6021 O O . MET A 1 746 ? -1.278 -10.232 -73.454 1.00 73.31 746 MET A O 1
ATOM 6025 N N . LEU A 1 747 ? -1.298 -8.216 -72.473 1.00 63.81 747 LEU A N 1
ATOM 6026 C CA . LEU A 1 747 ? -0.903 -7.468 -73.675 1.00 63.81 747 LEU A CA 1
ATOM 6027 C C . LEU A 1 747 ? 0.510 -7.828 -74.154 1.00 63.81 747 LEU A C 1
ATOM 6029 O O . LEU A 1 747 ? 0.724 -7.963 -75.356 1.00 63.81 747 LEU A O 1
ATOM 6033 N N . LEU A 1 748 ? 1.452 -8.054 -73.233 1.00 59.25 748 LEU A N 1
ATOM 6034 C CA . LEU A 1 748 ? 2.800 -8.535 -73.558 1.00 59.25 748 LEU A CA 1
ATOM 6035 C C . LEU A 1 748 ? 2.783 -9.911 -74.246 1.00 59.25 748 LEU A C 1
ATOM 6037 O O . LEU A 1 748 ? 3.525 -10.106 -75.204 1.00 59.25 748 LEU A O 1
ATOM 6041 N N . GLY A 1 749 ? 1.891 -10.822 -73.840 1.00 62.47 749 GLY A N 1
ATOM 6042 C CA . GLY A 1 749 ? 1.738 -12.134 -74.486 1.00 62.47 749 GLY A CA 1
ATOM 6043 C C . GLY A 1 749 ? 1.130 -12.088 -75.896 1.00 62.47 749 GLY A C 1
ATOM 6044 O O . GLY A 1 749 ? 1.373 -12.981 -76.702 1.00 62.47 749 GLY A O 1
ATOM 6045 N N . VAL A 1 750 ? 0.367 -11.042 -76.233 1.00 59.38 750 VAL A N 1
ATOM 6046 C CA . VAL A 1 750 ? -0.213 -10.860 -77.580 1.00 59.38 750 VAL A CA 1
ATOM 6047 C C . VAL A 1 750 ? 0.805 -10.275 -78.572 1.00 59.38 750 VAL A C 1
ATOM 6049 O O . VAL A 1 750 ? 0.677 -10.471 -79.780 1.00 59.38 750 VAL A O 1
ATOM 6052 N N . ILE A 1 751 ? 1.849 -9.600 -78.084 1.00 55.38 751 ILE A N 1
ATOM 6053 C CA . ILE A 1 751 ? 2.848 -8.910 -78.915 1.00 55.38 751 ILE A CA 1
ATOM 6054 C C . ILE A 1 751 ? 3.904 -9.872 -79.504 1.00 55.38 751 ILE A C 1
ATOM 6056 O O . ILE A 1 751 ? 4.562 -9.528 -80.483 1.00 55.38 751 ILE A O 1
ATOM 6060 N N . GLU A 1 752 ? 4.012 -11.115 -79.020 1.00 50.69 752 GLU A N 1
ATOM 6061 C CA . GLU A 1 752 ? 4.978 -12.108 -79.536 1.00 50.69 752 GLU A CA 1
ATOM 6062 C C . GLU A 1 752 ? 4.574 -12.777 -80.868 1.00 50.69 752 GLU A C 1
ATOM 6064 O O . GLU A 1 752 ? 5.289 -13.639 -81.379 1.00 50.69 752 GLU A O 1
ATOM 6069 N N . GLY A 1 753 ? 3.460 -12.376 -81.489 1.00 52.31 753 GLY A N 1
ATOM 6070 C CA . GLY A 1 753 ? 2.956 -13.020 -82.702 1.00 52.31 753 GLY A CA 1
ATOM 6071 C C . GLY A 1 753 ? 2.398 -12.073 -83.759 1.00 52.31 753 GLY A C 1
ATOM 6072 O O . GLY A 1 753 ? 1.186 -12.058 -83.948 1.00 52.31 753 GLY A O 1
ATOM 6073 N N . LYS A 1 754 ? 3.283 -11.383 -84.500 1.00 46.25 754 LYS A N 1
ATOM 6074 C CA . LYS A 1 754 ? 3.256 -11.135 -85.970 1.00 46.25 754 LYS A CA 1
ATOM 6075 C C . LYS A 1 754 ? 3.798 -9.757 -86.371 1.00 46.25 754 LYS A C 1
ATOM 6077 O O . LYS A 1 754 ? 3.358 -8.714 -85.895 1.00 46.25 754 LYS A O 1
ATOM 6082 N N . ASP A 1 755 ? 4.709 -9.799 -87.340 1.00 55.34 755 ASP A N 1
ATOM 6083 C CA . ASP A 1 755 ? 5.230 -8.668 -88.106 1.00 55.34 755 ASP A CA 1
ATOM 6084 C C . ASP A 1 755 ? 4.198 -8.103 -89.091 1.00 55.34 755 ASP A C 1
ATOM 6086 O O . ASP A 1 755 ? 3.466 -8.848 -89.747 1.00 55.34 755 ASP A O 1
ATOM 6090 N N . GLY A 1 756 ? 4.211 -6.775 -89.246 1.00 52.31 756 GLY A N 1
ATOM 6091 C CA . GLY A 1 756 ? 3.635 -6.088 -90.408 1.00 52.31 756 GLY A CA 1
ATOM 6092 C C . GLY A 1 756 ? 3.013 -4.715 -90.133 1.00 52.31 756 GLY A C 1
ATOM 6093 O O . GLY A 1 756 ? 3.136 -3.817 -90.961 1.00 52.31 756 GLY A O 1
ATOM 6094 N N . GLU A 1 757 ? 2.409 -4.502 -88.960 1.00 52.38 757 GLU A N 1
ATOM 6095 C CA . GLU A 1 757 ? 1.647 -3.274 -88.629 1.00 52.38 757 GLU A CA 1
ATOM 6096 C C . GLU A 1 757 ? 2.335 -2.394 -87.561 1.00 52.38 757 GLU A C 1
ATOM 6098 O O . GLU A 1 757 ? 1.758 -1.470 -86.984 1.00 52.38 757 GLU A O 1
ATOM 6103 N N . GLN A 1 758 ? 3.616 -2.665 -87.304 1.00 54.97 758 GLN A N 1
ATOM 6104 C CA . GLN A 1 758 ? 4.357 -2.123 -86.165 1.00 54.97 758 GLN A CA 1
ATOM 6105 C C . GLN A 1 758 ? 4.655 -0.619 -86.276 1.00 54.97 758 GLN A C 1
ATOM 6107 O O . GLN A 1 758 ? 4.719 0.051 -85.258 1.00 54.97 758 GLN A O 1
ATOM 6112 N N . VAL A 1 759 ? 4.776 -0.020 -87.467 1.00 56.06 759 VAL A N 1
ATOM 6113 C CA . VAL A 1 759 ? 5.265 1.376 -87.584 1.00 56.06 759 VAL A CA 1
ATOM 6114 C C . VAL A 1 759 ? 4.205 2.435 -87.226 1.00 56.06 759 VAL A C 1
ATOM 6116 O O . VAL A 1 759 ? 4.549 3.502 -86.714 1.00 56.06 759 VAL A O 1
ATOM 6119 N N . LYS A 1 760 ? 2.908 2.160 -87.438 1.00 58.09 760 LYS A N 1
ATOM 6120 C CA . LYS A 1 760 ? 1.814 3.066 -87.021 1.00 58.09 760 LYS A CA 1
ATOM 6121 C C . LYS A 1 760 ? 1.439 2.879 -85.550 1.00 58.09 760 LYS A C 1
ATOM 6123 O O . LYS A 1 760 ? 1.203 3.872 -84.865 1.00 58.09 760 LYS A O 1
ATOM 6128 N N . GLN A 1 761 ? 1.450 1.640 -85.054 1.00 57.72 761 GLN A N 1
ATOM 6129 C CA . GLN A 1 761 ? 1.236 1.359 -83.634 1.00 57.72 761 GLN A CA 1
ATOM 6130 C C . GLN A 1 761 ? 2.415 1.829 -82.775 1.00 57.72 761 GLN A C 1
ATOM 6132 O O . GLN A 1 761 ? 2.169 2.443 -81.749 1.00 57.72 761 GLN A O 1
ATOM 6137 N N . LEU A 1 762 ? 3.672 1.684 -83.217 1.00 59.97 762 LEU A N 1
ATOM 6138 C CA . LEU A 1 762 ? 4.838 2.245 -82.512 1.00 59.97 762 LEU A CA 1
ATOM 6139 C C . LEU A 1 762 ? 4.768 3.769 -82.388 1.00 59.97 762 LEU A C 1
ATOM 6141 O O . LEU A 1 762 ? 5.196 4.307 -81.375 1.00 59.97 762 LEU A O 1
ATOM 6145 N N . ARG A 1 763 ? 4.200 4.476 -83.376 1.00 57.97 763 ARG A N 1
ATOM 6146 C CA . ARG A 1 763 ? 4.008 5.931 -83.288 1.00 57.97 763 ARG A CA 1
ATOM 6147 C C . ARG A 1 763 ? 2.922 6.304 -82.276 1.00 57.97 763 ARG A C 1
ATOM 6149 O O . ARG A 1 763 ? 3.165 7.174 -81.452 1.00 57.97 763 ARG A O 1
ATOM 6156 N N . SER A 1 764 ? 1.791 5.595 -82.274 1.00 66.88 764 SER A N 1
ATOM 6157 C CA . SER A 1 764 ? 0.734 5.778 -81.265 1.00 66.88 764 SER A CA 1
ATOM 6158 C C . SER A 1 764 ? 1.208 5.402 -79.856 1.00 66.88 764 SER A C 1
ATOM 6160 O O . SER A 1 764 ? 0.915 6.119 -78.911 1.00 66.88 764 SER A O 1
ATOM 6162 N N . ILE A 1 765 ? 1.978 4.318 -79.710 1.00 70.75 765 ILE A N 1
ATOM 6163 C CA . ILE A 1 765 ? 2.578 3.891 -78.439 1.00 70.75 765 ILE A CA 1
ATOM 6164 C C . ILE A 1 765 ? 3.622 4.912 -77.984 1.00 70.75 765 ILE A C 1
ATOM 6166 O O . ILE A 1 765 ? 3.656 5.255 -76.810 1.00 70.75 765 ILE A O 1
ATOM 6170 N N . SER A 1 766 ? 4.435 5.449 -78.898 1.00 71.38 766 SER A N 1
ATOM 6171 C CA . SER A 1 766 ? 5.395 6.510 -78.588 1.00 71.38 766 SER A CA 1
ATOM 6172 C C . SER A 1 766 ? 4.701 7.802 -78.151 1.00 71.38 766 SER A C 1
ATOM 6174 O O . SER A 1 766 ? 5.178 8.450 -77.226 1.00 71.38 766 SER A O 1
ATOM 6176 N N . GLU A 1 767 ? 3.587 8.184 -78.779 1.00 72.38 767 GLU A N 1
ATOM 6177 C CA . GLU A 1 767 ? 2.789 9.353 -78.385 1.00 72.38 767 GLU A CA 1
ATOM 6178 C C . GLU A 1 767 ? 2.145 9.144 -77.004 1.00 72.38 767 GLU A C 1
ATOM 6180 O O . GLU A 1 767 ? 2.285 10.001 -76.131 1.00 72.38 767 GLU A O 1
ATOM 6185 N N . SER A 1 768 ? 1.564 7.967 -76.745 1.00 74.12 768 SER A N 1
ATOM 6186 C CA . SER A 1 768 ? 1.027 7.606 -75.425 1.00 74.12 768 SER A CA 1
ATOM 6187 C C . SER A 1 768 ? 2.113 7.487 -74.349 1.00 74.12 768 SER A C 1
ATOM 6189 O O . SER A 1 768 ? 1.881 7.870 -73.207 1.00 74.12 768 SER A O 1
ATOM 6191 N N . MET A 1 769 ? 3.316 7.011 -74.687 1.00 72.19 769 MET A N 1
ATOM 6192 C CA . MET A 1 769 ? 4.460 6.966 -73.766 1.00 72.19 769 MET A CA 1
ATOM 6193 C C . MET A 1 769 ? 4.964 8.365 -73.409 1.00 72.19 769 MET A C 1
ATOM 6195 O O . MET A 1 769 ? 5.330 8.600 -72.259 1.00 72.19 769 MET A O 1
ATOM 6199 N N . VAL A 1 770 ? 4.965 9.305 -74.358 1.00 76.56 770 VAL A N 1
ATOM 6200 C CA . VAL A 1 770 ? 5.312 10.709 -74.091 1.00 76.56 770 VAL A CA 1
ATOM 6201 C C . VAL A 1 770 ? 4.258 11.367 -73.197 1.00 76.56 770 VAL A C 1
ATOM 6203 O O . VAL A 1 770 ? 4.609 12.098 -72.271 1.00 76.56 770 VAL A O 1
ATOM 6206 N N . GLU A 1 771 ? 2.976 11.078 -73.418 1.00 76.50 771 GLU A N 1
ATOM 6207 C CA . GLU A 1 771 ? 1.882 11.596 -72.591 1.00 76.50 771 GLU A CA 1
ATOM 6208 C C . GLU A 1 771 ? 1.895 11.006 -71.170 1.00 76.50 771 GLU A C 1
ATOM 6210 O O . GLU A 1 771 ? 1.795 11.749 -70.193 1.00 76.50 771 GLU A O 1
ATOM 6215 N N . LEU A 1 772 ? 2.150 9.700 -71.036 1.00 73.75 772 LEU A N 1
ATOM 6216 C CA . LEU A 1 772 ? 2.375 9.037 -69.748 1.00 73.75 772 LEU A CA 1
ATOM 6217 C C . LEU A 1 772 ? 3.604 9.592 -69.030 1.00 73.75 772 LEU A C 1
ATOM 6219 O O . LEU A 1 772 ? 3.531 9.900 -67.845 1.00 73.75 772 LEU A O 1
ATOM 6223 N N . SER A 1 773 ? 4.725 9.774 -69.732 1.00 78.62 773 SER A N 1
ATOM 6224 C CA . SER A 1 773 ? 5.946 10.347 -69.155 1.00 78.62 773 SER A CA 1
ATOM 6225 C C . SER A 1 773 ? 5.714 11.770 -68.641 1.00 78.62 773 SER A C 1
ATOM 6227 O O . SER A 1 773 ? 6.191 12.126 -67.562 1.00 78.62 773 SER A O 1
ATOM 6229 N N . LYS A 1 774 ? 4.902 12.561 -69.350 1.00 86.19 774 LYS A N 1
ATOM 6230 C CA . LYS A 1 774 ? 4.468 13.882 -68.891 1.00 86.19 774 LYS A CA 1
ATOM 6231 C C . LYS A 1 774 ? 3.574 13.792 -67.649 1.00 86.19 774 LYS A C 1
ATOM 6233 O O . LYS A 1 774 ? 3.795 14.541 -66.702 1.00 86.19 774 LYS A O 1
ATOM 6238 N N . GLY A 1 775 ? 2.634 12.846 -67.615 1.00 83.12 775 GLY A N 1
ATOM 6239 C CA . GLY A 1 775 ? 1.800 12.570 -66.441 1.00 83.12 775 GLY A CA 1
ATOM 6240 C C . GLY A 1 775 ? 2.614 12.150 -65.213 1.00 83.12 775 GLY A C 1
ATOM 6241 O O . GLY A 1 775 ? 2.371 12.652 -64.117 1.00 83.12 775 GLY A O 1
ATOM 6242 N N . PHE A 1 776 ? 3.634 11.306 -65.394 1.00 75.88 776 PHE A N 1
ATOM 6243 C CA . PHE A 1 776 ? 4.568 10.926 -64.331 1.00 75.88 776 PHE A CA 1
ATOM 6244 C C . PHE A 1 776 ? 5.393 12.115 -63.837 1.00 75.88 776 PHE A C 1
ATOM 6246 O O . PHE A 1 776 ? 5.521 12.293 -62.629 1.00 75.88 776 PHE A O 1
ATOM 6253 N N . ALA A 1 777 ? 5.888 12.969 -64.736 1.00 82.19 777 ALA A N 1
ATOM 6254 C CA . ALA A 1 777 ? 6.623 14.173 -64.353 1.00 82.19 777 ALA A CA 1
ATOM 6255 C C . ALA A 1 777 ? 5.741 15.188 -63.596 1.00 82.19 777 ALA A C 1
ATOM 6257 O O . ALA A 1 777 ? 6.209 15.855 -62.670 1.00 82.19 777 ALA A O 1
ATOM 6258 N N . ASP A 1 778 ? 4.461 15.307 -63.957 1.00 85.62 778 ASP A N 1
ATOM 6259 C CA . ASP A 1 778 ? 3.509 16.169 -63.251 1.00 85.62 778 ASP A CA 1
ATOM 6260 C C . ASP A 1 778 ? 3.110 15.581 -61.881 1.00 85.62 778 ASP A C 1
ATOM 6262 O O . ASP A 1 778 ? 3.023 16.325 -60.898 1.00 85.62 778 ASP A O 1
ATOM 6266 N N . LEU A 1 779 ? 2.962 14.254 -61.772 1.00 82.19 779 LEU A N 1
ATOM 6267 C CA . LEU A 1 779 ? 2.769 13.549 -60.497 1.00 82.19 779 LEU A CA 1
ATOM 6268 C C . LEU A 1 779 ? 3.977 13.696 -59.571 1.00 82.19 779 LEU A C 1
ATOM 6270 O O . LEU A 1 779 ? 3.809 14.008 -58.393 1.00 82.19 779 LEU A O 1
ATOM 6274 N N . GLU A 1 780 ? 5.188 13.519 -60.095 1.00 84.12 780 GLU A N 1
ATOM 6275 C CA . GLU A 1 780 ? 6.435 13.707 -59.354 1.00 84.12 780 GLU A CA 1
ATOM 6276 C C . GLU A 1 780 ? 6.552 15.151 -58.850 1.00 84.12 780 GLU A C 1
ATOM 6278 O O . GLU A 1 780 ? 6.839 15.383 -57.673 1.00 84.12 780 GLU A O 1
ATOM 6283 N N . ARG A 1 781 ? 6.225 16.137 -59.698 1.00 87.75 781 ARG A N 1
ATOM 6284 C CA . ARG A 1 781 ? 6.191 17.550 -59.300 1.00 87.75 781 ARG A CA 1
ATOM 6285 C C . ARG A 1 781 ? 5.184 17.795 -58.174 1.00 87.75 781 ARG A C 1
ATOM 6287 O O . ARG A 1 781 ? 5.523 18.469 -57.201 1.00 87.75 781 ARG A O 1
ATOM 6294 N N . HIS A 1 782 ? 3.984 17.220 -58.264 1.00 89.06 782 HIS A N 1
ATOM 6295 C CA . HIS A 1 782 ? 2.956 17.338 -57.227 1.00 89.06 782 HIS A CA 1
ATOM 6296 C C . HIS A 1 782 ? 3.376 16.659 -55.910 1.00 89.06 782 HIS A C 1
ATOM 6298 O O . HIS A 1 782 ? 3.163 17.206 -54.825 1.00 89.06 782 HIS A O 1
ATOM 6304 N N . LEU A 1 783 ? 4.029 15.497 -55.981 1.00 85.06 783 LEU A N 1
ATOM 6305 C CA . LEU A 1 783 ? 4.596 14.799 -54.825 1.00 85.06 783 LEU A CA 1
ATOM 6306 C C . LEU A 1 783 ? 5.688 15.634 -54.150 1.00 85.06 783 LEU A C 1
ATOM 6308 O O . LEU A 1 783 ? 5.615 15.856 -52.942 1.00 85.06 783 LEU A O 1
ATOM 6312 N N . ILE A 1 784 ? 6.636 16.183 -54.914 1.00 88.56 784 ILE A N 1
ATOM 6313 C CA . ILE A 1 784 ? 7.688 17.067 -54.392 1.00 88.56 784 ILE A CA 1
ATOM 6314 C C . ILE A 1 784 ? 7.080 18.315 -53.744 1.00 88.56 784 ILE A C 1
ATOM 6316 O O . ILE A 1 784 ? 7.504 18.718 -52.660 1.00 88.56 784 ILE A O 1
ATOM 6320 N N . GLU A 1 785 ? 6.074 18.930 -54.365 1.00 89.69 785 GLU A N 1
ATOM 6321 C CA . GLU A 1 785 ? 5.431 20.128 -53.825 1.00 89.69 785 GLU A CA 1
ATOM 6322 C C . GLU A 1 785 ? 4.617 19.830 -52.555 1.00 89.69 785 GLU A C 1
ATOM 6324 O O . GLU A 1 785 ? 4.698 20.574 -51.575 1.00 89.69 785 GLU A O 1
ATOM 6329 N N . SER A 1 786 ? 3.880 18.717 -52.525 1.00 84.44 786 SER A N 1
ATOM 6330 C CA . SER A 1 786 ? 3.152 18.267 -51.332 1.00 84.44 786 SER A CA 1
ATOM 6331 C C . SER A 1 786 ? 4.098 17.894 -50.184 1.00 84.44 786 SER A C 1
ATOM 6333 O O . SER A 1 786 ? 3.844 18.268 -49.038 1.00 84.44 786 SER A O 1
ATOM 6335 N N . SER A 1 787 ? 5.235 17.261 -50.488 1.00 83.69 787 SER A N 1
ATOM 6336 C CA . SER A 1 787 ? 6.281 16.927 -49.521 1.00 83.69 787 SER A CA 1
ATOM 6337 C C . SER A 1 787 ? 6.929 18.186 -48.945 1.00 83.69 787 SER A C 1
ATOM 6339 O O . SER A 1 787 ? 6.969 18.353 -47.727 1.00 83.69 787 SER A O 1
ATOM 6341 N N . LYS A 1 788 ? 7.302 19.155 -49.793 1.00 89.69 788 LYS A N 1
ATOM 6342 C CA . LYS A 1 788 ? 7.804 20.469 -49.350 1.00 89.69 788 LYS A CA 1
ATOM 6343 C C . LYS A 1 788 ? 6.773 21.229 -48.513 1.00 89.69 788 LYS A C 1
ATOM 6345 O O . LYS A 1 788 ? 7.122 21.847 -47.505 1.00 89.69 788 LYS A O 1
ATOM 6350 N N . ARG A 1 789 ? 5.487 21.167 -48.883 1.00 88.88 789 ARG A N 1
ATOM 6351 C CA . ARG A 1 789 ? 4.397 21.759 -48.092 1.00 88.88 789 ARG A CA 1
ATOM 6352 C C . ARG A 1 789 ? 4.308 21.089 -46.716 1.00 88.88 789 ARG A C 1
ATOM 6354 O O . ARG A 1 789 ? 4.221 21.798 -45.714 1.00 88.88 789 ARG A O 1
ATOM 6361 N N . ASN A 1 790 ? 4.407 19.766 -46.636 1.00 85.56 790 ASN A N 1
ATOM 6362 C CA . ASN A 1 790 ? 4.412 19.040 -45.365 1.00 85.56 790 ASN A CA 1
ATOM 6363 C C . ASN A 1 790 ? 5.658 19.346 -44.522 1.00 85.56 790 ASN A C 1
ATOM 6365 O O . ASN A 1 790 ? 5.528 19.587 -43.325 1.00 85.56 790 ASN A O 1
ATOM 6369 N N . GLU A 1 791 ? 6.835 19.442 -45.137 1.00 89.25 791 GLU A N 1
ATOM 6370 C CA . GLU A 1 791 ? 8.079 19.833 -44.469 1.00 89.25 791 GLU A CA 1
ATOM 6371 C C . GLU A 1 791 ? 7.978 21.249 -43.878 1.00 89.25 791 GLU A C 1
ATOM 6373 O O . GLU A 1 791 ? 8.346 21.477 -42.725 1.00 89.25 791 GLU A O 1
ATOM 6378 N N . SER A 1 792 ? 7.414 22.203 -44.628 1.00 88.25 792 SER A N 1
ATOM 6379 C CA . SER A 1 792 ? 7.210 23.570 -44.136 1.00 88.25 792 SER A CA 1
ATOM 6380 C C . SER A 1 792 ? 6.219 23.621 -42.964 1.00 88.25 792 SER A C 1
ATOM 6382 O O . SER A 1 792 ? 6.486 24.291 -41.966 1.00 88.25 792 SER A O 1
ATOM 6384 N N . ARG A 1 793 ? 5.128 22.840 -43.012 1.00 89.94 793 ARG A N 1
ATOM 6385 C CA . ARG A 1 793 ? 4.188 22.689 -41.887 1.00 89.94 793 ARG A CA 1
ATOM 6386 C C . ARG A 1 793 ? 4.852 22.050 -40.669 1.00 89.94 793 ARG A C 1
ATOM 6388 O O . ARG A 1 793 ? 4.633 22.519 -39.556 1.00 89.94 793 ARG A O 1
ATOM 6395 N N . LEU A 1 794 ? 5.682 21.028 -40.868 1.00 83.31 794 LEU A N 1
ATOM 6396 C CA . LEU A 1 794 ? 6.410 20.361 -39.788 1.00 83.31 794 LEU A CA 1
ATOM 6397 C C . LEU A 1 794 ? 7.427 21.305 -39.135 1.00 83.31 794 LEU A C 1
ATOM 6399 O O . LEU A 1 794 ? 7.524 21.349 -37.912 1.00 83.31 794 LEU A O 1
ATOM 6403 N N . LYS A 1 795 ? 8.122 22.131 -39.928 1.00 87.88 795 LYS A N 1
ATOM 6404 C CA . LYS A 1 795 ? 9.004 23.194 -39.422 1.00 87.88 795 LYS A CA 1
ATOM 6405 C C . LYS A 1 795 ? 8.236 24.223 -38.591 1.00 87.88 795 LYS A C 1
ATOM 6407 O O . LYS A 1 795 ? 8.719 24.603 -37.526 1.00 87.88 795 LYS A O 1
ATOM 6412 N N . VAL A 1 796 ? 7.042 24.641 -39.020 1.00 88.12 796 VAL A N 1
ATOM 6413 C CA . VAL A 1 796 ? 6.185 25.558 -38.242 1.00 88.12 796 VAL A CA 1
ATOM 6414 C C . VAL A 1 796 ? 5.730 24.913 -36.931 1.00 88.12 796 VAL A C 1
ATOM 6416 O O . VAL A 1 796 ? 5.843 25.538 -35.878 1.00 88.12 796 VAL A O 1
ATOM 6419 N N . LEU A 1 797 ? 5.289 23.653 -36.964 1.00 82.81 797 LEU A N 1
ATOM 6420 C CA . LEU A 1 797 ? 4.908 22.907 -35.760 1.00 82.81 797 LEU A CA 1
ATOM 6421 C C . LEU A 1 797 ? 6.090 22.725 -34.799 1.00 82.81 797 LEU A C 1
ATOM 6423 O O . LEU A 1 797 ? 5.931 22.908 -33.598 1.00 82.81 797 LEU A O 1
ATOM 6427 N N . SER A 1 798 ? 7.289 22.448 -35.313 1.00 81.38 798 SER A N 1
ATOM 6428 C CA . SER A 1 798 ? 8.517 22.375 -34.515 1.00 81.38 798 SER A CA 1
ATOM 6429 C C . SER A 1 798 ? 8.830 23.708 -33.819 1.00 81.38 798 SER A C 1
ATOM 6431 O O . SER A 1 798 ? 9.111 23.724 -32.620 1.00 81.38 798 SER A O 1
ATOM 6433 N N . HIS A 1 799 ? 8.684 24.839 -34.520 1.00 83.25 799 HIS A N 1
ATOM 6434 C CA . HIS A 1 799 ? 8.843 26.167 -33.915 1.00 83.25 799 HIS A CA 1
ATOM 6435 C C . HIS A 1 799 ? 7.778 26.458 -32.848 1.00 83.25 799 HIS A C 1
ATOM 6437 O O . HIS A 1 799 ? 8.093 27.085 -31.839 1.00 83.25 799 HIS A O 1
ATOM 6443 N N . GLN A 1 800 ? 6.544 25.981 -33.029 1.00 81.56 800 GLN A N 1
ATOM 6444 C CA . GLN A 1 800 ? 5.473 26.110 -32.033 1.00 81.56 800 GLN A CA 1
ATOM 6445 C C . GLN A 1 800 ? 5.664 25.188 -30.818 1.00 81.56 800 GLN A C 1
ATOM 6447 O O . GLN A 1 800 ? 5.222 25.527 -29.721 1.00 81.56 800 GLN A O 1
ATOM 6452 N N . LEU A 1 801 ? 6.344 24.050 -30.982 1.00 82.12 801 LEU A N 1
ATOM 6453 C CA . LEU A 1 801 ? 6.620 23.107 -29.896 1.00 82.12 801 LEU A CA 1
ATOM 6454 C C . LEU A 1 801 ? 7.768 23.580 -28.985 1.00 82.12 801 LEU A C 1
ATOM 6456 O O . LEU A 1 801 ? 7.773 23.279 -27.792 1.00 82.12 801 LEU A O 1
ATOM 6460 N N . ASN A 1 802 ? 8.722 24.351 -29.515 1.00 84.25 802 ASN A N 1
ATOM 6461 C CA . ASN A 1 802 ? 9.894 24.830 -28.770 1.00 84.25 802 ASN A CA 1
ATOM 6462 C C . ASN A 1 802 ? 9.556 25.634 -27.494 1.00 84.25 802 ASN A C 1
ATOM 6464 O O . ASN A 1 802 ? 10.138 25.335 -26.447 1.00 84.25 802 ASN A O 1
ATOM 6468 N N . PRO A 1 803 ? 8.601 26.587 -27.499 1.00 83.50 803 PRO A N 1
ATOM 6469 C CA . PRO A 1 803 ? 8.131 27.241 -26.276 1.00 83.50 803 PRO A CA 1
ATOM 6470 C C . PRO A 1 803 ? 7.561 26.260 -25.243 1.00 83.50 803 PRO A C 1
ATOM 6472 O O . PRO A 1 803 ? 7.771 26.437 -24.044 1.00 83.50 803 PRO A O 1
ATOM 6475 N N . LEU A 1 804 ? 6.885 25.196 -25.692 1.00 76.69 804 LEU A N 1
ATOM 6476 C CA . LEU A 1 804 ? 6.331 24.162 -24.815 1.00 76.69 804 LEU A CA 1
ATOM 6477 C C . LEU A 1 804 ? 7.441 23.338 -24.147 1.00 76.69 804 LEU A C 1
ATOM 6479 O O . LEU A 1 804 ? 7.378 23.067 -22.950 1.00 76.69 804 LEU A O 1
ATOM 6483 N N . VAL A 1 805 ? 8.487 22.992 -24.903 1.00 82.38 805 VAL A N 1
ATOM 6484 C CA . VAL A 1 805 ? 9.682 22.306 -24.385 1.00 82.38 805 VAL A CA 1
ATOM 6485 C C . VAL A 1 805 ? 10.418 23.193 -23.377 1.00 82.38 805 VAL A C 1
ATOM 6487 O O . VAL A 1 805 ? 10.832 22.715 -22.319 1.00 82.38 805 VAL A O 1
ATOM 6490 N N . GLN A 1 806 ? 10.528 24.496 -23.647 1.00 84.31 806 GLN A N 1
ATOM 6491 C CA . GLN A 1 806 ? 11.123 25.451 -22.711 1.00 84.31 806 GLN A CA 1
ATOM 6492 C C . GLN A 1 806 ? 10.295 25.582 -21.425 1.00 84.31 806 GLN A C 1
ATOM 6494 O O . GLN A 1 806 ? 10.867 25.497 -20.336 1.00 84.31 806 GLN A O 1
ATOM 6499 N N . LEU A 1 807 ? 8.966 25.691 -21.522 1.00 81.75 807 LEU A N 1
ATOM 6500 C CA . LEU A 1 807 ? 8.064 25.706 -20.365 1.00 81.75 807 LEU A CA 1
ATOM 6501 C C . LEU A 1 807 ? 8.163 24.415 -19.543 1.00 81.75 807 LEU A C 1
ATOM 6503 O O . LEU A 1 807 ? 8.309 24.477 -18.323 1.00 81.75 807 LEU A O 1
ATOM 6507 N N . ALA A 1 808 ? 8.184 23.251 -20.196 1.00 77.81 808 ALA A N 1
ATOM 6508 C CA . ALA A 1 808 ? 8.372 21.964 -19.530 1.00 77.81 808 ALA A CA 1
ATOM 6509 C C . ALA A 1 808 ? 9.735 21.880 -18.820 1.00 77.81 808 ALA A C 1
ATOM 6511 O O . ALA A 1 808 ? 9.826 21.411 -17.682 1.00 77.81 808 ALA A O 1
ATOM 6512 N N . SER A 1 809 ? 10.797 22.395 -19.448 1.00 81.50 809 SER A N 1
ATOM 6513 C CA . SER A 1 809 ? 12.132 22.453 -18.845 1.00 81.50 809 SER A CA 1
ATOM 6514 C C . SER A 1 809 ? 12.171 23.372 -17.615 1.00 81.50 809 SER A C 1
ATOM 6516 O O . SER A 1 809 ? 12.780 23.025 -16.600 1.00 81.50 809 SER A O 1
ATOM 6518 N N . GLN A 1 810 ? 11.459 24.503 -17.660 1.00 87.44 810 GLN A N 1
ATOM 6519 C CA . GLN A 1 810 ? 11.350 25.443 -16.549 1.00 87.44 810 GLN A CA 1
ATOM 6520 C C . GLN A 1 810 ? 10.531 24.853 -15.397 1.00 87.44 810 GLN A C 1
ATOM 6522 O O . GLN A 1 810 ? 10.917 24.966 -14.234 1.00 87.44 810 GLN A O 1
ATOM 6527 N N . GLN A 1 811 ? 9.445 24.147 -15.705 1.00 79.00 811 GLN A N 1
ATOM 6528 C CA . GLN A 1 811 ? 8.624 23.474 -14.705 1.00 79.00 811 GLN A CA 1
ATOM 6529 C C . GLN A 1 811 ? 9.385 22.332 -14.020 1.00 79.00 811 GLN A C 1
ATOM 6531 O O . GLN A 1 811 ? 9.291 22.175 -12.802 1.00 79.00 811 GLN A O 1
ATOM 6536 N N . LYS A 1 812 ? 10.230 21.604 -14.763 1.00 87.19 812 LYS A N 1
ATOM 6537 C CA . LYS A 1 812 ? 11.136 20.591 -14.203 1.00 87.19 812 LYS A CA 1
ATOM 6538 C C . LYS A 1 812 ? 12.172 21.205 -13.253 1.00 87.19 812 LYS A C 1
ATOM 6540 O O . LYS A 1 812 ? 12.391 20.664 -12.170 1.00 87.19 812 LYS A O 1
ATOM 6545 N N . LYS A 1 813 ? 12.762 22.356 -13.609 1.00 88.00 813 LYS A N 1
ATOM 6546 C CA . LYS A 1 813 ? 13.675 23.109 -12.725 1.00 88.00 813 LYS A CA 1
ATOM 6547 C C . LYS A 1 813 ? 12.972 23.588 -11.453 1.00 88.00 813 LYS A C 1
ATOM 6549 O O . LYS A 1 813 ? 13.501 23.393 -10.362 1.00 88.00 813 LYS A O 1
ATOM 6554 N N . ASN A 1 814 ? 11.767 24.143 -11.573 1.00 83.31 814 ASN A N 1
ATOM 6555 C CA . ASN A 1 814 ? 10.981 24.589 -10.421 1.00 83.31 814 ASN A CA 1
ATOM 6556 C C . ASN A 1 814 ? 10.615 23.418 -9.497 1.00 83.31 814 ASN A C 1
ATOM 6558 O O . ASN A 1 814 ? 10.773 23.524 -8.285 1.00 83.31 814 ASN A O 1
ATOM 6562 N N . CYS A 1 815 ? 10.201 22.277 -10.054 1.00 80.94 815 CYS A N 1
ATOM 6563 C CA . CYS A 1 815 ? 9.910 21.070 -9.280 1.00 80.94 815 CYS A CA 1
ATOM 6564 C C . CYS A 1 815 ? 11.143 20.580 -8.501 1.00 80.94 815 CYS A C 1
ATOM 6566 O O . CYS A 1 815 ? 11.040 20.276 -7.313 1.00 80.94 815 CYS A O 1
ATOM 6568 N N . PHE A 1 816 ? 12.325 20.593 -9.127 1.00 86.25 816 PHE A N 1
ATOM 6569 C CA . PHE A 1 816 ? 13.581 20.257 -8.453 1.00 86.25 816 PHE A CA 1
ATOM 6570 C C . PHE A 1 816 ? 13.916 21.228 -7.309 1.00 86.25 816 PHE A C 1
ATOM 6572 O O . PHE A 1 816 ? 14.320 20.794 -6.232 1.00 86.25 816 PHE A O 1
ATOM 6579 N N . LEU A 1 817 ? 13.704 22.533 -7.507 1.00 86.31 817 LEU A N 1
ATOM 6580 C CA . LEU A 1 817 ? 13.913 23.538 -6.461 1.00 86.31 817 LEU A CA 1
ATOM 6581 C C . LEU A 1 817 ? 12.956 23.350 -5.277 1.00 86.31 817 LEU A C 1
ATOM 6583 O O . LEU A 1 817 ? 13.399 23.402 -4.130 1.00 86.31 817 LEU A O 1
ATOM 6587 N N . TYR A 1 818 ? 11.671 23.092 -5.534 1.00 81.50 818 TYR A N 1
ATOM 6588 C CA . TYR A 1 818 ? 10.702 22.812 -4.471 1.00 81.50 818 TYR A CA 1
ATOM 6589 C C . TYR A 1 818 ? 11.041 21.528 -3.717 1.00 81.50 818 TYR A C 1
ATOM 6591 O O . TYR A 1 818 ? 11.045 21.539 -2.487 1.00 81.50 818 TYR A O 1
ATOM 6599 N N . LYS A 1 819 ? 11.411 20.461 -4.434 1.00 88.81 819 LYS A N 1
ATOM 6600 C CA . LYS A 1 819 ? 11.866 19.204 -3.832 1.00 88.81 819 LYS A CA 1
ATOM 6601 C C . LYS A 1 819 ? 13.060 19.433 -2.903 1.00 88.81 819 LYS A C 1
ATOM 6603 O O . LYS A 1 819 ? 12.984 19.103 -1.724 1.00 88.81 819 LYS A O 1
ATOM 6608 N N . LYS A 1 820 ? 14.108 20.104 -3.394 1.00 89.38 820 LYS A N 1
ATOM 6609 C CA . LYS A 1 820 ? 15.300 20.428 -2.598 1.00 89.38 820 LYS A CA 1
ATOM 6610 C C . LYS A 1 820 ? 14.963 21.274 -1.364 1.00 89.38 820 LYS A C 1
ATOM 6612 O O . LYS A 1 820 ? 15.529 21.054 -0.295 1.00 89.38 820 LYS A O 1
ATOM 6617 N N . LYS A 1 821 ? 14.040 22.236 -1.488 1.00 84.38 821 LYS A N 1
ATOM 6618 C CA . LYS A 1 821 ? 13.604 23.087 -0.368 1.00 84.38 821 LYS A CA 1
ATOM 6619 C C . LYS A 1 821 ? 12.881 22.281 0.715 1.00 84.38 821 LYS A C 1
ATOM 6621 O O . LYS A 1 821 ? 13.157 22.488 1.893 1.00 84.38 821 LYS A O 1
ATOM 6626 N N . ILE A 1 822 ? 12.000 21.360 0.323 1.00 83.31 822 ILE A N 1
ATOM 6627 C CA . ILE A 1 822 ? 11.277 20.482 1.254 1.00 83.31 822 ILE A CA 1
ATOM 6628 C C . ILE A 1 822 ? 12.249 19.526 1.952 1.00 83.31 822 ILE A C 1
ATOM 6630 O O . ILE A 1 822 ? 12.238 19.456 3.175 1.00 83.31 822 ILE A O 1
ATOM 6634 N N . GLU A 1 823 ? 13.149 18.877 1.211 1.00 90.31 823 GLU A N 1
ATOM 6635 C CA . GLU A 1 823 ? 14.165 17.975 1.778 1.00 90.31 823 GLU A CA 1
ATOM 6636 C C . GLU A 1 823 ? 15.080 18.698 2.779 1.00 90.31 823 GLU A C 1
ATOM 6638 O O . GLU A 1 823 ? 15.355 18.184 3.862 1.00 90.31 823 GLU A O 1
ATOM 6643 N N . THR A 1 824 ? 15.498 19.929 2.460 1.00 86.69 824 THR A N 1
ATOM 6644 C CA . THR A 1 824 ? 16.302 20.751 3.380 1.00 86.69 824 THR A CA 1
ATOM 6645 C C . THR A 1 824 ? 15.500 21.123 4.629 1.00 86.69 824 THR A C 1
ATOM 6647 O O . THR A 1 824 ? 16.024 21.068 5.739 1.00 86.69 824 THR A O 1
ATOM 6650 N N . SER A 1 825 ? 14.219 21.472 4.469 1.00 84.69 825 SER A N 1
ATOM 6651 C CA . SER A 1 825 ? 13.337 21.792 5.594 1.00 84.69 825 SER A CA 1
ATOM 6652 C C . SER A 1 825 ? 13.111 20.589 6.507 1.00 84.69 825 SER A C 1
ATOM 6654 O O . SER A 1 825 ? 13.121 20.758 7.719 1.00 84.69 825 SER A O 1
ATOM 6656 N N . TRP A 1 826 ? 12.931 19.390 5.948 1.00 83.81 826 TRP A N 1
ATOM 6657 C CA . TRP A 1 826 ? 12.779 18.155 6.721 1.00 83.81 826 TRP A CA 1
ATOM 6658 C C . TRP A 1 826 ? 14.063 17.790 7.461 1.00 83.81 826 TRP A C 1
ATOM 6660 O O . TRP A 1 826 ? 14.004 17.477 8.643 1.00 83.81 826 TRP A O 1
ATOM 6670 N N . SER A 1 827 ? 15.227 17.913 6.816 1.00 88.62 827 SER A N 1
ATOM 6671 C CA . SER A 1 827 ? 16.513 17.683 7.486 1.00 88.62 827 SER A CA 1
ATOM 6672 C C . SER A 1 827 ? 16.749 18.662 8.639 1.00 88.62 827 SER A C 1
ATOM 6674 O O . SER A 1 827 ? 17.236 18.263 9.694 1.00 88.62 827 SER A O 1
ATOM 6676 N N . ASN A 1 828 ? 16.385 19.935 8.467 1.00 89.31 828 ASN A N 1
ATOM 6677 C CA . ASN A 1 828 ? 16.497 20.930 9.532 1.00 89.31 828 ASN A CA 1
ATOM 6678 C C . ASN A 1 828 ? 15.506 20.667 10.672 1.00 89.31 828 ASN A C 1
ATOM 6680 O O . ASN A 1 828 ? 15.886 20.795 11.830 1.00 89.31 828 ASN A O 1
ATOM 6684 N N . LEU A 1 829 ? 14.266 20.277 10.355 1.00 89.56 829 LEU A N 1
ATOM 6685 C CA . LEU A 1 829 ? 13.259 19.932 11.358 1.00 89.56 829 LEU A CA 1
ATOM 6686 C C . LEU A 1 829 ? 13.703 18.722 12.187 1.00 89.56 829 LEU A C 1
ATOM 6688 O O . LEU A 1 829 ? 13.668 18.784 13.405 1.00 89.56 829 LEU A O 1
ATOM 6692 N N . GLN A 1 830 ? 14.203 17.672 11.532 1.00 89.44 830 GLN A N 1
ATOM 6693 C CA . GLN A 1 830 ? 14.696 16.469 12.202 1.00 89.44 830 GLN A CA 1
ATOM 6694 C C . GLN A 1 830 ? 15.893 16.765 13.118 1.00 89.44 830 GLN A C 1
ATOM 6696 O O . GLN A 1 830 ? 16.015 16.182 14.190 1.00 89.44 830 GLN A O 1
ATOM 6701 N N . LYS A 1 831 ? 16.782 17.683 12.716 1.00 90.25 831 LYS A N 1
ATOM 6702 C CA . LYS A 1 831 ? 17.882 18.141 13.579 1.00 90.25 831 LYS A CA 1
ATOM 6703 C C . LYS A 1 831 ? 17.374 18.920 14.789 1.00 90.25 831 LYS A C 1
ATOM 6705 O O . LYS A 1 831 ? 17.884 18.705 15.877 1.00 90.25 831 LYS A O 1
ATOM 6710 N N . ALA A 1 832 ? 16.391 19.799 14.594 1.00 88.50 832 ALA A N 1
ATOM 6711 C CA . ALA A 1 832 ? 15.791 20.562 15.683 1.00 88.50 832 ALA A CA 1
ATOM 6712 C C . ALA A 1 832 ? 15.036 19.655 16.667 1.00 88.50 832 ALA A C 1
ATOM 6714 O O . ALA A 1 832 ? 15.134 19.858 17.868 1.00 88.50 832 ALA A O 1
ATOM 6715 N N . GLU A 1 833 ? 14.329 18.639 16.172 1.00 89.00 833 GLU A N 1
ATOM 6716 C CA . GLU A 1 833 ? 13.667 17.621 16.995 1.00 89.00 833 GLU A CA 1
ATOM 6717 C C . GLU A 1 833 ? 14.689 16.849 17.837 1.00 89.00 833 G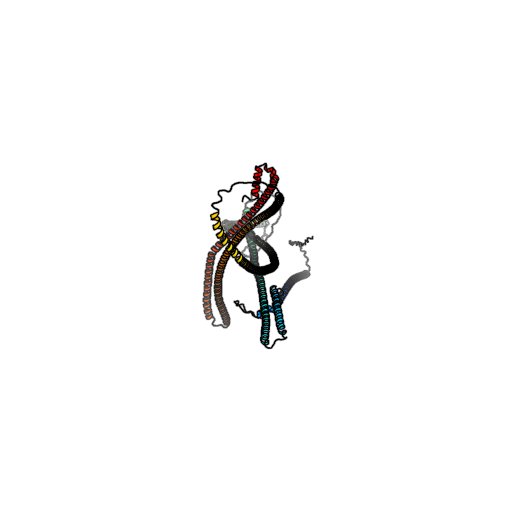LU A C 1
ATOM 6719 O O . GLU A 1 833 ? 14.582 16.840 19.057 1.00 89.00 833 GLU A O 1
ATOM 6724 N N . ALA A 1 834 ? 15.752 16.330 17.212 1.00 88.25 834 ALA A N 1
ATOM 6725 C CA . ALA A 1 834 ? 16.821 15.642 17.934 1.00 88.25 834 ALA A CA 1
ATOM 6726 C C . ALA A 1 834 ? 17.528 16.541 18.968 1.00 88.25 834 ALA A C 1
ATOM 6728 O O . ALA A 1 834 ? 17.941 16.063 20.020 1.00 88.25 834 ALA A O 1
ATOM 6729 N N . GLU A 1 835 ? 17.684 17.838 18.687 1.00 91.62 835 GLU A N 1
ATOM 6730 C CA . GLU A 1 835 ? 18.243 18.801 19.644 1.00 91.62 835 GLU A CA 1
ATOM 6731 C C . GLU A 1 835 ? 17.292 19.058 20.823 1.00 91.62 835 GLU A C 1
ATOM 6733 O O . GLU A 1 835 ? 17.742 19.117 21.965 1.00 91.62 835 GLU A O 1
ATOM 6738 N N . VAL A 1 836 ? 15.983 19.162 20.573 1.00 92.00 836 VAL A N 1
ATOM 6739 C CA . VAL A 1 836 ? 14.966 19.307 21.626 1.00 92.00 836 VAL A CA 1
ATOM 6740 C C . VAL A 1 836 ? 14.890 18.057 22.500 1.00 92.00 836 VAL A C 1
ATOM 6742 O O . VAL A 1 836 ? 14.791 18.200 23.716 1.00 92.00 836 VAL A O 1
ATOM 6745 N N . ASP A 1 837 ? 14.989 16.863 21.917 1.00 89.31 837 ASP A N 1
ATOM 6746 C CA . ASP A 1 837 ? 15.012 15.603 22.666 1.00 89.31 837 ASP A CA 1
ATOM 6747 C C . ASP A 1 837 ? 16.242 15.523 23.580 1.00 89.31 837 ASP A C 1
ATOM 6749 O O . ASP A 1 837 ? 16.105 15.258 24.771 1.00 89.31 837 ASP A O 1
ATOM 6753 N N . LEU A 1 838 ? 17.433 15.853 23.061 1.00 91.44 838 LEU A N 1
ATOM 6754 C CA . LEU A 1 838 ? 18.664 15.902 23.860 1.00 91.44 838 LEU A CA 1
ATOM 6755 C C . LEU A 1 838 ? 18.572 16.921 25.003 1.00 91.44 838 LEU A C 1
ATOM 6757 O O . LEU A 1 838 ? 18.969 16.628 26.128 1.00 91.44 838 LEU A O 1
ATOM 6761 N N . LEU A 1 839 ? 18.025 18.111 24.736 1.00 91.62 839 LEU A N 1
ATOM 6762 C CA . LEU A 1 839 ? 17.791 19.114 25.776 1.00 91.62 839 LEU A CA 1
ATOM 6763 C C . LEU A 1 839 ? 16.747 18.644 26.796 1.00 91.62 839 LEU A C 1
ATOM 6765 O O . LEU A 1 839 ? 16.866 18.962 27.977 1.00 91.62 839 LEU A O 1
ATOM 6769 N N . GLY A 1 840 ? 15.737 17.891 26.361 1.00 90.31 840 GLY A N 1
ATOM 6770 C CA . GLY A 1 840 ? 14.758 17.252 27.235 1.00 90.31 840 GLY A CA 1
ATOM 6771 C C . GLY A 1 840 ? 15.409 16.245 28.180 1.00 90.31 840 GLY A C 1
ATOM 6772 O O . GLY A 1 840 ? 15.190 16.323 29.389 1.00 90.31 840 GLY A O 1
ATOM 6773 N N . ASP A 1 841 ? 16.264 15.371 27.650 1.00 89.25 841 ASP A N 1
ATOM 6774 C CA . ASP A 1 841 ? 17.031 14.393 28.427 1.00 89.25 841 ASP A CA 1
ATOM 6775 C C . ASP A 1 841 ? 17.970 15.077 29.435 1.00 89.25 841 ASP A C 1
ATOM 6777 O O . ASP A 1 841 ? 18.038 14.672 30.600 1.00 89.25 841 ASP A O 1
ATOM 6781 N N . ASP A 1 842 ? 18.654 16.152 29.026 1.00 91.38 842 ASP A N 1
ATOM 6782 C CA . ASP A 1 842 ? 19.514 16.948 29.909 1.00 91.38 842 ASP A CA 1
ATOM 6783 C C . ASP A 1 842 ? 18.708 17.623 31.030 1.00 91.38 842 ASP A C 1
ATOM 6785 O O . ASP A 1 842 ? 19.124 17.616 32.193 1.00 91.38 842 ASP A O 1
ATOM 6789 N N . VAL A 1 843 ? 17.535 18.185 30.716 1.00 91.19 843 VAL A N 1
ATOM 6790 C CA . VAL A 1 843 ? 16.636 18.789 31.713 1.00 91.19 843 VAL A CA 1
ATOM 6791 C C . VAL A 1 843 ? 16.121 17.736 32.693 1.00 91.19 843 VAL A C 1
ATOM 6793 O O . VAL A 1 843 ? 16.142 17.982 33.899 1.00 91.19 843 VAL A O 1
ATOM 6796 N N . GLU A 1 844 ? 15.720 16.557 32.220 1.00 89.62 844 GLU A N 1
ATOM 6797 C CA . GLU A 1 844 ? 15.264 15.453 33.072 1.00 89.62 844 GLU A CA 1
ATOM 6798 C C . GLU A 1 844 ? 16.396 14.942 33.979 1.00 89.62 844 GLU A C 1
ATOM 6800 O O . GLU A 1 844 ? 16.206 14.738 35.181 1.00 89.62 844 GLU A O 1
ATOM 6805 N N . ALA A 1 845 ? 17.617 14.817 33.448 1.00 90.62 845 ALA A N 1
ATOM 6806 C CA . ALA A 1 845 ? 18.794 14.445 34.228 1.00 90.62 845 ALA A CA 1
ATOM 6807 C C . ALA A 1 845 ? 19.125 15.488 35.310 1.00 90.62 845 ALA A C 1
ATOM 6809 O O . ALA A 1 845 ? 19.431 15.124 36.454 1.00 90.62 845 ALA A O 1
ATOM 6810 N N . LEU A 1 846 ? 19.033 16.782 34.980 1.00 90.12 846 LEU A N 1
ATOM 6811 C CA . LEU A 1 846 ? 19.238 17.884 35.922 1.00 90.12 846 LEU A CA 1
ATOM 6812 C C . LEU A 1 846 ? 18.138 17.943 36.989 1.00 90.12 846 LEU A C 1
ATOM 6814 O O . LEU A 1 846 ? 18.462 18.123 38.163 1.00 90.12 846 LEU A O 1
ATOM 6818 N N . LEU A 1 847 ? 16.870 17.734 36.626 1.00 88.31 847 LEU A N 1
ATOM 6819 C CA . LEU A 1 847 ? 15.754 17.631 37.573 1.00 88.31 847 LEU A CA 1
ATOM 6820 C C . LEU A 1 847 ? 15.925 16.427 38.503 1.00 88.31 847 LEU A C 1
ATOM 6822 O O . LEU A 1 847 ? 15.769 16.557 39.718 1.00 88.31 847 LEU A O 1
ATOM 6826 N N . GLY A 1 848 ? 16.342 15.277 37.970 1.00 88.81 848 GLY A N 1
ATOM 6827 C CA . GLY A 1 848 ? 16.656 14.090 38.760 1.00 88.81 848 GLY A CA 1
ATOM 6828 C C . GLY A 1 848 ? 17.823 14.309 39.730 1.00 88.81 848 GLY A C 1
ATOM 6829 O O . GLY A 1 848 ? 17.779 13.848 40.876 1.00 88.81 848 GLY A O 1
ATOM 6830 N N . LEU A 1 849 ? 18.866 15.037 39.315 1.00 90.75 849 LEU A N 1
ATOM 6831 C CA . LEU A 1 849 ? 19.977 15.419 40.190 1.00 90.75 849 LEU A CA 1
ATOM 6832 C C . LEU A 1 849 ? 19.524 16.410 41.271 1.00 90.75 849 LEU A C 1
ATOM 6834 O O . LEU A 1 849 ? 19.843 16.220 42.446 1.00 90.75 849 LEU A O 1
ATOM 6838 N N . LEU A 1 850 ? 18.748 17.426 40.894 1.00 88.06 850 LEU A N 1
ATOM 6839 C CA . LEU A 1 850 ? 18.190 18.419 41.807 1.00 88.06 850 LEU A CA 1
ATOM 6840 C C . LEU A 1 850 ? 17.265 17.768 42.845 1.00 88.06 850 LEU A C 1
ATOM 6842 O O . LEU A 1 850 ? 17.353 18.100 44.023 1.00 88.06 850 LEU A O 1
ATOM 6846 N N . GLY A 1 851 ? 16.458 16.783 42.444 1.00 89.31 851 GLY A N 1
ATOM 6847 C CA . GLY A 1 851 ? 15.628 15.981 43.341 1.00 89.31 851 GLY A CA 1
ATOM 6848 C C . GLY A 1 851 ? 16.448 15.173 44.348 1.00 89.31 851 GLY A C 1
ATOM 6849 O O . GLY A 1 851 ? 16.133 15.160 45.537 1.00 89.31 851 GLY A O 1
ATOM 6850 N N . LYS A 1 852 ? 17.558 14.558 43.917 1.00 89.56 852 LYS A N 1
ATOM 6851 C CA . LYS A 1 852 ? 18.488 13.863 44.830 1.00 89.56 852 LYS A CA 1
ATOM 6852 C C . LYS A 1 852 ? 19.150 14.826 45.817 1.00 89.56 852 LYS A C 1
ATOM 6854 O O . LYS A 1 852 ? 19.271 14.493 46.994 1.00 89.56 852 LYS A O 1
ATOM 6859 N N . ILE A 1 853 ? 19.554 16.012 45.355 1.00 86.31 853 ILE A N 1
ATOM 6860 C CA . ILE A 1 853 ? 20.113 17.070 46.210 1.00 86.31 853 ILE A CA 1
ATOM 6861 C C . ILE A 1 853 ? 19.060 17.550 47.213 1.00 86.31 853 ILE A C 1
ATOM 6863 O O . ILE A 1 853 ? 19.366 17.673 48.395 1.00 86.31 853 ILE A O 1
ATOM 6867 N N . TYR A 1 854 ? 17.822 17.768 46.767 1.00 88.44 854 TYR A N 1
ATOM 6868 C CA . TYR A 1 854 ? 16.710 18.152 47.629 1.00 88.44 854 TYR A CA 1
ATOM 6869 C C . TYR A 1 854 ? 16.457 17.107 48.717 1.00 88.44 854 TYR A C 1
ATOM 6871 O O . TYR A 1 854 ? 16.451 17.466 49.886 1.00 88.44 854 TYR A O 1
ATOM 6879 N N . LEU A 1 855 ? 16.347 15.820 48.367 1.00 87.88 855 LEU A N 1
ATOM 6880 C CA . LEU A 1 855 ? 16.167 14.734 49.340 1.00 87.88 855 LEU A CA 1
ATOM 6881 C C . LEU A 1 855 ? 17.316 14.667 50.355 1.00 87.88 855 LEU A C 1
ATOM 6883 O O . LEU A 1 855 ? 17.086 14.466 51.547 1.00 87.88 855 LEU A O 1
ATOM 6887 N N . ALA A 1 856 ? 18.556 14.856 49.896 1.00 86.50 856 ALA A N 1
ATOM 6888 C CA . ALA A 1 856 ? 19.719 14.886 50.773 1.00 86.50 856 ALA A CA 1
ATOM 6889 C C . ALA A 1 856 ? 19.689 16.091 51.726 1.00 86.50 856 ALA A C 1
ATOM 6891 O O . ALA A 1 856 ? 19.987 15.939 52.906 1.00 86.50 856 ALA A O 1
ATOM 6892 N N . LEU A 1 857 ? 19.319 17.280 51.244 1.00 84.88 857 LEU A N 1
ATOM 6893 C CA . LEU A 1 857 ? 19.229 18.486 52.069 1.00 84.88 857 LEU A CA 1
ATOM 6894 C C . LEU A 1 857 ? 18.021 18.463 53.013 1.00 84.88 857 LEU A C 1
ATOM 6896 O O . LEU A 1 857 ? 18.141 18.900 54.156 1.00 84.88 857 LEU A O 1
ATOM 6900 N N . ASP A 1 858 ? 16.886 17.921 52.576 1.00 83.38 858 ASP A N 1
ATOM 6901 C CA . ASP A 1 858 ? 15.679 17.768 53.389 1.00 83.38 858 ASP A CA 1
ATOM 6902 C C . ASP A 1 858 ? 15.912 16.802 54.561 1.00 83.38 858 ASP A C 1
ATOM 6904 O O . ASP A 1 858 ? 15.478 17.061 55.682 1.00 83.38 858 ASP A O 1
ATOM 6908 N N . HIS A 1 859 ? 16.739 15.766 54.369 1.00 87.31 859 HIS A N 1
ATOM 6909 C CA . HIS A 1 859 ? 17.202 14.915 55.469 1.00 87.31 859 HIS A CA 1
ATOM 6910 C C . HIS A 1 859 ? 17.910 15.709 56.589 1.00 87.31 859 HIS A C 1
ATOM 6912 O O . HIS A 1 859 ? 17.796 15.363 57.766 1.00 87.31 859 HIS A O 1
ATOM 6918 N N . TYR A 1 860 ? 18.590 16.812 56.249 1.00 85.50 860 TYR A N 1
ATOM 6919 C CA . TYR A 1 860 ? 19.227 17.731 57.202 1.00 85.50 860 TYR A CA 1
ATOM 6920 C C . TYR A 1 860 ? 18.356 18.945 57.568 1.00 85.50 860 TYR A C 1
ATOM 6922 O O . TYR A 1 860 ? 18.813 19.820 58.310 1.00 85.50 860 TYR A O 1
ATOM 6930 N N . SER A 1 861 ? 17.098 18.997 57.115 1.00 82.88 861 SER A N 1
ATOM 6931 C CA . SER A 1 861 ? 16.150 20.092 57.365 1.00 82.88 861 SER A CA 1
ATOM 6932 C C . SER A 1 861 ? 16.073 20.526 58.840 1.00 82.88 861 SER A C 1
ATOM 6934 O O . SER A 1 861 ? 16.149 21.732 59.088 1.00 82.88 861 SER A O 1
ATOM 6936 N N . PRO A 1 862 ? 16.059 19.622 59.849 1.00 82.88 862 PRO A N 1
ATOM 6937 C CA . PRO A 1 862 ? 16.046 20.020 61.262 1.00 82.88 862 PRO A CA 1
ATOM 6938 C C . PRO A 1 862 ? 17.245 20.880 61.687 1.00 82.88 862 PRO A C 1
ATOM 6940 O O . PRO A 1 862 ? 17.108 21.753 62.536 1.00 82.88 862 PRO A O 1
ATOM 6943 N N . VAL A 1 863 ? 18.417 20.657 61.085 1.00 80.94 863 VAL A N 1
ATOM 6944 C CA . VAL A 1 863 ? 19.641 21.428 61.356 1.00 80.94 863 VAL A CA 1
ATOM 6945 C C . VAL A 1 863 ? 19.668 22.708 60.513 1.00 80.94 863 VAL A C 1
ATOM 6947 O O . VAL A 1 863 ? 20.064 23.771 60.992 1.00 80.94 863 VAL A O 1
ATOM 6950 N N . LEU A 1 864 ? 19.202 22.628 59.262 1.00 79.38 864 LEU A N 1
ATOM 6951 C CA . LEU A 1 864 ? 19.161 23.750 58.319 1.00 79.38 864 LEU A CA 1
ATOM 6952 C C . LEU A 1 864 ? 18.096 24.807 58.663 1.00 79.38 864 LEU A C 1
ATOM 6954 O O . LEU A 1 864 ? 18.192 25.932 58.178 1.00 79.38 864 LEU A O 1
ATOM 6958 N N . GLN A 1 865 ? 17.136 24.509 59.548 1.00 79.88 865 GLN A N 1
ATOM 6959 C CA . GLN A 1 865 ? 16.181 25.491 60.090 1.00 79.88 865 GLN A CA 1
ATOM 6960 C C . GLN A 1 865 ? 16.856 26.696 60.770 1.00 79.88 865 GLN A C 1
ATOM 6962 O O . GLN A 1 865 ? 16.269 27.776 60.818 1.00 79.88 865 GLN A O 1
ATOM 6967 N N . HIS A 1 866 ? 18.098 26.549 61.242 1.00 82.38 866 HIS A N 1
ATOM 6968 C CA . HIS A 1 866 ? 18.881 27.644 61.823 1.00 82.38 866 HIS A CA 1
ATOM 6969 C C . HIS A 1 866 ? 19.543 28.565 60.779 1.00 82.38 866 HIS A C 1
ATOM 6971 O O . HIS A 1 866 ? 20.108 29.596 61.144 1.00 82.38 866 HIS A O 1
ATOM 6977 N N . TYR A 1 867 ? 19.444 28.232 59.487 1.00 85.12 867 TYR A N 1
ATOM 6978 C CA . TYR A 1 867 ? 19.989 28.999 58.365 1.00 85.12 867 TYR A CA 1
ATOM 6979 C C . TYR A 1 867 ? 18.857 29.420 57.409 1.00 85.12 867 TYR A C 1
ATOM 6981 O O . TYR A 1 867 ? 18.602 28.745 56.407 1.00 85.12 867 TYR A O 1
ATOM 6989 N N . PRO A 1 868 ? 18.168 30.545 57.682 1.00 79.81 868 PRO A N 1
ATOM 6990 C CA . PRO A 1 868 ? 16.943 30.925 56.972 1.00 79.81 868 PRO A CA 1
ATOM 6991 C C . PRO A 1 868 ? 17.119 31.070 55.452 1.00 79.81 868 PRO A C 1
ATOM 6993 O O . PRO A 1 868 ? 16.251 30.627 54.705 1.00 79.81 868 PRO A O 1
ATOM 6996 N N . GLY A 1 869 ? 18.264 31.574 54.975 1.00 83.44 869 GLY A N 1
ATOM 6997 C CA . GLY A 1 869 ? 18.535 31.677 53.534 1.00 83.44 869 GLY A CA 1
ATOM 6998 C C . GLY A 1 869 ? 18.629 30.321 52.819 1.00 83.44 869 GLY A C 1
ATOM 6999 O O . GLY A 1 869 ? 18.189 30.191 51.682 1.00 83.44 869 GLY A O 1
ATOM 7000 N N . VAL A 1 870 ? 19.138 29.280 53.489 1.00 82.75 870 VAL A N 1
ATOM 7001 C CA . VAL A 1 870 ? 19.205 27.921 52.918 1.00 82.75 870 VAL A CA 1
ATOM 7002 C C . VAL A 1 870 ? 17.812 27.291 52.881 1.00 82.75 870 VAL A C 1
ATOM 7004 O O . VAL A 1 870 ? 17.452 26.638 51.906 1.00 82.75 870 VAL A O 1
ATOM 7007 N N . MET A 1 871 ? 16.996 27.542 53.907 1.00 84.19 871 MET A N 1
ATOM 7008 C CA . MET A 1 871 ? 15.613 27.066 53.980 1.00 84.19 871 MET A CA 1
ATOM 7009 C C . MET A 1 871 ? 14.712 27.697 52.903 1.00 84.19 871 MET A C 1
ATOM 7011 O O . MET A 1 871 ? 13.841 27.026 52.352 1.00 84.19 871 MET A O 1
ATOM 7015 N N . GLU A 1 872 ? 14.917 28.973 52.569 1.00 83.88 872 GLU A N 1
ATOM 7016 C CA . GLU A 1 872 ? 14.207 29.636 51.466 1.00 83.88 872 GLU A CA 1
ATOM 7017 C C . GLU A 1 872 ? 14.553 29.024 50.105 1.00 83.88 872 GLU A C 1
ATOM 7019 O O . GLU A 1 872 ? 13.650 28.754 49.309 1.00 83.88 872 GLU A O 1
ATOM 7024 N N . ILE A 1 873 ? 15.835 28.732 49.866 1.00 85.00 873 ILE A N 1
ATOM 7025 C CA . ILE A 1 873 ? 16.298 28.044 48.653 1.00 85.00 873 ILE A CA 1
ATOM 7026 C C . ILE A 1 873 ? 15.698 26.634 48.574 1.00 85.00 873 ILE A C 1
ATOM 7028 O O . ILE A 1 873 ? 15.214 26.233 47.521 1.00 85.00 873 ILE A O 1
ATOM 7032 N N . LEU A 1 874 ? 15.647 25.900 49.686 1.00 85.12 874 LEU A N 1
ATOM 7033 C CA . LEU A 1 874 ? 15.088 24.546 49.738 1.00 85.12 874 LEU A CA 1
ATOM 7034 C C . LEU A 1 874 ? 13.583 24.530 49.405 1.00 85.12 874 LEU A C 1
ATOM 7036 O O . LEU A 1 874 ? 13.125 23.677 48.648 1.00 85.12 874 LEU A O 1
ATOM 7040 N N . LYS A 1 875 ? 12.828 25.534 49.872 1.00 84.00 875 LYS A N 1
ATOM 7041 C CA . LYS A 1 875 ? 11.414 25.746 49.503 1.00 84.00 875 LYS A CA 1
ATOM 7042 C C . LYS A 1 875 ? 11.214 26.198 48.053 1.00 84.00 875 LYS A C 1
ATOM 7044 O O . LYS A 1 875 ? 10.138 25.985 47.499 1.00 84.00 875 LYS A O 1
ATOM 7049 N N . LEU A 1 876 ? 12.187 26.888 47.454 1.00 84.94 876 LEU A N 1
ATOM 7050 C CA . LEU A 1 876 ? 12.162 27.246 46.030 1.00 84.94 876 LEU A CA 1
ATOM 7051 C C . LEU A 1 876 ? 12.411 26.014 45.158 1.00 84.94 876 LEU A C 1
ATOM 7053 O O . LEU A 1 876 ? 11.653 25.770 44.227 1.00 84.94 876 LEU A O 1
ATOM 7057 N N . VAL A 1 877 ? 13.409 25.203 45.512 1.00 84.88 877 VAL A N 1
ATOM 7058 C CA . VAL A 1 877 ? 13.705 23.934 44.834 1.00 84.88 877 VAL A CA 1
ATOM 7059 C C . VAL A 1 877 ? 12.516 22.972 44.922 1.00 84.88 877 VAL A C 1
ATOM 7061 O O . VAL A 1 877 ? 12.155 22.369 43.919 1.00 84.88 877 VAL A O 1
ATOM 7064 N N . GLN A 1 878 ? 11.854 22.880 46.080 1.00 84.56 878 GLN A N 1
ATOM 7065 C CA . GLN A 1 878 ? 10.638 22.075 46.247 1.00 84.56 878 GLN A CA 1
ATOM 7066 C C . GLN A 1 878 ? 9.505 22.513 45.308 1.00 84.56 878 GLN A C 1
ATOM 7068 O O . GLN A 1 878 ? 8.871 21.671 44.682 1.00 84.56 878 GLN A O 1
ATOM 7073 N N . ARG A 1 879 ? 9.268 23.826 45.185 1.00 83.31 879 ARG A N 1
ATOM 7074 C CA . ARG A 1 879 ? 8.252 24.379 44.276 1.00 83.31 879 ARG A CA 1
ATOM 7075 C C . ARG A 1 879 ? 8.552 24.071 42.813 1.00 83.31 879 ARG A C 1
ATOM 7077 O O . ARG A 1 879 ? 7.640 23.722 42.069 1.00 83.31 879 ARG A O 1
ATOM 7084 N N . GLU A 1 880 ? 9.819 24.168 42.423 1.00 82.25 880 GLU A N 1
ATOM 7085 C CA . GLU A 1 880 ? 10.248 23.892 41.051 1.00 82.25 880 GLU A CA 1
ATOM 7086 C C . GLU A 1 880 ? 10.152 22.395 40.710 1.00 82.25 880 GLU A C 1
ATOM 7088 O O . GLU A 1 880 ? 9.662 22.039 39.643 1.00 82.25 880 GLU A O 1
ATOM 7093 N N . LEU A 1 881 ? 10.516 21.506 41.644 1.00 83.38 881 LEU A N 1
ATOM 7094 C CA . LEU A 1 881 ? 10.366 20.050 41.491 1.00 83.38 881 LEU A CA 1
ATOM 7095 C C . LEU A 1 881 ? 8.897 19.599 41.462 1.00 83.38 881 LEU A C 1
ATOM 7097 O O . LEU A 1 881 ? 8.561 18.656 40.749 1.00 83.38 881 LEU A O 1
ATOM 7101 N N . ASN A 1 882 ? 8.018 20.276 42.206 1.00 79.56 882 ASN A N 1
ATOM 7102 C CA . ASN A 1 882 ? 6.578 20.006 42.210 1.00 79.56 882 ASN A CA 1
ATOM 7103 C C . ASN A 1 882 ? 5.843 20.614 41.001 1.00 79.56 882 ASN A C 1
ATOM 7105 O O . ASN A 1 882 ? 4.642 20.390 40.843 1.00 79.56 882 ASN A O 1
ATOM 7109 N N . GLY A 1 883 ? 6.531 21.396 40.160 1.00 72.25 883 GLY A N 1
ATOM 7110 C CA . GLY A 1 883 ? 5.928 22.063 39.006 1.00 72.25 883 GLY A CA 1
ATOM 7111 C C . GLY A 1 883 ? 4.939 23.176 39.372 1.00 72.25 883 GLY A C 1
ATOM 7112 O O . GLY A 1 883 ? 4.097 23.526 38.552 1.00 72.25 883 GLY A O 1
ATOM 7113 N N . GLU A 1 884 ? 5.033 23.755 40.573 1.00 69.06 884 GLU A N 1
ATOM 7114 C CA . GLU A 1 884 ? 4.090 24.768 41.086 1.00 69.06 884 GLU A CA 1
ATOM 7115 C C . GLU A 1 884 ? 4.217 26.146 40.394 1.00 69.06 884 GLU A C 1
ATOM 7117 O O . GLU A 1 884 ? 3.451 27.059 40.694 1.00 69.06 884 GLU A O 1
ATOM 7122 N N . ASN A 1 885 ? 5.154 26.296 39.449 1.00 58.50 885 ASN A N 1
ATOM 7123 C CA . ASN A 1 885 ? 5.363 27.500 38.634 1.00 58.50 885 ASN A CA 1
ATOM 7124 C C . ASN A 1 885 ? 4.886 27.365 37.165 1.00 58.50 885 ASN A C 1
ATOM 7126 O O . ASN A 1 885 ? 5.223 28.230 36.353 1.00 58.50 885 ASN A O 1
ATOM 7130 N N . LYS A 1 886 ? 4.137 26.311 36.798 1.00 43.69 886 LYS A N 1
ATOM 7131 C CA . LYS A 1 886 ? 3.524 26.167 35.458 1.00 43.69 886 LYS A CA 1
ATOM 7132 C C . LYS A 1 886 ? 2.062 26.592 35.407 1.00 43.69 886 LYS A C 1
ATOM 7134 O O . LYS A 1 886 ? 1.299 26.217 36.324 1.00 43.69 886 LYS A O 1
#

Secondary structure (DSSP, 8-state):
-------------------------------------HHHHHHHHHHHHHHHHHHHHHHHHHHHHHHHHHHHHHHHHHHHHHHHHHHHHHHHHHHHHHHHHHHHHHHTT-------------------HHHHHHHHHHHHT-TT-HHHHHHHHHHHHHHHHHHHHHHHHHHHHHHHHHT-SS--TTSHHHHHHHHHHHHHHHHHHHHHHHHHHHHHHHHHHHHHHHHHHHHHHHHHHHHHHHHHHHHHHHHHHHHHHHHHHHHHHHHHHHHHHHHHHHHHHHHHHHHHHHHHHHHHHHHHHHHHHHTTTS-SSS------------------------------------GGGGGGS-HHHHHHHHHHHHHHHHHHHHHHHHHHHHHHHHHHHHHHHHHHH------HHHHHHHHHHHHHHHHHHHHHHHHHHHHHHT-HHHHHHHHHHHHHHHHHHHHHHHHHHHHHHHHHHHHHHHHHHHHHHHHHHHHHHHHHHHHHHHHHHHHHHHHHHHHHHHHHHHHHHHHHHHHHHHHHHHHHHHHHHHHHHHHHHHHHHHHHHHHHHHHHHHHHHHHHHHHHHHHHHHHTTGGGS-SSS---------------SSSTTHHHHHHHHHHHHHHHHHHHHHHHHHHHHHHHHHHHHHHHHHHHHHHHHHHHHHHHHHHHHHHHHHHHHHHHHHHHHHHHHHHHHHHHHHHHHHHHHHHHHHHHHHHHHHHHHHHHHHHHHHHHHHHHHHHHHHTTS--SSHHHHHHHHHHHHHHHHHHHHHHHHHHHHHHHHHHHHHHHHHHHHHHHHHHHHHHHHHHHHHHHHHHHHHHHHHHHHHHHHHHHHHHHHHHHHHHHHHHHHHHTHHHHTT-HHHHHHHHHHHHHHTTTT-

Foldseek 3Di:
DDDDDDDDDDDDDDDDDDDDDDDDDDDDDDDDDDDDDPPVVVVVVVVVVVVVVVVVVVVVVVVVVVVVVVVVVVVVVVVVVVVVVVVVVVVVVVVVVVVVVVVVVVCVVPPDDDDDDDDDDDDPDDPPVVLLVVLVVVVVVPPPDPVLVVLVVVLVVVVVVLVVVLVVLVVVLVVLVPVPDDDDDPCPVVSVVVNVVSVVVNVVSVVVNVVSVVVSSVVSSVVSVVVVVVVVVVVVVVVVVVVVVVVVVVVVVVVVVVVVVVVVVVVVVVVVVVVVVVVVLVVLVVVLVVLVVVLVVLVVVVVVVVVVPPPPDDDDDDDDDDDDDDDDDDDDDDDDDDDDDDDDDDDDDPPPVQPPDDPVRNVVVVVVVVVVVVVVVVVVVVVVVVVVVVVVVVVVVVVVVDPPPVVVVSVVSNVCSVVSSVVSVVVSVVVVVVVVVPPVVVVVVVVVVVVVVVVVVVVVVVVVVVVVVVVVVVVVVVVVVVVVVVVVVVVVVVVVVVVVVVVVVVVVVVVVVVVVVVVVVVVVVVVVVVVVVVVVVVVVVVVVVVVVVVVVVVVVVVVVVCVVCVVVVVVVVVVVVVVVVVVVVVVVVVPPPPPPDDDDDDDDDDDDDDDDPDPVPPVVVVVVVVVVVVVVVVVVVVVVVVVVVVVVVVVVVVVVVVVVVVVVVVVVVVVVVVVVVVVVVVVVVVVVVVVVVVVVVVVVVVVVVVVVVVVVVVVVVVVVVVVVVVVVVVVVVVVVVVVVVVVVVVVVVVVVDDDDPCPVVVVVVVVVVVVVVVVVVVVVVVVVVVVVVVVVVVVVVVVVCVVVVVVVVVVVVVVVVVVVVVVVVVVVVVVVVVVVVVVVVVVVVVLVVLVVVLVVVVVCVVVCVVPVVVVVVSVVSVCVSVVVVD